Protein AF-A0A817VQ66-F1 (afdb_monomer_lite)

Structure (mmCIF, N/CA/C/O backbone):
data_AF-A0A817VQ66-F1
#
_entry.id   AF-A0A817VQ66-F1
#
loop_
_atom_site.group_PDB
_atom_site.id
_atom_site.type_symbol
_atom_site.label_atom_id
_atom_site.label_alt_id
_atom_site.label_comp_id
_atom_site.label_asym_id
_atom_site.label_entity_id
_atom_site.label_seq_id
_atom_site.pdbx_PDB_ins_code
_atom_site.Cartn_x
_atom_site.Cartn_y
_atom_site.Cartn_z
_atom_site.occupancy
_atom_site.B_iso_or_equiv
_atom_site.auth_seq_id
_atom_site.auth_comp_id
_atom_site.auth_asym_id
_atom_site.auth_atom_id
_atom_site.pdbx_PDB_model_num
ATOM 1 N N . MET A 1 1 ? 56.296 4.851 67.305 1.00 32.41 1 MET A N 1
ATOM 2 C CA . MET A 1 1 ? 56.696 3.558 66.715 1.00 32.41 1 MET A CA 1
ATOM 3 C C . MET A 1 1 ? 55.620 3.179 65.704 1.00 32.41 1 MET A C 1
ATOM 5 O O . MET A 1 1 ? 54.469 3.092 66.094 1.00 32.41 1 MET A O 1
ATOM 9 N N . PHE A 1 2 ? 56.021 3.082 64.432 1.00 31.34 2 PHE A N 1
ATOM 10 C CA . PHE A 1 2 ? 55.260 2.741 63.215 1.00 31.34 2 PHE A CA 1
ATOM 11 C C . PHE A 1 2 ? 54.143 3.684 62.724 1.00 31.34 2 PHE A C 1
ATOM 13 O O . PHE A 1 2 ? 52.960 3.520 62.995 1.00 31.34 2 PHE A O 1
ATOM 20 N N . ILE A 1 3 ? 54.599 4.639 61.907 1.00 29.14 3 ILE A N 1
ATOM 21 C CA . ILE A 1 3 ? 53.873 5.368 60.860 1.00 29.14 3 ILE A CA 1
ATOM 22 C C . ILE A 1 3 ? 53.786 4.433 59.641 1.00 29.14 3 ILE A C 1
ATOM 24 O O . ILE A 1 3 ? 54.819 3.934 59.194 1.00 29.14 3 ILE A O 1
ATOM 28 N N . PHE A 1 4 ? 52.584 4.184 59.116 1.00 30.94 4 PHE A N 1
ATOM 29 C CA . PHE A 1 4 ? 52.389 3.419 57.880 1.00 30.94 4 PHE A CA 1
ATOM 30 C C . PHE A 1 4 ? 52.361 4.350 56.661 1.00 30.94 4 PHE A C 1
ATOM 32 O O . PHE A 1 4 ? 51.586 5.301 56.592 1.00 30.94 4 PHE A O 1
ATOM 39 N N . LEU A 1 5 ? 53.252 4.041 55.720 1.00 31.23 5 LEU A N 1
ATOM 40 C CA . LEU A 1 5 ? 53.455 4.662 54.417 1.00 31.23 5 LEU A CA 1
ATOM 41 C C . LEU A 1 5 ? 52.304 4.324 53.455 1.00 31.23 5 LEU A C 1
ATOM 43 O O . LEU A 1 5 ? 52.125 3.160 53.105 1.00 31.23 5 LEU A O 1
ATOM 47 N N . PHE A 1 6 ? 51.601 5.341 52.955 1.00 30.06 6 PHE A N 1
ATOM 48 C CA . PHE A 1 6 ? 50.916 5.275 51.662 1.00 30.06 6 PHE A CA 1
ATOM 49 C C . PHE A 1 6 ? 51.795 5.983 50.628 1.00 30.06 6 PHE A C 1
ATOM 51 O O . PHE A 1 6 ? 51.989 7.197 50.684 1.00 30.06 6 PHE A O 1
ATOM 58 N N . GLY A 1 7 ? 52.364 5.208 49.704 1.00 27.73 7 GLY A N 1
ATOM 59 C CA . GLY A 1 7 ? 53.035 5.731 48.521 1.00 27.73 7 GLY A CA 1
ATOM 60 C C . GLY A 1 7 ? 51.999 6.202 47.503 1.00 27.73 7 GLY A C 1
ATOM 61 O O . GLY A 1 7 ? 51.226 5.398 46.988 1.00 27.73 7 GLY A O 1
ATOM 62 N N . PHE A 1 8 ? 51.993 7.501 47.216 1.00 28.62 8 PHE A N 1
ATOM 63 C CA . PHE A 1 8 ? 51.348 8.068 46.035 1.00 28.62 8 PHE A CA 1
ATOM 64 C C . PHE A 1 8 ? 52.144 7.666 44.782 1.00 28.62 8 PHE A C 1
ATOM 66 O O . PHE A 1 8 ? 53.359 7.885 44.763 1.00 28.62 8 PHE A O 1
ATOM 73 N N . PRO A 1 9 ? 51.520 7.138 43.713 1.00 30.75 9 PRO A N 1
ATOM 74 C CA . PRO A 1 9 ? 52.154 7.149 42.408 1.00 30.75 9 PRO A CA 1
ATOM 75 C C . PRO A 1 9 ? 52.118 8.584 41.865 1.00 30.75 9 PRO A C 1
ATOM 77 O O . PRO A 1 9 ? 51.084 9.253 41.880 1.00 30.75 9 PRO A O 1
ATOM 80 N N . LEU A 1 10 ? 53.277 9.052 41.407 1.00 27.11 10 LEU A N 1
ATOM 81 C CA . LEU A 1 10 ? 53.456 10.285 40.647 1.00 27.11 10 LEU A CA 1
ATOM 82 C C . LEU A 1 10 ? 52.462 10.330 39.475 1.00 27.11 10 LEU A C 1
ATOM 84 O O . LEU A 1 10 ? 52.566 9.532 38.544 1.00 27.11 10 LEU A O 1
ATOM 88 N N . LEU A 1 11 ? 51.517 11.276 39.507 1.00 28.41 11 LEU A N 1
ATOM 89 C CA . LEU A 1 11 ? 50.762 11.682 38.324 1.00 28.41 11 LEU A CA 1
ATOM 90 C C . LEU A 1 11 ? 51.748 12.258 37.300 1.00 28.41 11 LEU A C 1
ATOM 92 O O . LEU A 1 11 ? 52.225 13.382 37.458 1.00 28.41 11 LEU A O 1
ATOM 96 N N . SER A 1 12 ? 52.028 11.520 36.225 1.00 27.27 12 SER A N 1
ATOM 97 C CA . SER A 1 12 ? 52.521 12.146 35.002 1.00 27.27 12 SER A CA 1
ATOM 98 C C . SER A 1 12 ? 51.349 12.892 34.362 1.00 27.27 12 SER A C 1
ATOM 100 O O . SER A 1 12 ? 50.444 12.274 33.801 1.00 27.27 12 SER A O 1
ATOM 102 N N . LEU A 1 13 ? 51.351 14.220 34.465 1.00 33.44 13 LEU A N 1
ATOM 103 C CA . LEU A 1 13 ? 50.502 15.107 33.672 1.00 33.44 13 LEU A CA 1
ATOM 104 C C . LEU A 1 13 ? 50.874 14.954 32.189 1.00 33.44 13 LEU A C 1
ATOM 106 O O . LEU A 1 13 ? 51.716 15.678 31.667 1.00 33.44 13 LEU A O 1
ATOM 110 N N . THR A 1 14 ? 50.256 13.990 31.512 1.00 37.31 14 THR A N 1
ATOM 111 C CA . THR A 1 14 ? 50.100 14.017 30.057 1.00 37.31 14 THR A CA 1
ATOM 112 C C . THR A 1 14 ? 48.687 14.526 29.798 1.00 37.31 14 THR A C 1
ATOM 114 O O . THR A 1 14 ? 47.702 13.841 30.059 1.00 37.31 14 THR A O 1
ATOM 117 N N . GLY A 1 15 ? 48.576 15.795 29.403 1.00 40.97 15 GLY A N 1
ATOM 118 C CA . GLY A 1 15 ? 47.306 16.387 28.994 1.00 40.97 15 GLY A CA 1
ATOM 119 C C . GLY A 1 15 ? 46.842 15.728 27.700 1.00 40.97 15 GLY A C 1
ATOM 120 O O . GLY A 1 15 ? 47.321 16.087 26.632 1.00 40.97 15 GLY A O 1
ATOM 121 N N . GLY A 1 16 ? 45.969 14.729 27.806 1.00 53.28 16 GLY A N 1
ATOM 122 C CA . GLY A 1 16 ? 45.263 14.140 26.672 1.00 53.28 16 GLY A CA 1
ATOM 123 C C . GLY A 1 16 ? 43.822 14.634 26.663 1.00 53.28 16 GLY A C 1
ATOM 124 O O . GLY A 1 16 ? 43.135 14.541 27.680 1.00 53.28 16 GLY A O 1
ATOM 125 N N . CYS A 1 17 ? 43.357 15.172 25.538 1.00 67.19 17 CYS A N 1
ATOM 126 C CA . CYS A 1 17 ? 41.951 15.540 25.372 1.00 67.19 17 CYS A CA 1
ATOM 127 C C . CYS A 1 17 ? 41.094 14.327 24.980 1.00 67.19 17 CYS A C 1
ATOM 129 O O . CYS A 1 17 ? 41.515 13.482 24.194 1.00 67.19 17 CYS A O 1
ATOM 131 N N . THR A 1 18 ? 39.880 14.245 25.528 1.00 73.38 18 THR A N 1
ATOM 132 C CA . THR A 1 18 ? 38.892 13.198 25.224 1.00 73.38 18 THR A CA 1
ATOM 133 C C . THR A 1 18 ? 37.929 13.669 24.134 1.00 73.38 18 THR A C 1
ATOM 135 O O . THR A 1 18 ? 37.481 14.815 24.167 1.00 73.38 18 THR A O 1
ATOM 138 N N . PHE A 1 19 ? 37.583 12.802 23.179 1.00 70.31 19 PHE A N 1
ATOM 139 C CA . PHE A 1 19 ? 36.616 13.124 22.119 1.00 70.31 19 PHE A CA 1
ATOM 140 C C . PHE A 1 19 ? 35.173 12.835 22.558 1.00 70.31 19 PHE A C 1
ATOM 142 O O . PHE A 1 19 ? 34.881 11.752 23.065 1.00 70.31 19 PHE A O 1
ATOM 149 N N . ASP A 1 20 ? 34.253 13.765 22.289 1.00 64.69 20 ASP A N 1
ATOM 150 C CA . ASP A 1 20 ? 32.820 13.567 22.532 1.00 64.69 20 ASP A CA 1
ATOM 151 C C . ASP A 1 20 ? 32.176 12.594 21.521 1.00 64.69 20 ASP A C 1
ATOM 153 O O . ASP A 1 20 ? 32.616 12.447 20.375 1.00 64.69 20 ASP A O 1
ATOM 157 N N . ARG A 1 21 ? 31.040 11.988 21.910 1.00 56.88 21 ARG A N 1
ATOM 158 C CA . ARG A 1 21 ? 30.257 11.008 21.119 1.00 56.88 21 ARG A CA 1
ATOM 159 C C . ARG A 1 21 ? 30.012 11.319 19.627 1.00 56.88 21 ARG A C 1
ATOM 161 O O . ARG A 1 21 ? 29.980 10.352 18.859 1.00 56.88 21 ARG A O 1
ATOM 168 N N . PRO A 1 22 ? 29.806 12.570 19.163 1.00 59.78 22 PRO A N 1
ATOM 169 C CA . PRO A 1 22 ? 29.649 12.841 17.732 1.00 59.78 22 PRO A CA 1
ATOM 170 C C . PRO A 1 22 ? 30.936 12.650 16.912 1.00 59.78 22 PRO A C 1
ATOM 172 O O . PRO A 1 22 ? 30.834 12.379 15.718 1.00 59.78 22 PRO A O 1
ATOM 175 N N . LEU A 1 23 ? 32.121 12.743 17.528 1.00 60.97 23 LEU A N 1
ATOM 176 C CA . LEU A 1 23 ? 33.419 12.611 16.851 1.00 60.97 23 LEU A CA 1
ATOM 177 C C . LEU A 1 23 ? 34.003 11.193 16.929 1.00 60.97 23 LEU A C 1
ATOM 179 O O . LEU A 1 23 ? 34.885 10.851 16.148 1.00 60.97 23 LEU A O 1
ATOM 183 N N . LEU A 1 24 ? 33.506 10.345 17.833 1.00 73.12 24 LEU A N 1
ATOM 184 C CA . LEU A 1 24 ? 34.003 8.977 17.999 1.00 73.12 24 LEU A CA 1
ATOM 185 C C . LEU A 1 24 ? 33.635 8.077 16.816 1.00 73.12 24 LEU A C 1
ATOM 187 O O . LEU A 1 24 ? 32.460 7.923 16.464 1.00 73.12 24 LEU A O 1
ATOM 191 N N . GLY A 1 25 ? 34.629 7.402 16.244 1.00 74.50 25 GLY A N 1
ATOM 192 C CA . GLY A 1 25 ? 34.401 6.391 15.218 1.00 74.50 25 GLY A CA 1
ATOM 193 C C . GLY A 1 25 ? 35.510 6.272 14.183 1.00 74.50 25 GLY A C 1
ATOM 194 O O . GLY A 1 25 ? 36.564 6.899 14.272 1.00 74.50 25 GLY A O 1
ATOM 195 N N . GLU A 1 26 ? 35.238 5.427 13.192 1.00 75.44 26 GLU A N 1
ATOM 196 C CA . GLU A 1 26 ? 36.089 5.223 12.024 1.00 75.44 26 GLU A CA 1
ATOM 197 C C . GLU A 1 26 ? 35.573 6.031 10.831 1.00 75.44 26 GLU A C 1
ATOM 199 O O . GLU A 1 26 ? 34.387 5.962 10.476 1.00 75.44 26 GLU A O 1
ATOM 204 N N . PHE A 1 27 ? 36.493 6.738 10.186 1.00 73.38 27 PHE A N 1
ATOM 205 C CA . PHE A 1 27 ? 36.248 7.601 9.043 1.00 73.38 27 PHE A CA 1
ATOM 206 C C . PHE A 1 27 ? 37.116 7.183 7.860 1.00 73.38 27 PHE A C 1
ATOM 208 O O . PHE A 1 27 ? 38.249 6.734 8.035 1.00 73.38 27 PHE A O 1
ATOM 215 N N . TYR A 1 28 ? 36.579 7.357 6.655 1.00 70.81 28 TYR A N 1
ATOM 216 C CA . TYR A 1 28 ? 37.298 7.115 5.408 1.00 70.81 28 TYR A CA 1
ATOM 217 C C . TYR A 1 28 ? 37.371 8.408 4.597 1.00 70.81 28 TYR A C 1
ATOM 219 O O . TYR A 1 28 ? 36.372 9.124 4.473 1.00 70.81 28 TYR A O 1
ATOM 227 N N . SER A 1 29 ? 38.546 8.684 4.039 1.00 72.69 29 SER A N 1
ATOM 228 C CA . SER A 1 29 ? 38.783 9.762 3.079 1.00 72.69 29 SER A CA 1
ATOM 229 C C . SER A 1 29 ? 39.672 9.281 1.934 1.00 72.69 29 SER A C 1
ATOM 231 O O . SER A 1 29 ? 40.316 8.234 2.013 1.00 72.69 29 SER A O 1
ATOM 233 N N . TYR A 1 30 ? 39.685 10.046 0.845 1.00 61.53 30 TYR A N 1
ATOM 234 C CA . TYR A 1 30 ? 40.617 9.851 -0.257 1.00 61.53 30 TYR A CA 1
ATOM 235 C C . TYR A 1 30 ? 41.496 11.096 -0.367 1.00 61.53 30 TYR A C 1
ATOM 237 O O . TYR A 1 30 ? 40.993 12.192 -0.608 1.00 61.53 30 TYR A O 1
ATOM 245 N N . GLU A 1 31 ? 42.799 10.946 -0.140 1.00 62.66 31 GLU A N 1
ATOM 246 C CA . GLU A 1 31 ? 43.754 12.056 -0.097 1.00 62.66 31 GLU A CA 1
ATOM 247 C C . GLU A 1 31 ? 44.934 11.772 -1.023 1.00 62.66 31 GLU A C 1
ATOM 249 O O . GLU A 1 31 ? 45.609 10.756 -0.882 1.00 62.66 31 GLU A O 1
ATOM 254 N N . ASN A 1 32 ? 45.205 12.675 -1.972 1.00 63.03 32 ASN A N 1
ATOM 255 C CA . ASN A 1 32 ? 46.356 12.592 -2.884 1.00 63.03 32 ASN A CA 1
ATOM 256 C C . ASN A 1 32 ? 46.508 11.229 -3.599 1.00 63.03 32 ASN A C 1
ATOM 258 O O . ASN A 1 32 ? 47.624 10.757 -3.816 1.00 63.03 32 ASN A O 1
ATOM 262 N N . GLY A 1 33 ? 45.396 10.577 -3.954 1.00 58.69 33 GLY A N 1
ATOM 263 C CA . GLY A 1 33 ? 45.417 9.267 -4.615 1.00 58.69 33 GLY A CA 1
ATOM 264 C C . GLY A 1 33 ? 45.506 8.054 -3.674 1.00 58.69 33 GLY A C 1
ATOM 265 O O . GLY A 1 33 ? 45.661 6.931 -4.156 1.00 58.69 33 GLY A O 1
ATOM 266 N N . LEU A 1 34 ? 45.415 8.252 -2.354 1.00 68.19 34 LEU A N 1
ATOM 267 C CA . LEU A 1 34 ? 45.456 7.200 -1.333 1.00 68.19 34 LEU A CA 1
ATOM 268 C C . LEU A 1 34 ? 44.112 7.089 -0.605 1.00 68.19 34 LEU A C 1
ATOM 270 O O . LEU A 1 34 ? 43.498 8.101 -0.268 1.00 68.19 34 LEU A O 1
ATOM 274 N N . GLU A 1 35 ? 43.672 5.860 -0.324 1.00 72.69 35 GLU A N 1
ATOM 275 C CA . GLU A 1 35 ? 42.550 5.615 0.592 1.00 72.69 35 GLU A CA 1
ATOM 276 C C . GLU A 1 35 ? 43.071 5.736 2.028 1.00 72.69 35 GLU A C 1
ATOM 278 O O . GLU A 1 35 ? 43.935 4.963 2.439 1.00 72.69 35 GLU A O 1
ATOM 283 N N . THR A 1 36 ? 42.568 6.701 2.794 1.00 72.88 36 THR A N 1
ATOM 284 C CA . THR A 1 36 ? 42.958 6.926 4.188 1.00 72.88 36 THR A CA 1
ATOM 285 C C . THR A 1 36 ? 41.831 6.501 5.128 1.00 72.88 36 THR A C 1
ATOM 287 O O . THR A 1 36 ? 40.679 6.909 4.983 1.00 72.88 36 THR A O 1
ATOM 290 N N . HIS A 1 37 ? 42.176 5.691 6.124 1.00 77.06 37 HIS A N 1
ATOM 291 C CA . HIS A 1 37 ? 41.326 5.283 7.236 1.00 77.06 37 HIS A CA 1
ATOM 292 C C . HIS A 1 37 ? 41.784 5.989 8.511 1.00 77.06 37 HIS A C 1
ATOM 294 O O . HIS A 1 37 ? 42.953 5.892 8.870 1.00 77.06 37 HIS A O 1
ATOM 300 N N . THR A 1 38 ? 40.873 6.682 9.189 1.00 77.06 38 THR A N 1
ATOM 301 C CA . THR A 1 38 ? 41.163 7.421 10.425 1.00 77.06 38 THR A CA 1
ATOM 302 C C . THR A 1 38 ? 40.239 6.945 11.539 1.00 77.06 38 THR A C 1
ATOM 304 O O . THR A 1 38 ? 39.017 6.989 11.399 1.00 77.06 38 THR A O 1
ATOM 307 N N . SER A 1 39 ? 40.805 6.517 12.663 1.00 78.94 39 SER A N 1
ATOM 308 C CA . SER A 1 39 ? 40.076 6.110 13.866 1.00 78.94 39 SER A CA 1
ATOM 309 C C . SER A 1 39 ? 40.285 7.131 14.981 1.00 78.94 39 SER A C 1
ATOM 311 O O . SER A 1 39 ? 41.410 7.295 15.449 1.00 78.94 39 SER A O 1
ATOM 313 N N . LEU A 1 40 ? 39.199 7.745 15.461 1.00 79.38 40 LEU A N 1
ATOM 314 C CA . LEU A 1 40 ? 39.192 8.626 16.636 1.00 79.38 40 LEU A CA 1
ATOM 315 C C . LEU A 1 40 ? 38.680 7.850 17.857 1.00 79.38 40 LEU A C 1
ATOM 317 O O . LEU A 1 40 ? 37.529 7.402 17.867 1.00 79.38 40 LEU A O 1
ATOM 321 N N . LYS A 1 41 ? 39.536 7.657 18.867 1.00 80.31 41 LYS A N 1
ATOM 322 C CA . LYS A 1 41 ? 39.242 6.853 20.069 1.00 80.31 41 LYS A CA 1
ATOM 323 C C . LYS A 1 41 ? 38.983 7.735 21.291 1.00 80.31 41 LYS A C 1
ATOM 325 O O . LYS A 1 41 ? 39.555 8.810 21.411 1.00 80.31 41 LYS A O 1
ATOM 330 N N . GLU A 1 42 ? 38.175 7.253 22.236 1.00 77.56 42 GLU A N 1
ATOM 331 C CA . GLU A 1 42 ? 37.782 8.000 23.452 1.00 77.56 42 GLU A CA 1
ATOM 332 C C . GLU A 1 42 ? 38.962 8.535 24.271 1.00 77.56 42 GLU A C 1
ATOM 334 O O . GLU A 1 42 ? 38.873 9.615 24.848 1.00 77.56 42 GLU A O 1
ATOM 339 N N . ASN A 1 43 ? 40.095 7.832 24.259 1.00 77.06 43 ASN A N 1
ATOM 340 C CA . ASN A 1 43 ? 41.320 8.217 24.958 1.00 77.06 43 ASN A CA 1
ATOM 341 C C . ASN A 1 43 ? 42.165 9.284 24.228 1.00 77.06 43 ASN A C 1
ATOM 343 O O . ASN A 1 43 ? 43.341 9.445 24.550 1.00 77.06 43 ASN A O 1
ATOM 347 N N . GLY A 1 44 ? 41.610 9.968 23.223 1.00 70.12 44 GLY A N 1
ATOM 348 C CA . GLY A 1 44 ? 42.306 11.024 22.482 1.00 70.12 44 GLY A CA 1
ATOM 349 C C . GLY A 1 44 ? 43.317 10.518 21.452 1.00 70.12 44 GLY A C 1
ATOM 350 O O . GLY A 1 44 ? 44.032 11.325 20.861 1.00 70.12 44 GLY A O 1
ATOM 351 N N . VAL A 1 45 ? 43.391 9.200 21.230 1.00 78.69 45 VAL A N 1
ATOM 352 C CA . VAL A 1 45 ? 44.266 8.593 20.217 1.00 78.69 45 VAL A CA 1
ATOM 353 C C . VAL A 1 45 ? 43.630 8.712 18.839 1.00 78.69 45 VAL A C 1
ATOM 355 O O . VAL A 1 45 ? 42.462 8.354 18.644 1.00 78.69 45 VAL A O 1
ATOM 358 N N . VAL A 1 46 ? 44.437 9.152 17.878 1.00 75.94 46 VAL A N 1
ATOM 359 C CA . VAL A 1 46 ? 44.103 9.188 16.456 1.00 75.94 46 VAL A CA 1
ATOM 360 C C . VAL A 1 46 ? 45.028 8.209 15.732 1.00 75.94 46 VAL A C 1
ATOM 362 O O . VAL A 1 46 ? 46.242 8.385 15.736 1.00 75.94 46 VAL A O 1
ATOM 365 N N . ASP A 1 47 ? 44.458 7.152 15.146 1.00 78.38 47 ASP A N 1
ATOM 366 C CA . ASP A 1 47 ? 45.191 6.179 14.314 1.00 78.38 47 ASP A CA 1
ATOM 367 C C . ASP A 1 47 ? 44.785 6.395 12.858 1.00 78.38 47 ASP A C 1
ATOM 369 O O . ASP A 1 47 ? 43.607 6.238 12.515 1.00 78.38 47 ASP A O 1
ATOM 373 N N . ARG A 1 48 ? 45.740 6.795 12.017 1.00 76.12 48 ARG A N 1
ATOM 374 C CA . ARG A 1 48 ? 45.512 7.103 10.607 1.00 76.12 48 ARG A CA 1
ATOM 375 C C . ARG A 1 48 ? 46.354 6.185 9.726 1.00 76.12 48 ARG A C 1
ATOM 377 O O . ARG A 1 48 ? 47.571 6.147 9.846 1.00 76.12 48 ARG A O 1
ATOM 384 N N . ARG A 1 49 ? 45.722 5.487 8.782 1.00 77.88 49 ARG A N 1
ATOM 385 C CA . ARG A 1 49 ? 46.375 4.538 7.864 1.00 77.88 49 ARG A CA 1
ATOM 386 C C . ARG A 1 49 ? 46.021 4.851 6.422 1.00 77.88 49 ARG A C 1
ATOM 388 O O . ARG A 1 49 ? 44.842 4.930 6.099 1.00 77.88 49 ARG A O 1
ATOM 395 N N . SER A 1 50 ? 47.018 5.005 5.558 1.00 76.25 50 SER A N 1
ATOM 396 C CA . SER A 1 50 ? 46.816 5.296 4.133 1.00 76.25 50 SER A CA 1
ATOM 397 C C . SER A 1 50 ? 47.284 4.134 3.261 1.00 76.25 50 SER A C 1
ATOM 399 O O . SER A 1 50 ? 48.395 3.634 3.433 1.00 76.25 50 SER A O 1
ATOM 401 N N . TYR A 1 51 ? 46.450 3.726 2.306 1.00 73.56 51 TYR A N 1
ATOM 402 C CA . TYR A 1 51 ? 46.664 2.569 1.437 1.00 73.56 51 TYR A CA 1
ATOM 403 C C . TYR A 1 51 ? 46.748 2.993 -0.037 1.00 73.56 51 TYR A C 1
ATOM 405 O O . TYR A 1 51 ? 45.994 3.862 -0.489 1.00 73.56 51 TYR A O 1
ATOM 413 N N . ARG A 1 52 ? 47.646 2.356 -0.804 1.00 65.81 52 ARG A N 1
ATOM 414 C CA . ARG A 1 52 ? 47.732 2.484 -2.270 1.00 65.81 52 ARG A CA 1
ATOM 415 C C . ARG A 1 52 ? 47.244 1.195 -2.913 1.00 65.81 52 ARG A C 1
ATOM 417 O O . ARG A 1 52 ? 47.653 0.102 -2.532 1.00 65.81 52 ARG A O 1
ATOM 424 N N . ARG A 1 53 ? 46.393 1.341 -3.925 1.00 50.75 53 ARG A N 1
ATOM 425 C CA . ARG A 1 53 ? 45.836 0.223 -4.684 1.00 50.75 53 ARG A CA 1
ATOM 426 C C . ARG A 1 53 ? 46.695 -0.033 -5.919 1.00 50.75 53 ARG A C 1
ATOM 428 O O . ARG A 1 53 ? 46.806 0.849 -6.768 1.00 50.75 53 ARG A O 1
ATOM 435 N N . GLU A 1 54 ? 47.296 -1.212 -6.030 1.00 48.00 54 GLU A N 1
ATOM 436 C CA . GLU A 1 54 ? 47.954 -1.628 -7.271 1.00 48.00 54 GLU A CA 1
ATOM 437 C C . GLU A 1 54 ? 46.904 -2.109 -8.282 1.00 48.00 54 GLU A C 1
ATOM 439 O O . GLU A 1 54 ? 46.105 -3.004 -8.008 1.00 48.00 54 GLU A O 1
ATOM 444 N N . SER A 1 55 ? 46.884 -1.500 -9.467 1.00 42.00 55 SER A N 1
ATOM 445 C CA . SER A 1 55 ? 46.079 -1.941 -10.605 1.00 42.00 55 SER A CA 1
ATOM 446 C C . SER A 1 55 ? 46.955 -2.743 -11.570 1.00 42.00 55 SER A C 1
ATOM 448 O O . SER A 1 55 ? 47.571 -2.174 -12.469 1.00 42.00 55 SER A O 1
ATOM 450 N N . GLY A 1 56 ? 47.023 -4.061 -11.380 1.00 35.28 56 GLY A N 1
ATOM 451 C CA . GLY A 1 56 ? 47.641 -4.977 -12.340 1.00 35.28 56 GLY A CA 1
ATOM 452 C C . GLY A 1 56 ? 46.626 -5.471 -13.372 1.00 35.28 56 GLY A C 1
ATOM 453 O O . GLY A 1 56 ? 45.661 -6.151 -13.024 1.00 35.28 56 GLY A O 1
ATOM 454 N N . ALA A 1 57 ? 46.847 -5.149 -14.647 1.00 37.81 57 ALA A N 1
ATOM 455 C CA . ALA A 1 57 ? 46.181 -5.806 -15.765 1.00 37.81 57 ALA A CA 1
ATOM 456 C C . ALA A 1 57 ? 46.786 -7.209 -15.940 1.00 37.81 57 ALA A C 1
ATOM 458 O O . ALA A 1 57 ? 47.964 -7.340 -16.258 1.00 37.81 57 ALA A O 1
ATOM 459 N N . GLY A 1 58 ? 45.977 -8.249 -15.723 1.00 39.53 58 GLY A N 1
ATOM 460 C CA . GLY A 1 58 ? 46.347 -9.641 -16.001 1.00 39.53 58 GLY A CA 1
ATOM 461 C C . GLY A 1 58 ? 46.852 -10.440 -14.795 1.00 39.53 58 GLY A C 1
ATOM 462 O O . GLY A 1 58 ? 48.000 -10.862 -14.775 1.00 39.53 58 GLY A O 1
ATOM 463 N N . ALA A 1 59 ? 45.983 -10.724 -13.821 1.00 30.53 59 ALA A N 1
ATOM 464 C CA . ALA A 1 59 ? 46.195 -11.824 -12.878 1.00 30.53 59 ALA A CA 1
ATOM 465 C C . ALA A 1 59 ? 44.851 -12.420 -12.432 1.00 30.53 59 ALA A C 1
ATOM 467 O O . ALA A 1 59 ? 43.933 -11.715 -12.010 1.00 30.53 59 ALA A O 1
ATOM 468 N N . THR A 1 60 ? 44.727 -13.739 -12.553 1.00 35.66 60 THR A N 1
ATOM 469 C CA . THR A 1 60 ? 43.594 -14.523 -12.060 1.00 35.66 60 THR A CA 1
ATOM 470 C C . THR A 1 60 ? 43.485 -14.444 -10.539 1.00 35.66 60 THR A C 1
ATOM 472 O O . THR A 1 60 ? 44.457 -14.595 -9.809 1.00 35.66 60 THR A O 1
ATOM 475 N N . ARG A 1 61 ? 42.250 -14.236 -10.091 1.00 43.53 61 ARG A N 1
ATOM 476 C CA . ARG A 1 61 ? 41.755 -14.083 -8.720 1.00 43.53 61 ARG A CA 1
ATOM 477 C C . ARG A 1 61 ? 42.348 -15.093 -7.715 1.00 43.53 61 ARG A C 1
ATOM 479 O O . ARG A 1 61 ? 41.913 -16.242 -7.696 1.00 43.53 61 ARG A O 1
ATOM 486 N N . LYS A 1 62 ? 43.248 -14.625 -6.843 1.00 35.00 62 LYS A N 1
ATOM 487 C CA . LYS A 1 62 ? 43.352 -14.905 -5.391 1.00 35.00 62 LYS A CA 1
ATOM 488 C C . LYS A 1 62 ? 44.525 -14.080 -4.829 1.00 35.00 62 LYS A C 1
ATOM 490 O O . LYS A 1 62 ? 45.611 -14.128 -5.383 1.00 35.00 62 LYS A O 1
ATOM 495 N N . ASP A 1 63 ? 44.248 -13.312 -3.777 1.00 39.47 63 ASP A N 1
ATOM 496 C CA . ASP A 1 63 ? 45.189 -12.508 -2.973 1.00 39.47 63 ASP A CA 1
ATOM 497 C C . ASP A 1 63 ? 45.735 -11.209 -3.603 1.00 39.47 63 ASP A C 1
ATOM 499 O O . ASP A 1 63 ? 46.921 -11.061 -3.874 1.00 39.47 63 ASP A O 1
ATOM 503 N N . GLY A 1 64 ? 44.861 -10.210 -3.774 1.00 36.31 64 GLY A N 1
ATOM 504 C CA . GLY A 1 64 ? 45.282 -8.806 -3.878 1.00 36.31 64 GLY A CA 1
ATOM 505 C C . GLY A 1 64 ? 45.228 -8.146 -2.499 1.00 36.31 64 GLY A C 1
ATOM 506 O O . GLY A 1 64 ? 44.135 -7.841 -2.023 1.00 36.31 64 GLY A O 1
ATOM 507 N N . GLY A 1 65 ? 46.376 -7.975 -1.842 1.00 39.59 65 GLY A N 1
ATOM 508 C CA . GLY A 1 65 ? 46.494 -7.222 -0.589 1.00 39.59 65 GLY A CA 1
ATOM 509 C C . GLY A 1 65 ? 46.689 -5.727 -0.852 1.00 39.59 65 GLY A C 1
ATOM 510 O O . GLY A 1 65 ? 47.490 -5.356 -1.706 1.00 39.59 65 GLY A O 1
ATOM 51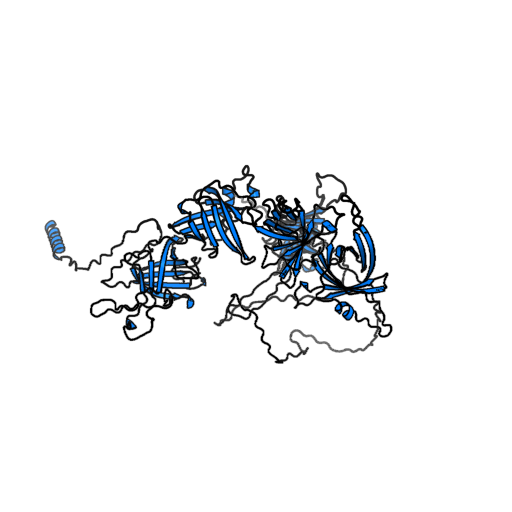1 N N . ASP A 1 66 ? 45.967 -4.871 -0.126 1.00 46.56 66 ASP A N 1
ATOM 512 C CA . ASP A 1 66 ? 46.181 -3.419 -0.142 1.00 46.56 66 ASP A CA 1
ATOM 513 C C . ASP A 1 66 ? 47.551 -3.097 0.499 1.00 46.56 66 ASP A C 1
ATOM 515 O O . ASP A 1 66 ? 47.822 -3.518 1.628 1.00 46.56 66 ASP A O 1
ATOM 519 N N . LEU A 1 67 ? 48.430 -2.360 -0.195 1.00 55.75 67 LEU A N 1
ATOM 520 C CA . LEU A 1 67 ? 49.745 -1.982 0.339 1.00 55.75 67 LEU A CA 1
ATOM 521 C C . LEU A 1 67 ? 49.585 -0.770 1.275 1.00 55.75 67 LEU A C 1
ATOM 523 O O . LEU A 1 67 ? 49.189 0.314 0.833 1.00 55.75 67 LEU A O 1
ATOM 527 N N . LEU A 1 68 ? 49.888 -0.942 2.566 1.00 57.59 68 LEU A N 1
ATOM 528 C CA . LEU A 1 68 ? 49.957 0.158 3.534 1.00 57.59 68 LEU A CA 1
ATOM 529 C C . LEU A 1 68 ? 51.135 1.074 3.166 1.00 57.59 68 LEU A C 1
ATOM 531 O O . LEU A 1 68 ? 52.279 0.627 3.138 1.00 57.59 68 LEU A O 1
ATOM 535 N N . VAL A 1 69 ? 50.855 2.344 2.874 1.00 66.88 69 VAL A N 1
ATOM 536 C CA . VAL A 1 69 ? 51.865 3.327 2.443 1.00 66.88 69 VAL A CA 1
ATOM 537 C C . VAL A 1 69 ? 52.375 4.146 3.618 1.00 66.88 69 VAL A C 1
ATOM 539 O O . VAL A 1 69 ? 53.577 4.355 3.737 1.00 66.88 69 VAL A O 1
ATOM 542 N N . THR A 1 70 ? 51.475 4.600 4.491 1.00 66.75 70 THR A N 1
ATOM 543 C CA . THR A 1 70 ? 51.831 5.311 5.723 1.00 66.75 70 THR A CA 1
ATOM 544 C C . THR A 1 70 ? 50.863 4.953 6.842 1.00 66.75 70 THR A C 1
ATOM 546 O O . THR A 1 70 ? 49.667 4.748 6.610 1.00 66.75 70 THR A O 1
ATOM 549 N N . GLN A 1 71 ? 51.384 4.899 8.062 1.00 73.62 71 GLN A N 1
ATOM 550 C CA . GLN A 1 71 ? 50.603 4.915 9.288 1.00 73.62 71 GLN A CA 1
ATOM 551 C C . GLN A 1 71 ? 51.112 6.098 10.104 1.00 73.62 71 GLN A C 1
ATOM 553 O O . GLN A 1 71 ? 52.308 6.163 10.353 1.00 73.62 71 GLN A O 1
ATOM 558 N N . ASP A 1 72 ? 50.216 7.021 10.440 1.00 71.81 72 ASP A N 1
ATOM 559 C CA . ASP A 1 72 ? 50.505 8.156 11.309 1.00 71.81 72 ASP A CA 1
ATOM 560 C C . ASP A 1 72 ? 49.760 7.908 12.629 1.00 71.81 72 ASP A C 1
ATOM 562 O O . ASP A 1 72 ? 48.525 7.783 12.644 1.00 71.81 72 ASP A O 1
ATOM 566 N N . LEU A 1 73 ? 50.505 7.804 13.726 1.00 74.88 73 LEU A N 1
ATOM 567 C CA . LEU A 1 73 ? 49.958 7.711 15.078 1.00 74.88 73 LEU A CA 1
ATOM 568 C C . LEU A 1 73 ? 50.160 9.031 15.813 1.00 74.88 73 LEU A C 1
ATOM 570 O O . LEU A 1 73 ? 51.209 9.673 15.731 1.00 74.88 73 LEU A O 1
ATOM 574 N N . GLY A 1 74 ? 49.148 9.438 16.570 1.00 77.50 74 GLY A N 1
ATOM 575 C CA . GLY A 1 74 ? 49.325 10.583 17.439 1.00 77.50 74 GLY A CA 1
ATOM 576 C C . GLY A 1 74 ? 48.188 10.832 18.402 1.00 77.50 74 GLY A C 1
ATOM 577 O O . GLY A 1 74 ? 47.177 10.120 18.451 1.00 77.50 74 GLY A O 1
ATOM 578 N N . HIS A 1 75 ? 48.387 11.881 19.187 1.00 80.25 75 HIS A N 1
ATOM 579 C CA . HIS A 1 75 ? 47.555 12.199 20.333 1.00 80.25 75 HIS A CA 1
ATOM 580 C C . HIS A 1 75 ? 46.924 13.582 20.193 1.00 80.25 75 HIS A C 1
ATOM 582 O O . HIS A 1 75 ? 47.540 14.541 19.716 1.00 80.25 75 HIS A O 1
ATOM 588 N N . CYS A 1 76 ? 45.674 13.681 20.644 1.00 79.50 76 CYS A N 1
ATOM 589 C CA . CYS A 1 76 ? 45.007 14.954 20.863 1.00 79.50 76 CYS A CA 1
ATOM 590 C C . CYS A 1 76 ? 45.791 15.770 21.895 1.00 79.50 76 CYS A C 1
ATOM 592 O O . CYS A 1 76 ? 45.946 15.332 23.036 1.00 79.50 76 CYS A O 1
ATOM 594 N N . TYR A 1 77 ? 46.259 16.953 21.494 1.00 79.50 77 TYR A N 1
ATOM 595 C CA . TYR A 1 77 ? 46.933 17.904 22.376 1.00 79.50 77 TYR A CA 1
ATOM 596 C C . TYR A 1 77 ? 45.946 18.923 22.958 1.00 79.50 77 TYR A C 1
ATOM 598 O O . TYR A 1 77 ? 45.953 19.176 24.160 1.00 79.50 77 TYR A O 1
ATOM 606 N N . GLN A 1 78 ? 45.053 19.469 22.124 1.00 79.62 78 GLN A N 1
ATOM 607 C CA . GLN A 1 78 ? 43.981 20.364 22.566 1.00 79.62 78 GLN A CA 1
ATOM 608 C C . GLN A 1 78 ? 42.740 20.218 21.678 1.00 79.62 78 GLN A C 1
ATOM 610 O O . GLN A 1 78 ? 42.862 20.161 20.458 1.00 79.62 78 GLN A O 1
ATOM 615 N N . LEU A 1 79 ? 41.548 20.193 22.281 1.00 80.44 79 LEU A N 1
ATOM 616 C CA . LEU A 1 79 ? 40.265 20.211 21.576 1.00 80.44 79 LEU A CA 1
ATOM 617 C C . LEU A 1 79 ? 39.422 21.378 22.100 1.00 80.44 79 LEU A C 1
ATOM 619 O O . LEU A 1 79 ? 39.066 21.403 23.277 1.00 80.44 79 LEU A O 1
ATOM 623 N N . THR A 1 80 ? 39.087 22.324 21.228 1.00 77.38 80 THR A N 1
ATOM 624 C CA . THR A 1 80 ? 38.228 23.470 21.543 1.00 77.38 80 THR A CA 1
ATOM 625 C C . THR A 1 80 ? 36.908 23.325 20.790 1.00 77.38 80 THR A C 1
ATOM 627 O O . THR A 1 80 ? 36.887 23.182 19.567 1.00 77.38 80 THR A O 1
ATOM 630 N N . VAL A 1 81 ? 35.787 23.360 21.512 1.00 77.12 81 VAL A N 1
ATOM 631 C CA . VAL A 1 81 ? 34.443 23.303 20.919 1.00 77.12 81 VAL A CA 1
ATOM 632 C C . VAL A 1 81 ? 33.957 24.728 20.657 1.00 77.12 81 VAL A C 1
ATOM 634 O O . VAL A 1 81 ? 33.841 25.528 21.585 1.00 77.12 81 VAL A O 1
ATOM 637 N N . ARG A 1 82 ? 33.667 25.058 19.395 1.00 74.94 82 ARG A N 1
ATOM 638 C CA . ARG A 1 82 ? 33.016 26.314 18.991 1.00 74.94 82 ARG A CA 1
ATOM 639 C C . ARG A 1 82 ? 31.568 26.020 18.590 1.00 74.94 82 ARG A C 1
ATOM 641 O O . ARG A 1 82 ? 31.227 24.878 18.301 1.00 74.94 82 ARG A O 1
ATOM 648 N N . GLN A 1 83 ? 30.711 27.045 18.539 1.00 65.25 83 GLN A N 1
ATOM 649 C CA . GLN A 1 83 ? 29.266 26.875 18.293 1.00 65.25 83 GLN A CA 1
ATOM 650 C C . GLN A 1 83 ? 28.936 26.066 17.020 1.00 65.25 83 GLN A C 1
ATOM 652 O O . GLN A 1 83 ? 27.944 25.345 17.017 1.00 65.25 83 GLN A O 1
ATOM 657 N N . ASN A 1 84 ? 29.782 26.123 15.978 1.00 63.81 84 ASN A N 1
ATOM 658 C CA . ASN A 1 84 ? 29.508 25.501 14.673 1.00 63.81 84 ASN A CA 1
ATOM 659 C C . ASN A 1 84 ? 30.585 24.507 14.180 1.00 63.81 84 ASN A C 1
ATOM 661 O O . ASN A 1 84 ? 30.430 23.935 13.099 1.00 63.81 84 ASN A O 1
ATOM 665 N N . TYR A 1 85 ? 31.687 24.311 14.916 1.00 77.06 85 TYR A N 1
ATOM 666 C CA . TYR A 1 85 ? 32.794 23.430 14.516 1.00 77.06 85 TYR A CA 1
ATOM 667 C C . TYR A 1 85 ? 33.722 23.088 15.696 1.00 77.06 85 TYR A C 1
ATOM 669 O O . TYR A 1 85 ? 33.693 23.746 16.735 1.00 77.06 85 TYR A O 1
ATOM 677 N N . TYR A 1 86 ? 34.554 22.061 15.531 1.00 79.19 86 TYR A N 1
ATOM 678 C CA . TYR A 1 86 ? 35.562 21.647 16.512 1.00 79.19 86 TYR A CA 1
ATOM 679 C C . TYR A 1 86 ? 36.962 22.032 16.033 1.00 79.19 86 TYR A C 1
ATOM 681 O O . TYR A 1 86 ? 37.298 21.787 14.876 1.00 79.19 86 TYR A O 1
ATOM 689 N N . GLU A 1 87 ? 37.783 22.597 16.913 1.00 79.94 87 GLU A N 1
ATOM 690 C CA . GLU A 1 87 ? 39.197 22.895 16.665 1.00 79.94 87 GLU A CA 1
ATOM 691 C C . GLU A 1 87 ? 40.052 21.870 17.407 1.00 79.94 87 GLU A C 1
ATOM 693 O O . GLU A 1 87 ? 40.053 21.831 18.634 1.00 79.94 87 GLU A O 1
ATOM 698 N N . LEU A 1 88 ? 40.765 21.026 16.667 1.00 81.31 88 LEU A N 1
ATOM 699 C CA . LEU A 1 88 ? 41.645 19.994 17.204 1.00 81.31 88 LEU A CA 1
ATOM 700 C C . LEU A 1 88 ? 43.098 20.334 16.871 1.00 81.31 88 LEU A C 1
ATOM 702 O O . LEU A 1 88 ? 43.467 20.403 15.701 1.00 81.31 88 LEU A O 1
ATOM 706 N N . ILE A 1 89 ? 43.927 20.478 17.899 1.00 79.38 89 ILE A N 1
ATOM 707 C CA . ILE A 1 89 ? 45.383 20.502 17.790 1.00 79.38 89 ILE A CA 1
ATOM 708 C C . ILE A 1 89 ? 45.878 19.087 18.076 1.00 79.38 89 ILE A C 1
ATOM 710 O O . ILE A 1 89 ? 45.698 18.545 19.169 1.00 79.38 89 ILE A O 1
ATOM 714 N N . TYR A 1 90 ? 46.477 18.482 17.063 1.00 81.06 90 TYR A N 1
ATOM 715 C CA . TYR A 1 90 ? 46.979 17.116 17.061 1.00 81.06 90 TYR A CA 1
ATOM 716 C C . TYR A 1 90 ? 48.505 17.132 17.006 1.00 81.06 90 TYR A C 1
ATOM 718 O O . TYR A 1 90 ? 49.082 17.891 16.224 1.00 81.06 90 TYR A O 1
ATOM 726 N N . ARG A 1 91 ? 49.154 16.285 17.811 1.00 81.12 91 ARG A N 1
ATOM 727 C CA . ARG A 1 91 ? 50.597 16.046 17.725 1.00 81.12 91 ARG A CA 1
ATOM 728 C C . ARG A 1 91 ? 50.847 14.737 16.984 1.00 81.12 91 ARG A C 1
ATOM 730 O O . ARG A 1 91 ? 50.469 13.679 17.481 1.00 81.12 91 ARG A O 1
ATOM 737 N N . ASP A 1 92 ? 51.487 14.836 15.825 1.00 76.56 92 ASP A N 1
ATOM 738 C CA . ASP A 1 92 ? 51.970 13.693 15.046 1.00 76.56 92 ASP A CA 1
ATOM 739 C C . ASP A 1 92 ? 53.249 13.172 15.719 1.00 76.56 92 ASP A C 1
ATOM 741 O O . ASP A 1 92 ? 54.233 13.915 15.816 1.00 76.56 92 ASP A O 1
ATOM 745 N N . GLU A 1 93 ? 53.231 11.946 16.248 1.00 76.31 93 GLU A N 1
ATOM 746 C CA . GLU A 1 93 ? 54.409 11.380 16.920 1.00 76.31 93 GLU A CA 1
ATOM 747 C C . GLU A 1 93 ? 55.519 11.060 15.920 1.00 76.31 93 GLU A C 1
ATOM 749 O O . GLU A 1 93 ? 56.690 11.330 16.194 1.00 76.31 93 GLU A O 1
ATOM 754 N N . ASP A 1 94 ? 55.146 10.590 14.730 1.00 72.06 94 ASP A N 1
ATOM 755 C CA . ASP A 1 94 ? 56.082 10.166 13.692 1.00 72.06 94 ASP A CA 1
ATOM 756 C C . ASP A 1 94 ? 56.797 11.363 13.052 1.00 72.06 94 ASP A C 1
ATOM 758 O O . ASP A 1 94 ? 57.987 11.298 12.738 1.00 72.06 94 ASP A O 1
ATOM 762 N N . LYS A 1 95 ? 56.093 12.493 12.894 1.00 72.06 95 LYS A N 1
ATOM 763 C CA . LYS A 1 95 ? 56.655 13.726 12.303 1.00 72.06 95 LYS A CA 1
ATOM 764 C C . LYS A 1 95 ? 57.105 14.764 13.329 1.00 72.06 95 LYS A C 1
ATOM 766 O O . LYS A 1 95 ? 57.622 15.807 12.938 1.00 72.06 95 LYS A O 1
ATOM 771 N N . SER A 1 96 ? 56.913 14.502 14.626 1.00 75.38 96 SER A N 1
ATOM 772 C CA . SER A 1 96 ? 57.255 15.421 15.723 1.00 75.38 96 SER A CA 1
ATOM 773 C C . SER A 1 96 ? 56.723 16.853 15.528 1.00 75.38 96 SER A C 1
ATOM 775 O O . SER A 1 96 ? 57.361 17.817 15.947 1.00 75.38 96 SER A O 1
ATOM 777 N N . CYS A 1 97 ? 55.550 17.006 14.907 1.00 77.62 97 CYS A N 1
ATOM 778 C CA . CYS A 1 97 ? 54.959 18.306 14.589 1.00 77.62 97 CYS A CA 1
ATOM 779 C C . CYS A 1 97 ? 53.510 18.415 15.061 1.00 77.62 97 CYS A C 1
ATOM 781 O O . CYS A 1 97 ? 52.846 17.412 15.338 1.00 77.62 97 CYS A O 1
ATOM 783 N N . PHE A 1 98 ? 53.011 19.649 15.125 1.00 76.50 98 PHE A N 1
ATOM 784 C CA . PHE A 1 98 ? 51.613 19.928 15.434 1.00 76.50 98 PHE A CA 1
ATOM 785 C C . PHE A 1 98 ? 50.831 20.251 14.160 1.00 76.50 98 PHE A C 1
ATOM 787 O O . PHE A 1 98 ? 51.329 20.922 13.252 1.00 76.50 98 PHE A O 1
ATOM 794 N N . GLN A 1 99 ? 49.594 19.763 14.098 1.00 75.81 99 GLN A N 1
ATOM 795 C CA . GLN A 1 99 ? 48.644 20.042 13.026 1.00 75.81 99 GLN A CA 1
ATOM 796 C C . GLN A 1 99 ? 47.314 20.489 13.624 1.00 75.81 99 GLN A C 1
ATOM 798 O O . GLN A 1 99 ? 46.833 19.907 14.598 1.00 75.81 99 GLN A O 1
ATOM 803 N N . CYS A 1 100 ? 46.710 21.502 13.009 1.00 75.19 100 CYS A N 1
ATOM 804 C CA . CYS A 1 100 ? 45.402 22.012 13.389 1.00 75.19 100 CYS A CA 1
ATOM 805 C C . CYS A 1 100 ? 44.336 21.491 12.429 1.00 75.19 100 CYS A C 1
ATOM 807 O O . CYS A 1 100 ? 44.487 21.559 11.206 1.00 75.19 100 CYS A O 1
ATOM 809 N N . TYR A 1 101 ? 43.232 21.025 12.997 1.00 76.81 101 TYR A N 1
ATOM 810 C CA . TYR A 1 101 ? 42.060 20.545 12.286 1.00 76.81 101 TYR A CA 1
ATOM 811 C C . TYR A 1 101 ? 40.837 21.361 12.706 1.00 76.81 101 TYR A C 1
ATOM 813 O O . TYR A 1 101 ? 40.517 21.426 13.888 1.00 76.81 101 TYR A O 1
ATOM 821 N N . GLN A 1 102 ? 40.121 21.947 11.745 1.00 77.81 102 GLN A N 1
ATOM 822 C CA . GLN A 1 102 ? 38.765 22.462 11.963 1.00 77.81 102 GLN A CA 1
ATOM 823 C C . GLN A 1 102 ? 37.763 21.460 11.401 1.00 77.81 102 GLN A C 1
ATOM 825 O O . GLN A 1 102 ? 37.762 21.204 10.198 1.00 77.81 102 GLN A O 1
ATOM 830 N N . MET A 1 103 ? 36.912 20.899 12.253 1.00 77.44 103 MET A N 1
ATOM 831 C CA . MET A 1 103 ? 35.924 19.884 11.893 1.00 77.44 103 MET A CA 1
ATOM 832 C C . MET A 1 103 ? 34.511 20.472 11.944 1.00 77.44 103 MET A C 1
ATOM 834 O O . MET A 1 103 ? 34.001 20.798 13.013 1.00 77.44 103 MET A O 1
ATOM 838 N N . PHE A 1 104 ? 33.857 20.571 10.791 1.00 74.50 104 PHE A N 1
ATOM 839 C CA . PHE A 1 104 ? 32.481 21.032 10.633 1.00 74.50 104 PHE A CA 1
ATOM 840 C C . PHE A 1 104 ? 31.549 19.828 10.505 1.00 74.50 104 PHE A C 1
ATOM 842 O O . PHE A 1 104 ? 31.700 18.997 9.603 1.00 74.50 104 PHE A O 1
ATOM 849 N N . ASN A 1 105 ? 30.558 19.740 11.386 1.00 70.44 105 ASN A N 1
ATOM 850 C CA . ASN A 1 105 ? 29.547 18.694 11.316 1.00 70.44 105 ASN A CA 1
ATOM 851 C C . ASN A 1 105 ? 28.502 19.073 10.253 1.00 70.44 105 ASN A C 1
ATOM 853 O O . ASN A 1 105 ? 27.756 20.030 10.441 1.00 70.44 105 ASN A O 1
ATOM 857 N N . ARG A 1 106 ? 28.476 18.371 9.111 1.00 67.75 106 ARG A N 1
ATOM 858 C CA . ARG A 1 106 ? 27.527 18.662 8.017 1.00 67.75 106 ARG A CA 1
ATOM 859 C C . ARG A 1 106 ? 26.267 17.810 8.123 1.00 67.75 106 ARG A C 1
ATOM 861 O O . ARG A 1 106 ? 25.172 18.308 7.898 1.00 67.75 106 ARG A O 1
ATOM 868 N N . THR A 1 107 ? 26.418 16.537 8.484 1.00 64.12 107 THR A N 1
ATOM 869 C CA . THR A 1 107 ? 25.317 15.608 8.785 1.00 64.12 107 THR A CA 1
ATOM 870 C C . THR A 1 107 ? 25.780 14.587 9.827 1.00 64.12 107 THR A C 1
ATOM 872 O O . THR A 1 107 ? 26.977 14.430 10.047 1.00 64.12 107 THR A O 1
ATOM 875 N N . LYS A 1 108 ? 24.860 13.790 10.395 1.00 53.06 108 LYS A N 1
ATOM 876 C CA . LYS A 1 108 ? 25.174 12.727 11.378 1.00 53.06 108 LYS A CA 1
ATOM 877 C C . LYS A 1 108 ? 26.290 11.752 10.939 1.00 53.06 108 LYS A C 1
ATOM 879 O O . LYS A 1 108 ? 26.906 11.121 11.797 1.00 53.06 108 LYS A O 1
ATOM 884 N N . ASN A 1 109 ? 26.545 11.632 9.631 1.00 57.03 109 ASN A N 1
ATOM 885 C CA . ASN A 1 109 ? 27.506 10.692 9.047 1.00 57.03 109 ASN A CA 1
ATOM 886 C C . ASN A 1 109 ? 28.618 11.355 8.210 1.00 57.03 109 ASN A C 1
ATOM 888 O O . ASN A 1 109 ? 29.442 10.627 7.656 1.00 57.03 109 ASN A O 1
ATOM 892 N N . VAL A 1 110 ? 28.653 12.690 8.090 1.00 57.62 110 VAL A N 1
ATOM 893 C CA . VAL A 1 110 ? 29.644 13.406 7.265 1.00 57.62 110 VAL A CA 1
ATOM 894 C C . VAL A 1 110 ? 30.253 14.570 8.037 1.00 57.62 110 VAL A C 1
ATOM 896 O O . VAL A 1 110 ? 29.550 15.505 8.429 1.00 57.62 110 VAL A O 1
ATOM 899 N N . ILE A 1 111 ? 31.577 14.536 8.181 1.00 67.75 111 ILE A N 1
ATOM 900 C CA . ILE A 1 111 ? 32.374 15.601 8.794 1.00 67.75 111 ILE A CA 1
ATOM 901 C C . ILE A 1 111 ? 33.242 16.226 7.705 1.00 67.75 111 ILE A C 1
ATOM 903 O O . ILE A 1 111 ? 33.954 15.533 6.980 1.00 67.75 111 ILE A O 1
ATOM 907 N N . GLN A 1 112 ? 33.179 17.546 7.572 1.00 70.88 112 GLN A N 1
ATOM 908 C CA . GLN A 1 112 ? 34.085 18.296 6.711 1.00 70.88 112 GLN A CA 1
ATOM 909 C C . GLN A 1 112 ? 35.254 18.801 7.550 1.00 70.88 112 GLN A C 1
ATOM 911 O O . GLN A 1 112 ? 35.039 19.377 8.609 1.00 70.88 112 GLN A O 1
ATOM 916 N N . ILE A 1 113 ? 36.482 18.605 7.084 1.00 71.50 113 ILE A N 1
ATOM 917 C CA . ILE A 1 113 ? 37.688 18.964 7.823 1.00 71.50 113 ILE A CA 1
ATOM 918 C C . ILE A 1 113 ? 38.530 19.939 7.001 1.00 71.50 113 ILE A C 1
ATOM 920 O O . ILE A 1 113 ? 38.796 19.706 5.822 1.00 71.50 113 ILE A O 1
ATOM 924 N N . ARG A 1 114 ? 38.976 21.025 7.634 1.00 68.56 114 ARG A N 1
ATOM 925 C CA . ARG A 1 114 ? 40.092 21.852 7.160 1.00 68.56 114 ARG A CA 1
ATOM 926 C C . ARG A 1 114 ? 41.326 21.492 7.966 1.00 68.56 114 ARG A C 1
ATOM 928 O O . ARG A 1 114 ? 41.244 21.451 9.190 1.00 68.56 114 ARG A O 1
ATOM 935 N N . LYS A 1 115 ? 42.444 21.235 7.292 1.00 71.94 115 LYS A N 1
ATOM 936 C CA . LYS A 1 115 ? 43.722 20.929 7.950 1.00 71.94 115 LYS A CA 1
ATOM 937 C C . LYS A 1 115 ? 44.790 21.962 7.603 1.00 71.94 115 LYS A C 1
ATOM 939 O O . LYS A 1 115 ? 44.841 22.401 6.450 1.00 71.94 115 LYS A O 1
ATOM 944 N N . SER A 1 116 ? 45.638 22.300 8.573 1.00 71.19 116 SER A N 1
ATOM 945 C CA . SER A 1 116 ? 46.881 23.044 8.340 1.00 71.19 116 SER A CA 1
ATOM 946 C C . SER A 1 116 ? 48.022 22.107 7.924 1.00 71.19 116 SER A C 1
ATOM 948 O O . SER A 1 116 ? 47.969 20.889 8.129 1.00 71.19 116 SER A O 1
ATOM 950 N N . SER A 1 117 ? 49.069 22.660 7.311 1.00 68.38 117 SER A N 1
ATOM 951 C CA . SER A 1 117 ? 50.330 21.940 7.111 1.00 68.38 117 SER A CA 1
ATOM 952 C C . SER A 1 117 ? 51.108 21.802 8.427 1.00 68.38 117 SER A C 1
ATOM 954 O O . SER A 1 117 ? 51.046 22.678 9.283 1.00 68.38 117 SER A O 1
ATOM 956 N N . CYS A 1 118 ? 51.871 20.716 8.549 1.00 61.16 118 CYS A N 1
ATOM 957 C CA . CYS A 1 118 ? 52.783 20.414 9.659 1.00 61.16 118 CYS A CA 1
ATOM 958 C C . CYS A 1 118 ? 53.755 21.589 9.900 1.00 61.16 118 CYS A C 1
ATOM 960 O O . CYS A 1 118 ? 54.521 21.938 9.002 1.00 61.16 118 CYS A O 1
ATOM 962 N N . GLY A 1 119 ? 53.672 22.228 11.072 1.00 56.94 119 GLY A N 1
ATOM 963 C CA . GLY A 1 119 ? 54.556 23.328 11.474 1.00 56.94 119 GLY A CA 1
ATOM 964 C C . GLY A 1 119 ? 55.678 22.835 12.390 1.00 56.94 119 GLY A C 1
ATOM 965 O O . GLY A 1 119 ? 55.404 22.144 13.373 1.00 56.94 119 GLY A O 1
ATOM 966 N N . GLU A 1 120 ? 56.932 23.175 12.079 1.00 45.78 120 GLU A N 1
ATOM 967 C CA . GLU A 1 120 ? 58.086 22.875 12.936 1.00 45.78 120 GLU A CA 1
ATOM 968 C C . GLU A 1 120 ? 58.174 23.879 14.093 1.00 45.78 120 GLU A C 1
ATOM 970 O O . GLU A 1 120 ? 58.213 25.093 13.895 1.00 45.78 120 GLU A O 1
ATOM 975 N N . THR A 1 121 ? 58.229 23.377 15.326 1.00 44.31 121 THR A N 1
ATOM 976 C CA . THR A 1 121 ? 58.440 24.203 16.517 1.00 44.31 121 THR A CA 1
ATOM 977 C C . THR A 1 121 ? 59.927 24.467 16.724 1.00 44.31 121 THR A C 1
ATOM 979 O O . THR A 1 121 ? 60.576 23.795 17.526 1.00 44.31 121 THR A O 1
ATOM 982 N N . THR A 1 122 ? 60.481 25.471 16.052 1.00 39.00 122 THR A N 1
ATOM 983 C CA . THR A 1 122 ? 61.688 26.142 16.552 1.00 39.00 122 THR A CA 1
ATOM 984 C C . THR A 1 122 ? 61.268 27.486 17.132 1.00 39.00 122 THR A C 1
ATOM 986 O O . THR A 1 122 ? 60.873 28.378 16.394 1.00 39.00 122 THR A O 1
ATOM 989 N N . SER A 1 123 ? 61.333 27.580 18.464 1.00 39.78 123 SER A N 1
ATOM 990 C CA . SER A 1 123 ? 61.060 28.740 19.330 1.00 39.78 123 SER A CA 1
ATOM 991 C C . SER A 1 123 ? 59.608 29.220 19.452 1.00 39.78 123 SER A C 1
ATOM 993 O O . SER A 1 123 ? 59.220 30.154 18.769 1.00 39.78 123 SER A O 1
ATOM 995 N N . LEU A 1 124 ? 58.854 28.671 20.412 1.00 33.38 124 LEU A N 1
ATOM 996 C CA . LEU A 1 124 ? 57.833 29.398 21.188 1.00 33.38 124 LEU A CA 1
ATOM 997 C C . LEU A 1 124 ? 57.614 28.668 22.527 1.00 33.38 124 LEU A C 1
ATOM 999 O O . LEU A 1 124 ? 57.600 27.439 22.582 1.00 33.38 124 LEU A O 1
ATOM 1003 N N . SER A 1 125 ? 57.564 29.429 23.622 1.00 34.28 125 SER A N 1
ATOM 1004 C CA . SER A 1 125 ? 57.557 28.933 25.003 1.00 34.28 125 SER A CA 1
ATOM 1005 C C . SER A 1 125 ? 56.303 28.126 25.346 1.00 34.28 125 SER A C 1
ATOM 1007 O O . SER A 1 125 ? 55.217 28.379 24.841 1.00 34.28 125 SER A O 1
ATOM 1009 N N . THR A 1 126 ? 56.461 27.176 26.266 1.00 36.44 126 THR A N 1
ATOM 1010 C CA . THR A 1 126 ? 55.535 26.099 26.659 1.00 36.44 126 THR A CA 1
ATOM 1011 C C . THR A 1 126 ? 54.195 26.509 27.285 1.00 36.44 126 THR A C 1
ATOM 1013 O O . THR A 1 126 ? 53.500 25.648 27.811 1.00 36.44 126 THR A O 1
ATOM 1016 N N . ASN A 1 127 ? 53.779 27.773 27.199 1.00 38.66 127 ASN A N 1
ATOM 1017 C CA . ASN A 1 127 ? 52.486 28.229 27.703 1.00 38.66 127 ASN A CA 1
ATOM 1018 C C . ASN A 1 127 ? 51.779 29.059 26.619 1.00 38.66 127 ASN A C 1
ATOM 1020 O O . ASN A 1 127 ? 52.159 30.200 26.389 1.00 38.66 127 ASN A O 1
ATOM 1024 N N . GLN A 1 128 ? 50.742 28.463 26.011 1.00 43.06 128 GLN A N 1
ATOM 1025 C CA . GLN A 1 128 ? 49.843 28.987 24.964 1.00 43.06 128 GLN A CA 1
ATOM 1026 C C . GLN A 1 128 ? 50.389 28.983 23.521 1.00 43.06 128 GLN A C 1
ATOM 1028 O O . GLN A 1 128 ? 50.876 29.988 23.017 1.00 43.06 128 GLN A O 1
ATOM 1033 N N . MET A 1 129 ? 50.200 27.862 22.810 1.00 47.91 129 MET A N 1
ATOM 1034 C CA . MET A 1 129 ? 50.040 27.904 21.347 1.00 47.91 129 MET A CA 1
ATOM 1035 C C . MET A 1 129 ? 48.663 28.497 21.032 1.00 47.91 129 MET A C 1
ATOM 1037 O O . MET A 1 129 ? 47.656 27.953 21.488 1.00 47.91 129 MET A O 1
ATOM 1041 N N . ASN A 1 130 ? 48.609 29.591 20.269 1.00 49.53 130 ASN A N 1
ATOM 1042 C CA . ASN A 1 130 ? 47.353 30.154 19.782 1.00 49.53 130 ASN A CA 1
ATOM 1043 C C . ASN A 1 130 ? 47.014 29.593 18.388 1.00 49.53 130 ASN A C 1
ATOM 1045 O O . ASN A 1 130 ? 47.895 29.333 17.570 1.00 49.53 130 ASN A O 1
ATOM 1049 N N . PHE A 1 131 ? 45.725 29.380 18.124 1.00 46.56 131 PHE A N 1
ATOM 1050 C CA . PHE A 1 131 ? 45.230 28.730 16.905 1.00 46.56 131 PHE A CA 1
ATOM 1051 C C . PHE A 1 131 ? 45.498 29.567 15.640 1.00 46.56 131 PHE A C 1
ATOM 1053 O O . PHE A 1 131 ? 45.759 29.012 14.570 1.00 46.56 131 PHE A O 1
ATOM 1060 N N . ASP A 1 132 ? 45.509 30.894 15.788 1.00 48.34 132 ASP A N 1
ATOM 1061 C CA . ASP A 1 132 ? 45.735 31.851 14.700 1.00 48.34 132 ASP A CA 1
ATOM 1062 C C . ASP A 1 132 ? 47.167 31.788 14.130 1.00 48.34 132 ASP A C 1
ATOM 1064 O O . ASP A 1 132 ? 47.361 31.998 12.932 1.00 48.34 132 ASP A O 1
ATOM 1068 N N . ASP A 1 133 ? 48.160 31.391 14.936 1.00 45.72 133 ASP A N 1
ATOM 1069 C CA . ASP A 1 133 ? 49.570 31.321 14.514 1.00 45.72 133 ASP A CA 1
ATOM 1070 C C . ASP A 1 133 ? 49.857 30.132 13.569 1.00 45.72 133 ASP A C 1
ATOM 1072 O O . ASP A 1 133 ? 50.808 30.157 12.787 1.00 45.72 133 ASP A O 1
ATOM 1076 N N . LEU A 1 134 ? 49.019 29.087 13.595 1.00 48.69 134 LEU A N 1
ATOM 1077 C CA . LEU A 1 134 ? 49.189 27.856 12.802 1.00 48.69 134 LEU A CA 1
ATOM 1078 C C . LEU A 1 134 ? 48.425 27.867 11.463 1.00 48.69 134 LEU A C 1
ATOM 1080 O O . LEU A 1 134 ? 48.651 26.993 10.621 1.00 48.69 134 LEU A O 1
ATOM 1084 N N . LEU A 1 135 ? 47.531 28.838 11.239 1.00 43.03 135 LEU A N 1
ATOM 1085 C CA . LEU A 1 135 ? 46.617 28.887 10.084 1.00 43.03 135 LEU A CA 1
ATOM 1086 C C . LEU A 1 135 ? 47.160 29.654 8.866 1.00 43.03 135 LEU A C 1
ATOM 1088 O O . LEU A 1 135 ? 46.582 29.567 7.784 1.00 43.03 135 LEU A O 1
ATOM 1092 N N . MET A 1 136 ? 48.301 30.338 9.003 1.00 37.28 136 MET A N 1
ATOM 1093 C CA . MET A 1 136 ? 48.967 31.090 7.924 1.00 37.28 136 MET A CA 1
ATOM 1094 C C . MET A 1 136 ? 49.547 30.212 6.792 1.00 37.28 136 MET A C 1
ATOM 1096 O O . MET A 1 136 ? 50.039 30.745 5.800 1.00 37.28 136 MET A O 1
ATOM 1100 N N . ASN A 1 137 ? 49.473 28.876 6.885 1.00 37.75 137 ASN A N 1
ATOM 1101 C CA . ASN A 1 137 ? 50.008 27.960 5.873 1.00 37.75 137 ASN A CA 1
ATOM 1102 C C . ASN A 1 137 ? 48.922 27.071 5.233 1.00 37.75 137 ASN A C 1
ATOM 1104 O O . ASN A 1 137 ? 48.109 26.466 5.929 1.00 37.75 137 ASN A O 1
ATOM 1108 N N . LYS A 1 138 ? 48.950 27.007 3.886 1.00 35.91 138 LYS A N 1
ATOM 1109 C CA . LYS A 1 138 ? 48.087 26.254 2.940 1.00 35.91 138 LYS A CA 1
ATOM 1110 C C . LYS A 1 138 ? 47.032 25.332 3.576 1.00 35.91 138 LYS A C 1
ATOM 1112 O O . LYS A 1 138 ? 47.348 24.253 4.073 1.00 35.91 138 LYS A O 1
ATOM 1117 N N . VAL A 1 139 ? 45.762 25.711 3.426 1.00 36.06 139 VAL A N 1
ATOM 1118 C CA . VAL A 1 139 ? 44.605 24.946 3.910 1.00 36.06 139 VAL A CA 1
ATOM 1119 C C . VAL A 1 139 ? 44.068 24.027 2.811 1.00 36.06 139 VAL A C 1
ATOM 1121 O O . VAL A 1 139 ? 43.719 24.492 1.729 1.00 36.06 139 VAL A O 1
ATOM 1124 N N . ASN A 1 140 ? 43.941 22.732 3.110 1.00 41.66 140 ASN A N 1
ATOM 1125 C CA . ASN A 1 140 ? 43.260 21.763 2.244 1.00 41.66 140 ASN A CA 1
ATOM 1126 C C . ASN A 1 140 ? 41.884 21.404 2.824 1.00 41.66 140 ASN A C 1
ATOM 1128 O O . ASN A 1 140 ? 41.760 21.136 4.022 1.00 41.66 140 ASN A O 1
ATOM 1132 N N . LEU A 1 141 ? 40.859 21.391 1.967 1.00 32.88 141 LEU A N 1
ATOM 1133 C CA . LEU A 1 141 ? 39.481 21.035 2.311 1.00 32.88 141 LEU A CA 1
ATOM 1134 C C . LEU A 1 141 ? 39.255 19.535 2.080 1.00 32.88 141 LEU A C 1
ATOM 1136 O O . LEU A 1 141 ? 39.557 19.032 1.000 1.00 32.88 141 LEU A O 1
ATOM 1140 N N . LEU A 1 142 ? 38.721 18.821 3.072 1.00 45.97 142 LEU A N 1
ATOM 1141 C CA . LEU A 1 142 ? 38.518 17.372 3.009 1.00 45.97 142 LEU A CA 1
ATOM 1142 C C . LEU A 1 142 ? 37.133 16.975 3.531 1.00 45.97 142 LEU A C 1
ATOM 1144 O O . LEU A 1 142 ? 36.633 17.555 4.494 1.00 45.97 142 LEU A O 1
ATOM 1148 N N . HIS A 1 143 ? 36.520 15.962 2.918 1.00 38.00 143 HIS A N 1
ATOM 1149 C CA . HIS A 1 143 ? 35.235 15.398 3.339 1.00 38.00 143 HIS A CA 1
ATOM 1150 C C . HIS A 1 143 ? 35.420 13.961 3.839 1.00 38.00 143 HIS A C 1
ATOM 1152 O O . HIS A 1 143 ? 35.989 13.129 3.136 1.00 38.00 143 HIS A O 1
ATOM 1158 N N . PHE A 1 144 ? 34.926 13.675 5.045 1.00 41.75 144 PHE A N 1
ATOM 1159 C CA . PHE A 1 144 ? 35.014 12.372 5.704 1.00 41.75 144 PHE A CA 1
ATOM 1160 C C . PHE A 1 144 ? 33.621 11.779 5.894 1.00 41.75 144 PHE A C 1
ATOM 1162 O O . PHE A 1 144 ? 32.708 12.463 6.358 1.00 41.75 144 PHE A O 1
ATOM 1169 N N . SER A 1 145 ? 33.468 10.491 5.583 1.00 37.84 145 SER A N 1
ATOM 1170 C CA . SER A 1 145 ? 32.237 9.735 5.834 1.00 37.84 145 SER A CA 1
ATOM 1171 C C . SER A 1 145 ? 32.463 8.694 6.932 1.00 37.84 145 SER A C 1
ATOM 1173 O O . SER A 1 145 ? 33.485 8.000 6.944 1.00 37.84 145 SER A O 1
ATOM 1175 N N . ARG A 1 146 ? 31.520 8.602 7.877 1.00 42.50 146 ARG A N 1
ATOM 1176 C CA . ARG A 1 146 ? 31.520 7.605 8.958 1.00 42.50 146 ARG A CA 1
ATOM 1177 C C . ARG A 1 146 ? 31.191 6.230 8.382 1.00 42.50 146 ARG A C 1
ATOM 1179 O O . ARG A 1 146 ? 30.352 6.136 7.491 1.00 42.50 146 ARG A O 1
ATOM 1186 N N . LYS A 1 147 ? 31.812 5.168 8.910 1.00 35.16 147 LYS A N 1
ATOM 1187 C CA . LYS A 1 147 ? 31.615 3.765 8.491 1.00 35.16 147 LYS A CA 1
ATOM 1188 C C . LYS A 1 147 ? 30.131 3.350 8.474 1.00 35.16 147 LYS A C 1
ATOM 1190 O O . LYS A 1 147 ? 29.605 2.801 9.436 1.00 35.16 147 LYS A O 1
ATOM 1195 N N . VAL A 1 148 ? 29.480 3.578 7.342 1.00 32.72 148 VAL A N 1
ATOM 1196 C CA . VAL A 1 148 ? 28.329 2.827 6.844 1.00 32.72 148 VAL A CA 1
ATOM 1197 C C . VAL A 1 148 ? 28.910 1.928 5.764 1.00 32.72 148 VAL A C 1
ATOM 1199 O O . VAL A 1 148 ? 29.738 2.376 4.975 1.00 32.72 148 VAL A O 1
ATOM 1202 N N . THR A 1 149 ? 28.575 0.643 5.775 1.00 32.38 149 THR A N 1
ATOM 1203 C CA . THR A 1 149 ? 29.107 -0.388 4.872 1.00 32.38 149 THR A CA 1
ATOM 1204 C C . THR A 1 149 ? 28.807 -0.083 3.397 1.00 32.38 149 THR A C 1
ATOM 1206 O O . THR A 1 149 ? 27.934 -0.695 2.799 1.00 32.38 149 THR A O 1
ATOM 1209 N N . GLN A 1 150 ? 29.532 0.860 2.791 1.00 32.25 150 GLN A N 1
ATOM 1210 C CA . GLN A 1 150 ? 29.504 1.175 1.364 1.00 32.25 150 GLN A CA 1
ATOM 1211 C C . GLN A 1 150 ? 30.879 1.685 0.902 1.00 32.25 150 GLN A C 1
ATOM 1213 O O . GLN A 1 150 ? 31.197 2.867 0.971 1.00 32.25 150 GLN A O 1
ATOM 1218 N N . ARG A 1 151 ? 31.690 0.779 0.341 1.00 29.00 151 ARG A N 1
ATOM 1219 C CA . ARG A 1 151 ? 32.960 1.085 -0.352 1.00 29.00 151 ARG A CA 1
ATOM 1220 C C . ARG A 1 151 ? 32.771 1.789 -1.718 1.00 29.00 151 ARG A C 1
ATOM 1222 O O . ARG A 1 151 ? 33.762 2.118 -2.358 1.00 29.00 151 ARG A O 1
ATOM 1229 N N . LYS A 1 152 ? 31.533 2.016 -2.193 1.00 30.42 152 LYS A N 1
ATOM 1230 C CA . LYS A 1 152 ? 31.242 2.625 -3.515 1.00 30.42 152 LYS A CA 1
ATOM 1231 C C . LYS A 1 152 ? 30.930 4.133 -3.481 1.00 30.42 152 LYS A C 1
ATOM 1233 O O . LYS A 1 152 ? 31.101 4.784 -4.505 1.00 30.42 152 LYS A O 1
ATOM 1238 N N . PHE A 1 153 ? 30.555 4.706 -2.333 1.00 26.16 153 PHE A N 1
ATOM 1239 C CA . PHE A 1 153 ? 30.113 6.112 -2.251 1.00 26.16 153 PHE A CA 1
ATOM 1240 C C . PHE A 1 153 ? 31.247 7.137 -2.450 1.00 26.16 153 PHE A C 1
ATOM 1242 O O . PHE A 1 153 ? 31.011 8.253 -2.895 1.00 26.16 153 PHE A O 1
ATOM 1249 N N . ALA A 1 154 ? 32.501 6.755 -2.185 1.00 28.67 154 ALA A N 1
ATOM 1250 C CA . ALA A 1 154 ? 33.650 7.656 -2.307 1.00 28.67 154 ALA A CA 1
ATOM 1251 C C . ALA A 1 154 ? 34.108 7.904 -3.760 1.00 28.67 154 ALA A C 1
ATOM 1253 O O . ALA A 1 154 ? 34.875 8.831 -4.004 1.00 28.67 154 ALA A O 1
ATOM 1254 N N . LYS A 1 155 ? 33.656 7.101 -4.737 1.00 27.03 155 LYS A N 1
ATOM 1255 C CA . LYS A 1 155 ? 34.135 7.195 -6.128 1.00 27.03 155 LYS A CA 1
ATOM 1256 C C . LYS A 1 155 ? 33.402 8.230 -6.986 1.00 27.03 155 LYS A C 1
ATOM 1258 O O . LYS A 1 155 ? 34.011 8.722 -7.929 1.00 27.03 155 LYS A O 1
ATOM 1263 N N . SER A 1 156 ? 32.141 8.568 -6.693 1.00 27.38 156 SER A N 1
ATOM 1264 C CA . SER A 1 156 ? 31.388 9.534 -7.516 1.00 27.38 156 SER A CA 1
ATOM 1265 C C . SER A 1 156 ? 31.675 10.993 -7.151 1.00 27.38 156 SER A C 1
ATOM 1267 O O . SER A 1 156 ? 31.642 11.841 -8.030 1.00 27.38 156 SER A O 1
ATOM 1269 N N . LEU A 1 157 ? 32.033 11.281 -5.895 1.00 25.73 157 LEU A N 1
ATOM 1270 C CA . LEU A 1 157 ? 32.261 12.650 -5.411 1.00 25.73 157 LEU A CA 1
ATOM 1271 C C . LEU A 1 157 ? 33.649 13.233 -5.741 1.00 25.73 157 LEU A C 1
ATOM 1273 O O . LEU A 1 157 ? 33.831 14.440 -5.654 1.00 25.73 157 LEU A O 1
ATOM 1277 N N . PHE A 1 158 ? 34.636 12.410 -6.117 1.00 28.31 158 PHE A N 1
ATOM 1278 C CA . PHE A 1 158 ? 36.031 12.859 -6.290 1.00 28.31 158 PHE A CA 1
ATOM 1279 C C . PHE A 1 158 ? 36.519 12.934 -7.744 1.00 28.31 158 PHE A C 1
ATOM 1281 O O . PHE A 1 158 ? 37.654 13.343 -7.980 1.00 28.31 158 PHE A O 1
ATOM 1288 N N . ALA A 1 159 ? 35.673 12.608 -8.724 1.00 25.02 159 ALA A N 1
ATOM 1289 C CA . ALA A 1 159 ? 36.002 12.787 -10.141 1.00 25.02 159 ALA A CA 1
ATOM 1290 C C . ALA A 1 159 ? 35.836 14.244 -10.638 1.00 25.02 159 ALA A C 1
ATOM 1292 O O . ALA A 1 159 ? 36.199 14.531 -11.774 1.00 25.02 159 ALA A O 1
ATOM 1293 N N . GLU A 1 160 ? 35.327 15.162 -9.806 1.00 25.83 160 GLU A N 1
ATOM 1294 C CA . GLU A 1 160 ? 35.036 16.560 -10.186 1.00 25.83 160 GLU A CA 1
ATOM 1295 C C . GLU A 1 160 ? 35.994 17.615 -9.598 1.00 25.83 160 GLU A C 1
ATOM 1297 O O . GLU A 1 160 ? 35.818 18.803 -9.842 1.00 25.83 160 GLU A O 1
ATOM 1302 N N . CYS A 1 161 ? 37.061 17.224 -8.890 1.00 22.25 161 CYS A N 1
ATOM 1303 C CA . CYS A 1 161 ? 37.985 18.182 -8.252 1.00 22.25 161 CYS A CA 1
ATOM 1304 C C . CYS A 1 161 ? 39.450 18.062 -8.705 1.00 22.25 161 CYS A C 1
ATOM 1306 O O . CYS A 1 161 ? 40.361 18.401 -7.952 1.00 22.25 161 CYS A O 1
ATOM 1308 N N . SER A 1 162 ? 39.711 17.601 -9.930 1.00 22.12 162 SER A N 1
ATOM 1309 C CA . SER A 1 162 ? 41.071 17.540 -10.487 1.00 22.12 162 SER A CA 1
ATOM 1310 C C . SER A 1 162 ? 41.245 18.411 -11.730 1.00 22.12 162 SER A C 1
ATOM 1312 O O . SER A 1 162 ? 41.744 17.935 -12.742 1.00 22.12 162 SER A O 1
ATOM 1314 N N . SER A 1 163 ? 40.849 19.682 -11.665 1.00 25.17 163 SER A N 1
ATOM 1315 C CA . SER A 1 163 ? 41.362 20.717 -12.574 1.00 25.17 163 SER A CA 1
ATOM 1316 C C . SER A 1 163 ? 40.888 22.104 -12.145 1.00 25.17 163 SER A C 1
ATOM 1318 O O . SER A 1 163 ? 39.912 22.596 -12.692 1.00 25.17 163 SER A O 1
ATOM 1320 N N . LEU A 1 164 ? 41.556 22.760 -11.194 1.00 23.05 164 LEU A N 1
ATOM 1321 C CA . LEU A 1 164 ? 41.533 24.228 -11.138 1.00 23.05 164 LEU A CA 1
ATOM 1322 C C . LEU A 1 164 ? 42.703 24.765 -10.307 1.00 23.05 164 LEU A C 1
ATOM 1324 O O . LEU A 1 164 ? 42.790 24.595 -9.093 1.00 23.05 164 LEU A O 1
ATOM 1328 N N . SER A 1 165 ? 43.630 25.395 -11.023 1.00 23.36 165 SER A N 1
ATOM 1329 C CA . SER A 1 165 ? 44.648 26.310 -10.522 1.00 23.36 165 SER A CA 1
ATOM 1330 C C . SER A 1 165 ? 44.010 27.595 -9.966 1.00 23.36 165 SER A C 1
ATOM 1332 O O . SER A 1 165 ? 42.971 28.038 -10.442 1.00 23.36 165 SER A O 1
ATOM 1334 N N . SER A 1 166 ? 44.665 28.177 -8.962 1.00 23.55 166 SER A N 1
ATOM 1335 C CA . SER A 1 166 ? 44.327 29.367 -8.153 1.00 23.55 166 SER A CA 1
ATOM 1336 C C . SER A 1 166 ? 44.232 30.718 -8.928 1.00 23.55 166 SER A C 1
ATOM 1338 O O . SER A 1 166 ? 44.581 30.734 -10.105 1.00 23.55 166 SER A O 1
ATOM 1340 N N . PRO A 1 167 ? 43.983 31.888 -8.282 1.00 31.27 167 PRO A N 1
ATOM 1341 C CA . PRO A 1 167 ? 42.668 32.422 -7.874 1.00 31.27 167 PRO A CA 1
ATOM 1342 C C . PRO A 1 167 ? 42.443 33.908 -8.291 1.00 31.27 167 PRO A C 1
ATOM 1344 O O . PRO A 1 167 ? 43.404 34.663 -8.358 1.00 31.27 167 PRO A O 1
ATOM 1347 N N . THR A 1 168 ? 41.195 34.377 -8.445 1.00 22.73 168 THR A N 1
ATOM 1348 C CA . THR A 1 168 ? 40.823 35.807 -8.255 1.00 22.73 168 THR A CA 1
ATOM 1349 C C . THR A 1 168 ? 39.321 35.969 -7.954 1.00 22.73 168 THR A C 1
ATOM 1351 O O . THR A 1 168 ? 38.495 35.605 -8.785 1.00 22.73 168 THR A O 1
ATOM 1354 N N . ASP A 1 169 ? 39.034 36.501 -6.761 1.00 25.81 169 ASP A N 1
ATOM 1355 C CA . ASP A 1 169 ? 37.919 37.338 -6.265 1.00 25.81 169 ASP A CA 1
ATOM 1356 C C . ASP A 1 169 ? 36.444 37.176 -6.720 1.00 25.81 169 ASP A C 1
ATOM 1358 O O . ASP A 1 169 ? 36.048 37.612 -7.798 1.00 25.81 169 ASP A O 1
ATOM 1362 N N . GLY A 1 170 ? 35.616 36.739 -5.747 1.00 23.41 170 GLY A N 1
ATOM 1363 C CA . GLY A 1 170 ? 34.259 37.243 -5.421 1.00 23.41 170 GLY A CA 1
ATOM 1364 C C . GLY A 1 170 ? 33.021 36.542 -6.033 1.00 23.41 170 GLY A C 1
ATOM 1365 O O . GLY A 1 170 ? 33.117 36.006 -7.133 1.00 23.41 170 GLY A O 1
ATOM 1366 N N . PRO A 1 171 ? 31.810 36.610 -5.415 1.00 30.39 171 PRO A N 1
ATOM 1367 C CA . PRO A 1 171 ? 31.455 36.833 -4.007 1.00 30.39 171 PRO A CA 1
ATOM 1368 C C . PRO A 1 171 ? 30.621 35.685 -3.374 1.00 30.39 171 PRO A C 1
ATOM 1370 O O . PRO A 1 171 ? 30.151 34.750 -4.023 1.00 30.39 171 PRO A O 1
ATOM 1373 N N . GLU A 1 172 ? 30.462 35.800 -2.057 1.00 24.34 172 GLU A N 1
ATOM 1374 C CA . GLU A 1 172 ? 29.778 34.914 -1.111 1.00 24.34 172 GLU A CA 1
ATOM 1375 C C . GLU A 1 172 ? 28.277 34.703 -1.392 1.00 24.34 172 GLU A C 1
ATOM 1377 O O . GLU A 1 172 ? 27.548 35.628 -1.747 1.00 24.34 172 GLU A O 1
ATOM 1382 N N . LYS A 1 173 ? 27.782 33.481 -1.135 1.00 22.83 173 LYS A N 1
ATOM 1383 C CA . LYS A 1 173 ? 26.345 33.201 -0.993 1.00 22.83 173 LYS A CA 1
ATOM 1384 C C . LYS A 1 173 ? 25.922 33.339 0.470 1.00 22.83 173 LYS A C 1
ATOM 1386 O O . LYS A 1 173 ? 26.369 32.585 1.330 1.00 22.83 173 LYS A O 1
ATOM 1391 N N . VAL A 1 174 ? 25.001 34.272 0.693 1.00 21.19 174 VAL A N 1
ATOM 1392 C CA . VAL A 1 174 ? 24.214 34.481 1.913 1.00 21.19 174 VAL A CA 1
ATOM 1393 C C . VAL A 1 174 ? 23.341 33.250 2.188 1.00 21.19 174 VAL A C 1
ATOM 1395 O O . VAL A 1 174 ? 22.567 32.832 1.327 1.00 21.19 174 VAL A O 1
ATOM 1398 N N . ILE A 1 175 ? 23.437 32.682 3.392 1.00 21.97 175 ILE A N 1
ATOM 1399 C CA . ILE A 1 175 ? 22.473 31.703 3.911 1.00 21.97 175 ILE A CA 1
ATOM 1400 C C . ILE A 1 175 ? 21.532 32.451 4.856 1.00 21.97 175 ILE A C 1
ATOM 1402 O O . ILE A 1 175 ? 21.963 32.980 5.876 1.00 21.97 175 ILE A O 1
ATOM 1406 N N . ILE A 1 176 ? 20.245 32.482 4.511 1.00 20.62 176 ILE A N 1
ATOM 1407 C CA . ILE A 1 176 ? 19.171 32.968 5.380 1.00 20.62 176 ILE A CA 1
ATOM 1408 C C . ILE A 1 176 ? 18.809 31.835 6.349 1.00 20.62 176 ILE A C 1
ATOM 1410 O O . ILE A 1 176 ? 18.265 30.811 5.939 1.00 20.62 176 ILE A O 1
ATOM 1414 N N . THR A 1 177 ? 19.103 32.007 7.635 1.00 20.64 177 THR A N 1
ATOM 1415 C CA . THR A 1 177 ? 18.546 31.186 8.723 1.00 20.64 177 THR A CA 1
ATOM 1416 C C . THR A 1 177 ? 17.225 31.791 9.207 1.00 20.64 177 THR A C 1
ATOM 1418 O O . THR A 1 177 ? 17.224 32.967 9.576 1.00 20.64 177 THR A O 1
ATOM 1421 N N . PRO A 1 178 ? 16.110 31.039 9.273 1.00 20.91 178 PRO A N 1
ATOM 1422 C CA . PRO A 1 178 ? 14.920 31.505 9.970 1.00 20.91 178 PRO A CA 1
ATOM 1423 C C . PRO A 1 178 ? 15.130 31.375 11.486 1.00 20.91 178 PRO A C 1
ATOM 1425 O O . PRO A 1 178 ? 15.325 30.277 12.004 1.00 20.91 178 PRO A O 1
ATOM 1428 N N . ILE A 1 179 ? 15.089 32.504 12.191 1.00 21.81 179 ILE A N 1
ATOM 1429 C CA . ILE A 1 179 ? 14.940 32.570 13.648 1.00 21.81 179 ILE A CA 1
ATOM 1430 C C . ILE A 1 179 ? 13.435 32.641 13.927 1.00 21.81 179 ILE A C 1
ATOM 1432 O O . ILE A 1 179 ? 12.761 33.536 13.421 1.00 21.81 179 ILE A O 1
ATOM 1436 N N . ILE A 1 180 ? 12.904 31.700 14.709 1.00 23.92 180 ILE A N 1
ATOM 1437 C CA . ILE A 1 180 ? 11.562 31.794 15.301 1.00 23.92 180 ILE A CA 1
ATOM 1438 C C . ILE A 1 180 ? 11.740 32.453 16.676 1.00 23.92 180 ILE A C 1
ATOM 1440 O O . ILE A 1 180 ? 12.456 31.878 17.496 1.00 23.92 180 ILE A O 1
ATOM 1444 N N . PRO A 1 181 ? 11.140 33.623 16.962 1.00 23.70 181 PRO A N 1
ATOM 1445 C CA . PRO A 1 181 ? 11.046 34.130 18.324 1.00 23.70 181 PRO A CA 1
ATOM 1446 C C . PRO A 1 181 ? 9.877 33.468 19.067 1.00 23.70 181 PRO A C 1
ATOM 1448 O O . PRO A 1 181 ? 8.797 33.278 18.504 1.00 23.70 181 PRO A O 1
ATOM 1451 N N . GLU A 1 182 ? 10.115 33.138 20.334 1.00 27.14 182 GLU A N 1
ATOM 1452 C CA . GLU A 1 182 ? 9.098 32.791 21.327 1.00 27.14 182 GLU A CA 1
ATOM 1453 C C . GLU A 1 182 ? 8.173 33.987 21.648 1.00 27.14 182 GLU A C 1
ATOM 1455 O O . GLU A 1 182 ? 8.587 35.142 21.585 1.00 27.14 182 GLU A O 1
ATOM 1460 N N . GLU A 1 183 ? 6.937 33.641 22.035 1.00 31.81 183 GLU A N 1
ATOM 1461 C CA . GLU A 1 183 ? 5.891 34.436 22.713 1.00 31.81 183 GLU A CA 1
ATOM 1462 C C . GLU A 1 183 ? 5.182 35.589 21.968 1.00 31.81 183 GLU A C 1
ATOM 1464 O O . GLU A 1 183 ? 5.633 36.727 21.991 1.00 31.81 183 GLU A O 1
ATOM 1469 N N . VAL A 1 184 ? 3.950 35.326 21.486 1.00 25.70 184 VAL A N 1
ATOM 1470 C CA . VAL A 1 184 ? 2.810 36.275 21.536 1.00 25.70 184 VAL A CA 1
ATOM 1471 C C . VAL A 1 184 ? 1.486 35.497 21.689 1.00 25.70 184 VAL A C 1
ATOM 1473 O O . VAL A 1 184 ? 1.171 34.625 20.880 1.00 25.70 184 VAL A O 1
ATOM 1476 N N . ASN A 1 185 ? 0.708 35.831 22.723 1.00 33.28 185 ASN A N 1
ATOM 1477 C CA . ASN A 1 185 ? -0.678 35.398 22.956 1.00 33.28 185 ASN A CA 1
ATOM 1478 C C . ASN A 1 185 ? -1.656 36.108 21.996 1.00 33.28 185 ASN A C 1
ATOM 1480 O O . ASN A 1 185 ? -1.735 37.331 22.061 1.00 33.28 185 ASN A O 1
ATOM 1484 N N . ASP A 1 186 ? -2.446 35.371 21.198 1.00 27.03 186 ASP A N 1
ATOM 1485 C CA . ASP A 1 186 ? -3.802 35.784 20.761 1.00 27.03 186 ASP A CA 1
ATOM 1486 C C . ASP A 1 186 ? -4.609 34.587 20.174 1.00 27.03 186 ASP A C 1
ATOM 1488 O O . ASP A 1 186 ? -4.013 33.715 19.528 1.00 27.03 186 ASP A O 1
ATOM 1492 N N . PRO A 1 187 ? -5.946 34.490 20.364 1.00 32.09 187 PRO A N 1
ATOM 1493 C CA . PRO A 1 187 ? -6.716 33.263 20.196 1.00 32.09 187 PRO A CA 1
ATOM 1494 C C . PRO A 1 187 ? -7.509 33.222 18.880 1.00 32.09 187 PRO A C 1
ATOM 1496 O O . PRO A 1 187 ? -8.717 33.071 18.913 1.00 32.09 187 PRO A O 1
ATOM 1499 N N . TYR A 1 188 ? -6.877 33.324 17.712 1.00 31.95 188 TYR A N 1
ATOM 1500 C CA . TYR A 1 188 ? -7.518 32.960 16.434 1.00 31.95 188 TYR A CA 1
ATOM 1501 C C . TYR A 1 188 ? -6.450 32.574 15.409 1.00 31.95 188 TYR A C 1
ATOM 1503 O O . TYR A 1 188 ? -5.917 33.424 14.700 1.00 31.95 188 TYR A O 1
ATOM 1511 N N . ASN A 1 189 ? -6.129 31.283 15.291 1.00 28.69 189 ASN A N 1
ATOM 1512 C CA . ASN A 1 189 ? -5.358 30.798 14.148 1.00 28.69 189 ASN A CA 1
ATOM 1513 C C . ASN A 1 189 ? -5.894 29.455 13.650 1.00 28.69 189 ASN A C 1
ATOM 1515 O O . ASN A 1 189 ? -5.768 28.419 14.298 1.00 28.69 189 ASN A O 1
ATOM 1519 N N . ASN A 1 190 ? -6.481 29.511 12.456 1.00 28.36 190 ASN A N 1
ATOM 1520 C CA . ASN A 1 190 ? -6.846 28.367 11.637 1.00 28.36 190 ASN A CA 1
ATOM 1521 C C . ASN A 1 190 ? -5.597 27.525 11.325 1.00 28.36 190 ASN A C 1
ATOM 1523 O O . ASN A 1 190 ? -4.568 28.063 10.906 1.00 28.36 190 ASN A O 1
ATOM 1527 N N . PHE A 1 191 ? -5.698 26.205 11.495 1.00 25.19 191 PHE A N 1
ATOM 1528 C CA . PHE A 1 191 ? -4.648 25.255 11.128 1.00 25.19 191 PHE A CA 1
ATOM 1529 C C . PHE A 1 191 ? -4.287 25.388 9.638 1.00 25.19 191 PHE A C 1
ATOM 1531 O O . PHE A 1 191 ? -5.158 25.361 8.769 1.00 25.19 191 PHE A O 1
ATOM 1538 N N . LYS A 1 192 ? -2.990 25.540 9.347 1.00 30.14 192 LYS A N 1
ATOM 1539 C CA . LYS A 1 192 ? -2.430 25.640 7.990 1.00 30.14 192 LYS A CA 1
ATOM 1540 C C . LYS A 1 192 ? -1.745 24.320 7.639 1.00 30.14 192 LYS A C 1
ATOM 1542 O O . LYS A 1 192 ? -0.825 23.909 8.343 1.00 30.14 192 LYS A O 1
ATOM 1547 N N . CYS A 1 193 ? -2.168 23.676 6.556 1.00 25.09 193 CYS A N 1
ATOM 1548 C CA . CYS A 1 193 ? -1.515 22.475 6.039 1.00 25.09 193 CYS A CA 1
ATOM 1549 C C . CYS A 1 193 ? -0.411 22.855 5.046 1.00 25.09 193 CYS A C 1
ATOM 1551 O O . CYS A 1 193 ? -0.616 23.687 4.163 1.00 25.09 193 CYS A O 1
ATOM 1553 N N . TRP A 1 194 ? 0.748 22.219 5.191 1.00 28.97 194 TRP A N 1
ATOM 1554 C CA . TRP A 1 194 ? 1.846 22.266 4.233 1.00 28.97 194 TRP A CA 1
ATOM 1555 C C . TRP A 1 194 ? 1.958 20.889 3.591 1.00 28.97 194 TRP A C 1
ATOM 1557 O O . TRP A 1 194 ? 2.038 19.887 4.303 1.00 28.97 194 TRP A O 1
ATOM 1567 N N . VAL A 1 195 ? 1.967 20.833 2.263 1.00 26.84 195 VAL A N 1
ATOM 1568 C CA . VAL A 1 195 ? 2.284 19.607 1.526 1.00 26.84 195 VAL A CA 1
ATOM 1569 C C . VAL A 1 195 ? 3.731 19.722 1.068 1.00 26.84 195 VAL A C 1
ATOM 1571 O O . VAL A 1 195 ? 4.106 20.714 0.444 1.00 26.84 195 VAL A O 1
ATOM 1574 N N . TYR A 1 196 ? 4.550 18.735 1.425 1.00 28.03 196 TYR A N 1
ATOM 1575 C CA . TYR A 1 196 ? 5.922 18.620 0.948 1.00 28.03 196 TYR A CA 1
ATOM 1576 C C . TYR A 1 196 ? 5.979 17.549 -0.137 1.00 28.03 196 TYR A C 1
ATOM 1578 O O . TYR A 1 196 ? 5.469 16.444 0.044 1.00 28.03 196 TYR A O 1
ATOM 1586 N N . GLU A 1 197 ? 6.642 17.861 -1.243 1.00 25.88 197 GLU A N 1
ATOM 1587 C CA . GLU A 1 197 ? 7.020 16.874 -2.246 1.00 25.88 197 GLU A CA 1
ATOM 1588 C C . GLU A 1 197 ? 8.536 16.943 -2.433 1.00 25.88 197 GLU A C 1
ATOM 1590 O O . GLU A 1 197 ? 9.118 18.016 -2.616 1.00 25.88 197 GLU A O 1
ATOM 1595 N N . ARG A 1 198 ? 9.197 15.792 -2.291 1.00 24.89 198 ARG A N 1
ATOM 1596 C CA . ARG A 1 198 ? 10.651 15.664 -2.394 1.00 24.89 198 ARG A CA 1
ATOM 1597 C C . ARG A 1 198 ? 10.971 15.083 -3.762 1.00 24.89 198 ARG A C 1
ATOM 1599 O O . ARG A 1 198 ? 10.753 13.893 -3.958 1.00 24.89 198 ARG A O 1
ATOM 1606 N N . ILE A 1 199 ? 11.473 15.914 -4.672 1.00 33.97 199 ILE A N 1
ATOM 1607 C CA . ILE A 1 199 ? 11.701 15.497 -6.063 1.00 33.97 199 ILE A CA 1
ATOM 1608 C C . ILE A 1 199 ? 13.202 15.349 -6.386 1.00 33.97 199 ILE A C 1
ATOM 1610 O O . ILE A 1 199 ? 13.528 14.524 -7.227 1.00 33.97 199 ILE A O 1
ATOM 1614 N N . ASP A 1 200 ? 14.131 16.008 -5.663 1.00 27.97 200 ASP A N 1
ATOM 1615 C CA . ASP A 1 200 ? 15.566 15.640 -5.686 1.00 27.97 200 ASP A CA 1
ATOM 1616 C C . ASP A 1 200 ? 16.397 16.230 -4.515 1.00 27.97 200 ASP A C 1
ATOM 1618 O O . ASP A 1 200 ? 15.887 17.032 -3.727 1.00 27.97 200 ASP A O 1
ATOM 1622 N N . TYR A 1 201 ? 17.669 15.822 -4.376 1.00 28.70 201 TYR A N 1
ATOM 1623 C CA . TYR A 1 201 ? 18.508 15.989 -3.167 1.00 28.70 201 TYR A CA 1
ATOM 1624 C C . TYR A 1 201 ? 18.756 17.422 -2.650 1.00 28.70 201 TYR A C 1
ATOM 1626 O O . TYR A 1 201 ? 19.051 17.551 -1.462 1.00 28.70 201 TYR A O 1
ATOM 1634 N N . ASP A 1 202 ? 18.561 18.473 -3.455 1.00 27.53 202 ASP A N 1
ATOM 1635 C CA . ASP A 1 202 ? 18.945 19.849 -3.079 1.00 27.53 202 ASP A CA 1
ATOM 1636 C C . ASP A 1 202 ? 17.830 20.912 -3.176 1.00 27.53 202 ASP A C 1
ATOM 1638 O O . ASP A 1 202 ? 18.102 22.101 -2.987 1.00 27.53 202 ASP A O 1
ATOM 1642 N N . LYS A 1 203 ? 16.562 20.542 -3.429 1.00 27.50 203 LYS A N 1
ATOM 1643 C CA . LYS A 1 203 ? 15.448 21.516 -3.439 1.00 27.50 203 LYS A CA 1
ATOM 1644 C C . LYS A 1 203 ? 14.163 20.959 -2.826 1.00 27.50 203 LYS A C 1
ATOM 1646 O O . LYS A 1 203 ? 13.715 19.868 -3.165 1.00 27.50 203 LYS A O 1
ATOM 1651 N N . ILE A 1 204 ? 13.546 21.753 -1.950 1.00 26.45 204 ILE A N 1
ATOM 1652 C CA . ILE A 1 204 ? 12.204 21.517 -1.404 1.00 26.45 204 ILE A CA 1
ATOM 1653 C C . ILE A 1 204 ? 11.277 22.567 -2.013 1.00 26.45 204 ILE A C 1
ATOM 1655 O O . ILE A 1 204 ? 11.522 23.763 -1.859 1.00 26.45 204 ILE A O 1
ATOM 1659 N N . HIS A 1 205 ? 10.214 22.127 -2.685 1.00 28.61 205 HIS A N 1
ATOM 1660 C CA . HIS A 1 205 ? 9.118 23.008 -3.079 1.00 28.61 205 HIS A CA 1
ATOM 1661 C C . HIS A 1 205 ? 8.062 23.036 -1.971 1.00 28.61 205 HIS A C 1
ATOM 1663 O O . HIS A 1 205 ? 7.615 21.995 -1.495 1.00 28.61 205 HIS A O 1
ATOM 1669 N N . LEU A 1 206 ? 7.668 24.242 -1.561 1.00 24.41 206 LEU A N 1
ATOM 1670 C CA . LEU A 1 206 ? 6.566 24.479 -0.634 1.00 24.41 206 LEU A CA 1
ATOM 1671 C C . LEU A 1 206 ? 5.446 25.164 -1.414 1.00 24.41 206 LEU A C 1
ATOM 1673 O O . LEU A 1 206 ? 5.631 26.283 -1.892 1.00 24.41 206 LEU A O 1
ATOM 1677 N N . SER A 1 207 ? 4.295 24.507 -1.543 1.00 29.50 207 SER A N 1
ATOM 1678 C CA . SER A 1 207 ? 3.090 25.144 -2.076 1.00 29.50 207 SER A CA 1
ATOM 1679 C C . SER A 1 207 ? 2.096 25.428 -0.949 1.00 29.50 207 SER A C 1
ATOM 1681 O O . SER A 1 207 ? 2.001 24.700 0.042 1.00 29.50 207 SER A O 1
ATOM 1683 N N . ARG A 1 208 ? 1.390 26.554 -1.081 1.00 27.77 208 ARG A N 1
ATOM 1684 C CA . ARG A 1 208 ? 0.426 27.075 -0.110 1.00 27.77 208 ARG A CA 1
ATOM 1685 C C . ARG A 1 208 ? -0.973 26.896 -0.685 1.00 27.77 208 ARG A C 1
ATOM 1687 O O . ARG A 1 208 ? -1.316 27.582 -1.641 1.00 27.77 208 ARG A O 1
ATOM 1694 N N . SER A 1 209 ? -1.802 26.041 -0.090 1.00 30.77 209 SER A N 1
ATOM 1695 C CA . SER A 1 209 ? -3.234 26.021 -0.411 1.00 30.77 209 SER A CA 1
ATOM 1696 C C . SER A 1 209 ? -3.982 27.011 0.484 1.00 30.77 209 SER A C 1
ATOM 1698 O O . SER A 1 209 ? -3.912 26.925 1.711 1.00 30.77 209 SER A O 1
ATOM 1700 N N . ALA A 1 210 ? -4.716 27.950 -0.109 1.00 27.28 210 ALA A N 1
ATOM 1701 C CA . ALA A 1 210 ? -5.678 28.780 0.610 1.00 27.28 210 ALA A CA 1
ATOM 1702 C C . ALA A 1 210 ? -7.045 28.076 0.605 1.00 27.28 210 ALA A C 1
ATOM 1704 O O . ALA A 1 210 ? -7.820 28.226 -0.331 1.00 27.28 210 ALA A O 1
ATOM 1705 N N . GLY A 1 211 ? -7.321 27.271 1.632 1.00 28.92 211 GLY A N 1
ATOM 1706 C CA . GLY A 1 211 ? -8.615 26.612 1.803 1.00 28.92 211 GLY A CA 1
ATOM 1707 C C . GLY A 1 211 ? -8.668 25.784 3.083 1.00 28.92 211 GLY A C 1
ATOM 1708 O O . GLY A 1 211 ? -7.784 24.976 3.353 1.00 28.92 211 GLY A O 1
ATOM 1709 N N . SER A 1 212 ? -9.699 26.000 3.893 1.00 30.16 212 SER A N 1
ATOM 1710 C CA . SER A 1 212 ? -9.992 25.233 5.101 1.00 30.16 212 SER A CA 1
ATOM 1711 C C . SER A 1 212 ? -10.777 23.973 4.729 1.00 30.16 212 SER A C 1
ATOM 1713 O O . SER A 1 212 ? -11.988 24.012 4.828 1.00 30.16 212 SER A O 1
ATOM 1715 N N . PHE A 1 213 ? -10.122 22.927 4.213 1.00 28.94 213 PHE A N 1
ATOM 1716 C CA . PHE A 1 213 ? -10.546 21.507 4.188 1.00 28.94 213 PHE A CA 1
ATOM 1717 C C . PHE A 1 213 ? -9.559 20.730 3.291 1.00 28.94 213 PHE A C 1
ATOM 1719 O O . PHE A 1 213 ? -9.448 21.011 2.101 1.00 28.94 213 PHE A O 1
ATOM 1726 N N . CYS A 1 214 ? -8.843 19.742 3.838 1.00 27.66 214 CYS A N 1
ATOM 1727 C CA . CYS A 1 214 ? -8.123 18.745 3.035 1.00 27.66 214 CYS A CA 1
ATOM 1728 C C . CYS A 1 214 ? -9.099 17.606 2.706 1.00 27.66 214 CYS A C 1
ATOM 1730 O O . CYS A 1 214 ? -9.233 16.661 3.478 1.00 27.66 214 CYS A O 1
ATOM 1732 N N . GLY A 1 215 ? -9.827 17.736 1.596 1.00 25.00 215 GLY A N 1
ATOM 1733 C CA . GLY A 1 215 ? -10.810 16.763 1.117 1.00 25.00 215 GLY A CA 1
ATOM 1734 C C . GLY A 1 215 ? -11.033 16.906 -0.392 1.00 25.00 215 GLY A C 1
ATOM 1735 O O . GLY A 1 215 ? -11.001 18.010 -0.924 1.00 25.00 215 GLY A O 1
ATOM 1736 N N . TYR A 1 216 ? -11.186 15.768 -1.068 1.00 26.62 216 TYR A N 1
ATOM 1737 C CA . TYR A 1 216 ? -11.262 15.599 -2.523 1.00 26.62 216 TYR A CA 1
ATOM 1738 C C . TYR A 1 216 ? -12.525 16.203 -3.175 1.00 26.62 216 TYR A C 1
ATOM 1740 O O . TYR A 1 216 ? -13.561 16.333 -2.529 1.00 26.62 216 TYR A O 1
ATOM 1748 N N . ASN A 1 217 ? -12.422 16.412 -4.496 1.00 29.08 217 ASN A N 1
ATOM 1749 C CA . ASN A 1 217 ? -13.410 16.857 -5.497 1.00 29.08 217 ASN A CA 1
ATOM 1750 C C . ASN A 1 217 ? -13.627 18.365 -5.655 1.00 29.08 217 ASN A C 1
ATOM 1752 O O . ASN A 1 217 ? -14.499 18.927 -5.003 1.00 29.08 217 ASN A O 1
ATOM 1756 N N . GLN A 1 218 ? -12.989 18.959 -6.675 1.00 24.36 218 GLN A N 1
ATOM 1757 C CA . GLN A 1 218 ? -13.636 19.980 -7.510 1.00 24.36 218 GLN A CA 1
ATOM 1758 C C . GLN A 1 218 ? -13.255 19.811 -8.990 1.00 24.36 218 GLN A C 1
ATOM 1760 O O . GLN A 1 218 ? -12.094 19.875 -9.382 1.00 24.36 218 GLN A O 1
ATOM 1765 N N . THR A 1 219 ? -14.287 19.562 -9.791 1.00 24.25 219 THR A N 1
ATOM 1766 C CA . THR A 1 219 ? -14.355 19.659 -11.251 1.00 24.25 219 THR A CA 1
ATOM 1767 C C . THR A 1 219 ? -14.058 21.086 -11.712 1.00 24.25 219 THR A C 1
ATOM 1769 O O . THR A 1 219 ? -14.631 22.031 -11.173 1.00 24.25 219 THR A O 1
ATOM 1772 N N . SER A 1 220 ? -13.216 21.254 -12.732 1.00 23.83 220 SER A N 1
ATOM 1773 C CA . SER A 1 220 ? -12.942 22.554 -13.345 1.00 23.83 220 SER A CA 1
ATOM 1774 C C . SER A 1 220 ? -14.147 23.045 -14.161 1.00 23.83 220 SER A C 1
ATOM 1776 O O . SER A 1 220 ? -14.471 22.501 -15.214 1.00 23.83 220 SER A O 1
ATOM 1778 N N . GLN A 1 221 ? -14.804 24.105 -13.688 1.00 21.06 221 GLN A N 1
ATOM 1779 C CA . GLN A 1 221 ? -15.596 25.001 -14.532 1.00 21.06 221 GLN A CA 1
ATOM 1780 C C . GLN A 1 221 ? -14.826 26.312 -14.699 1.00 21.06 221 GLN A C 1
ATOM 1782 O O . GLN A 1 221 ? -14.395 26.928 -13.727 1.00 21.06 221 GLN A O 1
ATOM 1787 N N . SER A 1 222 ? -14.633 26.700 -15.954 1.00 21.58 222 SER A N 1
ATOM 1788 C CA . SER A 1 222 ? -14.029 27.954 -16.389 1.00 21.58 222 SER A CA 1
ATOM 1789 C C . SER A 1 222 ? -14.950 29.140 -16.102 1.00 21.58 222 SER A C 1
ATOM 1791 O O . SER A 1 222 ? -16.097 29.134 -16.547 1.00 21.58 222 SER A O 1
ATOM 1793 N N . TYR A 1 223 ? -14.421 30.181 -15.459 1.00 21.34 223 TYR A N 1
ATOM 1794 C CA . TYR A 1 223 ? -14.983 31.530 -15.514 1.00 21.34 223 TYR A CA 1
ATOM 1795 C C . TYR A 1 223 ? -13.889 32.517 -15.930 1.00 21.34 223 TYR A C 1
ATOM 1797 O O . TYR A 1 223 ? -12.855 32.627 -15.273 1.00 21.34 223 TYR A O 1
ATOM 1805 N N . GLU A 1 224 ? -14.135 33.208 -17.044 1.00 24.52 224 GLU A N 1
ATOM 1806 C CA . GLU A 1 224 ? -13.438 34.430 -17.445 1.00 24.52 224 GLU A CA 1
ATOM 1807 C C . GLU A 1 224 ? -13.754 35.553 -16.448 1.00 24.52 224 GLU A C 1
ATOM 1809 O O . GLU A 1 224 ? -14.916 35.779 -16.107 1.00 24.52 224 GLU A O 1
ATOM 1814 N N . ALA A 1 225 ? -12.730 36.300 -16.036 1.00 22.66 225 ALA A N 1
ATOM 1815 C CA . ALA A 1 225 ? -12.894 37.637 -15.481 1.00 22.66 225 ALA A CA 1
ATOM 1816 C C . ALA A 1 225 ? -11.782 38.546 -16.021 1.00 22.66 225 ALA A C 1
ATOM 1818 O O . ALA A 1 225 ? -10.594 38.248 -15.893 1.00 22.66 225 ALA A O 1
ATOM 1819 N N . GLN A 1 226 ? -12.224 39.620 -16.674 1.00 22.34 226 GLN A N 1
ATOM 1820 C CA . GLN A 1 226 ? -11.442 40.714 -17.241 1.00 22.34 226 GLN A CA 1
ATOM 1821 C C . GLN A 1 226 ? -10.875 41.643 -16.155 1.00 22.34 226 GLN A C 1
ATOM 1823 O O . GLN A 1 226 ? -11.485 41.808 -15.103 1.00 22.34 226 GLN A O 1
ATOM 1828 N N . ASP A 1 227 ? -9.742 42.262 -16.498 1.00 24.75 227 ASP A N 1
ATOM 1829 C CA . ASP A 1 227 ? -9.186 43.555 -16.072 1.00 24.75 227 ASP A CA 1
ATOM 1830 C C . ASP A 1 227 ? -9.275 43.998 -14.599 1.00 24.75 227 ASP A C 1
ATOM 1832 O O . ASP A 1 227 ? -10.329 44.318 -14.056 1.00 24.75 227 ASP A O 1
ATOM 1836 N N . GLY A 1 228 ? -8.094 44.197 -14.005 1.00 22.83 228 GLY A N 1
ATOM 1837 C CA . GLY A 1 228 ? -7.902 44.937 -12.759 1.00 22.83 228 GLY A CA 1
ATOM 1838 C C . GLY A 1 228 ? -6.418 45.155 -12.464 1.00 22.83 228 GLY A C 1
ATOM 1839 O O . GLY A 1 228 ? -5.753 44.282 -11.917 1.00 22.83 228 GLY A O 1
ATOM 1840 N N . VAL A 1 229 ? -5.905 46.313 -12.877 1.00 22.84 229 VAL A N 1
ATOM 1841 C CA . VAL A 1 229 ? -4.558 46.844 -12.605 1.00 22.84 229 VAL A CA 1
ATOM 1842 C C . VAL A 1 229 ? -4.349 47.028 -11.099 1.00 22.84 229 VAL A C 1
ATOM 1844 O O . VAL A 1 229 ? -5.233 47.583 -10.459 1.00 22.84 229 VAL A O 1
ATOM 1847 N N . ASP A 1 230 ? -3.172 46.670 -10.563 1.00 22.25 230 ASP A N 1
ATOM 1848 C CA . ASP A 1 230 ? -2.499 47.545 -9.593 1.00 22.25 230 ASP A CA 1
ATOM 1849 C C . ASP A 1 230 ? -0.984 47.314 -9.420 1.00 22.25 230 ASP A C 1
ATOM 1851 O O . ASP A 1 230 ? -0.445 46.216 -9.552 1.00 22.25 230 ASP A O 1
ATOM 1855 N N . LEU A 1 231 ? -0.339 48.456 -9.169 1.00 22.03 231 LEU A N 1
ATOM 1856 C CA . LEU A 1 231 ? 1.075 48.836 -9.095 1.00 22.03 231 LEU A CA 1
ATOM 1857 C C . LEU A 1 231 ? 1.998 47.993 -8.188 1.00 22.03 231 LEU A C 1
ATOM 1859 O O . LEU A 1 231 ? 1.663 47.705 -7.043 1.00 22.03 231 LEU A O 1
ATOM 1863 N N . ALA A 1 232 ? 3.271 47.872 -8.593 1.00 22.31 232 ALA A N 1
ATOM 1864 C CA . ALA A 1 232 ? 4.399 47.998 -7.662 1.00 22.31 232 ALA A CA 1
ATOM 1865 C C . ALA A 1 232 ? 5.632 48.623 -8.344 1.00 22.31 232 ALA A C 1
ATOM 1867 O O . ALA A 1 232 ? 6.072 48.204 -9.412 1.00 22.31 232 ALA A O 1
ATOM 1868 N N . ILE A 1 233 ? 6.138 49.671 -7.694 1.00 22.25 233 ILE A N 1
ATOM 1869 C CA . ILE A 1 233 ? 7.151 50.641 -8.120 1.00 22.25 233 ILE A CA 1
ATOM 1870 C C . ILE A 1 233 ? 8.561 50.155 -7.742 1.00 22.25 233 ILE A C 1
ATOM 1872 O O . ILE A 1 233 ? 8.785 49.676 -6.634 1.00 22.25 233 ILE A O 1
ATOM 1876 N N . THR A 1 234 ? 9.524 50.351 -8.642 1.00 23.84 234 THR A N 1
ATOM 1877 C CA . THR A 1 234 ? 10.977 50.319 -8.388 1.00 23.84 234 THR A CA 1
ATOM 1878 C C . THR A 1 234 ? 11.487 51.653 -7.842 1.00 23.84 234 THR A C 1
ATOM 1880 O O . THR A 1 234 ? 11.123 52.685 -8.401 1.00 23.84 234 THR A O 1
ATOM 1883 N N . LEU A 1 235 ? 12.410 51.635 -6.869 1.00 22.77 235 LEU A N 1
ATOM 1884 C CA . LEU A 1 235 ? 13.455 52.660 -6.677 1.00 22.77 235 LEU A CA 1
ATOM 1885 C C . LEU A 1 235 ? 14.558 52.170 -5.716 1.00 22.77 235 LEU A C 1
ATOM 1887 O O . LEU A 1 235 ? 14.287 51.441 -4.765 1.00 22.77 235 LEU A O 1
ATOM 1891 N N . ALA A 1 236 ? 15.796 52.572 -6.013 1.00 23.67 236 ALA A N 1
ATOM 1892 C CA . ALA A 1 236 ? 17.038 52.248 -5.314 1.00 23.67 236 ALA A CA 1
ATOM 1893 C C . ALA A 1 236 ? 17.545 53.415 -4.429 1.00 23.67 236 ALA A C 1
ATOM 1895 O O . ALA A 1 236 ? 17.241 54.566 -4.722 1.00 23.67 236 ALA A O 1
ATOM 1896 N N . GLU A 1 237 ? 18.350 53.049 -3.416 1.00 24.81 237 GLU A N 1
ATOM 1897 C CA . GLU A 1 237 ? 19.415 53.777 -2.670 1.00 24.81 237 GLU A CA 1
ATOM 1898 C C . GLU A 1 237 ? 19.153 55.134 -1.966 1.00 24.81 237 GLU A C 1
ATOM 1900 O O . GLU A 1 237 ? 18.881 56.135 -2.619 1.00 24.81 237 GLU A O 1
ATOM 1905 N N . ALA A 1 238 ? 19.401 55.201 -0.635 1.00 21.83 238 ALA A N 1
ATOM 1906 C CA . ALA A 1 238 ? 20.539 55.916 0.011 1.00 21.83 238 ALA A CA 1
ATOM 1907 C C . ALA A 1 238 ? 20.390 56.162 1.553 1.00 21.83 238 ALA A C 1
ATOM 1909 O O . ALA A 1 238 ? 19.283 56.361 2.041 1.00 21.83 238 ALA A O 1
ATOM 1910 N N . GLU A 1 239 ? 21.553 56.244 2.246 1.00 23.28 239 GLU A N 1
ATOM 1911 C CA . GLU A 1 239 ? 21.896 56.868 3.570 1.00 23.28 239 GLU A CA 1
ATOM 1912 C C . GLU A 1 239 ? 21.562 56.158 4.916 1.00 23.28 239 GLU A C 1
ATOM 1914 O O . GLU A 1 239 ? 20.491 55.590 5.056 1.00 23.28 239 GLU A O 1
ATOM 1919 N N . ARG A 1 240 ? 22.337 56.207 6.032 1.00 23.80 240 ARG A N 1
ATOM 1920 C CA . ARG A 1 240 ? 23.760 56.458 6.439 1.00 23.80 240 ARG A CA 1
ATOM 1921 C C . ARG A 1 240 ? 23.864 56.342 8.004 1.00 23.80 240 ARG A C 1
ATOM 1923 O O . ARG A 1 240 ? 22.992 56.864 8.678 1.00 23.80 240 ARG A O 1
ATOM 1930 N N . ILE A 1 241 ? 24.962 55.758 8.529 1.00 23.50 241 ILE A N 1
ATOM 1931 C CA . ILE A 1 241 ? 25.850 56.130 9.693 1.00 23.50 241 ILE A CA 1
ATOM 1932 C C . ILE A 1 241 ? 25.327 56.367 11.152 1.00 23.50 241 ILE A C 1
ATOM 1934 O O . ILE A 1 241 ? 24.578 57.308 11.385 1.00 23.50 241 ILE A O 1
ATOM 1938 N N . HIS A 1 242 ? 25.900 55.619 12.131 1.00 24.30 242 HIS A N 1
ATOM 1939 C CA . HIS A 1 242 ? 26.528 55.980 13.456 1.00 24.30 242 HIS A CA 1
ATOM 1940 C C . HIS A 1 242 ? 26.914 54.645 14.187 1.00 24.30 242 HIS A C 1
ATOM 1942 O O . HIS A 1 242 ? 26.196 53.671 13.988 1.00 24.30 242 HIS A O 1
ATOM 1948 N N . ASP A 1 243 ? 27.991 54.408 14.966 1.00 26.08 243 ASP A N 1
ATOM 1949 C CA . ASP A 1 243 ? 28.921 55.228 15.770 1.00 26.08 243 ASP A CA 1
ATOM 1950 C C . ASP A 1 243 ? 30.268 54.503 16.103 1.00 26.08 243 ASP A C 1
ATOM 1952 O O . ASP A 1 243 ? 30.378 53.288 15.940 1.00 26.08 243 ASP A O 1
ATOM 1956 N N . ASP A 1 244 ? 31.224 55.288 16.640 1.00 24.45 244 ASP A N 1
ATOM 1957 C CA . ASP A 1 244 ? 32.478 54.988 17.389 1.00 24.45 244 ASP A CA 1
ATOM 1958 C C . ASP A 1 244 ? 33.812 54.688 16.655 1.00 24.45 244 ASP A C 1
ATOM 1960 O O . ASP A 1 244 ? 34.194 53.543 16.431 1.00 24.45 244 ASP A O 1
ATOM 1964 N N . CYS A 1 245 ? 34.642 55.715 16.391 1.00 20.09 245 CYS A N 1
ATOM 1965 C CA . CYS A 1 245 ? 35.599 56.334 17.346 1.00 20.09 245 CYS A CA 1
ATOM 1966 C C . CYS A 1 245 ? 36.584 57.294 16.605 1.00 20.09 245 CYS A C 1
ATOM 1968 O O . CYS A 1 245 ? 36.856 57.093 15.421 1.00 20.09 245 CYS A O 1
ATOM 1970 N N . PRO A 1 246 ? 37.122 58.354 17.248 1.00 28.73 246 PRO A N 1
ATOM 1971 C CA . PRO A 1 246 ? 37.735 59.502 16.572 1.00 28.73 246 PRO A CA 1
ATOM 1972 C C . PRO A 1 246 ? 39.264 59.392 16.454 1.00 28.73 246 PRO A C 1
ATOM 1974 O O . PRO A 1 246 ? 39.888 58.712 17.257 1.00 28.73 246 PRO A O 1
ATOM 1977 N N . ILE A 1 247 ? 39.869 60.142 15.522 1.00 23.34 247 ILE A N 1
ATOM 1978 C CA . ILE A 1 247 ? 41.015 61.052 15.751 1.00 23.34 247 ILE A CA 1
ATOM 1979 C C . ILE A 1 247 ? 41.298 61.841 14.455 1.00 23.34 247 ILE A C 1
ATOM 1981 O O . ILE A 1 247 ? 41.424 61.287 13.367 1.00 23.34 247 ILE A O 1
ATOM 1985 N N . ARG A 1 248 ? 41.379 63.168 14.618 1.00 22.48 248 ARG A N 1
ATOM 1986 C CA . ARG A 1 248 ? 41.822 64.189 13.653 1.00 22.48 248 ARG A CA 1
ATOM 1987 C C . ARG A 1 248 ? 43.263 63.960 13.185 1.00 22.48 248 ARG A C 1
ATOM 1989 O O . ARG A 1 248 ? 44.092 63.639 14.025 1.00 22.48 248 ARG A O 1
ATOM 1996 N N . TYR A 1 249 ? 43.575 64.325 11.939 1.00 24.80 249 TYR A N 1
ATOM 1997 C CA . TYR A 1 249 ? 44.566 65.372 11.632 1.00 24.80 249 TYR A CA 1
ATOM 1998 C C . TYR A 1 249 ? 44.419 65.863 10.180 1.00 24.80 249 TYR A C 1
ATOM 2000 O O . TYR A 1 249 ? 44.086 65.091 9.284 1.00 24.80 249 TYR A O 1
ATOM 2008 N N . ASP A 1 250 ? 44.616 67.171 10.024 1.00 25.50 250 ASP A N 1
ATOM 2009 C CA . ASP A 1 250 ? 44.377 68.007 8.848 1.00 25.50 250 ASP A CA 1
ATOM 2010 C C . ASP A 1 250 ? 45.413 67.868 7.712 1.00 25.50 250 ASP A C 1
ATOM 2012 O O . ASP A 1 250 ? 46.571 67.518 7.934 1.00 25.50 250 ASP A O 1
ATOM 2016 N N . ASP A 1 251 ? 44.942 68.296 6.533 1.00 27.45 251 ASP A N 1
ATOM 2017 C CA . ASP A 1 251 ? 45.632 68.941 5.405 1.00 27.45 251 ASP A CA 1
ATOM 2018 C C . ASP A 1 251 ? 46.604 68.168 4.492 1.00 27.45 251 ASP A C 1
ATOM 2020 O O . ASP A 1 251 ? 47.649 67.668 4.898 1.00 27.45 251 ASP A O 1
ATOM 2024 N N . GLY A 1 252 ? 46.335 68.261 3.177 1.00 25.12 252 GLY A N 1
ATOM 2025 C CA . GLY A 1 252 ? 47.396 68.250 2.160 1.00 25.12 252 GLY A CA 1
ATOM 2026 C C . GLY A 1 252 ? 47.072 67.620 0.801 1.00 25.12 252 GLY A C 1
ATOM 2027 O O . GLY A 1 252 ? 47.345 66.452 0.581 1.00 25.12 252 GLY A O 1
ATOM 2028 N N . GLN A 1 253 ? 46.539 68.441 -0.111 1.00 28.52 253 GLN A N 1
ATOM 2029 C CA . GLN A 1 253 ? 46.695 68.457 -1.582 1.00 28.52 253 GLN A CA 1
ATOM 2030 C C . GLN A 1 253 ? 47.468 67.314 -2.291 1.00 28.52 253 GLN A C 1
ATOM 2032 O O . GLN A 1 253 ? 48.630 67.076 -1.984 1.00 28.52 253 GLN A O 1
ATOM 2037 N N . ALA A 1 254 ? 46.918 66.795 -3.402 1.00 24.73 254 ALA A N 1
ATOM 2038 C CA . ALA A 1 254 ? 47.471 66.997 -4.760 1.00 24.73 254 ALA A CA 1
ATOM 2039 C C . ALA A 1 254 ? 46.761 66.139 -5.832 1.00 24.73 254 ALA A C 1
ATOM 2041 O O . ALA A 1 254 ? 46.581 64.934 -5.694 1.00 24.73 254 ALA A O 1
ATOM 2042 N N . PHE A 1 255 ? 46.404 66.801 -6.934 1.00 29.75 255 PHE A N 1
ATOM 2043 C CA . PHE A 1 255 ? 46.051 66.235 -8.242 1.00 29.75 255 PHE A CA 1
ATOM 2044 C C . PHE A 1 255 ? 47.129 65.271 -8.778 1.00 29.75 255 PHE A C 1
ATOM 2046 O O . PHE A 1 255 ? 48.303 65.553 -8.567 1.00 29.75 255 PHE A O 1
ATOM 2053 N N . ILE A 1 256 ? 46.751 64.262 -9.589 1.00 27.33 256 ILE A N 1
ATOM 2054 C CA . ILE A 1 256 ? 47.360 63.961 -10.912 1.00 27.33 256 ILE A CA 1
ATOM 2055 C C . ILE A 1 256 ? 46.564 62.889 -11.704 1.00 27.33 256 ILE A C 1
ATOM 2057 O O . ILE A 1 256 ? 46.300 61.788 -11.239 1.00 27.33 256 ILE A O 1
ATOM 2061 N N . LEU A 1 257 ? 46.213 63.317 -12.923 1.00 26.75 257 LEU A N 1
ATOM 2062 C CA . LEU A 1 257 ? 45.894 62.678 -14.210 1.00 26.75 257 LEU A CA 1
ATOM 2063 C C . LEU A 1 257 ? 45.386 61.226 -14.366 1.00 26.75 257 LEU A C 1
ATOM 2065 O O . LEU A 1 257 ? 46.060 60.236 -14.105 1.00 26.75 257 LEU A O 1
ATOM 2069 N N . PHE A 1 258 ? 44.264 61.194 -15.093 1.00 27.42 258 PHE A N 1
ATOM 2070 C CA . PHE A 1 258 ? 43.761 60.180 -16.021 1.00 27.42 258 PHE A CA 1
ATOM 2071 C C . PHE A 1 258 ? 44.794 59.626 -17.025 1.00 27.42 258 PHE A C 1
ATOM 2073 O O . PHE A 1 258 ? 45.455 60.389 -17.728 1.00 27.42 258 PHE A O 1
ATOM 2080 N N . PHE A 1 259 ? 44.751 58.305 -17.237 1.00 26.31 259 PHE A N 1
ATOM 2081 C CA . PHE A 1 259 ? 44.974 57.668 -18.541 1.00 26.31 259 PHE A CA 1
ATOM 2082 C C . PHE A 1 259 ? 43.957 56.530 -18.732 1.00 26.31 259 PHE A C 1
ATOM 2084 O O . PHE A 1 259 ? 43.950 55.553 -17.988 1.00 26.31 259 PHE A O 1
ATOM 2091 N N . ILE A 1 260 ? 43.087 56.673 -19.736 1.00 28.89 260 ILE A N 1
ATOM 2092 C CA . ILE A 1 260 ? 42.190 55.623 -20.235 1.00 28.89 260 ILE A CA 1
ATOM 2093 C C . ILE A 1 260 ? 42.969 54.807 -21.271 1.00 28.89 260 ILE A C 1
ATOM 2095 O O . ILE A 1 260 ? 43.387 55.351 -22.292 1.00 28.89 260 ILE A O 1
ATOM 2099 N N . ILE A 1 261 ? 43.118 53.502 -21.038 1.00 28.31 261 ILE A N 1
ATOM 2100 C CA . ILE A 1 261 ? 43.455 52.528 -22.082 1.00 28.31 261 ILE A CA 1
ATOM 2101 C C . ILE A 1 261 ? 42.179 51.747 -22.408 1.00 28.31 261 ILE A C 1
ATOM 2103 O O . ILE A 1 261 ? 41.704 50.928 -21.626 1.00 28.31 261 ILE A O 1
ATOM 2107 N N . LEU A 1 262 ? 41.636 52.027 -23.593 1.00 31.33 262 LEU A N 1
ATOM 2108 C CA . LEU A 1 262 ? 40.655 51.207 -24.296 1.00 31.33 262 LEU A CA 1
ATOM 2109 C C . LEU A 1 262 ? 41.304 49.870 -24.680 1.00 31.33 262 LEU A C 1
ATOM 2111 O O . LEU A 1 262 ? 42.133 49.820 -25.587 1.00 31.33 262 LEU A O 1
ATOM 2115 N N . ILE A 1 263 ? 40.900 48.778 -24.028 1.00 31.89 263 ILE A N 1
ATOM 2116 C CA . ILE A 1 263 ? 41.138 47.426 -24.544 1.00 31.89 263 ILE A CA 1
ATOM 2117 C C . ILE A 1 263 ? 39.928 47.032 -25.392 1.00 31.89 263 ILE A C 1
ATOM 2119 O O . ILE A 1 263 ? 38.887 46.616 -24.889 1.00 31.89 263 ILE A O 1
ATOM 2123 N N . ASN A 1 264 ? 40.109 47.144 -26.707 1.00 29.39 264 ASN A N 1
ATOM 2124 C CA . ASN A 1 264 ? 39.339 46.424 -27.713 1.00 29.39 264 ASN A CA 1
ATOM 2125 C C . ASN A 1 264 ? 39.538 44.913 -27.486 1.00 29.39 264 ASN A C 1
ATOM 2127 O O . ASN A 1 264 ? 40.512 44.331 -27.965 1.00 29.39 264 ASN A O 1
ATOM 2131 N N . LYS A 1 265 ? 38.629 44.254 -26.758 1.00 27.56 265 LYS A N 1
ATOM 2132 C CA . LYS A 1 265 ? 38.476 42.797 -26.855 1.00 27.56 265 LYS A CA 1
ATOM 2133 C C . LYS A 1 265 ? 37.635 42.501 -28.092 1.00 27.56 265 LYS A C 1
ATOM 2135 O O . LYS A 1 265 ? 36.410 42.488 -28.051 1.00 27.56 265 LYS A O 1
ATOM 2140 N N . THR A 1 266 ? 38.320 42.251 -29.199 1.00 27.34 266 THR A N 1
ATOM 2141 C CA . THR A 1 266 ? 37.782 41.483 -30.318 1.00 27.34 266 THR A CA 1
ATOM 2142 C C . THR A 1 266 ? 37.384 40.101 -29.801 1.00 27.34 266 THR A C 1
ATOM 2144 O O . THR A 1 266 ? 38.214 39.212 -29.618 1.00 27.34 266 THR A O 1
ATOM 2147 N N . VAL A 1 267 ? 36.092 39.917 -29.534 1.00 28.75 267 VAL A N 1
ATOM 2148 C CA . VAL A 1 267 ? 35.494 38.591 -29.384 1.00 28.75 267 VAL A CA 1
ATOM 2149 C C . VAL A 1 267 ? 35.599 37.922 -30.753 1.00 28.75 267 VAL A C 1
ATOM 2151 O O . VAL A 1 267 ? 34.799 38.178 -31.648 1.00 28.75 267 VAL A O 1
ATOM 2154 N N . LYS A 1 268 ? 36.625 37.089 -30.950 1.00 26.25 268 LYS A N 1
ATOM 2155 C CA . LYS A 1 268 ? 36.555 36.040 -31.967 1.00 26.25 268 LYS A CA 1
ATOM 2156 C C . LYS A 1 268 ? 35.378 35.152 -31.571 1.00 26.25 268 LYS A C 1
ATOM 2158 O O . LYS A 1 268 ? 35.433 34.517 -30.521 1.00 26.25 268 LYS A O 1
ATOM 2163 N N . SER A 1 269 ? 34.323 35.125 -32.382 1.00 32.09 269 SER A N 1
ATOM 2164 C CA . SER A 1 269 ? 33.284 34.105 -32.275 1.00 32.09 269 SER A CA 1
ATOM 2165 C C . SER A 1 269 ? 33.958 32.735 -32.363 1.00 32.09 269 SER A C 1
ATOM 2167 O O . SER A 1 269 ? 34.545 32.406 -33.398 1.00 32.09 269 SER A O 1
ATOM 2169 N N . GLN A 1 270 ? 33.916 31.943 -31.292 1.00 35.44 270 GLN A N 1
ATOM 2170 C CA . GLN A 1 270 ? 34.127 30.507 -31.427 1.00 35.44 270 GLN A CA 1
ATOM 2171 C C . GLN A 1 270 ? 32.958 29.974 -32.259 1.00 35.44 270 GLN A C 1
ATOM 2173 O O . GLN A 1 270 ? 31.816 29.957 -31.813 1.00 35.44 270 GLN A O 1
ATOM 2178 N N . ILE A 1 271 ? 33.246 29.643 -33.514 1.00 46.47 271 ILE A N 1
ATOM 2179 C CA . ILE A 1 271 ? 32.342 28.926 -34.408 1.00 46.47 271 ILE A CA 1
ATOM 2180 C C . ILE A 1 271 ? 32.543 27.447 -34.067 1.00 46.47 271 ILE A C 1
ATOM 2182 O O . ILE A 1 271 ? 33.551 26.865 -34.458 1.00 46.47 271 ILE A O 1
ATOM 2186 N N . GLY A 1 272 ? 31.644 26.889 -33.259 1.00 55.50 272 GLY A N 1
ATOM 2187 C CA . GLY A 1 272 ? 31.618 25.471 -32.890 1.00 55.50 272 GLY A CA 1
ATOM 2188 C C . GLY A 1 272 ? 30.970 25.267 -31.522 1.00 55.50 272 GLY A C 1
ATOM 2189 O O . GLY A 1 272 ? 31.458 25.806 -30.530 1.00 55.50 272 GLY A O 1
ATOM 2190 N N . CYS A 1 273 ? 29.862 24.523 -31.458 1.00 73.69 273 CYS A N 1
ATOM 2191 C CA . CYS A 1 273 ? 29.306 24.099 -30.172 1.00 73.69 273 CYS A CA 1
ATOM 2192 C C . CYS A 1 273 ? 30.098 22.915 -29.624 1.00 73.69 273 CYS A C 1
ATOM 2194 O O . CYS A 1 273 ? 30.463 22.015 -30.376 1.00 73.69 273 CYS A O 1
ATOM 2196 N N . THR A 1 274 ? 30.248 22.851 -28.309 1.00 79.25 274 THR A N 1
ATOM 2197 C CA . THR A 1 274 ? 30.684 21.642 -27.609 1.00 79.25 274 THR A CA 1
ATOM 2198 C C . THR A 1 274 ? 29.469 20.943 -27.012 1.00 79.25 274 THR A C 1
ATOM 2200 O O . THR A 1 274 ? 28.610 21.600 -26.420 1.00 79.25 274 THR A O 1
ATOM 2203 N N . PHE A 1 275 ? 29.371 19.622 -27.175 1.00 79.81 275 PHE A N 1
ATOM 2204 C CA . PHE A 1 275 ? 28.337 18.836 -26.500 1.00 79.81 275 PHE A CA 1
ATOM 2205 C C . PHE A 1 275 ? 28.798 18.450 -25.101 1.00 79.81 275 PHE A C 1
ATOM 2207 O O . PHE A 1 275 ? 29.871 17.875 -24.936 1.00 79.81 275 PHE A O 1
ATOM 2214 N N . ASP A 1 276 ? 27.950 18.696 -24.107 1.00 72.94 276 ASP A N 1
ATOM 2215 C CA . ASP A 1 276 ? 28.170 18.195 -22.757 1.00 72.94 276 ASP A CA 1
ATOM 2216 C C . ASP A 1 276 ? 27.734 16.722 -22.632 1.00 72.94 276 ASP A C 1
ATOM 2218 O O . ASP A 1 276 ? 26.988 16.174 -23.454 1.00 72.94 276 ASP A O 1
ATOM 2222 N N . ARG A 1 277 ? 28.156 16.083 -21.532 1.00 68.81 277 ARG A N 1
ATOM 2223 C CA . ARG A 1 277 ? 27.856 14.677 -21.200 1.00 68.81 277 ARG A CA 1
ATOM 2224 C C . ARG A 1 277 ? 26.394 14.212 -21.366 1.00 68.81 277 ARG A C 1
ATOM 2226 O O . ARG A 1 277 ? 26.247 13.041 -21.697 1.00 68.81 277 ARG A O 1
ATOM 2233 N N . PRO A 1 278 ? 25.325 15.009 -21.142 1.00 73.50 278 PRO A N 1
ATOM 2234 C CA . PRO A 1 278 ? 23.956 14.510 -21.316 1.00 73.50 278 PRO A CA 1
ATOM 2235 C C . PRO A 1 278 ? 23.562 14.188 -22.765 1.00 73.50 278 PRO A C 1
ATOM 2237 O O . PRO A 1 278 ? 22.603 13.453 -22.957 1.00 73.50 278 PRO A O 1
ATOM 2240 N N . ILE A 1 279 ? 24.256 14.730 -23.774 1.00 80.69 279 ILE A N 1
ATOM 2241 C CA . ILE A 1 279 ? 23.931 14.507 -25.198 1.00 80.69 279 ILE A CA 1
ATOM 2242 C C . ILE A 1 279 ? 25.031 13.696 -25.892 1.00 80.69 279 ILE A C 1
ATOM 2244 O O . ILE A 1 279 ? 24.754 12.916 -26.800 1.00 80.69 279 ILE A O 1
ATOM 2248 N N . MET A 1 280 ? 26.282 13.847 -25.452 1.00 86.75 280 MET A N 1
ATOM 2249 C CA . MET A 1 280 ? 27.438 13.155 -26.020 1.00 86.75 280 MET A CA 1
ATOM 2250 C C . MET A 1 280 ? 27.289 11.626 -25.954 1.00 86.75 280 MET A C 1
ATOM 2252 O O . MET A 1 280 ? 26.920 11.073 -24.920 1.00 86.75 280 MET A O 1
ATOM 2256 N N . GLY A 1 281 ? 27.620 10.932 -27.046 1.00 88.62 281 GLY A N 1
ATOM 2257 C CA . GLY A 1 281 ? 27.589 9.469 -27.098 1.00 88.62 281 GLY A CA 1
ATOM 2258 C C . GLY A 1 281 ? 27.195 8.905 -28.460 1.00 88.62 281 GLY A C 1
ATOM 2259 O O . GLY A 1 281 ? 26.973 9.638 -29.425 1.00 88.62 281 GLY A O 1
ATOM 2260 N N . GLU A 1 282 ? 27.111 7.577 -28.530 1.00 91.69 282 GLU A N 1
ATOM 2261 C CA . GLU A 1 282 ? 26.569 6.863 -29.685 1.00 91.69 282 GLU A CA 1
ATOM 2262 C C . GLU A 1 282 ? 25.166 6.345 -29.397 1.00 91.69 282 GLU A C 1
ATOM 2264 O O . GLU A 1 282 ? 24.934 5.663 -28.397 1.00 91.69 282 GLU A O 1
ATOM 2269 N N . TYR A 1 283 ? 24.258 6.596 -30.331 1.00 92.56 283 TYR A N 1
ATOM 2270 C CA . TYR A 1 283 ? 22.851 6.262 -30.226 1.00 92.56 283 TYR A CA 1
ATOM 2271 C C . TYR A 1 283 ? 22.377 5.441 -31.423 1.00 92.56 283 TYR A C 1
ATOM 2273 O O . TYR A 1 283 ? 22.945 5.495 -32.519 1.00 92.56 283 TYR A O 1
ATOM 2281 N N . TYR A 1 284 ? 21.323 4.674 -31.190 1.00 92.88 284 TYR A N 1
ATOM 2282 C CA . TYR A 1 284 ? 20.586 3.898 -32.174 1.00 92.88 284 TYR A CA 1
ATOM 2283 C C . TYR A 1 284 ? 19.119 4.323 -32.175 1.00 92.88 284 TYR A C 1
ATOM 2285 O O . TYR A 1 284 ? 18.544 4.517 -31.105 1.00 92.88 284 TYR A O 1
ATOM 2293 N N . SER A 1 285 ? 18.504 4.425 -33.346 1.00 91.38 285 SER A N 1
ATOM 2294 C CA . SER A 1 285 ? 17.063 4.638 -33.492 1.00 91.38 285 SER A CA 1
ATOM 2295 C C . SER A 1 285 ? 16.539 3.896 -34.721 1.00 91.38 285 SER A C 1
ATOM 2297 O O . SER A 1 285 ? 17.303 3.472 -35.593 1.00 91.38 285 SER A O 1
ATOM 2299 N N . TYR A 1 286 ? 15.224 3.703 -34.770 1.00 89.44 286 TYR A N 1
ATOM 2300 C CA . TYR A 1 286 ? 14.525 3.209 -35.946 1.00 89.44 286 TYR A CA 1
ATOM 2301 C C . TYR A 1 286 ? 13.565 4.288 -36.445 1.00 89.44 286 TYR A C 1
ATOM 2303 O O . TYR A 1 286 ? 12.528 4.530 -35.835 1.00 89.44 286 TYR A O 1
ATOM 2311 N N . GLU A 1 287 ? 13.932 4.938 -37.550 1.00 84.81 287 GLU A N 1
ATOM 2312 C CA . GLU A 1 287 ? 13.279 6.147 -38.064 1.00 84.81 287 GLU A CA 1
ATOM 2313 C C . GLU A 1 287 ? 12.747 5.866 -39.468 1.00 84.81 287 GLU A C 1
ATOM 2315 O O . GLU A 1 287 ? 13.500 5.452 -40.350 1.00 84.81 287 GLU A O 1
ATOM 2320 N N . ASN A 1 288 ? 11.450 6.083 -39.707 1.00 80.31 288 ASN A N 1
ATOM 2321 C CA . ASN A 1 288 ? 10.835 5.979 -41.042 1.00 80.31 288 ASN A CA 1
ATOM 2322 C C . ASN A 1 288 ? 11.134 4.670 -41.806 1.00 80.31 288 ASN A C 1
ATOM 2324 O O . ASN A 1 288 ? 11.179 4.644 -43.035 1.00 80.31 288 ASN A O 1
ATOM 2328 N N . GLY A 1 289 ? 11.331 3.563 -41.087 1.00 78.94 289 GLY A N 1
ATOM 2329 C CA . GLY A 1 289 ? 11.640 2.265 -41.688 1.00 78.94 289 GLY A CA 1
ATOM 2330 C C . GLY A 1 289 ? 13.136 1.963 -41.866 1.00 78.94 289 GLY A C 1
ATOM 2331 O O . GLY A 1 289 ? 13.471 0.859 -42.304 1.00 78.94 289 GLY A O 1
ATOM 2332 N N . LEU A 1 290 ? 14.021 2.896 -41.508 1.00 84.81 290 LEU A N 1
ATOM 2333 C CA . LEU A 1 290 ? 15.477 2.789 -41.608 1.00 84.81 290 LEU A CA 1
ATOM 2334 C C . LEU A 1 290 ? 16.121 2.683 -40.221 1.00 84.81 290 LEU A C 1
ATOM 2336 O O . LEU A 1 290 ? 15.653 3.265 -39.245 1.00 84.81 290 LEU A O 1
ATOM 2340 N N . GLU A 1 291 ? 17.223 1.944 -40.135 1.00 87.44 291 GLU A N 1
ATOM 2341 C CA . GLU A 1 291 ? 18.041 1.884 -38.923 1.00 87.44 291 GLU A CA 1
ATOM 2342 C C . GLU A 1 291 ? 19.010 3.072 -38.920 1.00 87.44 291 GLU A C 1
ATOM 2344 O O . GLU A 1 291 ? 19.794 3.222 -39.858 1.00 87.44 291 GLU A O 1
ATOM 2349 N N . SER A 1 292 ? 18.966 3.920 -37.890 1.00 89.19 292 SER A N 1
ATOM 2350 C CA . SER A 1 292 ? 19.843 5.086 -37.771 1.00 89.19 292 SER A CA 1
ATOM 2351 C C . SER A 1 292 ? 20.862 4.892 -36.643 1.00 89.19 292 SER A C 1
ATOM 2353 O O . SER A 1 292 ? 20.543 4.478 -35.526 1.00 89.19 292 SER A O 1
ATOM 2355 N N . HIS A 1 293 ? 22.124 5.198 -36.932 1.00 90.94 293 HIS A N 1
ATOM 2356 C CA . HIS A 1 293 ? 23.200 5.263 -35.950 1.00 90.94 293 HIS A CA 1
ATOM 2357 C C . HIS A 1 293 ? 23.712 6.694 -35.886 1.00 90.94 293 HIS A C 1
ATOM 2359 O O . HIS A 1 293 ? 24.260 7.193 -36.864 1.00 90.94 293 HIS A O 1
ATOM 2365 N N . THR A 1 294 ? 23.536 7.342 -34.738 1.00 90.62 294 THR A N 1
ATOM 2366 C CA . THR A 1 294 ? 23.898 8.750 -34.543 1.00 90.62 294 THR A CA 1
ATOM 2367 C C . THR A 1 294 ? 25.012 8.861 -33.506 1.00 90.62 294 THR A C 1
ATOM 2369 O O . THR A 1 294 ? 24.887 8.316 -32.413 1.00 90.62 294 THR A O 1
ATOM 2372 N N . SER A 1 295 ? 26.100 9.559 -33.823 1.00 90.94 295 SER A N 1
ATOM 2373 C CA . SER A 1 295 ? 27.203 9.843 -32.899 1.00 90.94 295 SER A CA 1
ATOM 2374 C C . SER A 1 295 ? 27.328 11.348 -32.679 1.00 90.94 295 SER A C 1
ATOM 2376 O O . SER A 1 295 ? 27.544 12.094 -33.634 1.00 90.94 295 SER A O 1
ATOM 2378 N N . PHE A 1 296 ? 27.205 11.780 -31.422 1.00 89.62 296 PHE A N 1
ATOM 2379 C CA . PHE A 1 296 ? 27.456 13.155 -30.988 1.00 89.62 296 PHE A CA 1
ATOM 2380 C C . PHE A 1 296 ? 28.850 13.233 -30.363 1.00 89.62 296 PHE A C 1
ATOM 2382 O O . PHE A 1 296 ? 29.090 12.646 -29.301 1.00 89.62 296 PHE A O 1
ATOM 2389 N N . LYS A 1 297 ? 29.772 13.942 -31.019 1.00 89.00 297 LYS A N 1
ATOM 2390 C CA . LYS A 1 297 ? 31.176 14.060 -30.597 1.00 89.00 297 LYS A CA 1
ATOM 2391 C C . LYS A 1 297 ? 31.415 15.366 -29.841 1.00 89.00 297 LYS A C 1
ATOM 2393 O O . LYS A 1 297 ? 30.795 16.381 -30.130 1.00 89.00 297 LYS A O 1
ATOM 2398 N N . GLU A 1 298 ? 32.349 15.366 -28.894 1.00 84.88 298 GLU A N 1
ATOM 2399 C CA . GLU A 1 298 ? 32.650 16.529 -28.036 1.00 84.88 298 GLU A CA 1
ATOM 2400 C C . GLU A 1 298 ? 32.996 17.804 -28.826 1.00 84.88 298 GLU A C 1
ATOM 2402 O O . GLU A 1 298 ? 32.622 18.905 -28.431 1.00 84.88 298 GLU A O 1
ATOM 2407 N N . ASN A 1 299 ? 33.640 17.650 -29.985 1.00 83.56 299 ASN A N 1
ATOM 2408 C CA . ASN A 1 299 ? 34.012 18.742 -30.885 1.00 83.56 299 ASN A CA 1
ATOM 2409 C C . ASN A 1 299 ? 32.833 19.343 -31.682 1.00 83.56 299 ASN A C 1
ATOM 2411 O O . ASN A 1 299 ? 33.067 20.187 -32.545 1.00 83.56 299 ASN A O 1
ATOM 2415 N N . GLY A 1 300 ? 31.598 18.897 -31.433 1.00 81.88 300 GLY A N 1
ATOM 2416 C CA . GLY A 1 300 ? 30.395 19.375 -32.112 1.00 81.88 300 GLY A CA 1
ATOM 2417 C C . GLY A 1 300 ? 30.086 18.668 -33.431 1.00 81.88 300 GLY A C 1
ATOM 2418 O O . GLY A 1 300 ? 29.072 18.987 -34.051 1.00 81.88 300 GLY A O 1
ATOM 2419 N N . ASP A 1 301 ? 30.908 17.708 -33.866 1.00 87.62 301 ASP A N 1
ATOM 2420 C CA . ASP A 1 301 ? 30.605 16.898 -35.046 1.00 87.62 301 ASP A CA 1
ATOM 2421 C C . ASP A 1 301 ? 29.478 15.902 -34.746 1.00 87.62 301 ASP A C 1
ATOM 2423 O O . ASP A 1 301 ? 29.451 15.243 -33.700 1.00 87.62 301 ASP A O 1
ATOM 2427 N N . ILE A 1 302 ? 28.563 15.771 -35.704 1.00 88.94 302 ILE A N 1
ATOM 2428 C CA . ILE A 1 302 ? 27.434 14.849 -35.652 1.00 88.94 302 ILE A CA 1
ATOM 2429 C C . ILE A 1 302 ? 27.506 13.943 -36.871 1.00 88.94 302 ILE A C 1
ATOM 2431 O O . ILE A 1 302 ? 27.489 14.402 -38.013 1.00 88.94 302 ILE A O 1
ATOM 2435 N N . ASP A 1 303 ? 27.569 12.646 -36.609 1.00 89.25 303 ASP A N 1
ATOM 2436 C CA . ASP A 1 303 ? 27.688 11.615 -37.630 1.00 89.25 303 ASP A CA 1
ATOM 2437 C C . ASP A 1 303 ? 26.432 10.739 -37.606 1.00 89.25 303 ASP A C 1
ATOM 2439 O O . ASP A 1 303 ? 26.159 10.100 -36.586 1.00 89.25 303 ASP A O 1
ATOM 2443 N N . ARG A 1 304 ? 25.634 10.753 -38.682 1.00 88.31 304 ARG A N 1
ATOM 2444 C CA . ARG A 1 304 ? 24.405 9.951 -38.800 1.00 88.31 304 ARG A CA 1
ATOM 2445 C C . ARG A 1 304 ? 24.512 8.988 -39.976 1.00 88.31 304 ARG A C 1
ATOM 2447 O O . ARG A 1 304 ? 24.584 9.405 -41.129 1.00 88.31 304 ARG A O 1
ATOM 2454 N N . LEU A 1 305 ? 24.479 7.693 -39.686 1.00 88.25 305 LEU A N 1
ATOM 2455 C CA . LEU A 1 305 ? 24.496 6.615 -40.673 1.00 88.25 305 LEU A CA 1
ATOM 2456 C C . LEU A 1 305 ? 23.117 5.962 -40.735 1.00 88.25 305 LEU A C 1
ATOM 2458 O O . LEU A 1 305 ? 22.597 5.537 -39.703 1.00 88.25 305 LEU A O 1
ATOM 2462 N N . PHE A 1 306 ? 22.546 5.858 -41.932 1.00 86.31 306 PHE A N 1
ATOM 2463 C CA . PHE A 1 306 ? 21.246 5.234 -42.166 1.00 86.31 306 PHE A CA 1
ATOM 2464 C C . PHE A 1 306 ? 21.420 3.935 -42.937 1.00 86.31 306 PHE A C 1
ATOM 2466 O O . PHE A 1 306 ? 22.056 3.910 -43.990 1.00 86.31 306 PHE A O 1
ATOM 2473 N N . TYR A 1 307 ? 20.815 2.863 -42.440 1.00 84.50 307 TYR A N 1
ATOM 2474 C CA . TYR A 1 307 ? 20.860 1.548 -43.060 1.00 84.50 307 TYR A CA 1
ATOM 2475 C C . TYR A 1 307 ? 19.460 1.086 -43.442 1.00 84.50 307 TYR A C 1
ATOM 2477 O O . TYR A 1 307 ? 18.508 1.179 -42.661 1.00 84.50 307 TYR A O 1
ATOM 2485 N N . ARG A 1 308 ? 19.353 0.525 -44.645 1.00 82.00 308 ARG A N 1
ATOM 2486 C CA . ARG A 1 308 ? 18.153 -0.149 -45.131 1.00 82.00 308 ARG A CA 1
ATOM 2487 C C . ARG A 1 308 ? 18.317 -1.655 -44.984 1.00 82.00 308 ARG A C 1
ATOM 2489 O O . ARG A 1 308 ? 19.374 -2.214 -45.281 1.00 82.00 308 ARG A O 1
ATOM 2496 N N . ARG A 1 309 ? 17.251 -2.324 -44.547 1.00 69.50 309 ARG A N 1
ATOM 2497 C CA . ARG A 1 309 ? 17.178 -3.787 -44.534 1.00 69.50 309 ARG A CA 1
ATOM 2498 C C . ARG A 1 309 ? 16.677 -4.299 -45.876 1.00 69.50 309 ARG A C 1
ATOM 2500 O O . ARG A 1 309 ? 15.549 -4.001 -46.262 1.00 69.50 309 ARG A O 1
ATOM 2507 N N . GLU A 1 310 ? 17.469 -5.134 -46.536 1.00 63.97 310 GLU A N 1
ATOM 2508 C CA . GLU A 1 310 ? 16.997 -5.933 -47.666 1.00 63.97 310 GLU A CA 1
ATOM 2509 C C . GLU A 1 310 ? 16.747 -7.373 -47.209 1.00 63.97 310 GLU A C 1
ATOM 2511 O O . GLU A 1 310 ? 17.629 -8.056 -46.683 1.00 63.97 310 GLU A O 1
ATOM 2516 N N . SER A 1 311 ? 15.513 -7.852 -47.379 1.00 52.19 311 SER A N 1
ATOM 2517 C CA . SER A 1 311 ? 15.182 -9.254 -47.130 1.00 52.19 311 SER A CA 1
ATOM 2518 C C . SER A 1 311 ? 15.731 -10.100 -48.279 1.00 52.19 311 SER A C 1
ATOM 2520 O O . SER A 1 311 ? 15.221 -10.040 -49.399 1.00 52.19 311 SER A O 1
ATOM 2522 N N . GLY A 1 312 ? 16.761 -10.909 -48.021 1.00 44.31 312 GLY A N 1
ATOM 2523 C CA . GLY A 1 312 ? 17.193 -11.916 -48.988 1.00 44.31 312 GLY A CA 1
ATOM 2524 C C . GLY A 1 312 ? 16.035 -12.867 -49.319 1.00 44.31 312 GLY A C 1
ATOM 2525 O O . GLY A 1 312 ? 15.273 -13.265 -48.438 1.00 44.31 312 GLY A O 1
ATOM 2526 N N . ARG A 1 313 ? 15.873 -13.231 -50.597 1.00 35.31 313 ARG A N 1
ATOM 2527 C CA . ARG A 1 313 ? 14.869 -14.210 -51.050 1.00 35.31 313 ARG A CA 1
ATOM 2528 C C . ARG A 1 313 ? 15.178 -15.601 -50.468 1.00 35.31 313 ARG A C 1
ATOM 2530 O O . ARG A 1 313 ? 15.847 -16.400 -51.111 1.00 35.31 313 ARG A O 1
ATOM 2537 N N . GLY A 1 314 ? 14.700 -15.895 -49.260 1.00 36.84 314 GLY A N 1
ATOM 2538 C CA . GLY A 1 314 ? 14.757 -17.230 -48.657 1.00 36.84 314 GLY A CA 1
ATOM 2539 C C . GLY A 1 314 ? 14.570 -17.214 -47.139 1.00 36.84 314 GLY A C 1
ATOM 2540 O O . GLY A 1 314 ? 15.107 -16.350 -46.456 1.00 36.84 314 GLY A O 1
ATOM 2541 N N . ALA A 1 315 ? 13.844 -18.198 -46.599 1.00 37.38 315 ALA A N 1
ATOM 2542 C CA . ALA A 1 315 ? 13.468 -18.312 -45.179 1.00 37.38 315 ALA A CA 1
ATOM 2543 C C . ALA A 1 315 ? 14.640 -18.560 -44.193 1.00 37.38 315 ALA A C 1
ATOM 2545 O O . ALA A 1 315 ? 14.416 -18.814 -43.013 1.00 37.38 315 ALA A O 1
ATOM 2546 N N . THR A 1 316 ? 15.888 -18.471 -44.656 1.00 41.62 316 THR A N 1
ATOM 2547 C CA . THR A 1 316 ? 17.118 -18.554 -43.847 1.00 41.62 316 THR A CA 1
ATOM 2548 C C . THR A 1 316 ? 18.125 -17.456 -44.213 1.00 41.62 316 THR A C 1
ATOM 2550 O O . THR A 1 316 ? 19.327 -17.621 -44.010 1.00 41.62 316 THR A O 1
ATOM 2553 N N . ALA A 1 317 ? 17.674 -16.355 -44.822 1.00 40.38 317 ALA A N 1
ATOM 2554 C CA . ALA A 1 317 ? 18.565 -15.313 -45.317 1.00 40.38 317 ALA A CA 1
ATOM 2555 C C . ALA A 1 317 ? 19.131 -14.452 -44.176 1.00 40.38 317 ALA A C 1
ATOM 2557 O O . ALA A 1 317 ? 18.387 -13.840 -43.409 1.00 40.38 317 ALA A O 1
ATOM 2558 N N . ASN A 1 318 ? 20.463 -14.370 -44.107 1.00 42.47 318 ASN A N 1
ATOM 2559 C CA . ASN A 1 318 ? 21.165 -13.316 -43.383 1.00 42.47 318 ASN A CA 1
ATOM 2560 C C . ASN A 1 318 ? 20.595 -11.962 -43.826 1.00 42.47 318 ASN A C 1
ATOM 2562 O O . ASN A 1 318 ? 20.591 -11.655 -45.018 1.00 42.47 318 ASN A O 1
ATOM 2566 N N . ILE A 1 319 ? 20.089 -11.177 -42.877 1.00 52.88 319 ILE A N 1
ATOM 2567 C CA . ILE A 1 319 ? 19.637 -9.810 -43.139 1.00 52.88 319 ILE A CA 1
ATOM 2568 C C . ILE A 1 319 ? 20.891 -8.997 -43.458 1.00 52.88 319 ILE A C 1
ATOM 2570 O O . ILE A 1 319 ? 21.762 -8.855 -42.602 1.00 52.88 319 ILE A O 1
ATOM 2574 N N . ILE A 1 320 ? 21.001 -8.513 -44.694 1.00 53.47 320 ILE A N 1
ATOM 2575 C CA . ILE A 1 320 ? 22.082 -7.621 -45.107 1.00 53.47 320 ILE A CA 1
ATOM 2576 C C . ILE A 1 320 ? 21.580 -6.197 -44.860 1.00 53.47 320 ILE A C 1
ATOM 2578 O O . ILE A 1 320 ? 20.559 -5.787 -45.416 1.00 53.47 320 ILE A O 1
ATOM 2582 N N . THR A 1 321 ? 22.263 -5.461 -43.987 1.00 59.62 321 THR A N 1
ATOM 2583 C CA . THR A 1 321 ? 22.060 -4.023 -43.813 1.00 59.62 321 THR A CA 1
ATOM 2584 C C . THR A 1 321 ? 22.933 -3.295 -44.829 1.00 59.62 321 THR A C 1
ATOM 2586 O O . THR A 1 321 ? 24.158 -3.409 -44.812 1.00 59.62 321 THR A O 1
ATOM 2589 N N . VAL A 1 322 ? 22.305 -2.576 -45.756 1.00 65.69 322 VAL A N 1
ATOM 2590 C CA . VAL A 1 322 ? 23.009 -1.764 -46.756 1.00 65.69 322 VAL A CA 1
ATOM 2591 C C . VAL A 1 322 ? 22.982 -0.320 -46.279 1.00 65.69 322 VAL A C 1
ATOM 2593 O O . VAL A 1 322 ? 21.925 0.174 -45.886 1.00 65.69 322 VAL A O 1
ATOM 2596 N N . LEU A 1 323 ? 24.140 0.343 -46.274 1.00 73.25 323 LEU A N 1
ATOM 2597 C CA . LEU A 1 323 ? 24.214 1.774 -45.989 1.00 73.25 323 LEU A CA 1
ATOM 2598 C C . LEU A 1 323 ? 23.425 2.518 -47.075 1.00 73.25 323 LEU A C 1
ATOM 2600 O O . LEU A 1 323 ? 23.781 2.452 -48.249 1.00 73.25 323 LEU A O 1
ATOM 2604 N N . ASP A 1 324 ? 22.342 3.174 -46.674 1.00 74.00 324 ASP A N 1
ATOM 2605 C CA . ASP A 1 324 ? 21.433 3.904 -47.563 1.00 74.00 324 ASP A CA 1
ATOM 2606 C C . ASP A 1 324 ? 21.884 5.360 -47.699 1.00 74.00 324 ASP A C 1
ATOM 2608 O O . ASP A 1 324 ? 21.906 5.920 -48.791 1.00 74.00 324 ASP A O 1
ATOM 2612 N N . ASN A 1 325 ? 22.283 5.973 -46.580 1.00 77.25 325 ASN A N 1
ATOM 2613 C CA . ASN A 1 325 ? 22.701 7.367 -46.550 1.00 77.25 325 ASN A CA 1
ATOM 2614 C C . ASN A 1 325 ? 23.687 7.638 -45.404 1.00 77.25 325 ASN A C 1
ATOM 2616 O O . ASN A 1 325 ? 23.593 7.035 -44.332 1.00 77.25 325 ASN A O 1
ATOM 2620 N N . HIS A 1 326 ? 24.605 8.579 -45.615 1.00 81.62 326 HIS A N 1
ATOM 2621 C CA . HIS A 1 326 ? 25.544 9.068 -44.609 1.00 81.62 326 HIS A CA 1
ATOM 2622 C C . HIS A 1 326 ? 25.402 10.584 -44.521 1.00 81.62 326 HIS A C 1
ATOM 2624 O O . HIS A 1 326 ? 25.618 11.276 -45.503 1.00 81.62 326 HIS A O 1
ATOM 2630 N N . ALA A 1 327 ? 24.990 11.095 -43.364 1.00 80.44 327 ALA A N 1
ATOM 2631 C CA . ALA A 1 327 ? 24.848 12.524 -43.132 1.00 80.44 327 ALA A CA 1
ATOM 2632 C C . ALA A 1 327 ? 25.903 12.984 -42.122 1.00 80.44 327 ALA A C 1
ATOM 2634 O O . ALA A 1 327 ? 25.813 12.713 -40.920 1.00 80.44 327 ALA A O 1
ATOM 2635 N N . LEU A 1 328 ? 26.908 13.696 -42.630 1.00 83.94 328 LEU A N 1
ATOM 2636 C CA . LEU A 1 328 ? 27.934 14.354 -41.831 1.00 83.94 328 LEU A CA 1
ATOM 2637 C C . LEU A 1 328 ? 27.526 15.802 -41.583 1.00 83.94 328 LEU A C 1
ATOM 2639 O O . LEU A 1 328 ? 27.404 16.591 -42.518 1.00 83.94 328 LEU A O 1
ATOM 2643 N N . GLY A 1 329 ? 27.375 16.180 -40.318 1.00 85.31 329 GLY A N 1
ATOM 2644 C CA . GLY A 1 329 ? 27.098 17.567 -39.970 1.00 85.31 329 GLY A CA 1
ATOM 2645 C C . GLY A 1 329 ? 27.868 18.068 -38.766 1.00 85.31 329 GLY A C 1
ATOM 2646 O O . GLY A 1 329 ? 28.613 17.340 -38.113 1.00 85.31 329 GLY A O 1
ATOM 2647 N N . GLU A 1 330 ? 27.708 19.356 -38.508 1.00 88.00 330 GLU A N 1
ATOM 2648 C CA . GLU A 1 330 ? 28.302 20.057 -37.374 1.00 88.00 330 GLU A CA 1
ATOM 2649 C C . GLU A 1 330 ? 27.229 20.807 -36.586 1.00 88.00 330 GLU A C 1
ATOM 2651 O O . GLU A 1 330 ? 26.251 21.313 -37.148 1.00 88.00 330 GLU A O 1
ATOM 2656 N N . CYS A 1 331 ? 27.417 20.895 -35.271 1.00 87.69 331 CYS A N 1
ATOM 2657 C CA . CYS A 1 331 ? 26.639 21.795 -34.441 1.00 87.69 331 CYS A CA 1
ATOM 2658 C C . CYS A 1 331 ? 27.040 23.237 -34.732 1.00 87.69 331 CYS A C 1
ATOM 2660 O O . CYS A 1 331 ? 28.173 23.653 -34.478 1.00 87.69 331 CYS A O 1
ATOM 2662 N N . PHE A 1 332 ? 26.075 24.014 -35.212 1.00 84.75 332 PHE A N 1
ATOM 2663 C CA . PHE A 1 332 ? 26.240 25.443 -35.421 1.00 84.75 332 PHE A CA 1
ATOM 2664 C C . PHE A 1 332 ? 25.870 26.251 -34.171 1.00 84.75 332 PHE A C 1
ATOM 2666 O O . PHE A 1 332 ? 26.564 27.202 -33.812 1.00 84.75 332 PHE A O 1
ATOM 2673 N N . ARG A 1 333 ? 24.774 25.876 -33.497 1.00 85.50 333 ARG A N 1
ATOM 2674 C CA . ARG A 1 333 ? 24.320 26.507 -32.250 1.00 85.50 333 ARG A CA 1
ATOM 2675 C C . ARG A 1 333 ? 23.554 25.511 -31.383 1.00 85.50 333 ARG A C 1
ATOM 2677 O O . ARG A 1 333 ? 22.731 24.772 -31.908 1.00 85.50 333 ARG A O 1
ATOM 2684 N N . LEU A 1 334 ? 23.779 25.547 -30.072 1.00 86.69 334 LEU A N 1
ATOM 2685 C CA . LEU A 1 334 ? 23.041 24.764 -29.079 1.00 86.69 334 LEU A CA 1
ATOM 2686 C C . LEU A 1 334 ? 22.494 25.706 -28.000 1.00 86.69 334 LEU A C 1
ATOM 2688 O O . LEU A 1 334 ? 23.241 26.528 -27.470 1.00 86.69 334 LEU A O 1
ATOM 2692 N N . ILE A 1 335 ? 21.199 25.620 -27.697 1.00 87.06 335 ILE A N 1
ATOM 2693 C CA . ILE A 1 335 ? 20.527 26.452 -26.690 1.00 87.06 335 ILE A CA 1
ATOM 2694 C C . ILE A 1 335 ? 19.686 25.551 -25.790 1.00 87.06 335 ILE A C 1
ATOM 2696 O O . ILE A 1 335 ? 18.920 24.733 -26.285 1.00 87.06 335 ILE A O 1
ATOM 2700 N N . TRP A 1 336 ? 19.786 25.719 -24.475 1.00 86.56 336 TRP A N 1
ATOM 2701 C CA . TRP A 1 336 ? 18.865 25.090 -23.529 1.00 86.56 336 TRP A CA 1
ATOM 2702 C C . TRP A 1 336 ? 17.604 25.946 -23.363 1.00 86.56 336 TRP A C 1
ATOM 2704 O O . TRP A 1 336 ? 17.701 27.148 -23.104 1.00 86.56 336 TRP A O 1
ATOM 2714 N N . ARG A 1 337 ? 16.427 25.336 -23.519 1.00 86.00 337 ARG A N 1
ATOM 2715 C CA . ARG A 1 337 ? 15.123 25.959 -23.277 1.00 86.00 337 ARG A CA 1
ATOM 2716 C C . ARG A 1 337 ? 14.477 25.316 -22.062 1.00 86.00 337 ARG A C 1
ATOM 2718 O O . ARG A 1 337 ? 14.100 24.146 -22.091 1.00 86.00 337 ARG A O 1
ATOM 2725 N N . GLU A 1 338 ? 14.309 26.121 -21.023 1.00 85.38 338 GLU A N 1
ATOM 2726 C CA . GLU A 1 338 ? 13.525 25.780 -19.843 1.00 85.38 338 GLU A CA 1
ATOM 2727 C C . GLU A 1 338 ? 12.486 26.863 -19.579 1.00 85.38 338 GLU A C 1
ATOM 2729 O O . GLU A 1 338 ? 12.756 28.056 -19.729 1.00 85.38 338 GLU A O 1
ATOM 2734 N N . ASN A 1 339 ? 11.291 26.436 -19.184 1.00 79.25 339 ASN A N 1
ATOM 2735 C CA . ASN A 1 339 ? 10.267 27.329 -18.673 1.00 79.25 339 ASN A CA 1
ATOM 2736 C C . ASN A 1 339 ? 9.816 26.795 -17.305 1.00 79.25 339 ASN A C 1
ATOM 2738 O O . ASN A 1 339 ? 9.278 25.691 -17.241 1.00 79.25 339 ASN A O 1
ATOM 2742 N N . PRO A 1 340 ? 10.027 27.540 -16.205 1.00 75.50 340 PRO A N 1
ATOM 2743 C CA . PRO A 1 340 ? 9.726 27.060 -14.855 1.00 75.50 340 PRO A CA 1
ATOM 2744 C C . PRO A 1 340 ? 8.229 26.837 -14.593 1.00 75.50 340 PRO A C 1
ATOM 2746 O O . PRO A 1 340 ? 7.884 26.191 -13.607 1.00 75.50 340 PRO A O 1
ATOM 2749 N N . PHE A 1 341 ? 7.348 27.369 -15.445 1.00 77.06 341 PHE A N 1
ATOM 2750 C CA . PHE A 1 341 ? 5.897 27.177 -15.346 1.00 77.06 341 PHE A CA 1
ATOM 2751 C C . PHE A 1 341 ? 5.384 25.978 -16.153 1.00 77.06 341 PHE A C 1
ATOM 2753 O O . PHE A 1 341 ? 4.226 25.592 -16.006 1.00 77.06 341 PHE A O 1
ATOM 2760 N N . ASP A 1 342 ? 6.225 25.399 -17.008 1.00 77.12 342 ASP A N 1
ATOM 2761 C CA . ASP A 1 342 ? 5.880 24.264 -17.854 1.00 77.12 342 ASP A CA 1
ATOM 2762 C C . ASP A 1 342 ? 6.269 22.933 -17.195 1.00 77.12 342 ASP A C 1
ATOM 2764 O O . ASP A 1 342 ? 7.178 22.850 -16.369 1.00 77.12 342 ASP A O 1
ATOM 2768 N N . HIS A 1 343 ? 5.583 21.854 -17.586 1.00 73.88 343 HIS A N 1
ATOM 2769 C CA . HIS A 1 343 ? 5.944 20.506 -17.152 1.00 73.88 343 HIS A CA 1
ATOM 2770 C C . HIS A 1 343 ? 7.382 20.176 -17.587 1.00 73.88 343 HIS A C 1
ATOM 2772 O O . HIS A 1 343 ? 7.775 20.470 -18.717 1.00 73.88 343 HIS A O 1
ATOM 2778 N N . ILE A 1 344 ? 8.157 19.507 -16.725 1.00 77.31 344 ILE A N 1
ATOM 2779 C CA . ILE A 1 344 ? 9.591 19.243 -16.949 1.00 77.31 344 ILE A CA 1
ATOM 2780 C C . ILE A 1 344 ? 9.875 18.492 -18.262 1.00 77.31 344 ILE A C 1
ATOM 2782 O O . ILE A 1 344 ? 10.950 18.625 -18.842 1.00 77.31 344 ILE A O 1
ATOM 2786 N N . SER A 1 345 ? 8.886 17.752 -18.781 1.00 77.31 345 SER A N 1
ATOM 2787 C CA . SER A 1 345 ? 8.959 17.073 -20.081 1.00 77.31 345 SER A CA 1
ATOM 2788 C C . SER A 1 345 ? 9.117 18.021 -21.276 1.00 77.31 345 SER A C 1
ATOM 2790 O O . SER A 1 345 ? 9.522 17.556 -22.344 1.00 77.31 345 SER A O 1
ATOM 2792 N N . LYS A 1 346 ? 8.793 19.312 -21.131 1.00 80.69 346 LYS A N 1
ATOM 2793 C CA . LYS A 1 346 ? 8.919 20.325 -22.190 1.00 80.69 346 LYS A CA 1
ATOM 2794 C C . LYS A 1 346 ? 10.315 20.931 -22.285 1.00 80.69 346 LYS A C 1
ATOM 2796 O O . LYS A 1 346 ? 10.640 21.521 -23.315 1.00 80.69 346 LYS A O 1
ATOM 2801 N N . ASN A 1 347 ? 11.146 20.758 -21.259 1.00 87.00 347 ASN A N 1
ATOM 2802 C CA . ASN A 1 347 ? 12.523 21.231 -21.289 1.00 87.00 347 ASN A CA 1
ATOM 2803 C C . ASN A 1 347 ? 13.308 20.478 -22.371 1.00 87.00 347 ASN A C 1
ATOM 2805 O O . ASN A 1 347 ? 13.221 19.249 -22.475 1.00 87.00 347 ASN A O 1
ATOM 2809 N N . HIS A 1 348 ? 14.040 21.216 -23.203 1.00 89.12 348 HIS A N 1
ATOM 2810 C CA . HIS A 1 348 ? 14.748 20.650 -24.348 1.00 89.12 348 HIS A CA 1
ATOM 2811 C C . HIS A 1 348 ? 15.934 21.504 -24.790 1.00 89.12 348 HIS A C 1
ATOM 2813 O O . HIS A 1 348 ? 16.035 22.693 -24.491 1.00 89.12 348 HIS A O 1
ATOM 2819 N N . PHE A 1 349 ? 16.825 20.881 -25.551 1.00 89.38 349 PHE A N 1
ATOM 2820 C CA . PHE A 1 349 ? 17.891 21.553 -26.272 1.00 89.38 349 PHE A CA 1
ATOM 2821 C C . PHE A 1 349 ? 17.441 21.872 -27.698 1.00 89.38 349 PHE A C 1
ATOM 2823 O O . PHE A 1 349 ? 17.023 20.980 -28.430 1.00 89.38 349 PHE A O 1
ATOM 2830 N N . GLU A 1 350 ? 17.563 23.128 -28.111 1.00 89.81 350 GLU A N 1
ATOM 2831 C CA . GLU A 1 350 ? 17.469 23.546 -29.509 1.00 89.81 350 GLU A CA 1
ATOM 2832 C C . GLU A 1 350 ? 18.865 23.476 -30.136 1.00 89.81 350 GLU A C 1
ATOM 2834 O O . GLU A 1 350 ? 19.760 24.255 -29.796 1.00 89.81 350 GLU A O 1
ATOM 2839 N N . LEU A 1 351 ? 19.053 22.524 -31.044 1.00 89.00 351 LEU A N 1
ATOM 2840 C CA . LEU A 1 351 ? 20.280 22.295 -31.794 1.00 89.00 351 LEU A CA 1
ATOM 2841 C C . LEU A 1 351 ? 20.083 22.729 -33.249 1.00 89.00 351 LEU A C 1
ATOM 2843 O O . LEU A 1 351 ? 19.272 22.158 -33.970 1.00 89.00 351 LEU A O 1
ATOM 2847 N N . ILE A 1 352 ? 20.878 23.690 -33.708 1.00 88.06 352 ILE A N 1
ATOM 2848 C CA . ILE A 1 352 ? 20.997 24.027 -35.126 1.00 88.06 352 ILE A CA 1
ATOM 2849 C C . ILE A 1 352 ? 22.089 23.147 -35.734 1.00 88.06 352 ILE A C 1
ATOM 2851 O O . ILE A 1 352 ? 23.283 23.364 -35.510 1.00 88.06 352 ILE A O 1
ATOM 2855 N N . TYR A 1 353 ? 21.657 22.150 -36.493 1.00 87.38 353 TYR A N 1
ATOM 2856 C CA . TYR A 1 353 ? 22.485 21.235 -37.263 1.00 87.38 353 TYR A CA 1
ATOM 2857 C C . TYR A 1 353 ? 22.769 21.823 -38.642 1.00 87.38 353 TYR A C 1
ATOM 2859 O O . TYR A 1 353 ? 21.852 22.268 -39.335 1.00 87.38 353 TYR A O 1
ATOM 2867 N N . ARG A 1 354 ? 24.037 21.801 -39.050 1.00 86.44 354 ARG A N 1
ATOM 2868 C CA . ARG A 1 354 ? 24.457 22.140 -40.407 1.00 86.44 354 ARG A CA 1
ATOM 2869 C C . ARG A 1 354 ? 24.952 20.884 -41.110 1.00 86.44 354 ARG A C 1
ATOM 2871 O O . ARG A 1 354 ? 25.933 20.286 -40.673 1.00 86.44 354 ARG A O 1
ATOM 2878 N N . ASP A 1 355 ? 24.297 20.524 -42.206 1.00 83.81 355 ASP A N 1
ATOM 2879 C CA . ASP A 1 355 ? 24.718 19.424 -43.073 1.00 83.81 355 ASP A CA 1
ATOM 2880 C C . ASP A 1 355 ? 25.925 19.876 -43.918 1.00 83.81 355 ASP A C 1
ATOM 2882 O O . ASP A 1 355 ? 25.850 20.888 -44.624 1.00 83.81 355 ASP A O 1
ATOM 2886 N N . LYS A 1 356 ? 27.055 19.161 -43.830 1.00 81.56 356 LYS A N 1
ATOM 2887 C CA . LYS A 1 356 ? 28.287 19.511 -44.559 1.00 81.56 356 LYS A CA 1
ATOM 2888 C C . LYS A 1 356 ? 28.191 19.176 -46.048 1.00 81.56 356 LYS A C 1
ATOM 2890 O O . LYS A 1 356 ? 28.856 19.832 -46.846 1.00 81.56 356 LYS A O 1
ATOM 2895 N N . GLU A 1 357 ? 27.377 18.195 -46.426 1.00 79.19 357 GLU A N 1
ATOM 2896 C CA . GLU A 1 357 ? 27.237 17.758 -47.816 1.00 79.19 357 GLU A CA 1
ATOM 2897 C C . GLU A 1 357 ? 26.214 18.607 -48.565 1.00 79.19 357 GLU A C 1
ATOM 2899 O O . GLU A 1 357 ? 26.478 19.069 -49.675 1.00 79.19 357 GLU A O 1
ATOM 2904 N N . LYS A 1 358 ? 25.062 18.866 -47.938 1.00 74.25 358 LYS A N 1
ATOM 2905 C CA . LYS A 1 358 ? 23.960 19.624 -48.554 1.00 74.25 358 LYS A CA 1
ATOM 2906 C C . LYS A 1 358 ? 24.024 21.127 -48.294 1.00 74.25 358 LYS A C 1
ATOM 2908 O O . LYS A 1 358 ? 23.271 21.880 -48.898 1.00 74.25 358 LYS A O 1
ATOM 2913 N N . SER A 1 359 ? 24.915 21.583 -47.407 1.00 76.19 359 SER A N 1
ATOM 2914 C CA . SER A 1 359 ? 25.030 22.994 -47.001 1.00 76.19 359 SER A CA 1
ATOM 2915 C C . SER A 1 359 ? 23.707 23.620 -46.523 1.00 76.19 359 SER A C 1
ATOM 2917 O O . SER A 1 359 ? 23.511 24.829 -46.651 1.00 76.19 359 SER A O 1
ATOM 2919 N N . CYS A 1 360 ? 22.807 22.816 -45.949 1.00 84.75 360 CYS A N 1
ATOM 2920 C CA . CYS A 1 360 ? 21.538 23.275 -45.389 1.00 84.75 360 CYS A CA 1
ATOM 2921 C C . CYS A 1 360 ? 21.548 23.258 -43.858 1.00 84.75 360 CYS A C 1
ATOM 2923 O O . CYS A 1 360 ? 22.389 22.607 -43.227 1.00 84.75 360 CYS A O 1
ATOM 2925 N N . TYR A 1 361 ? 20.594 23.977 -43.268 1.00 85.69 361 TYR A N 1
ATOM 2926 C CA . TYR A 1 361 ? 20.413 24.044 -41.822 1.00 85.69 361 TYR A CA 1
ATOM 2927 C C . TYR A 1 361 ? 19.109 23.359 -41.414 1.00 85.69 361 TYR A C 1
ATOM 2929 O O . TYR A 1 361 ? 18.076 23.530 -42.062 1.00 85.69 361 TYR A O 1
ATOM 2937 N N . GLN A 1 362 ? 19.166 22.609 -40.317 1.00 88.19 362 GLN A N 1
ATOM 2938 C CA . GLN A 1 362 ? 18.020 21.979 -39.667 1.00 88.19 362 GLN A CA 1
ATOM 2939 C C . GLN A 1 362 ? 18.036 22.316 -38.180 1.00 88.19 362 GLN A C 1
ATOM 2941 O O . GLN A 1 362 ? 19.083 22.274 -37.536 1.00 88.19 362 GLN A O 1
ATOM 2946 N N . CYS A 1 363 ? 16.876 22.618 -37.612 1.00 89.19 363 CYS A N 1
ATOM 2947 C CA . CYS A 1 363 ? 16.706 22.665 -36.166 1.00 89.19 363 CYS A CA 1
ATOM 2948 C C . CYS A 1 363 ? 16.259 21.297 -35.638 1.00 89.19 363 CYS A C 1
ATOM 2950 O O . CYS A 1 363 ? 15.324 20.705 -36.180 1.00 89.19 363 CYS A O 1
ATOM 2952 N N . TYR A 1 364 ? 16.914 20.836 -34.576 1.00 90.19 364 TYR A N 1
ATOM 2953 C CA . TYR A 1 364 ? 16.580 19.668 -33.772 1.00 90.19 364 TYR A CA 1
ATOM 2954 C C . TYR A 1 364 ? 16.160 20.137 -32.380 1.00 90.19 364 TYR A C 1
ATOM 2956 O O . TYR A 1 364 ? 16.882 20.895 -31.736 1.00 90.19 364 TYR A O 1
ATOM 2964 N N . GLN A 1 365 ? 15.024 19.658 -31.890 1.00 91.62 365 GLN A N 1
ATOM 2965 C CA . GLN A 1 365 ? 14.617 19.825 -30.497 1.00 91.62 365 GLN A CA 1
ATOM 2966 C C . GLN A 1 365 ? 14.848 18.507 -29.768 1.00 91.62 365 GLN A C 1
ATOM 2968 O O . GLN A 1 365 ? 14.124 17.543 -29.999 1.00 91.62 365 GLN A O 1
ATOM 2973 N N . ILE A 1 366 ? 15.888 18.459 -28.935 1.00 91.19 366 ILE A N 1
ATOM 2974 C CA . ILE A 1 366 ? 16.341 17.260 -28.225 1.00 91.19 366 ILE A CA 1
ATOM 2975 C C . ILE A 1 366 ? 15.871 17.325 -26.773 1.00 91.19 366 ILE A C 1
ATOM 2977 O O . ILE A 1 366 ? 16.327 18.151 -25.983 1.00 91.19 366 ILE A O 1
ATOM 2981 N N . HIS A 1 367 ? 14.993 16.409 -26.401 1.00 90.81 367 HIS A N 1
ATOM 2982 C CA . HIS A 1 367 ? 14.533 16.191 -25.041 1.00 90.81 367 HIS A CA 1
ATOM 2983 C C . HIS A 1 367 ? 15.403 15.126 -24.377 1.00 90.81 367 HIS A C 1
ATOM 2985 O O . HIS A 1 367 ? 15.390 13.954 -24.764 1.00 90.81 367 HIS A O 1
ATOM 2991 N N . ASN A 1 368 ? 16.136 15.529 -23.344 1.00 90.44 368 ASN A N 1
ATOM 2992 C CA . ASN A 1 368 ? 16.865 14.595 -22.499 1.00 90.44 368 ASN A CA 1
ATOM 2993 C C . ASN A 1 368 ? 15.883 13.923 -21.528 1.00 90.44 368 ASN A C 1
ATOM 2995 O O . ASN A 1 368 ? 15.428 14.563 -20.580 1.00 90.44 368 ASN A O 1
ATOM 2999 N N . ARG A 1 369 ? 15.503 12.666 -21.799 1.00 89.50 369 ARG A N 1
ATOM 3000 C CA . ARG A 1 369 ? 14.533 11.928 -20.972 1.00 89.50 369 ARG A CA 1
ATOM 3001 C C . ARG A 1 369 ? 15.224 11.232 -19.816 1.00 89.50 369 ARG A C 1
ATOM 3003 O O . ARG A 1 369 ? 14.831 11.407 -18.668 1.00 89.50 369 ARG A O 1
ATOM 3010 N N . THR A 1 370 ? 16.247 10.446 -20.126 1.00 89.19 370 THR A N 1
ATOM 3011 C CA . THR A 1 370 ? 17.065 9.733 -19.144 1.00 89.19 370 THR A CA 1
ATOM 3012 C C . THR A 1 370 ? 18.505 9.697 -19.628 1.00 89.19 370 THR A C 1
ATOM 3014 O O . THR A 1 370 ? 18.794 9.999 -20.783 1.00 89.19 370 THR A O 1
ATOM 3017 N N . ARG A 1 371 ? 19.424 9.234 -18.777 1.00 88.06 371 ARG A N 1
ATOM 3018 C CA . ARG A 1 371 ? 20.834 9.054 -19.148 1.00 88.06 371 ARG A CA 1
ATOM 3019 C C . ARG A 1 371 ? 21.043 8.210 -20.416 1.00 88.06 371 ARG A C 1
ATOM 3021 O O . ARG A 1 371 ? 22.041 8.387 -21.105 1.00 88.06 371 ARG A O 1
ATOM 3028 N N . ASN A 1 372 ? 20.129 7.284 -20.703 1.00 91.94 372 ASN A N 1
ATOM 3029 C CA . ASN A 1 372 ? 20.240 6.366 -21.834 1.00 91.94 372 ASN A CA 1
ATOM 3030 C C . ASN A 1 372 ? 19.345 6.741 -23.018 1.00 91.94 372 ASN A C 1
ATOM 3032 O O . ASN A 1 372 ? 19.505 6.143 -24.082 1.00 91.94 372 ASN A O 1
ATOM 3036 N N . ILE A 1 373 ? 18.386 7.654 -22.832 1.00 93.06 373 ILE A N 1
ATOM 3037 C CA . ILE A 1 373 ? 17.309 7.906 -23.791 1.00 93.06 373 ILE A CA 1
ATOM 3038 C C . ILE A 1 373 ? 17.189 9.396 -24.083 1.00 93.06 373 ILE A C 1
ATOM 3040 O O . ILE A 1 373 ? 16.871 10.202 -23.203 1.00 93.06 373 ILE A O 1
ATOM 3044 N N . LEU A 1 374 ? 17.343 9.728 -25.360 1.00 92.50 374 LEU A N 1
ATOM 3045 C CA . LEU A 1 374 ? 17.021 11.041 -25.901 1.00 92.50 374 LEU A CA 1
ATOM 3046 C C . LEU A 1 374 ? 15.812 10.911 -26.823 1.00 92.50 374 LEU A C 1
ATOM 3048 O O . LEU A 1 374 ? 15.679 9.933 -27.555 1.00 92.50 374 LEU A O 1
ATOM 3052 N N . GLN A 1 375 ? 14.934 11.903 -26.808 1.00 92.00 375 GLN A N 1
ATOM 3053 C CA . GLN A 1 375 ? 13.896 12.046 -27.824 1.00 92.00 375 GLN A CA 1
ATOM 3054 C C . GLN A 1 375 ? 14.176 13.290 -28.641 1.00 92.00 375 GLN A C 1
ATOM 3056 O O . GLN A 1 375 ? 14.595 14.299 -28.079 1.00 92.00 375 GLN A O 1
ATOM 3061 N N . PHE A 1 376 ? 13.949 13.247 -29.947 1.00 90.88 376 PHE A N 1
ATOM 3062 C CA . PHE A 1 376 ? 14.100 14.435 -30.768 1.00 90.88 376 PHE A CA 1
ATOM 3063 C C . PHE A 1 376 ? 13.002 14.562 -31.811 1.00 90.88 376 PHE A C 1
ATOM 3065 O O . PHE A 1 376 ? 12.334 13.599 -32.173 1.00 90.88 376 PHE A O 1
ATOM 3072 N N . ARG A 1 377 ? 12.842 15.791 -32.282 1.00 89.81 377 ARG A N 1
ATOM 3073 C CA . ARG A 1 377 ? 12.087 16.132 -33.484 1.00 89.81 377 ARG A CA 1
ATOM 3074 C C . ARG A 1 377 ? 12.885 17.151 -34.277 1.00 89.81 377 ARG A C 1
ATOM 3076 O O . ARG A 1 377 ? 13.627 17.947 -33.693 1.00 89.81 377 ARG A O 1
ATOM 3083 N N . ASN A 1 378 ? 12.771 17.105 -35.591 1.00 88.88 378 ASN A N 1
ATOM 3084 C CA . ASN A 1 378 ? 13.546 17.938 -36.495 1.00 88.88 378 ASN A CA 1
ATOM 3085 C C . ASN A 1 378 ? 12.648 18.713 -37.463 1.00 88.88 378 ASN A C 1
ATOM 3087 O O . ASN A 1 378 ? 11.497 18.365 -37.707 1.00 88.88 378 ASN A O 1
ATOM 3091 N N . SER A 1 379 ? 13.203 19.797 -37.991 1.00 87.88 379 SER A N 1
ATOM 3092 C CA . SER A 1 379 ? 12.617 20.582 -39.083 1.00 87.88 379 SER A CA 1
ATOM 3093 C C . SER A 1 379 ? 13.145 20.108 -40.437 1.00 87.88 379 SER A C 1
ATOM 3095 O O . SER A 1 379 ? 14.148 19.391 -40.529 1.00 87.88 379 SER A O 1
ATOM 3097 N N . GLU A 1 380 ? 12.472 20.533 -41.502 1.00 83.88 380 GLU A N 1
ATOM 3098 C CA . GLU A 1 380 ? 12.933 20.308 -42.868 1.00 83.88 380 GLU A CA 1
ATOM 3099 C C . GLU A 1 380 ? 14.279 21.012 -43.135 1.00 83.88 380 GLU A C 1
ATOM 3101 O O . GLU A 1 380 ? 14.631 22.014 -42.512 1.00 83.88 380 GLU A O 1
ATOM 3106 N N . CYS A 1 381 ? 15.063 20.454 -44.060 1.00 82.31 381 CYS A N 1
ATOM 3107 C CA . CYS A 1 381 ? 16.344 21.020 -44.496 1.00 82.31 381 CYS A CA 1
ATOM 3108 C C . CYS A 1 381 ? 16.075 22.277 -45.329 1.00 82.31 381 CYS A C 1
ATOM 3110 O O . CYS A 1 381 ? 15.540 22.178 -46.430 1.00 82.31 381 CYS A O 1
ATOM 3112 N N . ASN A 1 382 ? 16.432 23.450 -44.796 1.00 80.81 382 ASN A N 1
ATOM 3113 C CA . ASN A 1 382 ? 16.259 24.720 -45.495 1.00 80.81 382 ASN A CA 1
ATOM 3114 C C . ASN A 1 382 ? 17.607 25.211 -46.042 1.00 80.81 382 ASN A C 1
ATOM 3116 O O . ASN A 1 382 ? 18.569 25.419 -45.291 1.00 80.81 382 ASN A O 1
ATOM 3120 N N . GLU A 1 383 ? 17.681 25.354 -47.364 1.00 71.38 383 GLU A N 1
ATOM 3121 C CA . GLU A 1 383 ? 18.828 25.929 -48.059 1.00 71.38 383 GLU A CA 1
ATOM 3122 C C . GLU A 1 383 ? 18.750 27.456 -47.967 1.00 71.38 383 GLU A C 1
ATOM 3124 O O . GLU A 1 383 ? 17.709 28.069 -48.196 1.00 71.38 383 GLU A O 1
ATOM 3129 N N . ILE A 1 384 ? 19.855 28.109 -47.610 1.00 60.44 384 ILE A N 1
ATOM 3130 C CA . ILE A 1 384 ? 19.875 29.567 -47.477 1.00 60.44 384 ILE A CA 1
ATOM 3131 C C . ILE A 1 384 ? 19.711 30.204 -48.866 1.00 60.44 384 ILE A C 1
ATOM 3133 O O . ILE A 1 384 ? 20.683 30.341 -49.605 1.00 60.44 384 ILE A O 1
ATOM 3137 N N . THR A 1 385 ? 18.507 30.673 -49.202 1.00 50.31 385 THR A N 1
ATOM 3138 C CA . THR A 1 385 ? 18.252 31.463 -50.423 1.00 50.31 385 THR A CA 1
ATOM 3139 C C . THR A 1 385 ? 17.722 32.870 -50.137 1.00 50.31 385 THR A C 1
ATOM 3141 O O . THR A 1 385 ? 16.810 33.343 -50.812 1.00 50.31 385 THR A O 1
ATOM 3144 N N . SER A 1 386 ? 18.297 33.600 -49.176 1.00 43.12 386 SER A N 1
ATOM 3145 C CA . SER A 1 386 ? 18.043 35.046 -49.055 1.00 43.12 386 SER A CA 1
ATOM 3146 C C . SER A 1 386 ? 19.330 35.841 -48.827 1.00 43.12 386 SER A C 1
ATOM 3148 O O . SER A 1 386 ? 19.729 36.139 -47.705 1.00 43.12 386 SER A O 1
ATOM 3150 N N . ILE A 1 387 ? 19.955 36.220 -49.942 1.00 44.00 387 ILE A N 1
ATOM 3151 C CA . ILE A 1 387 ? 21.150 37.074 -50.047 1.00 44.00 387 ILE A CA 1
ATOM 3152 C C . ILE A 1 387 ? 20.866 38.558 -49.696 1.00 44.00 387 ILE A C 1
ATOM 3154 O O . ILE A 1 387 ? 21.773 39.382 -49.742 1.00 44.00 387 ILE A O 1
ATOM 3158 N N . SER A 1 388 ? 19.648 38.948 -49.295 1.00 43.78 388 SER A N 1
ATOM 3159 C CA . SER A 1 388 ? 19.299 40.373 -49.121 1.00 43.78 388 SER A CA 1
ATOM 3160 C C . SER A 1 388 ? 19.129 40.886 -47.687 1.00 43.78 388 SER A C 1
ATOM 3162 O O . SER A 1 388 ? 19.060 42.099 -47.509 1.00 43.78 388 SER A O 1
ATOM 3164 N N . THR A 1 389 ? 19.120 40.043 -46.652 1.00 42.38 389 THR A N 1
ATOM 3165 C CA . THR A 1 389 ? 19.102 40.510 -45.251 1.00 42.38 389 THR A CA 1
ATOM 3166 C C . THR A 1 389 ? 19.895 39.554 -44.374 1.00 42.38 389 THR A C 1
ATOM 3168 O O . THR A 1 389 ? 19.495 38.419 -44.143 1.00 42.38 389 THR A O 1
ATOM 3171 N N . ASN A 1 390 ? 21.045 40.019 -43.894 1.00 45.78 390 ASN A N 1
ATOM 3172 C CA . ASN A 1 390 ? 22.068 39.253 -43.180 1.00 45.78 390 ASN A CA 1
ATOM 3173 C C . ASN A 1 390 ? 21.675 38.897 -41.724 1.00 45.78 390 ASN A C 1
ATOM 3175 O O . ASN A 1 390 ? 22.469 39.062 -40.801 1.00 45.78 390 ASN A O 1
ATOM 3179 N N . GLN A 1 391 ? 20.443 38.440 -41.495 1.00 47.59 391 GLN A N 1
ATOM 3180 C CA . GLN A 1 391 ? 19.974 37.919 -40.211 1.00 47.59 391 GLN A CA 1
ATOM 3181 C C . GLN A 1 391 ? 19.110 36.681 -40.467 1.00 47.59 391 GLN A C 1
ATOM 3183 O O . GLN A 1 391 ? 17.916 36.784 -40.728 1.00 47.59 391 GLN A O 1
ATOM 3188 N N . MET A 1 392 ? 19.726 35.496 -40.399 1.00 55.94 392 MET A N 1
ATOM 3189 C CA . MET A 1 392 ? 18.976 34.255 -40.206 1.00 55.94 392 MET A CA 1
ATOM 3190 C C . MET A 1 392 ? 18.208 34.384 -38.895 1.00 55.94 392 MET A C 1
ATOM 3192 O O . MET A 1 392 ? 18.818 34.453 -37.824 1.00 55.94 392 MET A O 1
ATOM 3196 N N . ASN A 1 393 ? 16.882 34.388 -38.961 1.00 63.84 393 ASN A N 1
ATOM 3197 C CA . ASN A 1 393 ? 16.088 34.227 -37.760 1.00 63.84 393 ASN A CA 1
ATOM 3198 C C . ASN A 1 393 ? 16.036 32.726 -37.443 1.00 63.84 393 ASN A C 1
ATOM 3200 O O . ASN A 1 393 ? 15.098 32.025 -37.800 1.00 63.84 393 ASN A O 1
ATOM 3204 N N . PHE A 1 394 ? 17.094 32.201 -36.812 1.00 71.38 394 PHE A N 1
ATOM 3205 C CA . PHE A 1 394 ? 17.160 30.796 -36.371 1.00 71.38 394 PHE A CA 1
ATOM 3206 C C . PHE A 1 394 ? 15.967 30.400 -35.487 1.00 71.38 394 PHE A C 1
ATOM 3208 O O . PHE A 1 394 ? 15.620 29.224 -35.404 1.00 71.38 394 PHE A O 1
ATOM 3215 N N . GLN A 1 395 ? 15.324 31.392 -34.867 1.00 70.31 395 GLN A N 1
ATOM 3216 C CA . GLN A 1 395 ? 14.080 31.219 -34.136 1.00 70.31 395 GLN A CA 1
ATOM 3217 C C . GLN A 1 395 ? 12.940 30.741 -35.046 1.00 70.31 395 GLN A C 1
ATOM 3219 O O . GLN A 1 395 ? 12.186 29.859 -34.643 1.00 70.31 395 GLN A O 1
ATOM 3224 N N . ASP A 1 396 ? 12.859 31.243 -36.281 1.00 74.19 396 ASP A N 1
ATOM 3225 C CA . ASP A 1 396 ? 11.821 30.859 -37.240 1.00 74.19 396 ASP A CA 1
ATOM 3226 C C . ASP A 1 396 ? 12.029 29.414 -37.720 1.00 74.19 396 ASP A C 1
ATOM 3228 O O . ASP A 1 396 ? 11.070 28.648 -37.812 1.00 74.19 396 ASP A O 1
ATOM 3232 N N . LEU A 1 397 ? 13.287 28.990 -37.910 1.00 81.38 397 LEU A N 1
ATOM 3233 C CA . LEU A 1 397 ? 13.623 27.603 -38.260 1.00 81.38 397 LEU A CA 1
ATOM 3234 C C . LEU A 1 397 ? 13.178 26.621 -37.167 1.00 81.38 397 LEU A C 1
ATOM 3236 O O . LEU A 1 397 ? 12.531 25.623 -37.468 1.00 81.38 397 LEU A O 1
ATOM 3240 N N . CYS A 1 398 ? 13.466 26.905 -35.897 1.00 81.88 398 CYS A N 1
ATOM 3241 C CA . CYS A 1 398 ? 13.007 26.049 -34.799 1.00 81.88 398 CYS A CA 1
ATOM 3242 C C . CYS A 1 398 ? 11.494 26.145 -34.557 1.00 81.88 398 CYS A C 1
ATOM 3244 O O . CYS A 1 398 ? 10.890 25.170 -34.117 1.00 81.88 398 CYS A O 1
ATOM 3246 N N . SER A 1 399 ? 10.865 27.279 -34.887 1.00 80.75 399 SER A N 1
ATOM 3247 C CA . SER A 1 399 ? 9.406 27.430 -34.822 1.00 80.75 399 SER A CA 1
ATOM 3248 C C . SER A 1 399 ? 8.661 26.659 -35.916 1.00 80.75 399 SER A C 1
ATOM 3250 O O . SER A 1 399 ? 7.484 26.360 -35.746 1.00 80.75 399 SER A O 1
ATOM 3252 N N . SER A 1 400 ? 9.341 26.296 -37.014 1.00 81.94 400 SER A N 1
ATOM 3253 C CA . SER A 1 400 ? 8.756 25.486 -38.093 1.00 81.94 400 SER A CA 1
ATOM 3254 C C . SER A 1 400 ? 8.478 24.036 -37.685 1.00 81.94 400 SER A C 1
ATOM 3256 O O . SER A 1 400 ? 7.737 23.328 -38.365 1.00 81.94 400 SER A O 1
ATOM 3258 N N . ILE A 1 401 ? 9.059 23.587 -36.569 1.00 83.81 401 ILE A N 1
ATOM 3259 C CA . ILE A 1 401 ? 8.813 22.259 -36.020 1.00 83.81 401 ILE A CA 1
ATOM 3260 C C . ILE A 1 401 ? 7.372 22.206 -35.518 1.00 83.81 401 ILE A C 1
ATOM 3262 O O . ILE A 1 401 ? 6.999 22.919 -34.583 1.00 83.81 401 ILE A O 1
ATOM 3266 N N . ASN A 1 402 ? 6.570 21.321 -36.111 1.00 80.44 402 ASN A N 1
ATOM 3267 C CA . ASN A 1 402 ? 5.219 21.075 -35.631 1.00 80.44 402 ASN A CA 1
ATOM 3268 C C . ASN A 1 402 ? 5.276 20.550 -34.187 1.00 80.44 402 ASN A C 1
ATOM 3270 O O . ASN A 1 402 ? 5.922 19.540 -33.901 1.00 80.44 402 ASN A O 1
ATOM 3274 N N . GLN A 1 403 ? 4.585 21.233 -33.272 1.00 78.00 403 GLN A N 1
ATOM 3275 C CA . GLN A 1 403 ? 4.543 20.834 -31.868 1.00 78.00 403 GLN A CA 1
ATOM 3276 C C . GLN A 1 403 ? 3.843 19.484 -31.658 1.00 78.00 403 GLN A C 1
ATOM 3278 O O . GLN A 1 403 ? 4.136 18.813 -30.670 1.00 78.00 403 GLN A O 1
ATOM 3283 N N . GLU A 1 404 ? 2.980 19.084 -32.594 1.00 75.75 404 GLU A N 1
ATOM 3284 C CA . GLU A 1 404 ? 2.254 17.810 -32.596 1.00 75.75 404 GLU A CA 1
ATOM 3285 C C . GLU A 1 404 ? 2.985 16.687 -33.347 1.00 75.75 404 GLU A C 1
ATOM 3287 O O . GLU A 1 404 ? 2.466 15.577 -33.424 1.00 75.75 404 GLU A O 1
ATOM 3292 N N . ALA A 1 405 ? 4.167 16.950 -33.922 1.00 80.38 405 ALA A N 1
ATOM 3293 C CA . ALA A 1 405 ? 4.944 15.903 -34.577 1.00 80.38 405 ALA A CA 1
ATOM 3294 C C . ALA A 1 405 ? 5.386 14.826 -33.573 1.00 80.38 405 ALA A C 1
ATOM 3296 O O . ALA A 1 405 ? 5.776 15.134 -32.442 1.00 80.38 405 ALA A O 1
ATOM 3297 N N . ASP A 1 406 ? 5.360 13.571 -34.024 1.00 83.12 406 ASP A N 1
ATOM 3298 C CA . ASP A 1 406 ? 5.840 12.427 -33.255 1.00 83.12 406 ASP A CA 1
ATOM 3299 C C . ASP A 1 406 ? 7.350 12.552 -32.962 1.00 83.12 406 ASP A C 1
ATOM 3301 O O . ASP A 1 406 ? 8.119 13.117 -33.741 1.00 83.12 406 ASP A O 1
ATOM 3305 N N . PHE A 1 407 ? 7.778 12.026 -31.811 1.00 87.94 407 PHE A N 1
ATOM 3306 C CA . PHE A 1 407 ? 9.181 12.045 -31.390 1.00 87.94 407 PHE A CA 1
ATOM 3307 C C . PHE A 1 407 ? 9.927 10.789 -31.832 1.00 87.94 407 PHE A C 1
ATOM 3309 O O . PHE A 1 407 ? 9.569 9.677 -31.433 1.00 87.94 407 PHE A O 1
ATOM 3316 N N . ASP A 1 408 ? 11.063 10.971 -32.493 1.00 90.00 408 ASP A N 1
ATOM 3317 C CA . ASP A 1 408 ? 12.025 9.896 -32.704 1.00 90.00 408 ASP A CA 1
ATOM 3318 C C . ASP A 1 408 ? 12.814 9.636 -31.414 1.00 90.00 408 ASP A C 1
ATOM 3320 O O . ASP A 1 408 ? 13.159 10.557 -30.668 1.00 90.00 408 ASP A O 1
ATOM 3324 N N . THR A 1 409 ? 13.076 8.362 -31.105 1.00 92.62 409 THR A N 1
ATOM 3325 C CA . THR A 1 409 ? 13.712 7.955 -29.840 1.00 92.62 409 THR A CA 1
ATOM 3326 C C . THR A 1 409 ? 15.094 7.362 -30.081 1.00 92.62 409 THR A C 1
ATOM 3328 O O . THR A 1 409 ? 15.235 6.328 -30.723 1.00 92.62 409 THR A O 1
ATOM 3331 N N . LEU A 1 410 ? 16.112 7.991 -29.502 1.00 92.75 410 LEU A N 1
ATOM 3332 C CA . LEU A 1 410 ? 17.511 7.589 -29.564 1.00 92.75 410 LEU A CA 1
ATOM 3333 C C . LEU A 1 410 ? 17.894 6.796 -28.309 1.00 92.75 410 LEU A C 1
ATOM 3335 O O . LEU A 1 410 ? 17.870 7.319 -27.193 1.00 92.75 410 LEU A O 1
ATOM 3339 N N . PHE A 1 411 ? 18.304 5.547 -28.508 1.00 93.69 411 PHE A N 1
ATOM 3340 C CA . PHE A 1 411 ? 18.795 4.641 -27.472 1.00 93.69 411 PHE A CA 1
ATOM 3341 C C . PHE A 1 411 ? 20.316 4.657 -27.428 1.00 93.69 411 PHE A C 1
ATOM 3343 O O . PHE A 1 411 ? 20.966 4.372 -28.433 1.00 93.69 411 PHE A O 1
ATOM 3350 N N . SER A 1 412 ? 20.900 4.943 -26.268 1.00 92.50 412 SER A N 1
ATOM 3351 C CA . SER A 1 412 ? 22.349 4.871 -26.081 1.00 92.50 412 SER A CA 1
ATOM 3352 C C . SER A 1 412 ? 22.861 3.449 -26.329 1.00 92.50 412 SER A C 1
ATOM 3354 O O . SER A 1 412 ? 22.340 2.478 -25.777 1.00 92.50 412 SER A O 1
ATOM 3356 N N . LYS A 1 413 ? 23.913 3.307 -27.141 1.00 89.19 413 LYS A N 1
ATOM 3357 C CA . LYS A 1 413 ? 24.581 2.014 -27.362 1.00 89.19 413 LYS A CA 1
ATOM 3358 C C . LYS A 1 413 ? 25.367 1.558 -26.136 1.00 89.19 413 LYS A C 1
ATOM 3360 O O . LYS A 1 413 ? 25.489 0.359 -25.893 1.00 89.19 413 LYS A O 1
ATOM 3365 N N . THR A 1 414 ? 25.897 2.507 -25.367 1.00 88.00 414 THR A N 1
ATOM 3366 C CA . THR A 1 414 ? 26.629 2.279 -24.115 1.00 88.00 414 THR A CA 1
ATOM 3367 C C . THR A 1 414 ? 25.726 2.600 -22.930 1.00 88.00 414 THR A C 1
ATOM 3369 O O . THR A 1 414 ? 25.983 3.539 -22.174 1.00 88.00 414 THR A O 1
ATOM 3372 N N . TYR A 1 415 ? 24.625 1.862 -22.811 1.00 89.00 415 TYR A N 1
ATOM 3373 C CA . TYR A 1 415 ? 23.623 2.114 -21.783 1.00 89.00 415 TYR A CA 1
ATOM 3374 C C . TYR A 1 415 ? 24.049 1.601 -20.399 1.00 89.00 415 TYR A C 1
ATOM 3376 O O . TYR A 1 415 ? 24.710 0.567 -20.278 1.00 89.00 415 TYR A O 1
ATOM 3384 N N . SER A 1 416 ? 23.641 2.311 -19.344 1.00 87.56 416 SER A N 1
ATOM 3385 C CA . SER A 1 416 ? 23.686 1.822 -17.960 1.00 87.56 416 SER A CA 1
ATOM 3386 C C . SER A 1 416 ? 22.365 1.172 -17.566 1.00 87.56 416 SER A C 1
ATOM 3388 O O . SER A 1 416 ? 21.304 1.570 -18.038 1.00 87.56 416 SER A O 1
ATOM 3390 N N . ALA A 1 417 ? 22.423 0.169 -16.692 1.00 85.94 417 ALA A N 1
ATOM 3391 C CA . ALA A 1 417 ? 21.228 -0.365 -16.058 1.00 85.94 417 ALA A CA 1
ATOM 3392 C C . ALA A 1 417 ? 20.571 0.699 -15.166 1.00 85.94 417 ALA A C 1
ATOM 3394 O O . ALA A 1 417 ? 21.266 1.374 -14.408 1.00 85.94 417 ALA A O 1
ATOM 3395 N N . GLU A 1 418 ? 19.251 0.829 -15.266 1.00 88.44 418 GLU A N 1
ATOM 3396 C CA . GLU A 1 418 ? 18.433 1.704 -14.423 1.00 88.44 418 GLU A CA 1
ATOM 3397 C C . GLU A 1 418 ? 17.387 0.878 -13.660 1.00 88.44 418 GLU A C 1
ATOM 3399 O O . GLU A 1 418 ? 17.047 -0.242 -14.046 1.00 88.44 418 GLU A O 1
ATOM 3404 N N . GLU A 1 419 ? 16.845 1.426 -12.573 1.00 86.50 419 GLU A N 1
ATOM 3405 C CA . GLU A 1 419 ? 15.876 0.712 -11.739 1.00 86.50 419 GLU A CA 1
ATOM 3406 C C . GLU A 1 419 ? 14.487 0.621 -12.411 1.00 86.50 419 GLU A C 1
ATOM 3408 O O . GLU A 1 419 ? 13.818 1.621 -12.669 1.00 86.50 419 GLU A O 1
ATOM 3413 N N . CYS A 1 420 ? 13.997 -0.602 -12.622 1.00 86.69 420 CYS A N 1
ATOM 3414 C CA . CYS A 1 420 ? 12.667 -0.910 -13.154 1.00 86.69 420 CYS A CA 1
ATOM 3415 C C . CYS A 1 420 ? 11.526 -0.608 -12.172 1.00 86.69 420 CYS A C 1
ATOM 3417 O O . CYS A 1 420 ? 10.367 -0.545 -12.568 1.00 86.69 420 CYS A O 1
ATOM 3419 N N . ARG A 1 421 ? 11.814 -0.442 -10.875 1.00 82.69 421 ARG A N 1
ATOM 3420 C CA . ARG A 1 421 ? 10.801 -0.427 -9.804 1.00 82.69 421 ARG A CA 1
ATOM 3421 C C . ARG A 1 421 ? 9.728 0.649 -9.965 1.00 82.69 421 ARG A C 1
ATOM 3423 O O . ARG A 1 421 ? 8.596 0.450 -9.524 1.00 82.69 421 ARG A O 1
ATOM 3430 N N . ALA A 1 422 ? 10.091 1.772 -10.577 1.00 77.75 422 ALA A N 1
ATOM 3431 C CA . ALA A 1 422 ? 9.175 2.872 -10.836 1.00 77.75 422 ALA A CA 1
ATOM 3432 C C . ALA A 1 422 ? 8.093 2.528 -11.875 1.00 77.75 422 ALA A C 1
ATOM 3434 O O . ALA A 1 422 ? 7.028 3.137 -11.858 1.00 77.75 422 ALA A O 1
ATOM 3435 N N . THR A 1 423 ? 8.338 1.543 -12.742 1.00 82.31 423 THR A N 1
ATOM 3436 C CA . THR A 1 423 ? 7.436 1.167 -13.839 1.00 82.31 423 THR A CA 1
ATOM 3437 C C . THR A 1 423 ? 6.819 -0.202 -13.599 1.00 82.31 423 THR A C 1
ATOM 3439 O O . THR A 1 423 ? 5.598 -0.333 -13.547 1.00 82.31 423 THR A O 1
ATOM 3442 N N . ILE A 1 424 ? 7.653 -1.221 -13.394 1.00 85.38 424 ILE A N 1
ATOM 3443 C CA . ILE A 1 424 ? 7.237 -2.608 -13.217 1.00 85.38 424 ILE A CA 1
ATOM 3444 C C . ILE A 1 424 ? 8.034 -3.206 -12.053 1.00 85.38 424 ILE A C 1
ATOM 3446 O O . ILE A 1 424 ? 9.262 -3.226 -12.052 1.00 85.38 424 ILE A O 1
ATOM 3450 N N . TYR A 1 425 ? 7.330 -3.693 -11.032 1.00 87.12 425 TYR A N 1
ATOM 3451 C CA . TYR A 1 425 ? 7.927 -4.377 -9.886 1.00 87.12 425 TYR A CA 1
ATOM 3452 C C . TYR A 1 425 ? 6.975 -5.445 -9.394 1.00 87.12 425 TYR A C 1
ATOM 3454 O O . TYR A 1 425 ? 5.859 -5.109 -9.002 1.00 87.12 425 TYR A O 1
ATOM 3462 N N . GLY A 1 426 ? 7.421 -6.698 -9.373 1.00 88.94 426 GLY A N 1
ATOM 3463 C CA . GLY A 1 426 ? 6.584 -7.787 -8.905 1.00 88.94 426 GLY A CA 1
ATOM 3464 C C . GLY A 1 426 ? 6.554 -9.016 -9.792 1.00 88.94 426 GLY A C 1
ATOM 3465 O O . GLY A 1 426 ? 7.300 -9.140 -10.767 1.00 88.94 426 GLY A O 1
ATOM 3466 N N . THR A 1 427 ? 5.646 -9.922 -9.440 1.00 90.94 427 THR A N 1
ATOM 3467 C CA . THR A 1 427 ? 5.352 -11.131 -10.210 1.00 90.94 427 THR A CA 1
ATOM 3468 C C . THR A 1 427 ? 3.927 -11.104 -10.745 1.00 90.94 427 THR A C 1
ATOM 3470 O O . THR A 1 427 ? 2.955 -10.930 -10.009 1.00 90.94 427 THR A O 1
ATOM 3473 N N . TYR A 1 428 ? 3.801 -11.270 -12.057 1.00 92.75 428 TYR A N 1
ATOM 3474 C CA . TYR A 1 428 ? 2.537 -11.127 -12.761 1.00 92.75 428 TYR A CA 1
ATOM 3475 C C . TYR A 1 428 ? 2.332 -12.269 -13.747 1.00 92.75 428 TYR A C 1
ATOM 3477 O O . TYR A 1 428 ? 3.264 -12.704 -14.422 1.00 92.75 428 TYR A O 1
ATOM 3485 N N . HIS A 1 429 ? 1.091 -12.721 -13.859 1.00 94.12 429 HIS A N 1
ATOM 3486 C CA . HIS A 1 429 ? 0.613 -13.433 -15.036 1.00 94.12 429 HIS A CA 1
ATOM 3487 C C . HIS A 1 429 ? 0.234 -12.399 -16.088 1.00 94.12 429 HIS A C 1
ATOM 3489 O O . HIS A 1 429 ? -0.347 -11.368 -15.739 1.00 94.12 429 HIS A O 1
ATOM 3495 N N . PHE A 1 430 ? 0.562 -12.641 -17.353 1.00 94.69 430 PHE A N 1
ATOM 3496 C CA . PHE A 1 430 ? 0.182 -11.714 -18.411 1.00 94.69 430 PHE A CA 1
ATOM 3497 C C . PHE A 1 430 ? -0.484 -12.409 -19.588 1.00 94.69 430 PHE A C 1
ATOM 3499 O O . PHE A 1 430 ? -0.084 -13.491 -20.014 1.00 94.69 430 PHE A O 1
ATOM 3506 N N . THR A 1 431 ? -1.481 -11.725 -20.137 1.00 93.50 431 THR A N 1
ATOM 3507 C CA . THR A 1 431 ? -2.077 -12.059 -21.429 1.00 93.50 431 THR A CA 1
ATOM 3508 C C . THR A 1 431 ? -1.518 -11.117 -22.477 1.00 93.50 431 THR A C 1
ATOM 3510 O O . THR A 1 431 ? -1.193 -9.966 -22.165 1.00 93.50 431 THR A O 1
ATOM 3513 N N . TYR A 1 432 ? -1.359 -11.601 -23.705 1.00 92.25 432 TYR A N 1
ATOM 3514 C CA . TYR A 1 432 ? -0.810 -10.786 -24.780 1.00 92.25 432 TYR A CA 1
ATOM 3515 C C . TYR A 1 432 ? -1.563 -10.963 -26.096 1.00 92.25 432 TYR A C 1
ATOM 3517 O O . TYR A 1 432 ? -2.141 -12.013 -26.378 1.00 92.25 432 TYR A O 1
ATOM 3525 N N . GLU A 1 433 ? -1.548 -9.913 -26.908 1.00 90.44 433 GLU A N 1
ATOM 3526 C CA . GLU A 1 433 ? -2.175 -9.857 -28.225 1.00 90.44 433 GLU A CA 1
ATOM 3527 C C . GLU A 1 433 ? -1.238 -9.134 -29.201 1.00 90.44 433 GLU A C 1
ATOM 3529 O O . GLU A 1 433 ? -0.761 -8.031 -28.922 1.00 90.44 433 GLU A O 1
ATOM 3534 N N . PHE A 1 434 ? -0.991 -9.749 -30.361 1.00 88.19 434 PHE A N 1
ATOM 3535 C CA . PHE A 1 434 ? -0.217 -9.148 -31.446 1.00 88.19 434 PHE A CA 1
ATOM 3536 C C . PHE A 1 434 ? -1.147 -8.654 -32.546 1.00 88.19 434 PHE A C 1
ATOM 3538 O O . PHE A 1 434 ? -1.749 -9.456 -33.257 1.00 88.19 434 PHE A O 1
ATOM 3545 N N . ARG A 1 435 ? -1.187 -7.341 -32.781 1.00 80.94 435 ARG A N 1
ATOM 3546 C CA . ARG A 1 435 ? -2.071 -6.770 -33.809 1.00 80.94 435 ARG A CA 1
ATOM 3547 C C . ARG A 1 435 ? -1.747 -7.208 -35.233 1.00 80.94 435 ARG A C 1
ATOM 3549 O O . ARG A 1 435 ? -2.644 -7.324 -36.058 1.00 80.94 435 ARG A O 1
ATOM 3556 N N . GLN A 1 436 ? -0.471 -7.434 -35.533 1.00 69.94 436 GLN A N 1
ATOM 3557 C CA . GLN A 1 436 ? -0.020 -7.790 -36.884 1.00 69.94 436 GLN A CA 1
ATOM 3558 C C . GLN A 1 436 ? -0.139 -9.294 -37.189 1.00 69.94 436 GLN A C 1
ATOM 3560 O O . GLN A 1 436 ? -0.026 -9.682 -38.347 1.00 69.94 436 GLN A O 1
ATOM 3565 N N . GLY A 1 437 ? -0.355 -10.142 -36.173 1.00 60.91 437 GLY A N 1
ATOM 3566 C CA . GLY A 1 437 ? -0.266 -11.604 -36.294 1.00 60.91 437 GLY A CA 1
ATOM 3567 C C . GLY A 1 437 ? -1.600 -12.356 -36.373 1.00 60.91 437 GLY A C 1
ATOM 3568 O O . GLY A 1 437 ? -1.589 -13.560 -36.618 1.00 60.91 437 GLY A O 1
ATOM 3569 N N . GLY A 1 438 ? -2.737 -11.687 -36.160 1.00 59.00 438 GLY A N 1
ATOM 3570 C CA . GLY A 1 438 ? -4.071 -12.300 -36.157 1.00 59.00 438 GLY A CA 1
ATOM 3571 C C . GLY A 1 438 ? -4.940 -11.820 -34.991 1.00 59.00 438 GLY A C 1
ATOM 3572 O O . GLY A 1 438 ? -4.435 -11.264 -34.023 1.00 59.00 438 GLY A O 1
ATOM 3573 N N . ILE A 1 439 ? -6.257 -12.023 -35.096 1.00 68.50 439 ILE A N 1
ATOM 3574 C CA . ILE A 1 439 ? -7.235 -11.613 -34.078 1.00 68.50 439 ILE A CA 1
ATOM 3575 C C . ILE A 1 439 ? -7.247 -12.655 -32.954 1.00 68.50 439 ILE A C 1
ATOM 3577 O O . ILE A 1 439 ? -7.620 -13.804 -33.190 1.00 68.50 439 ILE A O 1
ATOM 3581 N N . GLY A 1 440 ? -6.886 -12.251 -31.736 1.00 79.88 440 GLY A N 1
ATOM 3582 C CA . GLY A 1 440 ? -7.154 -13.023 -30.524 1.00 79.88 440 GLY A CA 1
ATOM 3583 C C . GLY A 1 440 ? -6.118 -12.837 -29.417 1.00 79.88 440 GLY A C 1
ATOM 3584 O O . GLY A 1 440 ? -4.960 -12.497 -29.652 1.00 79.88 440 GLY A O 1
ATOM 3585 N N . ILE A 1 441 ? -6.575 -13.053 -28.185 1.00 88.81 441 ILE A N 1
ATOM 3586 C CA . ILE A 1 441 ? -5.807 -12.849 -26.955 1.00 88.81 441 ILE A CA 1
ATOM 3587 C C . ILE A 1 441 ? -5.226 -14.197 -26.527 1.00 88.81 441 ILE A C 1
ATOM 3589 O O . ILE A 1 441 ? -5.977 -15.153 -26.331 1.00 88.81 441 ILE A O 1
ATOM 3593 N N . CYS A 1 442 ? -3.903 -14.284 -26.371 1.00 90.75 442 CYS A N 1
ATOM 3594 C CA . CYS A 1 442 ? -3.258 -15.467 -25.810 1.00 90.75 442 CYS A CA 1
ATOM 3595 C C . CYS A 1 442 ? -3.191 -15.347 -24.285 1.00 90.75 442 CYS A C 1
ATOM 3597 O O . CYS A 1 442 ? -2.495 -14.488 -23.738 1.00 90.75 442 CYS A O 1
ATOM 3599 N N . ASP A 1 443 ? -3.914 -16.240 -23.612 1.00 92.50 443 ASP A N 1
ATOM 3600 C CA . ASP A 1 443 ? -3.902 -16.417 -22.164 1.00 92.50 443 ASP A CA 1
ATOM 3601 C C . ASP A 1 443 ? -3.379 -17.821 -21.833 1.00 92.50 443 ASP A C 1
ATOM 3603 O O . ASP A 1 443 ? -4.121 -18.803 -21.814 1.00 92.50 443 ASP A O 1
ATOM 3607 N N . ASN A 1 444 ? -2.061 -17.932 -21.656 1.00 92.69 444 ASN A N 1
ATOM 3608 C CA . ASN A 1 444 ? -1.401 -19.184 -21.293 1.00 92.69 444 ASN A CA 1
ATOM 3609 C C . ASN A 1 444 ? -0.849 -19.069 -19.863 1.00 92.69 444 ASN A C 1
ATOM 3611 O O . ASN A 1 444 ? -0.080 -18.147 -19.614 1.00 92.69 444 ASN A O 1
ATOM 3615 N N . PRO A 1 445 ? -1.131 -20.008 -18.939 1.00 90.38 445 PRO A N 1
ATOM 3616 C CA . PRO A 1 445 ? -0.687 -19.936 -17.536 1.00 90.38 445 PRO A CA 1
ATOM 3617 C C . PRO A 1 445 ? 0.842 -19.942 -17.324 1.00 90.38 445 PRO A C 1
ATOM 3619 O O . PRO A 1 445 ? 1.326 -19.658 -16.222 1.00 90.38 445 PRO A O 1
ATOM 3622 N N . ILE A 1 446 ? 1.617 -20.303 -18.352 1.00 91.38 446 ILE A N 1
ATOM 3623 C CA . ILE A 1 446 ? 3.085 -20.219 -18.353 1.00 91.38 446 ILE A CA 1
ATOM 3624 C C . ILE A 1 446 ? 3.551 -18.771 -18.586 1.00 91.38 446 ILE A C 1
ATOM 3626 O O . ILE A 1 446 ? 4.665 -18.422 -18.187 1.00 91.38 446 ILE A O 1
ATOM 3630 N N . SER A 1 447 ? 2.708 -17.921 -19.183 1.00 94.19 447 SER A N 1
ATOM 3631 C CA . SER A 1 447 ? 3.032 -16.530 -19.488 1.00 94.19 447 SER A CA 1
ATOM 3632 C C . SER A 1 447 ? 3.203 -15.707 -18.213 1.00 94.19 447 SER A C 1
ATOM 3634 O O . SER A 1 447 ? 2.241 -15.368 -17.527 1.00 94.19 447 SER A O 1
ATOM 3636 N N . ARG A 1 448 ? 4.450 -15.392 -17.860 1.00 93.69 448 ARG A N 1
ATOM 3637 C CA . ARG A 1 448 ? 4.792 -14.757 -16.580 1.00 93.69 448 ARG A CA 1
ATOM 3638 C C . ARG A 1 448 ? 5.788 -13.629 -16.755 1.00 93.69 448 ARG A C 1
ATOM 3640 O O . ARG A 1 448 ? 6.806 -13.790 -17.428 1.00 93.69 448 ARG A O 1
ATOM 3647 N N . LEU A 1 449 ? 5.515 -12.513 -16.094 1.00 93.12 449 LEU A N 1
ATOM 3648 C CA . LEU A 1 449 ? 6.424 -11.388 -15.947 1.00 93.12 449 LEU A CA 1
ATOM 3649 C C . LEU A 1 449 ? 6.979 -11.407 -14.522 1.00 93.12 449 LEU A C 1
ATOM 3651 O O . LEU A 1 449 ? 6.223 -11.348 -13.554 1.00 93.12 449 LEU A O 1
ATOM 3655 N N . VAL A 1 450 ? 8.301 -11.486 -14.393 1.00 91.75 450 VAL A N 1
ATOM 3656 C CA . VAL A 1 450 ? 9.002 -11.514 -13.102 1.00 91.75 450 VAL A CA 1
ATOM 3657 C C . VAL A 1 450 ? 10.012 -10.376 -13.077 1.00 91.75 450 VAL A C 1
ATOM 3659 O O . VAL A 1 450 ? 11.070 -10.464 -13.697 1.00 91.75 450 VAL A O 1
ATOM 3662 N N . SER A 1 451 ? 9.673 -9.306 -12.362 1.00 90.25 451 SER A N 1
ATOM 3663 C CA . SER A 1 451 ? 10.512 -8.124 -12.156 1.00 90.25 451 SER A CA 1
ATOM 3664 C C . SER A 1 451 ? 10.885 -8.022 -10.683 1.00 90.25 451 SER A C 1
ATOM 3666 O O . SER A 1 451 ? 10.270 -7.288 -9.905 1.00 90.25 451 SER A O 1
ATOM 3668 N N . CYS A 1 452 ? 11.850 -8.850 -10.296 1.00 85.88 452 CYS A N 1
ATOM 3669 C CA . CYS A 1 452 ? 12.282 -9.031 -8.920 1.00 85.88 452 CYS A CA 1
ATOM 3670 C C . CYS A 1 452 ? 13.799 -8.896 -8.827 1.00 85.88 452 CYS A C 1
ATOM 3672 O O . CYS A 1 452 ? 14.490 -9.397 -9.714 1.00 85.88 452 CYS A O 1
ATOM 3674 N N . PRO A 1 453 ? 14.331 -8.263 -7.766 1.00 80.56 453 PRO A N 1
ATOM 3675 C CA . PRO A 1 453 ? 15.770 -8.158 -7.609 1.00 80.56 453 PRO A CA 1
ATOM 3676 C C . PRO A 1 453 ? 16.372 -9.539 -7.347 1.00 80.56 453 PRO A C 1
ATOM 3678 O O . PRO A 1 453 ? 15.758 -10.392 -6.698 1.00 80.56 453 PRO A O 1
ATOM 3681 N N . ASP A 1 454 ? 17.576 -9.759 -7.866 1.00 69.19 454 ASP A N 1
ATOM 3682 C CA . ASP A 1 454 ? 18.214 -11.067 -7.810 1.00 69.19 454 ASP A CA 1
ATOM 3683 C C . ASP A 1 454 ? 18.619 -11.456 -6.377 1.00 69.19 454 ASP A C 1
ATOM 3685 O O . ASP A 1 454 ? 19.197 -10.650 -5.640 1.00 69.19 454 ASP A O 1
ATOM 3689 N N . PRO A 1 455 ? 18.373 -12.710 -5.960 1.00 57.16 455 PRO A N 1
ATOM 3690 C CA . PRO A 1 455 ? 18.807 -13.193 -4.658 1.00 57.16 455 PRO A CA 1
ATOM 3691 C C . PRO A 1 455 ? 20.333 -13.391 -4.645 1.00 57.16 455 PRO A C 1
ATOM 3693 O O . PRO A 1 455 ? 20.859 -14.222 -5.381 1.00 57.16 455 PRO A O 1
ATOM 3696 N N . GLY A 1 456 ? 21.063 -12.665 -3.788 1.00 52.88 456 GLY A N 1
ATOM 3697 C CA . GLY A 1 456 ? 22.493 -12.940 -3.557 1.00 52.88 456 GLY A CA 1
ATOM 3698 C C . GLY A 1 456 ? 23.372 -11.761 -3.141 1.00 52.88 456 GLY A C 1
ATOM 3699 O O . GLY A 1 456 ? 24.470 -11.984 -2.631 1.00 52.88 456 GLY A O 1
ATOM 3700 N N . THR A 1 457 ? 22.917 -10.516 -3.291 1.00 49.91 457 THR A N 1
ATOM 3701 C CA . THR A 1 457 ? 23.661 -9.328 -2.847 1.00 49.91 457 THR A CA 1
ATOM 3702 C C . THR A 1 457 ? 22.906 -8.633 -1.706 1.00 49.91 457 THR A C 1
ATOM 3704 O O . THR A 1 457 ? 21.900 -7.969 -1.933 1.00 49.91 457 THR A O 1
ATOM 3707 N N . PRO A 1 458 ? 23.372 -8.722 -0.445 1.00 45.03 458 PRO A N 1
ATOM 3708 C CA . PRO A 1 458 ? 22.696 -8.085 0.693 1.00 45.03 458 PRO A CA 1
ATOM 3709 C C . PRO A 1 458 ? 22.664 -6.542 0.634 1.00 45.03 458 PRO A C 1
ATOM 3711 O O . PRO A 1 458 ? 22.089 -5.912 1.518 1.00 45.03 458 PRO A O 1
ATOM 3714 N N . PHE A 1 459 ? 23.271 -5.927 -0.390 1.00 44.44 459 PHE A N 1
ATOM 3715 C CA . PHE A 1 459 ? 23.440 -4.477 -0.522 1.00 44.44 459 PHE A CA 1
ATOM 3716 C C . PHE A 1 459 ? 23.029 -3.900 -1.889 1.00 44.44 459 PHE A C 1
ATOM 3718 O O . PHE A 1 459 ? 23.079 -2.685 -2.051 1.00 44.44 459 PHE A O 1
ATOM 3725 N N . GLU A 1 460 ? 22.608 -4.726 -2.855 1.00 48.62 460 GLU A N 1
ATOM 3726 C CA . GLU A 1 460 ? 22.171 -4.280 -4.190 1.00 48.62 460 GLU A CA 1
ATOM 3727 C C . GLU A 1 460 ? 20.787 -4.873 -4.489 1.00 48.62 460 GLU A C 1
ATOM 3729 O O . GLU A 1 460 ? 20.615 -5.704 -5.371 1.00 48.62 460 GLU A O 1
ATOM 3734 N N . ALA A 1 461 ? 19.776 -4.438 -3.730 1.00 55.34 461 ALA A N 1
ATOM 3735 C CA . ALA A 1 461 ? 18.363 -4.733 -3.990 1.00 55.34 461 ALA A CA 1
ATOM 3736 C C . ALA A 1 461 ? 17.814 -3.948 -5.204 1.00 55.34 461 ALA A C 1
ATOM 3738 O O . ALA A 1 461 ? 16.657 -3.524 -5.195 1.00 55.34 461 ALA A O 1
ATOM 3739 N N . VAL A 1 462 ? 18.653 -3.687 -6.210 1.00 66.25 462 VAL A N 1
ATOM 3740 C CA . VAL A 1 462 ? 18.293 -2.878 -7.376 1.00 66.25 462 VAL A CA 1
ATOM 3741 C C . VAL A 1 462 ? 17.628 -3.794 -8.395 1.00 66.25 462 VAL A C 1
ATOM 3743 O O . VAL A 1 462 ? 18.207 -4.777 -8.854 1.00 66.25 462 VAL A O 1
ATOM 3746 N N . ASN A 1 463 ? 16.369 -3.505 -8.710 1.00 77.62 463 ASN A N 1
ATOM 3747 C CA . ASN A 1 463 ? 15.621 -4.222 -9.734 1.00 77.62 463 ASN A CA 1
ATOM 3748 C C . ASN A 1 463 ? 15.983 -3.643 -11.106 1.00 77.62 463 ASN A C 1
ATOM 3750 O O . ASN A 1 463 ? 15.295 -2.753 -11.584 1.00 77.62 463 ASN A O 1
ATOM 3754 N N . GLU A 1 464 ? 17.084 -4.090 -11.701 1.00 86.75 464 GLU A N 1
ATOM 3755 C CA . GLU A 1 464 ? 17.585 -3.563 -12.985 1.00 86.75 464 GLU A CA 1
ATOM 3756 C C . GLU A 1 464 ? 17.054 -4.324 -14.209 1.00 86.75 464 GLU A C 1
ATOM 3758 O O . GLU A 1 464 ? 17.096 -3.835 -15.342 1.00 86.75 464 GLU A O 1
ATOM 3763 N N . ARG A 1 465 ? 16.570 -5.550 -13.991 1.00 89.06 465 ARG A N 1
ATOM 3764 C CA . ARG A 1 465 ? 16.196 -6.490 -15.046 1.00 89.06 465 ARG A CA 1
ATOM 3765 C C . ARG A 1 465 ? 14.953 -7.283 -14.688 1.00 89.06 465 ARG A C 1
ATOM 3767 O O . ARG A 1 465 ? 14.685 -7.550 -13.521 1.00 89.06 465 ARG A O 1
ATOM 3774 N N . PHE A 1 466 ? 14.218 -7.709 -15.704 1.00 91.50 466 PHE A N 1
ATOM 3775 C CA . PHE A 1 466 ? 13.033 -8.532 -15.537 1.00 91.50 466 PHE A CA 1
ATOM 3776 C C . PHE A 1 466 ? 12.875 -9.554 -16.658 1.00 91.50 466 PHE A C 1
ATOM 3778 O O . PHE A 1 466 ? 13.279 -9.350 -17.805 1.00 91.50 466 PHE A O 1
ATOM 3785 N N . TRP A 1 467 ? 12.259 -10.674 -16.307 1.00 91.81 467 TRP A N 1
ATOM 3786 C CA . TRP A 1 467 ? 11.944 -11.755 -17.225 1.00 91.81 467 TRP A CA 1
ATOM 3787 C C . TRP A 1 467 ? 10.522 -11.597 -17.739 1.00 91.81 467 TRP A C 1
ATOM 3789 O O . TRP A 1 467 ? 9.605 -11.341 -16.958 1.00 91.81 467 TRP A O 1
ATOM 3799 N N . MET A 1 468 ? 10.323 -11.826 -19.032 1.00 93.75 468 MET A N 1
ATOM 3800 C CA . MET A 1 468 ? 9.000 -12.093 -19.592 1.00 93.75 468 MET A CA 1
ATOM 3801 C C . MET A 1 468 ? 9.041 -13.454 -20.267 1.00 93.75 468 MET A C 1
ATOM 3803 O O . MET A 1 468 ? 9.792 -13.655 -21.213 1.00 93.75 468 MET A O 1
ATOM 3807 N N . THR A 1 469 ? 8.251 -14.395 -19.770 1.00 94.88 469 THR A N 1
ATOM 3808 C CA . THR A 1 469 ? 8.065 -15.715 -20.376 1.00 94.88 469 THR A CA 1
ATOM 3809 C C . THR A 1 469 ? 6.776 -15.686 -21.176 1.00 94.88 469 THR A C 1
ATOM 3811 O O . THR A 1 469 ? 5.744 -15.388 -20.597 1.00 94.88 469 THR A O 1
ATOM 3814 N N . TYR A 1 470 ? 6.825 -15.974 -22.472 1.00 93.88 470 TYR A N 1
ATOM 3815 C CA . TYR A 1 470 ? 5.670 -16.082 -23.361 1.00 93.88 470 TYR A CA 1
ATOM 3816 C C . TYR A 1 470 ? 5.336 -17.559 -23.532 1.00 93.88 470 TYR A C 1
ATOM 3818 O O . TYR A 1 470 ? 6.213 -18.337 -23.893 1.00 93.88 470 TYR A O 1
ATOM 3826 N N . GLY A 1 471 ? 4.087 -17.941 -23.268 1.00 92.50 471 GLY A N 1
ATOM 3827 C CA . GLY A 1 471 ? 3.582 -19.275 -23.578 1.00 92.50 471 GLY A CA 1
ATOM 3828 C C . GLY A 1 471 ? 2.901 -19.326 -24.946 1.00 92.50 471 GLY A C 1
ATOM 3829 O O . GLY A 1 471 ? 2.146 -18.419 -25.304 1.00 92.50 471 GLY A O 1
ATOM 3830 N N . TYR A 1 472 ? 3.113 -20.418 -25.682 1.00 91.31 472 TYR A N 1
ATOM 3831 C CA . TYR A 1 472 ? 2.419 -20.705 -26.942 1.00 91.31 472 TYR A CA 1
ATOM 3832 C C . TYR A 1 472 ? 0.953 -21.116 -26.705 1.00 91.31 472 TYR A C 1
ATOM 3834 O O . TYR A 1 472 ? 0.665 -21.987 -25.879 1.00 91.31 472 TYR A O 1
ATOM 3842 N N . CYS A 1 473 ? 0.019 -20.523 -27.446 1.00 89.94 473 CYS A N 1
ATOM 3843 C CA . CYS A 1 473 ? -1.409 -20.838 -27.436 1.00 89.94 473 CYS A CA 1
ATOM 3844 C C . CYS A 1 473 ? -1.774 -21.629 -28.703 1.00 89.94 473 CYS A C 1
ATOM 3846 O O . CYS A 1 473 ? -1.627 -21.131 -29.814 1.00 89.94 473 CYS A O 1
ATOM 3848 N N . ARG A 1 474 ? -2.301 -22.854 -28.552 1.00 85.44 474 ARG A N 1
ATOM 3849 C CA . ARG A 1 474 ? -2.577 -23.760 -29.690 1.00 85.44 474 ARG A CA 1
ATOM 3850 C C . ARG A 1 474 ? -3.535 -23.176 -30.731 1.00 85.44 474 ARG A C 1
ATOM 3852 O O . ARG A 1 474 ? -3.369 -23.461 -31.912 1.00 85.44 474 ARG A O 1
ATOM 3859 N N . ASP A 1 475 ? -4.484 -22.358 -30.288 1.00 83.12 475 ASP A N 1
ATOM 3860 C CA . ASP A 1 475 ? -5.530 -21.779 -31.136 1.00 83.12 475 ASP A CA 1
ATOM 3861 C C . ASP A 1 475 ? -5.101 -20.458 -31.808 1.00 83.12 475 ASP A C 1
ATOM 3863 O O . ASP A 1 475 ? -5.871 -19.865 -32.561 1.00 83.12 475 ASP A O 1
ATOM 3867 N N . LEU A 1 476 ? -3.869 -19.989 -31.558 1.00 84.00 476 LEU A N 1
ATOM 3868 C CA . LEU A 1 476 ? -3.353 -18.697 -32.015 1.00 84.00 476 LEU A CA 1
ATOM 3869 C C . LEU A 1 476 ? -2.007 -18.855 -32.722 1.00 84.00 476 LEU A C 1
ATOM 3871 O O . LEU A 1 476 ? -0.967 -19.037 -32.091 1.00 84.00 476 LEU A O 1
ATOM 3875 N N . VAL A 1 477 ? -2.020 -18.693 -34.046 1.00 81.44 477 VAL A N 1
ATOM 3876 C CA . VAL A 1 477 ? -0.814 -18.763 -34.896 1.00 81.44 477 VAL A CA 1
ATOM 3877 C C . VAL A 1 477 ? 0.188 -17.646 -34.570 1.00 81.44 477 VAL A C 1
ATOM 3879 O O . VAL A 1 477 ? 1.386 -17.820 -34.764 1.00 81.44 477 VAL A O 1
ATOM 3882 N N . SER A 1 478 ? -0.289 -16.513 -34.046 1.00 79.81 478 SER A N 1
ATOM 3883 C CA . SER A 1 478 ? 0.544 -15.385 -33.610 1.00 79.81 478 SER A CA 1
ATOM 3884 C C . SER A 1 478 ? 1.261 -15.611 -32.281 1.00 79.81 478 SER A C 1
ATOM 3886 O O . SER A 1 478 ? 2.132 -14.820 -31.924 1.00 79.81 478 SER A O 1
ATOM 3888 N N . SER A 1 479 ? 0.886 -16.643 -31.523 1.00 85.31 479 SER A N 1
ATOM 3889 C CA . SER A 1 479 ? 1.491 -16.912 -30.223 1.00 85.31 479 SER A CA 1
ATOM 3890 C C . SER A 1 479 ? 2.901 -17.483 -30.375 1.00 85.31 479 SER A C 1
ATOM 3892 O O . SER A 1 479 ? 3.204 -18.209 -31.323 1.00 85.31 479 SER A O 1
ATOM 3894 N N . ILE A 1 480 ? 3.781 -17.146 -29.434 1.00 86.88 480 ILE A N 1
ATOM 3895 C CA . ILE A 1 480 ? 5.195 -17.530 -29.474 1.00 86.88 480 ILE A CA 1
ATOM 3896 C C . ILE A 1 480 ? 5.622 -18.130 -28.140 1.00 86.88 480 ILE A C 1
ATOM 3898 O O . ILE A 1 480 ? 5.102 -17.759 -27.088 1.00 86.88 480 ILE A O 1
ATOM 3902 N N . ASP A 1 481 ? 6.594 -19.038 -28.193 1.00 89.81 481 ASP A N 1
ATOM 3903 C CA . ASP A 1 481 ? 7.289 -19.542 -27.010 1.00 89.81 481 ASP A CA 1
ATOM 3904 C C . ASP A 1 481 ? 8.658 -18.858 -26.926 1.00 89.81 481 ASP A C 1
ATOM 3906 O O . ASP A 1 481 ? 9.539 -19.077 -27.764 1.00 89.81 481 ASP A O 1
ATOM 3910 N N . ALA A 1 482 ? 8.804 -17.933 -25.980 1.00 89.75 482 ALA A N 1
ATOM 3911 C CA . ALA A 1 482 ? 9.991 -17.093 -25.864 1.00 89.75 482 ALA A CA 1
ATOM 3912 C C . ALA A 1 482 ? 10.214 -16.642 -24.419 1.00 89.75 482 ALA A C 1
ATOM 3914 O O . ALA A 1 482 ? 9.275 -16.399 -23.672 1.00 89.75 482 ALA A O 1
ATOM 3915 N N . GLN A 1 483 ? 11.475 -16.470 -24.026 1.00 92.31 483 GLN A N 1
ATOM 3916 C CA . GLN A 1 483 ? 11.842 -15.995 -22.687 1.00 92.31 483 GLN A CA 1
ATOM 3917 C C . GLN A 1 483 ? 12.862 -14.849 -22.759 1.00 92.31 483 GLN A C 1
ATOM 3919 O O . GLN A 1 483 ? 14.022 -15.042 -22.393 1.00 92.31 483 GLN A O 1
ATOM 3924 N N . PRO A 1 484 ? 12.510 -13.672 -23.300 1.00 91.62 484 PRO A N 1
ATOM 3925 C CA . PRO A 1 484 ? 13.398 -12.515 -23.264 1.00 91.62 484 PRO A CA 1
ATOM 3926 C C . PRO A 1 484 ? 13.745 -12.085 -21.827 1.00 91.62 484 PRO A C 1
ATOM 3928 O O . PRO A 1 484 ? 12.920 -12.150 -20.911 1.00 91.62 484 PRO A O 1
ATOM 3931 N N . LEU A 1 485 ? 14.985 -11.620 -21.660 1.00 92.38 485 LEU A N 1
ATOM 3932 C CA . LEU A 1 485 ? 15.461 -10.935 -20.459 1.00 92.38 485 LEU A CA 1
ATOM 3933 C C . LEU A 1 485 ? 15.586 -9.457 -20.798 1.00 92.38 485 LEU A C 1
ATOM 3935 O O . LEU A 1 485 ? 16.416 -9.101 -21.633 1.00 92.38 485 LEU A O 1
ATOM 3939 N N . TYR A 1 486 ? 14.777 -8.619 -20.166 1.00 92.94 486 TYR A N 1
ATOM 3940 C CA . TYR A 1 486 ? 14.797 -7.184 -20.395 1.00 92.94 486 TYR A CA 1
ATOM 3941 C C . TYR A 1 486 ? 15.559 -6.469 -19.285 1.00 92.94 486 TYR A C 1
ATOM 3943 O O . TYR A 1 486 ? 15.316 -6.708 -18.106 1.00 92.94 486 TYR A O 1
ATOM 3951 N N . GLN A 1 487 ? 16.459 -5.574 -19.670 1.00 91.75 487 GLN A N 1
ATOM 3952 C CA . GLN A 1 487 ? 17.117 -4.611 -18.798 1.00 91.75 487 GLN A CA 1
ATOM 3953 C C . GLN A 1 487 ? 16.449 -3.246 -18.965 1.00 91.75 487 GLN A C 1
ATOM 3955 O O . GLN A 1 487 ? 16.191 -2.814 -20.092 1.00 91.75 487 GLN A O 1
ATOM 3960 N N . CYS A 1 488 ? 16.163 -2.567 -17.857 1.00 92.88 488 CYS A N 1
ATOM 3961 C CA . CYS A 1 488 ? 15.565 -1.237 -17.889 1.00 92.88 488 CYS A CA 1
ATOM 3962 C C . CYS A 1 488 ? 16.621 -0.173 -18.201 1.00 92.88 488 CYS A C 1
ATOM 3964 O O . CYS A 1 488 ? 17.696 -0.145 -17.604 1.00 92.88 488 CYS A O 1
ATOM 3966 N N . LEU A 1 489 ? 16.294 0.708 -19.147 1.00 92.94 489 LEU A N 1
ATOM 3967 C CA . LEU A 1 489 ? 17.135 1.837 -19.562 1.00 92.94 489 LEU A CA 1
ATOM 3968 C C . LEU A 1 489 ? 16.671 3.164 -18.950 1.00 92.94 489 LEU A C 1
ATOM 3970 O O . LEU A 1 489 ? 17.372 4.172 -19.045 1.00 92.94 489 LEU A O 1
ATOM 3974 N N . GLY A 1 490 ? 15.477 3.169 -18.360 1.00 91.62 490 GLY A N 1
ATOM 3975 C CA . GLY A 1 490 ? 14.862 4.313 -17.705 1.00 91.62 490 GLY A CA 1
ATOM 3976 C C . GLY A 1 490 ? 13.404 4.504 -18.115 1.00 91.62 490 GLY A C 1
ATOM 3977 O O . GLY A 1 490 ? 12.869 3.777 -18.959 1.00 91.62 490 GLY A O 1
ATOM 3978 N N . TYR A 1 491 ? 12.759 5.485 -17.492 1.00 91.88 491 TYR A N 1
ATOM 3979 C CA . TYR A 1 491 ? 11.364 5.826 -17.735 1.00 91.88 491 TYR A CA 1
ATOM 3980 C C . TYR A 1 491 ? 11.156 7.338 -17.699 1.00 91.88 491 TYR A C 1
ATOM 3982 O O . TYR A 1 491 ? 11.951 8.062 -17.101 1.00 91.88 491 TYR A O 1
ATOM 3990 N N . TRP A 1 492 ? 10.095 7.812 -18.342 1.00 91.38 492 TRP A N 1
ATOM 3991 C CA . TRP A 1 492 ? 9.681 9.213 -18.296 1.00 91.38 492 TRP A CA 1
ATOM 3992 C C . TRP A 1 492 ? 8.166 9.330 -18.449 1.00 91.38 492 TRP A C 1
ATOM 3994 O O . TRP A 1 492 ? 7.499 8.404 -18.915 1.00 91.38 492 TRP A O 1
ATOM 4004 N N . ILE A 1 493 ? 7.628 10.475 -18.033 1.00 88.94 493 ILE A N 1
ATOM 4005 C CA . ILE A 1 493 ? 6.193 10.758 -18.040 1.00 88.94 493 ILE A CA 1
ATOM 4006 C C . ILE A 1 493 ? 5.922 11.890 -19.030 1.00 88.94 493 ILE A C 1
ATOM 4008 O O . ILE A 1 493 ? 6.594 12.926 -19.005 1.00 88.94 493 ILE A O 1
ATOM 4012 N N . ASN A 1 494 ? 4.945 11.682 -19.907 1.00 85.31 494 ASN A N 1
ATOM 4013 C CA . ASN A 1 494 ? 4.475 12.704 -20.837 1.00 85.31 494 ASN A CA 1
ATOM 4014 C C . ASN A 1 494 ? 3.414 13.607 -20.188 1.00 85.31 494 ASN A C 1
ATOM 4016 O O . ASN A 1 494 ? 2.821 13.263 -19.172 1.00 85.31 494 ASN A O 1
ATOM 4020 N N . GLU A 1 495 ? 3.100 14.736 -20.825 1.00 80.19 495 GLU A N 1
ATOM 4021 C CA . GLU A 1 495 ? 2.103 15.712 -20.339 1.00 80.19 495 GLU A CA 1
ATOM 4022 C C . GLU A 1 495 ? 0.710 15.110 -20.093 1.00 80.19 495 GLU A C 1
ATOM 4024 O O . GLU A 1 495 ? -0.033 15.583 -19.240 1.00 80.19 495 GLU A O 1
ATOM 4029 N N . LYS A 1 496 ? 0.367 14.035 -20.813 1.00 81.50 496 LYS A N 1
ATOM 4030 C CA . LYS A 1 496 ? -0.899 13.299 -20.669 1.00 81.50 496 LYS A CA 1
ATOM 4031 C C . LYS A 1 496 ? -0.935 12.360 -19.450 1.00 81.50 496 LYS A C 1
ATOM 4033 O O . LYS A 1 496 ? -1.959 11.731 -19.207 1.00 81.50 496 LYS A O 1
ATOM 4038 N N . GLY A 1 497 ? 0.171 12.228 -18.713 1.00 83.81 497 GLY A N 1
ATOM 4039 C CA . GLY A 1 497 ? 0.320 11.266 -17.614 1.00 83.81 497 GLY A CA 1
ATOM 4040 C C . GLY A 1 497 ? 0.655 9.838 -18.065 1.00 83.81 497 GLY A C 1
ATOM 4041 O O . GLY A 1 497 ? 0.624 8.914 -17.253 1.00 83.81 497 GLY A O 1
ATOM 4042 N N . ASP A 1 498 ? 0.973 9.642 -19.348 1.00 88.69 498 ASP A N 1
ATOM 4043 C CA . ASP A 1 498 ? 1.441 8.358 -19.868 1.00 88.69 498 ASP A CA 1
ATOM 4044 C C . ASP A 1 498 ? 2.909 8.120 -19.481 1.00 88.69 498 ASP A C 1
ATOM 4046 O O . ASP A 1 498 ? 3.755 9.009 -19.613 1.00 88.69 498 ASP A O 1
ATOM 4050 N N . ILE A 1 499 ? 3.210 6.905 -19.028 1.00 90.75 499 ILE A N 1
ATOM 4051 C CA . ILE A 1 499 ? 4.523 6.474 -18.550 1.00 90.75 499 ILE A CA 1
ATOM 4052 C C . ILE A 1 499 ? 5.179 5.619 -19.633 1.00 90.75 499 ILE A C 1
ATOM 4054 O O . ILE A 1 499 ? 4.734 4.504 -19.919 1.00 90.75 499 ILE A O 1
ATOM 4058 N N . PHE A 1 500 ? 6.267 6.125 -20.207 1.00 92.38 500 PHE A N 1
ATOM 4059 C CA . PHE A 1 500 ? 7.098 5.400 -21.160 1.00 92.38 500 PHE A CA 1
ATOM 4060 C C . PHE A 1 500 ? 8.268 4.741 -20.439 1.00 92.38 500 PHE A C 1
ATOM 4062 O O . PHE A 1 500 ? 8.924 5.359 -19.605 1.00 92.38 500 PHE A O 1
ATOM 4069 N N . THR A 1 501 ? 8.547 3.489 -20.782 1.00 93.44 501 THR A N 1
ATOM 4070 C CA . THR A 1 501 ? 9.659 2.701 -20.242 1.00 93.44 501 THR A CA 1
ATOM 4071 C C . THR A 1 501 ? 10.496 2.175 -21.393 1.00 93.44 501 THR A C 1
ATOM 4073 O O . THR A 1 501 ? 9.988 1.445 -22.243 1.00 93.44 501 THR A O 1
ATOM 4076 N N . ALA A 1 502 ? 11.778 2.517 -21.422 1.00 94.00 502 ALA A N 1
ATOM 4077 C CA . ALA A 1 502 ? 12.710 1.986 -22.407 1.00 94.00 502 ALA A CA 1
ATOM 4078 C C . ALA A 1 502 ? 13.393 0.727 -21.865 1.00 94.00 502 ALA A C 1
ATOM 4080 O O . ALA A 1 502 ? 13.882 0.709 -20.732 1.00 94.00 502 ALA A O 1
ATOM 4081 N N . ILE A 1 503 ? 13.440 -0.322 -22.684 1.00 94.56 503 ILE A N 1
ATOM 4082 C CA . ILE A 1 503 ? 13.981 -1.629 -22.302 1.00 94.56 503 ILE A CA 1
ATOM 4083 C C . ILE A 1 503 ? 14.918 -2.181 -23.381 1.00 94.56 503 ILE A C 1
ATOM 4085 O O . ILE A 1 503 ? 14.716 -1.958 -24.577 1.00 94.56 503 ILE A O 1
ATOM 4089 N N . ALA A 1 504 ? 15.928 -2.938 -22.957 1.00 93.38 504 ALA A N 1
ATOM 4090 C CA . ALA A 1 504 ? 16.863 -3.647 -23.827 1.00 93.38 504 ALA A CA 1
ATOM 4091 C C . ALA A 1 504 ? 16.808 -5.156 -23.571 1.00 93.38 504 ALA A C 1
ATOM 4093 O O . ALA A 1 504 ? 16.874 -5.596 -22.430 1.00 93.38 504 ALA A O 1
ATOM 4094 N N . ASN A 1 505 ? 16.703 -5.965 -24.623 1.00 92.50 505 ASN A N 1
ATOM 4095 C CA . ASN A 1 505 ? 16.754 -7.418 -24.527 1.00 92.50 505 ASN A CA 1
ATOM 4096 C C . ASN A 1 505 ? 18.209 -7.903 -24.459 1.00 92.50 505 ASN A C 1
ATOM 4098 O O . ASN A 1 505 ? 18.920 -7.904 -25.462 1.00 92.50 505 ASN A O 1
ATOM 4102 N N . GLU A 1 506 ? 18.635 -8.365 -23.288 1.00 88.56 506 GLU A N 1
ATOM 4103 C CA . GLU A 1 506 ? 20.000 -8.842 -23.030 1.00 88.56 506 GLU A CA 1
ATOM 4104 C C . GLU A 1 506 ? 20.321 -10.169 -23.736 1.00 88.56 506 GLU A C 1
ATOM 4106 O O . GLU A 1 506 ? 21.483 -10.485 -23.978 1.00 88.56 506 GLU A O 1
ATOM 4111 N N . ARG A 1 507 ? 19.305 -10.961 -24.114 1.00 86.25 507 ARG A N 1
ATOM 4112 C CA . ARG A 1 507 ? 19.533 -12.213 -24.862 1.00 86.25 507 ARG A CA 1
ATOM 4113 C C . ARG A 1 507 ? 19.874 -11.974 -26.336 1.00 86.25 507 ARG A C 1
ATOM 4115 O O . ARG A 1 507 ? 20.325 -12.898 -27.010 1.00 86.25 507 ARG A O 1
ATOM 4122 N N . VAL A 1 508 ? 19.647 -10.765 -26.849 1.00 83.50 508 VAL A N 1
ATOM 4123 C CA . VAL A 1 508 ? 19.984 -10.390 -28.225 1.00 83.50 508 VAL A CA 1
ATOM 4124 C C . VAL A 1 508 ? 21.426 -9.884 -28.259 1.00 83.50 508 VAL A C 1
ATOM 4126 O O . VAL A 1 508 ? 21.797 -8.978 -27.515 1.00 83.50 508 VAL A O 1
ATOM 4129 N N . GLY A 1 509 ? 22.250 -10.476 -29.131 1.00 74.31 509 GLY A N 1
ATOM 4130 C CA . GLY A 1 509 ? 23.661 -10.107 -29.276 1.00 74.31 509 GLY A CA 1
ATOM 4131 C C . GLY A 1 509 ? 23.869 -8.628 -29.629 1.00 74.31 509 GLY A C 1
ATOM 4132 O O . GLY A 1 509 ? 22.997 -7.983 -30.213 1.00 74.31 509 GLY A O 1
ATOM 4133 N N . SER A 1 510 ? 25.054 -8.099 -29.312 1.00 69.81 510 SER A N 1
ATOM 4134 C CA . SER A 1 510 ? 25.430 -6.681 -29.472 1.00 69.81 510 SER A CA 1
ATOM 4135 C C . SER A 1 510 ? 25.361 -6.140 -30.904 1.00 69.81 510 SER A C 1
ATOM 4137 O O . SER A 1 510 ? 25.422 -4.934 -31.097 1.00 69.81 510 SER A O 1
ATOM 4139 N N . GLU A 1 511 ? 25.235 -7.007 -31.906 1.00 70.56 511 GLU A N 1
ATOM 4140 C CA . GLU A 1 511 ? 25.189 -6.628 -33.322 1.00 70.56 511 GLU A CA 1
ATOM 4141 C C . GLU A 1 511 ? 23.758 -6.427 -33.851 1.00 70.56 511 GLU A C 1
ATOM 4143 O O . GLU A 1 511 ? 23.572 -5.831 -34.907 1.00 70.56 511 GLU A O 1
ATOM 4148 N N . ARG A 1 512 ? 22.724 -6.886 -33.125 1.00 80.62 512 ARG A N 1
ATOM 4149 C CA . ARG A 1 512 ? 21.313 -6.817 -33.559 1.00 80.62 512 ARG A CA 1
ATOM 4150 C C . ARG A 1 512 ? 20.521 -5.771 -32.772 1.00 80.62 512 ARG A C 1
ATOM 4152 O O . ARG A 1 512 ? 19.567 -6.098 -32.068 1.00 80.62 512 ARG A O 1
ATOM 4159 N N . TRP A 1 513 ? 20.901 -4.503 -32.914 1.00 83.25 513 TRP A N 1
ATOM 4160 C CA . TRP A 1 513 ? 20.268 -3.368 -32.223 1.00 83.25 513 TRP A CA 1
ATOM 4161 C C . TRP A 1 513 ? 18.757 -3.269 -32.468 1.00 83.25 513 TRP A C 1
ATOM 4163 O O . TRP A 1 513 ? 17.993 -3.016 -31.535 1.00 83.25 513 TRP A O 1
ATOM 4173 N N . TYR A 1 514 ? 18.330 -3.591 -33.689 1.00 82.81 514 TYR A N 1
ATOM 4174 C CA . TYR A 1 514 ? 16.928 -3.618 -34.098 1.00 82.81 514 TYR A CA 1
ATOM 4175 C C . TYR A 1 514 ? 16.041 -4.510 -33.228 1.00 82.81 514 TYR A C 1
ATOM 4177 O O . TYR A 1 514 ? 14.917 -4.132 -32.916 1.00 82.81 514 TYR A O 1
ATOM 4185 N N . ASP A 1 515 ? 16.532 -5.680 -32.807 1.00 82.94 515 ASP A N 1
ATOM 4186 C CA . ASP A 1 515 ? 15.783 -6.633 -31.974 1.00 82.94 515 ASP A CA 1
ATOM 4187 C C . ASP A 1 515 ? 16.007 -6.418 -30.473 1.00 82.94 515 ASP A C 1
ATOM 4189 O O . ASP A 1 515 ? 15.319 -7.005 -29.634 1.00 82.94 515 ASP A O 1
ATOM 4193 N N . LYS A 1 516 ? 16.972 -5.562 -30.138 1.00 89.56 516 LYS A N 1
ATOM 4194 C CA . LYS A 1 516 ? 17.421 -5.334 -28.775 1.00 89.56 516 LYS A CA 1
ATOM 4195 C C . LYS A 1 516 ? 16.546 -4.321 -28.049 1.00 89.56 516 LYS A C 1
ATOM 4197 O O . LYS A 1 516 ? 16.068 -4.622 -26.960 1.00 89.56 516 LYS A O 1
ATOM 4202 N N . PHE A 1 517 ? 16.318 -3.146 -28.627 1.00 92.81 517 PHE A N 1
ATOM 4203 C CA . PHE A 1 517 ? 15.628 -2.053 -27.934 1.00 92.81 517 PHE A CA 1
ATOM 4204 C C . PHE A 1 517 ? 14.124 -2.046 -28.183 1.00 92.81 517 PHE A C 1
ATOM 4206 O O . PHE A 1 517 ? 13.677 -2.254 -29.310 1.00 92.81 517 PHE A O 1
ATOM 4213 N N . ARG A 1 518 ? 13.336 -1.797 -27.135 1.00 93.06 518 ARG A N 1
ATOM 4214 C CA . ARG A 1 518 ? 11.873 -1.664 -27.189 1.00 93.06 518 ARG A CA 1
ATOM 4215 C C . ARG A 1 518 ? 11.404 -0.581 -26.220 1.00 93.06 518 ARG A C 1
ATOM 4217 O O . ARG A 1 518 ? 12.117 -0.224 -25.283 1.00 93.06 518 ARG A O 1
ATOM 4224 N N . CYS A 1 519 ? 10.178 -0.117 -26.419 1.00 93.62 519 CYS A N 1
ATOM 4225 C CA . CYS A 1 519 ? 9.474 0.764 -25.498 1.00 93.62 519 CYS A CA 1
ATOM 4226 C C . CYS A 1 519 ? 8.224 0.069 -24.966 1.00 93.62 519 CYS A C 1
ATOM 4228 O O . CYS A 1 519 ? 7.573 -0.688 -25.688 1.00 93.62 519 CYS A O 1
ATOM 4230 N N . MET A 1 520 ? 7.875 0.361 -23.719 1.00 94.19 520 MET A N 1
ATOM 4231 C CA . MET A 1 520 ? 6.589 0.029 -23.123 1.00 94.19 520 MET A CA 1
ATOM 4232 C C . MET A 1 520 ? 5.881 1.310 -22.697 1.00 94.19 520 MET A C 1
ATOM 4234 O O . MET A 1 520 ? 6.522 2.241 -22.218 1.00 94.19 520 MET A O 1
ATOM 4238 N N . LEU A 1 521 ? 4.566 1.338 -22.853 1.00 93.31 521 LEU A N 1
ATOM 4239 C CA . LEU A 1 521 ? 3.695 2.437 -22.474 1.00 93.31 521 LEU A CA 1
ATOM 4240 C C . LEU A 1 521 ? 2.650 1.928 -21.487 1.00 93.31 521 LEU A C 1
ATOM 4242 O O . LEU A 1 521 ? 1.961 0.949 -21.773 1.00 93.31 521 LEU A O 1
ATOM 4246 N N . THR A 1 522 ? 2.501 2.617 -20.364 1.00 91.69 522 THR A N 1
ATOM 4247 C CA . THR A 1 522 ? 1.429 2.384 -19.391 1.00 91.69 522 THR A CA 1
ATOM 4248 C C . THR A 1 522 ? 0.898 3.712 -18.862 1.00 91.69 522 THR A C 1
ATOM 4250 O O . THR A 1 522 ? 1.434 4.770 -19.189 1.00 91.69 522 THR A O 1
ATOM 4253 N N . ARG A 1 523 ? -0.159 3.681 -18.051 1.00 86.81 523 ARG A N 1
ATOM 4254 C CA . ARG A 1 523 ? -0.727 4.877 -17.424 1.00 86.81 523 ARG A CA 1
ATOM 4255 C C . ARG A 1 523 ? -1.025 4.618 -15.952 1.00 86.81 523 ARG A C 1
ATOM 4257 O O . ARG A 1 523 ? -1.307 3.491 -15.551 1.00 86.81 523 ARG A O 1
ATOM 4264 N N . GLN A 1 524 ? -0.931 5.667 -15.139 1.00 79.75 524 GLN A N 1
ATOM 4265 C CA . GLN A 1 524 ? -1.096 5.575 -13.687 1.00 79.75 524 GLN A CA 1
ATOM 4266 C C . GLN A 1 524 ? -2.520 5.172 -13.256 1.00 79.75 524 GLN A C 1
ATOM 4268 O O . GLN A 1 524 ? -2.684 4.517 -12.229 1.00 79.75 524 GLN A O 1
ATOM 4273 N N . ASP A 1 525 ? -3.538 5.532 -14.040 1.00 78.88 525 ASP A N 1
ATOM 4274 C CA . ASP A 1 525 ? -4.947 5.152 -13.853 1.00 78.88 525 ASP A CA 1
ATOM 4275 C C . ASP A 1 525 ? -5.232 3.689 -14.252 1.00 78.88 525 ASP A C 1
ATOM 4277 O O . ASP A 1 525 ? -6.096 3.039 -13.666 1.00 78.88 525 ASP A O 1
ATOM 4281 N N . GLN A 1 526 ? -4.496 3.159 -15.234 1.00 79.69 526 GLN A N 1
ATOM 4282 C CA . GLN A 1 526 ? -4.655 1.822 -15.805 1.00 79.69 526 GLN A CA 1
ATOM 4283 C C . GLN A 1 526 ? -3.343 1.018 -15.750 1.00 79.69 526 GLN A C 1
ATOM 4285 O O . GLN A 1 526 ? -2.855 0.554 -16.784 1.00 79.69 526 GLN A O 1
ATOM 4290 N N . PRO A 1 527 ? -2.792 0.746 -14.551 1.00 78.12 527 PRO A N 1
ATOM 4291 C CA . PRO A 1 527 ? -1.483 0.102 -14.400 1.00 78.12 527 PRO A CA 1
ATOM 4292 C C . PRO A 1 527 ? -1.460 -1.383 -14.806 1.00 78.12 527 PRO A C 1
ATOM 4294 O O . PRO A 1 527 ? -0.443 -2.048 -14.650 1.00 78.12 527 PRO A O 1
ATOM 4297 N N . GLN A 1 528 ? -2.582 -1.942 -15.273 1.00 86.38 528 GLN A N 1
ATOM 4298 C CA . GLN A 1 528 ? -2.664 -3.314 -15.788 1.00 86.38 528 GLN A CA 1
ATOM 4299 C C . GLN A 1 528 ? -2.372 -3.397 -17.286 1.00 86.38 528 GLN A C 1
ATOM 4301 O O . GLN A 1 528 ? -2.013 -4.466 -17.774 1.00 86.38 528 GLN A O 1
ATOM 4306 N N . TRP A 1 529 ? -2.547 -2.294 -18.013 1.00 89.88 529 TRP A N 1
ATOM 4307 C CA . TRP A 1 529 ? -2.469 -2.271 -19.466 1.00 89.88 529 TRP A CA 1
ATOM 4308 C C . TRP A 1 529 ? -1.111 -1.735 -19.883 1.00 89.88 529 TRP A C 1
ATOM 4310 O O . TRP A 1 529 ? -0.671 -0.673 -19.433 1.00 89.88 529 TRP A O 1
ATOM 4320 N N . PHE A 1 530 ? -0.453 -2.492 -20.748 1.00 92.69 530 PHE A N 1
ATOM 4321 C CA . PHE A 1 530 ? 0.822 -2.139 -21.334 1.00 92.69 530 PHE A CA 1
ATOM 4322 C C . PHE A 1 530 ? 0.732 -2.287 -22.844 1.00 92.69 530 PHE A C 1
ATOM 4324 O O . PHE A 1 530 ? 0.275 -3.305 -23.362 1.00 92.69 530 PHE A O 1
ATOM 4331 N N . ALA A 1 531 ? 1.237 -1.287 -23.550 1.00 93.62 531 ALA A N 1
ATOM 4332 C CA . ALA A 1 531 ? 1.520 -1.390 -24.968 1.00 93.62 531 ALA A CA 1
ATOM 4333 C C . ALA A 1 531 ? 3.032 -1.485 -25.152 1.00 93.62 531 ALA A C 1
ATOM 4335 O O . ALA A 1 531 ? 3.775 -0.667 -24.615 1.00 93.62 531 ALA A O 1
ATOM 4336 N N . LYS A 1 532 ? 3.497 -2.484 -25.894 1.00 92.88 532 LYS A N 1
ATOM 4337 C CA . LYS A 1 532 ? 4.908 -2.721 -26.187 1.00 92.88 532 LYS A CA 1
ATOM 4338 C C . LYS A 1 532 ? 5.162 -2.534 -27.678 1.00 92.88 532 LYS A C 1
ATOM 4340 O O . LYS A 1 532 ? 4.381 -2.970 -28.527 1.00 92.88 532 LYS A O 1
ATOM 4345 N N . SER A 1 533 ? 6.241 -1.828 -28.003 1.00 92.12 533 SER A N 1
ATOM 4346 C CA . SER A 1 533 ? 6.639 -1.603 -29.390 1.00 92.12 533 SER A CA 1
ATOM 4347 C C . SER A 1 533 ? 7.190 -2.893 -30.005 1.00 92.12 533 SER A C 1
ATOM 4349 O O . SER A 1 533 ? 7.714 -3.761 -29.308 1.00 92.12 533 SER A O 1
ATOM 4351 N N . LEU A 1 534 ? 7.102 -3.020 -31.331 1.00 85.38 534 LEU A N 1
ATOM 4352 C CA . LEU A 1 534 ? 7.749 -4.121 -32.055 1.00 85.38 534 LEU A CA 1
ATOM 4353 C C . LEU A 1 534 ? 9.228 -3.864 -32.321 1.00 85.38 534 LEU A C 1
ATOM 4355 O O . LEU A 1 534 ? 9.964 -4.828 -32.495 1.00 85.38 534 LEU A O 1
ATOM 4359 N N . PHE A 1 535 ? 9.645 -2.596 -32.349 1.00 87.06 535 PHE A N 1
ATOM 4360 C CA . PHE A 1 535 ? 10.987 -2.139 -32.720 1.00 87.06 535 PHE A CA 1
ATOM 4361 C C . PHE A 1 535 ? 11.475 -1.052 -31.753 1.00 87.06 535 PHE A C 1
ATOM 4363 O O . PHE A 1 535 ? 10.769 -0.694 -30.804 1.00 87.06 535 PHE A O 1
ATOM 4370 N N . ALA A 1 536 ? 12.672 -0.524 -31.999 1.00 88.19 536 ALA A N 1
ATOM 4371 C CA . ALA A 1 536 ? 13.287 0.566 -31.243 1.00 88.19 536 ALA A CA 1
ATOM 4372 C C . ALA A 1 536 ? 12.633 1.935 -31.541 1.00 88.19 536 ALA A C 1
ATOM 4374 O O . ALA A 1 536 ? 13.307 2.886 -31.916 1.00 88.19 536 ALA A O 1
ATOM 4375 N N . GLU A 1 537 ? 11.309 2.023 -31.411 1.00 86.06 537 GLU A N 1
ATOM 4376 C CA . GLU A 1 537 ? 10.508 3.207 -31.729 1.00 86.06 537 GLU A CA 1
ATOM 4377 C C . GLU A 1 537 ? 9.398 3.357 -30.680 1.00 86.06 537 GLU A C 1
ATOM 4379 O O . GLU A 1 537 ? 8.543 2.475 -30.542 1.00 86.06 537 GLU A O 1
ATOM 4384 N N . CYS A 1 538 ? 9.412 4.462 -29.927 1.00 89.25 538 CYS A N 1
ATOM 4385 C CA . CYS A 1 538 ? 8.363 4.762 -28.948 1.00 89.25 538 CYS A CA 1
ATOM 4386 C C . CYS A 1 538 ? 7.201 5.572 -29.549 1.00 89.25 538 CYS A C 1
ATOM 4388 O O . CYS A 1 538 ? 6.113 5.552 -28.980 1.00 89.25 538 CYS A O 1
ATOM 4390 N N . ALA A 1 539 ? 7.415 6.261 -30.679 1.00 83.31 539 ALA A N 1
ATOM 4391 C CA . ALA A 1 539 ? 6.441 7.152 -31.322 1.00 83.31 539 ALA A CA 1
ATOM 4392 C C . ALA A 1 539 ? 5.091 6.479 -31.611 1.00 83.31 539 ALA A C 1
ATOM 4394 O O . ALA A 1 539 ? 4.036 7.065 -31.407 1.00 83.31 539 ALA A O 1
ATOM 4395 N N . ARG A 1 540 ? 5.120 5.207 -32.024 1.00 82.19 540 ARG A N 1
ATOM 4396 C CA . ARG A 1 540 ? 3.920 4.442 -32.412 1.00 82.19 540 ARG A CA 1
ATOM 4397 C C . ARG A 1 540 ? 3.088 3.925 -31.239 1.00 82.19 540 ARG A C 1
ATOM 4399 O O . ARG A 1 540 ? 2.151 3.155 -31.453 1.00 82.19 540 ARG A O 1
ATOM 4406 N N . LEU A 1 541 ? 3.450 4.267 -30.004 1.00 88.31 541 LEU A N 1
ATOM 4407 C CA . LEU A 1 541 ? 2.687 3.913 -28.812 1.00 88.31 541 LEU A CA 1
ATOM 4408 C C . LEU A 1 541 ? 1.801 5.100 -28.424 1.00 88.31 541 LEU A C 1
ATOM 4410 O O . LEU A 1 541 ? 2.221 5.978 -27.675 1.00 88.31 541 LEU A O 1
ATOM 4414 N N . TYR A 1 542 ? 0.569 5.116 -28.936 1.00 85.69 542 TYR A N 1
ATOM 4415 C CA . TYR A 1 542 ? -0.388 6.195 -28.665 1.00 85.69 542 TYR A CA 1
ATOM 4416 C C . TYR A 1 542 ? -1.181 5.982 -27.373 1.00 85.69 542 TYR A C 1
ATOM 4418 O O . TYR A 1 542 ? -1.529 6.946 -26.694 1.00 85.69 542 TYR A O 1
ATOM 4426 N N . SER A 1 543 ? -1.495 4.729 -27.018 1.00 88.06 543 SER A N 1
ATOM 4427 C CA . SER A 1 543 ? -2.148 4.412 -25.745 1.00 88.06 543 SER A CA 1
ATOM 4428 C C . SER A 1 543 ? -1.781 3.014 -25.235 1.00 88.06 543 SER A C 1
ATOM 4430 O O . SER A 1 543 ? -1.437 2.147 -26.040 1.00 88.06 543 SER A O 1
ATOM 4432 N N . PRO A 1 544 ? -1.923 2.735 -23.923 1.00 87.75 544 PRO A N 1
ATOM 4433 C CA . PRO A 1 544 ? -1.680 1.399 -23.366 1.00 87.75 544 PRO A CA 1
ATOM 4434 C C . PRO A 1 544 ? -2.581 0.298 -23.956 1.00 87.75 544 PRO A C 1
ATOM 4436 O O . PRO A 1 544 ? -2.273 -0.887 -23.858 1.00 87.75 544 PRO A O 1
ATOM 4439 N N . THR A 1 545 ? -3.707 0.682 -24.567 1.00 87.31 545 THR A N 1
ATOM 4440 C CA . THR A 1 545 ? -4.664 -0.234 -25.214 1.00 87.31 545 THR A CA 1
ATOM 4441 C C . THR A 1 545 ? -4.449 -0.375 -26.722 1.00 87.31 545 THR A C 1
ATOM 4443 O O . THR A 1 545 ? -4.911 -1.342 -27.333 1.00 87.31 545 THR A O 1
ATOM 4446 N N . ASP A 1 546 ? -3.754 0.593 -27.317 1.00 84.50 546 ASP A N 1
ATOM 4447 C CA . ASP A 1 546 ? -3.598 0.789 -28.754 1.00 84.50 546 ASP A CA 1
ATOM 4448 C C . ASP A 1 546 ? -2.110 0.702 -29.099 1.00 84.50 546 ASP A C 1
ATOM 4450 O O . ASP A 1 546 ? -1.424 1.707 -29.273 1.00 84.50 546 ASP A O 1
ATOM 4454 N N . GLY A 1 547 ? -1.599 -0.532 -29.112 1.00 85.56 547 GLY A N 1
ATOM 4455 C CA . GLY A 1 547 ? -0.191 -0.832 -29.345 1.00 85.56 547 GLY A CA 1
ATOM 4456 C C . GLY A 1 547 ? 0.014 -2.041 -30.258 1.00 85.56 547 GLY A C 1
ATOM 4457 O O . GLY A 1 547 ? -0.890 -2.871 -30.384 1.00 85.56 547 GLY A O 1
ATOM 4458 N N . PRO A 1 548 ? 1.192 -2.168 -30.899 1.00 89.25 548 PRO A N 1
ATOM 4459 C CA . PRO A 1 548 ? 1.525 -3.324 -31.733 1.00 89.25 548 PRO A CA 1
ATOM 4460 C C . PRO A 1 548 ? 1.449 -4.660 -30.983 1.00 89.25 548 PRO A C 1
ATOM 4462 O O . PRO A 1 548 ? 0.895 -5.635 -31.498 1.00 89.25 548 PRO A O 1
ATOM 4465 N N . GLU A 1 549 ? 1.985 -4.677 -29.766 1.00 90.69 549 GLU A N 1
ATOM 4466 C CA . GLU A 1 549 ? 1.843 -5.751 -28.796 1.00 90.69 549 GLU A CA 1
ATOM 4467 C C . GLU A 1 549 ? 1.137 -5.181 -27.573 1.00 90.69 549 GLU A C 1
ATOM 4469 O O . GLU A 1 549 ? 1.590 -4.212 -26.962 1.00 90.69 549 GLU A O 1
ATOM 4474 N N . LYS A 1 550 ? 0.010 -5.779 -27.224 1.00 91.81 550 LYS A N 1
ATOM 4475 C CA . LYS A 1 550 ? -0.770 -5.398 -26.058 1.00 91.81 550 LYS A CA 1
ATOM 4476 C C . LYS A 1 550 ? -0.572 -6.453 -24.989 1.00 91.81 550 LYS A C 1
ATOM 4478 O O . LYS A 1 550 ? -0.740 -7.635 -25.267 1.00 91.81 550 LYS A O 1
ATOM 4483 N N . VAL A 1 551 ? -0.231 -6.022 -23.783 1.00 92.81 551 VAL A N 1
ATOM 4484 C CA . VAL A 1 551 ? 0.058 -6.878 -22.634 1.00 92.81 551 VAL A CA 1
ATOM 4485 C C . VAL A 1 551 ? -0.833 -6.444 -21.477 1.00 92.81 551 VAL A C 1
ATOM 4487 O O . VAL A 1 551 ? -0.827 -5.278 -21.088 1.00 92.81 551 VAL A O 1
ATOM 4490 N N . ILE A 1 552 ? -1.604 -7.376 -20.923 1.00 92.81 552 ILE A N 1
ATOM 4491 C CA . ILE A 1 552 ? -2.429 -7.132 -19.736 1.00 92.81 552 ILE A CA 1
ATOM 4492 C C . ILE A 1 552 ? -1.867 -7.970 -18.598 1.00 92.81 552 ILE A C 1
ATOM 4494 O O . ILE A 1 552 ? -1.841 -9.198 -18.697 1.00 92.81 552 ILE A O 1
ATOM 4498 N N . ILE A 1 553 ? -1.420 -7.314 -17.528 1.00 91.75 553 ILE A N 1
ATOM 4499 C CA . ILE A 1 553 ? -0.820 -7.974 -16.367 1.00 91.75 553 ILE A CA 1
ATOM 4500 C C . ILE A 1 553 ? -1.834 -8.163 -15.235 1.00 91.75 553 ILE A C 1
ATOM 4502 O O . ILE A 1 553 ? -2.664 -7.300 -14.953 1.00 91.75 553 ILE A O 1
ATOM 4506 N N . THR A 1 554 ? -1.722 -9.289 -14.539 1.00 90.94 554 THR A N 1
ATOM 4507 C CA . THR A 1 554 ? -2.507 -9.633 -13.351 1.00 90.94 554 THR A CA 1
ATOM 4508 C C . THR A 1 554 ? -1.563 -10.109 -12.245 1.00 90.94 554 THR A C 1
ATOM 4510 O O . THR A 1 554 ? -0.699 -10.952 -12.500 1.00 90.94 554 THR A O 1
ATOM 4513 N N . PRO A 1 555 ? -1.639 -9.548 -11.026 1.00 89.81 555 PRO A N 1
ATOM 4514 C CA . PRO A 1 555 ? -0.724 -9.911 -9.949 1.00 89.81 555 PRO A CA 1
ATOM 4515 C C . PRO A 1 555 ? -0.984 -11.347 -9.492 1.00 89.81 555 PRO A C 1
ATOM 4517 O O . PRO A 1 555 ? -2.127 -11.730 -9.240 1.00 89.81 555 PRO A O 1
ATOM 4520 N N . ILE A 1 556 ? 0.084 -12.130 -9.351 1.00 89.88 556 ILE A N 1
ATOM 4521 C CA . ILE A 1 556 ? 0.004 -13.524 -8.902 1.00 89.88 556 ILE A CA 1
ATOM 4522 C C . ILE A 1 556 ? 0.791 -13.740 -7.617 1.00 89.88 556 ILE A C 1
ATOM 4524 O O . ILE A 1 556 ? 1.583 -12.903 -7.190 1.00 89.88 556 ILE A O 1
ATOM 4528 N N . ILE A 1 557 ? 0.543 -14.881 -6.985 1.00 86.25 557 ILE A N 1
ATOM 4529 C CA . ILE A 1 557 ? 1.353 -15.371 -5.876 1.00 86.25 557 ILE A CA 1
ATOM 4530 C C . ILE A 1 557 ? 2.461 -16.234 -6.493 1.00 86.25 557 ILE A C 1
ATOM 4532 O O . ILE A 1 557 ? 2.128 -17.233 -7.135 1.00 86.25 557 ILE A O 1
ATOM 4536 N N . PRO A 1 558 ? 3.750 -15.874 -6.348 1.00 76.62 558 PRO A N 1
ATOM 4537 C CA . PRO A 1 558 ? 4.834 -16.596 -7.014 1.00 76.62 558 PRO A CA 1
ATOM 4538 C C . PRO A 1 558 ? 4.983 -18.024 -6.483 1.00 76.62 558 PRO A C 1
ATOM 4540 O O . PRO A 1 558 ? 5.162 -18.963 -7.258 1.00 76.62 558 PRO A O 1
ATOM 4543 N N . GLU A 1 559 ? 4.855 -18.186 -5.169 1.00 82.06 559 GLU A N 1
ATOM 4544 C CA . GLU A 1 559 ? 4.894 -19.466 -4.477 1.00 82.06 559 GLU A CA 1
ATOM 4545 C C . GLU A 1 559 ? 3.826 -19.458 -3.385 1.00 82.06 559 GLU A C 1
ATOM 4547 O O . GLU A 1 559 ? 3.819 -18.577 -2.522 1.00 82.06 559 GLU A O 1
ATOM 4552 N N . VAL A 1 560 ? 2.899 -20.416 -3.440 1.00 83.50 560 VAL A N 1
ATOM 4553 C CA . VAL A 1 560 ? 1.874 -20.572 -2.404 1.00 83.50 560 VAL A CA 1
ATOM 4554 C C . VAL A 1 560 ? 2.509 -21.325 -1.235 1.00 83.50 560 VAL A C 1
ATOM 4556 O O . VAL A 1 560 ? 2.840 -22.501 -1.392 1.00 83.50 560 VAL A O 1
ATOM 4559 N N . PRO A 1 561 ? 2.701 -20.686 -0.070 1.00 85.81 561 PRO A N 1
ATOM 4560 C CA . PRO A 1 561 ? 3.342 -21.343 1.055 1.00 85.81 561 PRO A CA 1
ATOM 4561 C C . PRO A 1 561 ? 2.402 -22.396 1.645 1.00 85.81 561 PRO A C 1
ATOM 4563 O O . PRO A 1 561 ? 1.208 -22.155 1.837 1.00 85.81 561 PRO A O 1
ATOM 4566 N N . THR A 1 562 ? 2.943 -23.568 1.963 1.00 89.56 562 THR A N 1
ATOM 4567 C CA . THR A 1 562 ? 2.188 -24.625 2.640 1.00 89.56 562 THR A CA 1
ATOM 4568 C C . THR A 1 562 ? 2.075 -24.317 4.135 1.00 89.56 562 THR A C 1
ATOM 4570 O O . THR A 1 562 ? 3.096 -24.012 4.760 1.00 89.56 562 THR A O 1
ATOM 4573 N N . PRO A 1 563 ? 0.876 -24.395 4.736 1.00 93.00 563 PRO A N 1
ATOM 4574 C CA . PRO A 1 563 ? 0.717 -24.223 6.174 1.00 93.00 563 PRO A CA 1
ATOM 4575 C C . PRO A 1 563 ? 1.269 -25.433 6.931 1.00 93.00 563 PRO A C 1
ATOM 4577 O O . PRO A 1 563 ? 1.031 -26.576 6.544 1.00 93.00 563 PRO A O 1
ATOM 4580 N N . THR A 1 564 ? 1.964 -25.182 8.036 1.00 91.88 564 THR A N 1
ATOM 4581 C CA . THR A 1 564 ? 2.485 -26.227 8.941 1.00 91.88 564 THR A CA 1
ATOM 4582 C C . THR A 1 564 ? 1.855 -26.166 10.333 1.00 91.88 564 THR A C 1
ATOM 4584 O O . THR A 1 564 ? 2.110 -27.032 11.167 1.00 91.88 564 THR A O 1
ATOM 4587 N N . CYS A 1 565 ? 0.992 -25.179 10.581 1.00 93.19 565 CYS A N 1
ATOM 4588 C CA . CYS A 1 565 ? 0.199 -25.058 11.799 1.00 93.19 565 CYS A CA 1
ATOM 4589 C C . CYS A 1 565 ? -1.202 -24.500 11.530 1.00 93.19 565 CYS A C 1
ATOM 4591 O O . CYS A 1 565 ? -1.508 -24.075 10.413 1.00 93.19 565 CYS A O 1
ATOM 4593 N N . PHE A 1 566 ? -2.043 -24.511 12.567 1.00 93.50 566 PHE A N 1
ATOM 4594 C CA . PHE A 1 566 ? -3.424 -24.043 12.510 1.00 93.50 566 PHE A CA 1
ATOM 4595 C C . PHE A 1 566 ? -3.682 -22.952 13.551 1.00 93.50 566 PHE A C 1
ATOM 4597 O O . PHE A 1 566 ? -3.233 -23.053 14.693 1.00 93.50 566 PHE A O 1
ATOM 4604 N N . PHE A 1 567 ? -4.422 -21.920 13.161 1.00 92.69 567 PHE A N 1
ATOM 4605 C CA . PHE A 1 567 ? -4.985 -20.949 14.088 1.00 92.69 567 PHE A CA 1
ATOM 4606 C C . PHE A 1 567 ? -6.121 -21.588 14.905 1.00 92.69 567 PHE A C 1
ATOM 4608 O O . PHE A 1 567 ? -6.788 -22.493 14.401 1.00 92.69 567 PHE A O 1
ATOM 4615 N N . PRO A 1 568 ? -6.355 -21.136 16.151 1.00 91.38 568 PRO A N 1
ATOM 4616 C CA . PRO A 1 568 ? -7.488 -21.591 16.952 1.00 91.38 568 PRO A CA 1
ATOM 4617 C C . PRO A 1 568 ? -8.832 -21.377 16.243 1.00 91.38 568 PRO A C 1
ATOM 4619 O O . PRO A 1 568 ? -9.039 -20.334 15.621 1.00 91.38 568 PRO A O 1
ATOM 4622 N N . ASP A 1 569 ? -9.771 -22.312 16.413 1.00 87.69 569 ASP A N 1
ATOM 4623 C CA . ASP A 1 569 ? -11.098 -22.249 15.779 1.00 87.69 569 ASP A CA 1
ATOM 4624 C C . ASP A 1 569 ? -11.874 -20.977 16.160 1.00 87.69 569 ASP A C 1
ATOM 4626 O O . ASP A 1 569 ? -12.565 -20.397 15.323 1.00 87.69 569 ASP A O 1
ATOM 4630 N N . ASN A 1 570 ? -11.677 -20.472 17.384 1.00 87.06 570 ASN A N 1
ATOM 4631 C CA . ASN A 1 570 ? -12.284 -19.226 17.869 1.00 87.06 570 ASN A CA 1
ATOM 4632 C C . ASN A 1 570 ? -11.876 -17.985 17.061 1.00 87.06 570 ASN A C 1
ATOM 4634 O O . ASN A 1 570 ? -12.518 -16.947 17.176 1.00 87.06 570 ASN A O 1
ATOM 4638 N N . PHE A 1 571 ? -10.794 -18.052 16.280 1.00 89.88 571 PHE A N 1
ATOM 4639 C CA . PHE A 1 571 ? -10.352 -16.920 15.465 1.00 89.88 571 PHE A CA 1
ATOM 4640 C C . PHE A 1 571 ? -10.991 -16.933 14.080 1.00 89.88 571 PHE A C 1
ATOM 4642 O O . PHE A 1 571 ? -10.859 -15.960 13.344 1.00 89.88 571 PHE A O 1
ATOM 4649 N N . THR A 1 572 ? -11.654 -18.023 13.695 1.00 92.19 572 THR A N 1
ATOM 4650 C CA . THR A 1 572 ? -12.215 -18.149 12.352 1.00 92.19 572 THR A CA 1
ATOM 4651 C C . THR A 1 572 ? -13.385 -17.188 12.150 1.00 92.19 572 THR A C 1
ATOM 4653 O O . THR A 1 572 ? -14.244 -17.043 13.015 1.00 92.19 572 THR A O 1
ATOM 4656 N N . GLY A 1 573 ? -13.404 -16.494 11.011 1.00 92.38 573 GLY A N 1
ATOM 4657 C CA . GLY A 1 573 ? -14.443 -15.514 10.697 1.00 92.38 573 GLY A CA 1
ATOM 4658 C C . GLY A 1 573 ? -13.940 -14.325 9.887 1.00 92.38 573 GLY A C 1
ATOM 4659 O O . GLY A 1 573 ? -12.774 -14.260 9.482 1.00 92.38 573 GLY A O 1
ATOM 4660 N N . GLU A 1 574 ? -14.841 -13.377 9.650 1.00 93.06 574 GLU A N 1
ATOM 4661 C CA . GLU A 1 574 ? -14.514 -12.087 9.050 1.00 93.06 574 GLU A CA 1
ATOM 4662 C C . GLU A 1 574 ? -14.325 -11.038 10.144 1.00 93.06 574 GLU A C 1
ATOM 4664 O O . GLU A 1 574 ? -15.123 -10.928 11.072 1.00 93.06 574 GLU A O 1
ATOM 4669 N N . TRP A 1 575 ? -13.241 -10.280 10.038 1.00 91.56 575 TRP A N 1
ATOM 4670 C CA . TRP A 1 575 ? -12.783 -9.338 11.043 1.00 91.56 575 TRP A CA 1
ATOM 4671 C C . TRP A 1 575 ? -12.485 -7.984 10.405 1.00 91.56 575 TRP A C 1
ATOM 4673 O O . TRP A 1 575 ? -11.836 -7.884 9.356 1.00 91.56 575 TRP A O 1
ATOM 4683 N N . VAL A 1 576 ? -12.896 -6.925 11.090 1.00 88.69 576 VAL A N 1
ATOM 4684 C CA . VAL A 1 576 ? -12.522 -5.549 10.774 1.00 88.69 576 VAL A CA 1
ATOM 4685 C C . VAL A 1 576 ? -11.279 -5.181 11.565 1.00 88.69 576 VAL A C 1
ATOM 4687 O O . VAL A 1 576 ? -11.209 -5.351 12.786 1.00 88.69 576 VAL A O 1
ATOM 4690 N N . ASN A 1 577 ? -10.277 -4.668 10.855 1.00 87.12 577 ASN A N 1
ATOM 4691 C CA . ASN A 1 577 ? -9.049 -4.187 11.459 1.00 87.12 577 ASN A CA 1
ATOM 4692 C C . ASN A 1 577 ? -9.223 -2.736 11.917 1.00 87.12 577 ASN A C 1
ATOM 4694 O O . ASN A 1 577 ? -9.302 -1.823 11.103 1.00 87.12 577 ASN A O 1
ATOM 4698 N N . THR A 1 578 ? -9.213 -2.491 13.223 1.00 78.56 578 THR A N 1
ATOM 4699 C CA . THR A 1 578 ? -9.332 -1.119 13.751 1.00 78.56 578 THR A CA 1
ATOM 4700 C C . THR A 1 578 ? -8.135 -0.222 13.402 1.00 78.56 578 THR A C 1
ATOM 4702 O O . THR A 1 578 ? -8.279 0.997 13.372 1.00 78.56 578 THR A O 1
ATOM 4705 N N . ALA A 1 579 ? -6.963 -0.795 13.096 1.00 76.38 579 ALA A N 1
ATOM 4706 C CA . ALA A 1 579 ? -5.790 -0.036 12.653 1.00 76.38 579 ALA A CA 1
ATOM 4707 C C . ALA A 1 579 ? -5.838 0.343 11.165 1.00 76.38 579 ALA A C 1
ATOM 4709 O O . ALA A 1 579 ? -5.195 1.306 10.752 1.00 76.38 579 ALA A O 1
ATOM 4710 N N . ASN A 1 580 ? -6.587 -0.411 10.361 1.00 77.56 580 ASN A N 1
ATOM 4711 C CA . ASN A 1 580 ? -6.841 -0.111 8.960 1.00 77.56 580 ASN A CA 1
ATOM 4712 C C . ASN A 1 580 ? -8.311 -0.408 8.666 1.00 77.56 580 ASN A C 1
ATOM 4714 O O . ASN A 1 580 ? -8.650 -1.493 8.205 1.00 77.56 580 ASN A O 1
ATOM 4718 N N . VAL A 1 581 ? -9.177 0.560 8.969 1.00 70.06 581 VAL A N 1
ATOM 4719 C CA . VAL A 1 581 ? -10.642 0.389 8.929 1.00 70.06 581 VAL A CA 1
ATOM 4720 C C . VAL A 1 581 ? -11.145 0.040 7.523 1.00 70.06 581 VAL A C 1
ATOM 4722 O O . VAL A 1 581 ? -12.164 -0.624 7.377 1.00 70.06 581 VAL A O 1
ATOM 4725 N N . ASN A 1 582 ? -10.390 0.418 6.488 1.00 73.50 582 ASN A N 1
ATOM 4726 C CA . ASN A 1 582 ? -10.695 0.108 5.091 1.00 73.50 582 ASN A CA 1
ATOM 4727 C C . ASN A 1 582 ? -10.200 -1.283 4.657 1.00 73.50 582 ASN A C 1
ATOM 4729 O O . ASN A 1 582 ? -10.346 -1.644 3.487 1.00 73.50 582 ASN A O 1
ATOM 4733 N N . ALA A 1 583 ? -9.569 -2.048 5.554 1.00 82.44 583 ALA A N 1
ATOM 4734 C CA . ALA A 1 583 ? -9.107 -3.397 5.277 1.00 82.44 583 ALA A CA 1
ATOM 4735 C C . ALA A 1 583 ? -10.078 -4.447 5.818 1.00 82.44 583 ALA A C 1
ATOM 4737 O O . ALA A 1 583 ? -10.417 -4.469 7.003 1.00 82.44 583 ALA A O 1
ATOM 4738 N N . ARG A 1 584 ? -10.458 -5.380 4.944 1.00 87.12 584 ARG A N 1
ATOM 4739 C CA . ARG A 1 584 ? -11.206 -6.581 5.315 1.00 87.12 584 ARG A CA 1
ATOM 4740 C C . ARG A 1 584 ? -10.218 -7.692 5.639 1.00 87.12 584 ARG A C 1
ATOM 4742 O O . ARG A 1 584 ? -9.351 -7.992 4.819 1.00 87.12 584 ARG A O 1
ATOM 4749 N N . THR A 1 585 ? -10.351 -8.309 6.809 1.00 92.12 585 THR A N 1
ATOM 4750 C CA . THR A 1 585 ? -9.486 -9.413 7.241 1.00 92.12 585 THR A CA 1
ATOM 4751 C C . THR A 1 585 ? -10.315 -10.679 7.404 1.00 92.12 585 THR A C 1
ATOM 4753 O O . THR A 1 585 ? -11.274 -10.699 8.158 1.00 92.12 585 THR A O 1
ATOM 4756 N N . ILE A 1 586 ? -9.962 -11.750 6.705 1.00 94.75 586 ILE A N 1
ATOM 4757 C CA . ILE A 1 586 ? -10.640 -13.045 6.795 1.00 94.75 586 ILE A CA 1
ATOM 4758 C C . ILE A 1 586 ? -9.663 -14.023 7.429 1.00 94.75 586 ILE A C 1
ATOM 4760 O O . ILE A 1 586 ? -8.576 -14.247 6.896 1.00 94.75 586 ILE A O 1
ATOM 4764 N N . ILE A 1 587 ? -10.029 -14.594 8.570 1.00 94.19 587 ILE A N 1
ATOM 4765 C CA . ILE A 1 587 ? -9.194 -15.562 9.275 1.00 94.19 587 ILE A CA 1
ATOM 4766 C C . ILE A 1 587 ? -9.785 -16.950 9.051 1.00 94.19 587 ILE A C 1
ATOM 4768 O O . ILE A 1 587 ? -10.911 -17.237 9.450 1.00 94.19 587 ILE A O 1
ATOM 4772 N N . ASN A 1 588 ? -8.999 -17.813 8.416 1.00 93.25 588 ASN A N 1
ATOM 4773 C CA . ASN A 1 588 ? -9.276 -19.236 8.266 1.00 93.25 588 ASN A CA 1
ATOM 4774 C C . ASN A 1 588 ? -8.384 -20.041 9.221 1.00 93.25 588 ASN A C 1
ATOM 4776 O O . ASN A 1 588 ? -7.423 -19.521 9.785 1.00 93.25 588 ASN A O 1
ATOM 4780 N N . ALA A 1 589 ? -8.633 -21.348 9.334 1.00 92.50 589 ALA A N 1
ATOM 4781 C CA . ALA A 1 589 ? -7.831 -22.230 10.186 1.00 92.50 589 ALA A CA 1
ATOM 4782 C C . ALA A 1 589 ? -6.333 -22.250 9.819 1.00 92.50 589 ALA A C 1
ATOM 4784 O O . ALA A 1 589 ? -5.501 -22.508 10.675 1.00 92.50 589 ALA A O 1
ATOM 4785 N N . THR A 1 590 ? -5.952 -21.982 8.564 1.00 92.94 590 THR A N 1
ATOM 4786 C CA . THR A 1 590 ? -4.547 -22.071 8.105 1.00 92.94 590 THR A CA 1
ATOM 4787 C C . THR A 1 590 ? -3.903 -20.732 7.762 1.00 92.94 590 THR A C 1
ATOM 4789 O O . THR A 1 590 ? -2.674 -20.611 7.792 1.00 92.94 590 THR A O 1
ATOM 4792 N N . HIS A 1 591 ? -4.703 -19.729 7.399 1.00 93.38 591 HIS A N 1
ATOM 4793 C CA . HIS A 1 591 ? -4.203 -18.458 6.893 1.00 93.38 591 HIS A CA 1
ATOM 4794 C C . HIS A 1 591 ? -5.118 -17.291 7.254 1.00 93.38 591 HIS A C 1
ATOM 4796 O O . HIS A 1 591 ? -6.332 -17.444 7.363 1.00 93.38 591 HIS A O 1
ATOM 4802 N N . ILE A 1 592 ? -4.515 -16.112 7.373 1.00 94.38 592 ILE A N 1
ATOM 4803 C CA . ILE A 1 592 ? -5.210 -14.831 7.486 1.00 94.38 592 ILE A CA 1
ATOM 4804 C C . ILE A 1 592 ? -5.084 -14.124 6.138 1.00 94.38 592 ILE A C 1
ATOM 4806 O O . ILE A 1 592 ? -3.980 -13.974 5.619 1.00 94.38 592 ILE A O 1
ATOM 4810 N N . HIS A 1 593 ? -6.203 -13.706 5.565 1.00 94.38 593 HIS A N 1
ATOM 4811 C CA . HIS A 1 593 ? -6.284 -13.007 4.291 1.00 94.38 593 HIS A CA 1
ATOM 4812 C C . HIS A 1 593 ? -6.720 -11.559 4.530 1.00 94.38 593 HIS A C 1
ATOM 4814 O O . HIS A 1 593 ? -7.850 -11.308 4.934 1.00 94.38 593 HIS A O 1
ATOM 4820 N N . GLU A 1 594 ? -5.819 -10.610 4.298 1.00 92.12 594 GLU A N 1
ATOM 4821 C CA . GLU A 1 594 ? -6.065 -9.177 4.473 1.00 92.12 594 GLU A CA 1
ATOM 4822 C C . GLU A 1 594 ? -6.165 -8.499 3.102 1.00 92.12 594 GLU A C 1
ATOM 4824 O O . GLU A 1 594 ? -5.223 -8.536 2.307 1.00 92.12 594 GLU A O 1
ATOM 4829 N N . ILE A 1 595 ? -7.313 -7.878 2.831 1.00 90.38 595 ILE A N 1
ATOM 4830 C CA . ILE A 1 595 ? -7.606 -7.136 1.603 1.00 90.38 595 ILE A CA 1
ATOM 4831 C C . ILE A 1 595 ? -7.666 -5.658 1.969 1.00 90.38 595 ILE A C 1
ATOM 4833 O O . ILE A 1 595 ? -8.537 -5.249 2.733 1.00 90.38 595 ILE A O 1
ATOM 4837 N N . SER A 1 596 ? -6.758 -4.853 1.423 1.00 86.25 596 SER A N 1
ATOM 4838 C CA . SER A 1 596 ? -6.650 -3.422 1.737 1.00 86.25 596 SER A CA 1
ATOM 4839 C C . SER A 1 596 ? -6.626 -2.564 0.474 1.00 86.25 596 SER A C 1
ATOM 4841 O O . SER A 1 596 ? -6.051 -2.954 -0.541 1.00 86.25 596 SER A O 1
ATOM 4843 N N . GLN A 1 597 ? -7.240 -1.382 0.519 1.00 74.56 597 GLN A N 1
ATOM 4844 C CA . GLN A 1 597 ? -7.145 -0.408 -0.571 1.00 74.56 597 GLN A CA 1
ATOM 4845 C C . GLN A 1 597 ? -5.790 0.312 -0.524 1.00 74.56 597 GLN A C 1
ATOM 4847 O O . GLN A 1 597 ? -5.381 0.801 0.529 1.00 74.56 597 GLN A O 1
ATOM 4852 N N . VAL A 1 598 ? -5.087 0.384 -1.660 1.00 67.06 598 VAL A N 1
ATOM 4853 C CA . VAL A 1 598 ? -3.831 1.141 -1.781 1.00 67.06 598 VAL A CA 1
ATOM 4854 C C . VAL A 1 598 ? -4.087 2.428 -2.556 1.00 67.06 598 VAL A C 1
ATOM 4856 O O . VAL A 1 598 ? -4.384 2.393 -3.749 1.00 67.06 598 VAL A O 1
ATOM 4859 N N . ASN A 1 599 ? -3.895 3.564 -1.883 1.00 53.22 599 ASN A N 1
ATOM 4860 C CA . ASN A 1 599 ? -4.268 4.903 -2.358 1.00 53.22 599 ASN A CA 1
ATOM 4861 C C . ASN A 1 599 ? -3.613 5.351 -3.683 1.00 53.22 599 ASN A C 1
ATOM 4863 O O . ASN A 1 599 ? -4.051 6.339 -4.258 1.00 53.22 599 ASN A O 1
ATOM 4867 N N . ASN A 1 600 ? -2.603 4.639 -4.199 1.00 52.81 600 ASN A N 1
ATOM 4868 C CA . ASN A 1 600 ? -1.773 5.131 -5.307 1.00 52.81 600 ASN A CA 1
ATOM 4869 C C . ASN A 1 600 ? -1.909 4.355 -6.630 1.00 52.81 600 ASN A C 1
ATOM 4871 O O . ASN A 1 600 ? -1.311 4.773 -7.617 1.00 52.81 600 ASN A O 1
ATOM 4875 N N . ARG A 1 601 ? -2.616 3.213 -6.672 1.00 53.78 601 ARG A N 1
ATOM 4876 C CA . ARG A 1 601 ? -2.649 2.338 -7.873 1.00 53.78 601 ARG A CA 1
ATOM 4877 C C . ARG A 1 601 ? -4.030 1.787 -8.244 1.00 53.78 601 ARG A C 1
ATOM 4879 O O . ARG A 1 601 ? -4.131 1.001 -9.178 1.00 53.78 601 ARG A O 1
ATOM 4886 N N . GLY A 1 602 ? -5.077 2.119 -7.485 1.00 57.91 602 GLY A N 1
ATOM 4887 C CA . GLY A 1 602 ? -6.433 1.593 -7.708 1.00 57.91 602 GLY A CA 1
ATOM 4888 C C . GLY A 1 602 ? -6.596 0.080 -7.479 1.00 57.91 602 GLY A C 1
ATOM 4889 O O . GLY A 1 602 ? -7.685 -0.449 -7.674 1.00 57.91 602 GLY A O 1
ATOM 4890 N N . TRP A 1 603 ? -5.542 -0.637 -7.066 1.00 66.75 603 TRP A N 1
ATOM 4891 C CA . TRP A 1 603 ? -5.593 -2.070 -6.763 1.00 66.75 603 TRP A CA 1
ATOM 4892 C C . TRP A 1 603 ? -5.938 -2.322 -5.298 1.00 66.75 603 TRP A C 1
ATOM 4894 O O . TRP A 1 603 ? -5.456 -1.632 -4.394 1.00 66.75 603 TRP A O 1
ATOM 4904 N N . LEU A 1 604 ? -6.711 -3.384 -5.069 1.00 78.38 604 LEU A N 1
ATOM 4905 C CA . LEU A 1 604 ? -6.793 -4.020 -3.762 1.00 78.38 604 LEU A CA 1
ATOM 4906 C C . LEU A 1 604 ? -5.501 -4.811 -3.540 1.00 78.38 604 LEU A C 1
ATOM 4908 O O . LEU A 1 604 ? -5.141 -5.679 -4.335 1.00 78.38 604 LEU A O 1
ATOM 4912 N N . ARG A 1 605 ? -4.777 -4.490 -2.470 1.00 84.44 605 ARG A N 1
ATOM 4913 C CA . ARG A 1 605 ? -3.623 -5.264 -2.023 1.00 84.44 605 ARG A CA 1
ATOM 4914 C C . ARG A 1 605 ? -4.119 -6.411 -1.168 1.00 84.44 605 ARG A C 1
ATOM 4916 O O . ARG A 1 605 ? -4.600 -6.201 -0.054 1.00 84.44 605 ARG A O 1
ATOM 4923 N N . GLU A 1 606 ? -3.955 -7.609 -1.704 1.00 90.31 606 GLU A N 1
ATOM 4924 C CA . GLU A 1 606 ? -4.285 -8.861 -1.039 1.00 90.31 606 GLU A CA 1
ATOM 4925 C C . GLU A 1 606 ? -3.019 -9.476 -0.445 1.00 90.31 606 GLU A C 1
ATOM 4927 O O . GLU A 1 606 ? -2.047 -9.758 -1.155 1.00 90.31 606 GLU A O 1
ATOM 4932 N N . THR A 1 607 ? -3.034 -9.661 0.870 1.00 91.62 607 THR A N 1
ATOM 4933 C CA . THR A 1 607 ? -1.918 -10.206 1.643 1.00 91.62 607 THR A CA 1
ATOM 4934 C C . THR A 1 607 ? -2.372 -11.462 2.368 1.00 91.62 607 THR A C 1
ATOM 4936 O O . THR A 1 607 ? -3.373 -11.447 3.082 1.00 91.62 607 THR A O 1
ATOM 4939 N N . TYR A 1 608 ? -1.624 -12.548 2.205 1.00 93.50 608 TYR A N 1
ATOM 4940 C CA . TYR A 1 608 ? -1.862 -13.817 2.880 1.00 93.50 608 TYR A CA 1
ATOM 4941 C C . TYR A 1 608 ? -0.804 -14.034 3.950 1.00 93.50 608 TYR A C 1
ATOM 4943 O O . TYR A 1 608 ? 0.393 -13.992 3.672 1.00 93.50 608 TYR A O 1
ATOM 4951 N N . TYR A 1 609 ? -1.243 -14.317 5.166 1.00 94.06 609 TYR A N 1
ATOM 4952 C CA . TYR A 1 609 ? -0.396 -14.716 6.279 1.00 94.06 609 TYR A CA 1
ATOM 4953 C C . TYR A 1 609 ? -0.644 -16.190 6.566 1.00 94.06 609 TYR A C 1
ATOM 4955 O O . TYR A 1 609 ? -1.691 -16.551 7.097 1.00 94.06 609 TYR A O 1
ATOM 4963 N N . VAL A 1 610 ? 0.298 -17.051 6.200 1.00 94.69 610 VAL A N 1
ATOM 4964 C CA . VAL A 1 610 ? 0.146 -18.504 6.326 1.00 94.69 610 VAL A CA 1
ATOM 4965 C C . VAL A 1 610 ? 0.897 -19.007 7.551 1.00 94.69 610 VAL A C 1
ATOM 4967 O O . VAL A 1 610 ? 2.085 -18.721 7.705 1.00 94.69 610 VAL A O 1
ATOM 4970 N N . CYS A 1 611 ? 0.214 -19.753 8.421 1.00 94.56 611 CYS A N 1
ATOM 4971 C CA . CYS A 1 611 ? 0.770 -20.255 9.679 1.00 94.56 611 CYS A CA 1
ATOM 4972 C C . CYS A 1 611 ? 1.941 -21.216 9.425 1.00 94.56 611 CYS A C 1
ATOM 4974 O O . CYS A 1 611 ? 1.795 -22.191 8.683 1.00 94.56 611 CYS A O 1
ATOM 4976 N N . GLN A 1 612 ? 3.090 -20.948 10.053 1.00 92.94 612 GLN A N 1
ATOM 4977 C CA . GLN A 1 612 ? 4.277 -21.807 9.986 1.00 92.94 612 GLN A CA 1
ATOM 4978 C C . GLN A 1 612 ? 4.593 -22.473 11.331 1.00 92.94 612 GLN A C 1
ATOM 4980 O O . GLN A 1 612 ? 4.724 -23.691 11.434 1.00 92.94 612 GLN A O 1
ATOM 4985 N N . GLN A 1 613 ? 4.662 -21.694 12.406 1.00 91.31 613 GLN A N 1
ATOM 4986 C CA . GLN A 1 613 ? 4.946 -22.239 13.731 1.00 91.31 613 GLN A CA 1
ATOM 4987 C C . GLN A 1 613 ? 4.183 -21.479 14.807 1.00 91.31 613 GLN A C 1
ATOM 4989 O O . GLN A 1 613 ? 3.862 -20.303 14.644 1.00 91.31 613 GLN A O 1
ATOM 4994 N N . ILE A 1 614 ? 3.902 -22.155 15.919 1.00 91.00 614 ILE A N 1
ATOM 4995 C CA . ILE A 1 614 ? 3.168 -21.593 17.053 1.00 91.00 614 ILE A CA 1
ATOM 4996 C C . ILE A 1 614 ? 4.001 -21.772 18.314 1.00 91.00 614 ILE A C 1
ATOM 4998 O O . ILE A 1 614 ? 4.594 -22.827 18.540 1.00 91.00 614 ILE A O 1
ATOM 5002 N N . SER A 1 615 ? 4.011 -20.746 19.156 1.00 88.56 615 SER A N 1
ATOM 5003 C CA . SER A 1 615 ? 4.566 -20.791 20.501 1.00 88.56 615 SER A CA 1
ATOM 5004 C C . SER A 1 615 ? 3.695 -19.979 21.449 1.00 88.56 615 SER A C 1
ATOM 5006 O O . SER A 1 615 ? 3.701 -18.750 21.436 1.00 88.56 615 SER A O 1
ATOM 5008 N N . ARG A 1 616 ? 2.944 -20.673 22.312 1.00 85.50 616 ARG A N 1
ATOM 5009 C CA . ARG A 1 616 ? 1.992 -20.066 23.259 1.00 85.50 616 ARG A CA 1
ATOM 5010 C C . ARG A 1 616 ? 0.950 -19.185 22.546 1.00 85.50 616 ARG A C 1
ATOM 5012 O O . ARG A 1 616 ? -0.002 -19.718 21.998 1.00 85.50 616 ARG A O 1
ATOM 5019 N N . GLN A 1 617 ? 1.129 -17.864 22.586 1.00 86.38 617 GLN A N 1
ATOM 5020 C CA . GLN A 1 617 ? 0.259 -16.837 21.988 1.00 86.38 617 GLN A CA 1
ATOM 5021 C C . GLN A 1 617 ? 0.872 -16.208 20.723 1.00 86.38 617 GLN A C 1
ATOM 5023 O O . GLN A 1 617 ? 0.236 -15.393 20.056 1.00 86.38 617 GLN A O 1
ATOM 5028 N N . GLN A 1 618 ? 2.098 -16.611 20.380 1.00 91.44 618 GLN A N 1
ATOM 5029 C CA . GLN A 1 618 ? 2.853 -16.120 19.239 1.00 91.44 618 GLN A CA 1
ATOM 5030 C C . GLN A 1 618 ? 2.766 -17.098 18.067 1.00 91.44 618 GLN A C 1
ATOM 5032 O O . GLN A 1 618 ? 2.925 -18.308 18.229 1.00 91.44 618 GLN A O 1
ATOM 5037 N N . PHE A 1 619 ? 2.552 -16.555 16.879 1.00 93.44 619 PHE A N 1
ATOM 5038 C CA . PHE A 1 619 ? 2.357 -17.273 15.633 1.00 93.44 619 PHE A CA 1
ATOM 5039 C C . PHE A 1 619 ? 3.347 -16.725 14.618 1.00 93.44 619 PHE A C 1
ATOM 5041 O O . PHE A 1 619 ? 3.250 -15.575 14.186 1.00 93.44 619 PHE A O 1
ATOM 5048 N N . LEU A 1 620 ? 4.306 -17.555 14.231 1.00 93.81 620 LEU A N 1
ATOM 5049 C CA . LEU A 1 620 ? 5.163 -17.274 13.097 1.00 93.81 620 LEU A CA 1
ATOM 5050 C C . LEU A 1 620 ? 4.369 -17.543 11.824 1.00 93.81 620 LEU A C 1
ATOM 5052 O O . LEU A 1 620 ? 3.911 -18.665 11.590 1.00 93.81 620 LEU A O 1
ATOM 5056 N N . VAL A 1 621 ? 4.236 -16.522 10.989 1.00 94.31 621 VAL A N 1
ATOM 5057 C CA . VAL A 1 621 ? 3.526 -16.613 9.717 1.00 94.31 621 VAL A CA 1
ATOM 5058 C C . VAL A 1 621 ? 4.442 -16.233 8.564 1.00 94.31 621 VAL A C 1
ATOM 5060 O O . VAL A 1 621 ? 5.249 -15.304 8.662 1.00 94.31 621 VAL A O 1
ATOM 5063 N N . LYS A 1 622 ? 4.289 -16.935 7.442 1.00 93.44 622 LYS A N 1
ATOM 5064 C CA . LYS A 1 622 ? 4.876 -16.547 6.160 1.00 93.44 622 LYS A CA 1
ATOM 5065 C C . LYS A 1 622 ? 3.876 -15.650 5.438 1.00 93.44 622 LYS A C 1
ATOM 5067 O O . LYS A 1 622 ? 2.768 -16.064 5.113 1.00 93.44 622 LYS A O 1
ATOM 5072 N N . THR A 1 623 ? 4.268 -14.401 5.252 1.00 92.38 623 THR A N 1
ATOM 5073 C CA . THR A 1 623 ? 3.504 -13.343 4.598 1.00 92.38 623 THR A CA 1
ATOM 5074 C C . THR A 1 623 ? 3.816 -13.343 3.116 1.00 92.38 623 THR A C 1
ATOM 5076 O O . THR A 1 623 ? 4.988 -13.270 2.734 1.00 92.38 623 THR A O 1
ATOM 5079 N N . VAL A 1 624 ? 2.774 -13.400 2.295 1.00 92.00 624 VAL A N 1
ATOM 5080 C CA . VAL A 1 624 ? 2.868 -13.363 0.839 1.00 92.00 624 VAL A CA 1
ATOM 5081 C C . VAL A 1 624 ? 1.811 -12.415 0.297 1.00 92.00 624 VAL A C 1
ATOM 5083 O O . VAL A 1 624 ? 0.615 -12.624 0.484 1.00 92.00 624 VAL A O 1
ATOM 5086 N N . THR A 1 625 ? 2.257 -11.362 -0.374 1.00 90.06 625 THR A N 1
ATOM 5087 C CA . THR A 1 625 ? 1.378 -10.379 -1.013 1.00 90.06 625 THR A CA 1
ATOM 5088 C C . THR A 1 625 ? 1.231 -10.722 -2.491 1.00 90.06 625 THR A C 1
ATOM 5090 O O . THR A 1 625 ? 2.232 -11.009 -3.155 1.00 90.06 625 THR A O 1
ATOM 5093 N N . LYS A 1 626 ? 0.012 -10.656 -3.041 1.00 89.50 626 LYS A N 1
ATOM 5094 C CA . LYS A 1 626 ? -0.183 -10.802 -4.493 1.00 89.50 626 LYS A CA 1
ATOM 5095 C C . LYS A 1 626 ? 0.627 -9.749 -5.245 1.00 89.50 626 LYS A C 1
ATOM 5097 O O . LYS A 1 626 ? 0.526 -8.558 -4.957 1.00 89.50 626 LYS A O 1
ATOM 5102 N N . GLY A 1 627 ? 1.408 -10.193 -6.223 1.00 86.19 627 GLY A N 1
ATOM 5103 C CA . GLY A 1 627 ? 2.245 -9.328 -7.040 1.00 86.19 627 GLY A CA 1
ATOM 5104 C C . GLY A 1 627 ? 3.588 -8.961 -6.418 1.00 86.19 627 GLY A C 1
ATOM 5105 O O . GLY A 1 627 ? 4.410 -8.398 -7.126 1.00 86.19 627 GLY A O 1
ATOM 5106 N N . GLU A 1 628 ? 3.879 -9.279 -5.154 1.00 86.00 628 GLU A N 1
ATOM 5107 C CA . GLU A 1 628 ? 5.213 -9.020 -4.597 1.00 86.00 628 GLU A CA 1
ATOM 5108 C C . GLU A 1 628 ? 6.217 -10.123 -4.955 1.00 86.00 628 GLU A C 1
ATOM 5110 O O . GLU A 1 628 ? 5.869 -11.249 -5.309 1.00 86.00 628 GLU A O 1
ATOM 5115 N N . CYS A 1 629 ? 7.497 -9.763 -4.891 1.00 83.50 629 CYS A N 1
ATOM 5116 C CA . CYS A 1 629 ? 8.609 -10.641 -5.245 1.00 83.50 629 CYS A CA 1
ATOM 5117 C C . CYS A 1 629 ? 9.057 -11.558 -4.115 1.00 83.50 629 CYS A C 1
ATOM 5119 O O . CYS A 1 629 ? 9.538 -12.661 -4.363 1.00 83.50 629 CYS A O 1
ATOM 5121 N N . PHE A 1 630 ? 8.954 -11.078 -2.879 1.00 83.31 630 PHE A N 1
ATOM 5122 C CA . PHE A 1 630 ? 9.501 -11.759 -1.720 1.00 83.31 630 PHE A CA 1
ATOM 5123 C C . PHE A 1 630 ? 8.398 -12.085 -0.737 1.00 83.31 630 PHE A C 1
ATOM 5125 O O . PHE A 1 630 ? 7.493 -11.287 -0.501 1.00 83.31 630 PHE A O 1
ATOM 5132 N N . SER A 1 631 ? 8.530 -13.249 -0.118 1.00 88.56 631 SER A N 1
ATOM 5133 C CA . SER A 1 631 ? 7.802 -13.582 1.091 1.00 88.56 631 SER A CA 1
ATOM 5134 C C . SER A 1 631 ? 8.591 -13.163 2.327 1.00 88.56 631 SER A C 1
ATOM 5136 O O . SER A 1 631 ? 9.830 -13.151 2.336 1.00 88.56 631 SER A O 1
ATOM 5138 N N . TYR A 1 632 ? 7.874 -12.870 3.403 1.00 89.44 632 TYR A N 1
ATOM 5139 C CA . TYR A 1 632 ? 8.460 -12.428 4.664 1.00 89.44 632 TYR A CA 1
ATOM 5140 C C . TYR A 1 632 ? 7.967 -13.285 5.822 1.00 89.44 632 TYR A C 1
ATOM 5142 O O . TYR A 1 632 ? 6.801 -13.659 5.851 1.00 89.4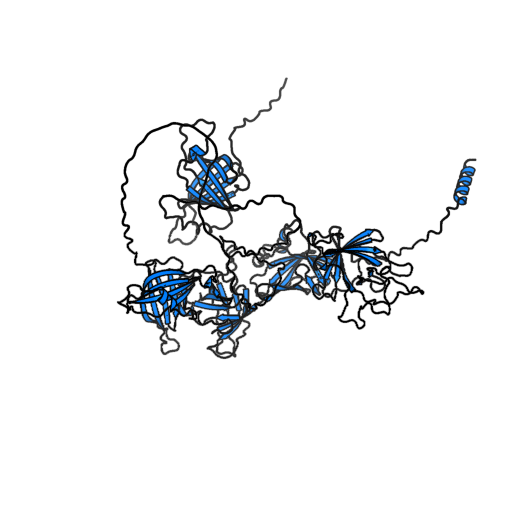4 632 TYR A O 1
ATOM 5150 N N . TYR A 1 633 ? 8.812 -13.557 6.807 1.00 91.75 633 TYR A N 1
ATOM 5151 C CA . TYR A 1 633 ? 8.361 -14.027 8.108 1.00 91.75 633 TYR A CA 1
ATOM 5152 C C . TYR A 1 633 ? 7.953 -12.835 8.973 1.00 91.75 633 TYR A C 1
ATOM 5154 O O . TYR A 1 633 ? 8.681 -11.844 9.085 1.00 91.75 633 TYR A O 1
ATOM 5162 N N . ILE A 1 634 ? 6.770 -12.940 9.567 1.00 93.50 634 ILE A N 1
ATOM 5163 C CA . ILE A 1 634 ? 6.228 -11.994 10.541 1.00 93.50 634 ILE A CA 1
ATOM 5164 C C . ILE A 1 634 ? 5.745 -12.808 11.736 1.00 93.50 634 ILE A C 1
ATOM 5166 O O . ILE A 1 634 ? 5.238 -13.916 11.577 1.00 93.50 634 ILE A O 1
ATOM 5170 N N . CYS A 1 635 ? 5.904 -12.269 12.935 1.00 93.38 635 CYS A N 1
ATOM 5171 C CA . CYS A 1 635 ? 5.296 -12.820 14.127 1.00 93.38 635 CYS A CA 1
ATOM 5172 C C . CYS A 1 635 ? 4.009 -12.067 14.447 1.00 93.38 635 CYS A C 1
ATOM 5174 O O . CYS A 1 635 ? 4.019 -10.841 14.586 1.00 93.38 635 CYS A O 1
ATOM 5176 N N . PHE A 1 636 ? 2.918 -12.805 14.596 1.00 93.38 636 PHE A N 1
ATOM 5177 C CA . PHE A 1 636 ? 1.705 -12.327 15.238 1.00 93.38 636 PHE A CA 1
ATOM 5178 C C . PHE A 1 636 ? 1.720 -12.736 16.699 1.00 93.38 636 PHE A C 1
ATOM 5180 O O . PHE A 1 636 ? 2.043 -13.871 17.015 1.00 93.38 636 PHE A O 1
ATOM 5187 N N . ASP A 1 637 ? 1.335 -11.837 17.589 1.00 91.88 637 ASP A N 1
ATOM 5188 C CA . ASP A 1 637 ? 1.067 -12.187 18.982 1.00 91.88 637 ASP A CA 1
ATOM 5189 C C . ASP A 1 637 ? -0.374 -11.819 19.306 1.00 91.88 637 ASP A C 1
ATOM 5191 O O . ASP A 1 637 ? -0.733 -10.637 19.260 1.00 91.88 637 ASP A O 1
ATOM 5195 N N . PHE A 1 638 ? -1.193 -12.841 19.554 1.00 91.75 638 PHE A N 1
ATOM 5196 C CA . PHE A 1 638 ? -2.632 -12.721 19.753 1.00 91.75 638 PHE A CA 1
ATOM 5197 C C . PHE A 1 638 ? -3.002 -12.826 21.229 1.00 91.75 638 PHE A C 1
ATOM 5199 O O . PHE A 1 638 ? -2.563 -13.716 21.952 1.00 91.75 638 PHE A O 1
ATOM 5206 N N . LYS A 1 639 ? -3.905 -11.949 21.652 1.00 89.00 639 LYS A N 1
ATOM 5207 C CA . LYS A 1 639 ? -4.587 -11.996 22.938 1.00 89.00 639 LYS A CA 1
ATOM 5208 C C . LYS A 1 639 ? -6.080 -12.051 22.687 1.00 89.00 639 LYS A C 1
ATOM 5210 O O . LYS A 1 639 ? -6.681 -11.055 22.279 1.00 89.00 639 LYS A O 1
ATOM 5215 N N . ASP A 1 640 ? -6.655 -13.211 22.961 1.00 85.88 640 ASP A N 1
ATOM 5216 C CA . ASP A 1 640 ? -8.099 -13.361 23.038 1.00 85.88 640 ASP A CA 1
ATOM 5217 C C . ASP A 1 640 ? -8.608 -12.567 24.249 1.00 85.88 640 ASP A C 1
ATOM 5219 O O . ASP A 1 640 ? -8.147 -12.770 25.379 1.00 85.88 640 ASP A O 1
ATOM 5223 N N . ARG A 1 641 ? -9.462 -11.573 23.997 1.00 85.12 641 ARG A N 1
ATOM 5224 C CA . ARG A 1 641 ? -10.026 -10.718 25.047 1.00 85.12 641 ARG A CA 1
ATOM 5225 C C . ARG A 1 641 ? -11.483 -11.060 25.287 1.00 85.12 641 ARG A C 1
ATOM 5227 O O . ARG A 1 641 ? -11.865 -11.182 26.441 1.00 85.12 641 ARG A O 1
ATOM 5234 N N . HIS A 1 642 ? -12.260 -11.213 24.223 1.00 86.88 642 HIS A N 1
ATOM 5235 C CA . HIS A 1 642 ? -13.686 -11.504 24.269 1.00 86.88 642 HIS A CA 1
ATOM 5236 C C . HIS A 1 642 ? -14.076 -12.266 22.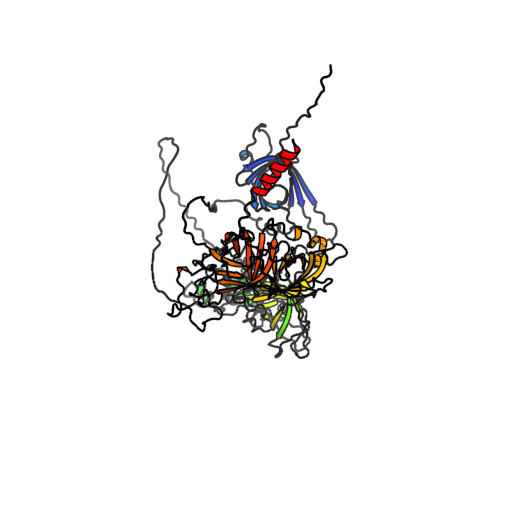996 1.00 86.88 642 HIS A C 1
ATOM 5238 O O . HIS A 1 642 ? -13.435 -12.088 21.967 1.00 86.88 642 HIS A O 1
ATOM 5244 N N . HIS A 1 643 ? -15.189 -13.001 23.020 1.00 84.94 643 HIS A N 1
ATOM 5245 C CA . HIS A 1 643 ? -15.770 -13.732 21.882 1.00 84.94 643 HIS A CA 1
ATOM 5246 C C . HIS A 1 643 ? -15.694 -13.031 20.503 1.00 84.94 643 HIS A C 1
ATOM 5248 O O . HIS A 1 643 ? -15.428 -13.694 19.510 1.00 84.94 643 HIS A O 1
ATOM 5254 N N . ASN A 1 644 ? -15.903 -11.707 20.427 1.00 90.56 644 ASN A N 1
ATOM 5255 C CA . ASN A 1 644 ? -15.854 -10.937 19.170 1.00 90.56 644 ASN A CA 1
ATOM 5256 C C . ASN A 1 644 ? -14.646 -9.988 19.074 1.00 90.56 644 ASN A C 1
ATOM 5258 O O . ASN A 1 644 ? -14.616 -9.128 18.193 1.00 90.56 644 ASN A O 1
ATOM 5262 N N . ILE A 1 645 ? -13.697 -10.061 20.014 1.00 91.00 645 ILE A N 1
ATOM 5263 C CA . ILE A 1 645 ? -12.575 -9.124 20.129 1.00 91.00 645 ILE A CA 1
ATOM 5264 C C . ILE A 1 645 ? -11.264 -9.883 20.271 1.00 91.00 645 ILE A C 1
ATOM 5266 O O . ILE A 1 645 ? -10.940 -10.444 21.322 1.00 91.00 645 ILE A O 1
ATOM 5270 N N . LEU A 1 646 ? -10.446 -9.757 19.233 1.00 91.00 646 LEU A N 1
ATOM 5271 C CA . LEU A 1 646 ? -9.084 -10.258 19.202 1.00 91.00 646 LEU A CA 1
ATOM 5272 C C . LEU A 1 646 ? -8.117 -9.089 19.226 1.00 91.00 646 LEU A C 1
ATOM 5274 O O . LEU A 1 646 ? -8.180 -8.185 18.394 1.00 91.00 646 LEU A O 1
ATOM 5278 N N . ARG A 1 647 ? -7.169 -9.101 20.158 1.00 89.69 647 ARG A N 1
ATOM 5279 C CA . ARG A 1 647 ? -6.061 -8.146 20.134 1.00 89.69 647 ARG A CA 1
ATOM 5280 C C . ARG A 1 647 ? -4.841 -8.806 19.542 1.00 89.69 647 ARG A C 1
ATOM 5282 O O . ARG A 1 647 ? -4.525 -9.940 19.873 1.00 89.69 647 ARG A O 1
ATOM 5289 N N . TYR A 1 648 ? -4.144 -8.090 18.677 1.00 90.50 648 TYR A N 1
ATOM 5290 C CA . TYR A 1 648 ? -2.963 -8.606 18.010 1.00 90.50 648 TYR A CA 1
ATOM 5291 C C . TYR A 1 648 ? -1.863 -7.552 17.932 1.00 90.50 648 TYR A C 1
ATOM 5293 O O . TYR A 1 648 ? -2.107 -6.349 18.016 1.00 90.50 648 TYR A O 1
ATOM 5301 N N . ARG A 1 649 ? -0.630 -8.006 17.746 1.00 88.88 649 ARG A N 1
ATOM 5302 C CA . ARG A 1 649 ? 0.488 -7.166 17.306 1.00 88.88 649 ARG A CA 1
ATOM 5303 C C . ARG A 1 649 ? 1.288 -7.906 16.244 1.00 88.88 649 ARG A C 1
ATOM 5305 O O . ARG A 1 649 ? 1.354 -9.132 16.278 1.00 88.88 649 ARG A O 1
ATOM 5312 N N . LYS A 1 650 ? 1.876 -7.155 15.313 1.00 90.31 650 LYS A N 1
ATOM 5313 C CA . LYS A 1 650 ? 2.710 -7.675 14.221 1.00 90.31 650 LYS A CA 1
ATOM 5314 C C . LYS A 1 650 ? 4.164 -7.263 14.467 1.00 90.31 650 LYS A C 1
ATOM 5316 O O . LYS A 1 650 ? 4.417 -6.118 14.838 1.00 90.31 650 LYS A O 1
ATOM 5321 N N . SER A 1 651 ? 5.111 -8.178 14.282 1.00 90.81 651 SER A N 1
ATOM 5322 C CA . SER A 1 651 ? 6.539 -7.843 14.281 1.00 90.81 651 SER A CA 1
ATOM 5323 C C . SER A 1 651 ? 6.942 -7.126 12.989 1.00 90.81 651 SER A C 1
ATOM 5325 O O . SER A 1 651 ? 6.191 -7.082 12.012 1.00 90.81 651 SER A O 1
ATOM 5327 N N . LYS A 1 652 ? 8.183 -6.637 12.938 1.00 88.88 652 LYS A N 1
ATOM 5328 C CA . LYS A 1 652 ? 8.855 -6.290 11.681 1.00 88.88 652 LYS A CA 1
ATOM 5329 C C . LYS A 1 652 ? 8.888 -7.496 10.737 1.00 88.88 652 LYS A C 1
ATOM 5331 O O . LYS A 1 652 ? 8.910 -8.644 11.184 1.00 88.88 652 LYS A O 1
ATOM 5336 N N . SER A 1 653 ? 8.909 -7.214 9.438 1.00 88.06 653 SER A N 1
ATOM 5337 C CA . SER A 1 653 ? 9.012 -8.208 8.371 1.00 88.06 653 SER A CA 1
ATOM 5338 C C . SER A 1 653 ? 10.462 -8.620 8.133 1.00 88.06 653 SER A C 1
ATOM 5340 O O . SER A 1 653 ? 11.307 -7.772 7.840 1.00 88.06 653 SER A O 1
ATOM 5342 N N . PHE A 1 654 ? 10.732 -9.920 8.193 1.00 87.38 654 PHE A N 1
ATOM 5343 C CA . PHE A 1 654 ? 12.042 -10.505 7.915 1.00 87.38 654 PHE A CA 1
ATOM 5344 C C . PHE A 1 654 ? 11.987 -11.287 6.607 1.00 87.38 654 PHE A C 1
ATOM 5346 O O . PHE A 1 654 ? 11.049 -12.040 6.383 1.00 87.38 654 PHE A O 1
ATOM 5353 N N . MET A 1 655 ? 12.953 -11.104 5.709 1.00 84.25 655 MET A N 1
ATOM 5354 C CA . MET A 1 655 ? 12.899 -11.733 4.385 1.00 84.25 655 MET A CA 1
ATOM 5355 C C . MET A 1 655 ? 13.060 -13.253 4.506 1.00 84.25 655 MET A C 1
ATOM 5357 O O . MET A 1 655 ? 14.039 -13.726 5.076 1.00 84.25 655 MET A O 1
ATOM 5361 N N . SER A 1 656 ? 12.083 -14.015 4.007 1.00 81.94 656 SER A N 1
ATOM 5362 C CA . SER A 1 656 ? 12.007 -15.468 4.254 1.00 81.94 656 SER A CA 1
ATOM 5363 C C . SER A 1 656 ? 13.190 -16.254 3.688 1.00 81.94 656 SER A C 1
ATOM 5365 O O . SER A 1 656 ? 13.718 -17.121 4.375 1.00 81.94 656 SER A O 1
ATOM 5367 N N . ASN A 1 657 ? 13.694 -15.865 2.516 1.00 77.25 657 ASN A N 1
ATOM 5368 C CA . ASN A 1 657 ? 14.851 -16.487 1.866 1.00 77.25 657 ASN A CA 1
ATOM 5369 C C . ASN A 1 657 ? 16.141 -16.484 2.712 1.00 77.25 657 ASN A C 1
ATOM 5371 O O . ASN A 1 657 ? 17.011 -17.323 2.500 1.00 77.25 657 ASN A O 1
ATOM 5375 N N . VAL A 1 658 ? 16.278 -15.569 3.678 1.00 75.25 658 VAL A N 1
ATOM 5376 C CA . VAL A 1 658 ? 17.413 -15.538 4.619 1.00 75.25 658 VAL A CA 1
ATOM 5377 C C . VAL A 1 658 ? 17.328 -16.683 5.639 1.00 75.25 658 VAL A C 1
ATOM 5379 O O . VAL A 1 658 ? 18.353 -17.117 6.167 1.00 75.25 658 VAL A O 1
ATOM 5382 N N . TYR A 1 659 ? 16.116 -17.175 5.900 1.00 74.75 659 TYR A N 1
ATOM 5383 C CA . TYR A 1 659 ? 15.785 -18.155 6.935 1.00 74.75 659 TYR A CA 1
ATOM 5384 C C . TYR A 1 659 ? 15.404 -19.536 6.385 1.00 74.75 659 TYR A C 1
ATOM 5386 O O . TYR A 1 659 ? 15.293 -20.475 7.166 1.00 74.75 659 TYR A O 1
ATOM 5394 N N . ASP A 1 660 ? 15.236 -19.687 5.068 1.00 67.62 660 ASP A N 1
ATOM 5395 C CA . ASP A 1 660 ? 14.846 -20.965 4.455 1.00 67.62 660 ASP A CA 1
ATOM 5396 C C . ASP A 1 660 ? 15.931 -22.063 4.601 1.00 67.62 660 ASP A C 1
ATOM 5398 O O . ASP A 1 660 ? 15.619 -23.251 4.521 1.00 67.62 660 ASP A O 1
ATOM 5402 N N . ASP A 1 661 ? 17.189 -21.713 4.926 1.00 67.81 661 ASP A N 1
ATOM 5403 C CA . ASP A 1 661 ? 18.183 -22.669 5.457 1.00 67.81 661 ASP A CA 1
ATOM 5404 C C . ASP A 1 661 ? 17.929 -22.931 6.956 1.00 67.81 661 ASP A C 1
ATOM 5406 O O . ASP A 1 661 ? 18.703 -22.554 7.845 1.00 67.81 661 ASP A O 1
ATOM 5410 N N . LEU A 1 662 ? 16.800 -23.598 7.217 1.00 57.31 662 LEU A N 1
ATOM 5411 C CA . LEU A 1 662 ? 16.278 -23.958 8.543 1.00 57.31 662 LEU A CA 1
ATOM 5412 C C . LEU A 1 662 ? 17.245 -24.831 9.362 1.00 57.31 662 LEU A C 1
ATOM 5414 O O . LEU A 1 662 ? 17.069 -24.994 10.566 1.00 57.31 662 LEU A O 1
ATOM 5418 N N . SER A 1 663 ? 18.287 -25.385 8.732 1.00 60.25 663 SER A N 1
ATOM 5419 C CA . SER A 1 663 ? 19.302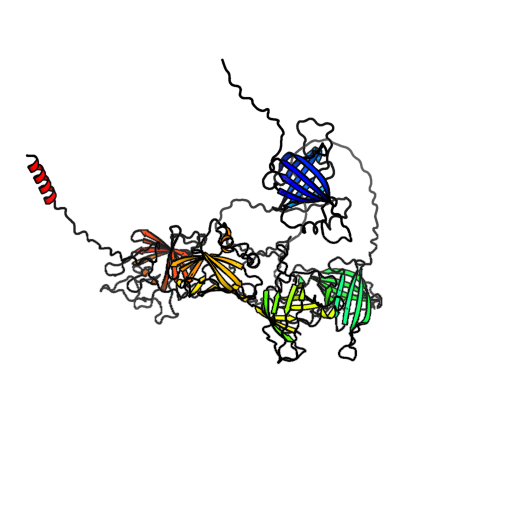 -26.190 9.416 1.00 60.25 663 SER A CA 1
ATOM 5420 C C . SER A 1 663 ? 20.200 -25.366 10.348 1.00 60.25 663 SER A C 1
ATOM 5422 O O . SER A 1 663 ? 20.850 -25.932 11.228 1.00 60.25 663 SER A O 1
ATOM 5424 N N . LYS A 1 664 ? 20.245 -24.035 10.178 1.00 61.28 664 LYS A N 1
ATOM 5425 C CA . LYS A 1 664 ? 21.180 -23.156 10.902 1.00 61.28 664 LYS A CA 1
ATOM 5426 C C . LYS A 1 664 ? 20.517 -22.166 11.856 1.00 61.28 664 LYS A C 1
ATOM 5428 O O . LYS A 1 664 ? 21.197 -21.706 12.771 1.00 61.28 664 LYS A O 1
ATOM 5433 N N . ARG A 1 665 ? 19.242 -21.812 11.655 1.00 71.44 665 ARG A N 1
ATOM 5434 C CA . ARG A 1 665 ? 18.516 -20.827 12.477 1.00 71.44 665 ARG A CA 1
ATOM 5435 C C . ARG A 1 665 ? 17.027 -21.140 12.550 1.00 71.44 665 ARG A C 1
ATOM 5437 O O . ARG A 1 665 ? 16.400 -21.367 11.523 1.00 71.44 665 ARG A O 1
ATOM 5444 N N . ASP A 1 666 ? 16.472 -21.075 13.757 1.00 80.38 666 ASP A N 1
ATOM 5445 C CA . ASP A 1 666 ? 15.027 -21.135 13.976 1.00 80.38 666 ASP A CA 1
ATOM 5446 C C . ASP A 1 666 ? 14.433 -19.713 13.849 1.00 80.38 666 ASP A C 1
ATOM 5448 O O . ASP A 1 666 ? 14.730 -18.848 14.686 1.00 80.38 666 ASP A O 1
ATOM 5452 N N . PRO A 1 667 ? 13.617 -19.438 12.810 1.00 84.06 667 PRO A N 1
ATOM 5453 C CA . PRO A 1 667 ? 13.034 -18.119 12.577 1.00 84.06 667 PRO A CA 1
ATOM 5454 C C . PRO A 1 667 ? 12.091 -17.680 13.700 1.00 84.06 667 PRO A C 1
ATOM 5456 O O . PRO A 1 667 ? 11.934 -16.477 13.914 1.00 84.06 667 PRO A O 1
ATOM 5459 N N . LEU A 1 668 ? 11.489 -18.611 14.450 1.00 87.00 668 LEU A N 1
ATOM 5460 C CA . LEU A 1 668 ? 10.558 -18.276 15.522 1.00 87.00 668 LEU A CA 1
ATOM 5461 C C . LEU A 1 668 ? 11.239 -17.408 16.589 1.00 87.00 668 LEU A C 1
ATOM 5463 O O . LEU A 1 668 ? 10.697 -16.375 16.973 1.00 87.00 668 LEU A O 1
ATOM 5467 N N . TYR A 1 669 ? 12.439 -17.779 17.042 1.00 86.12 669 TYR A N 1
ATOM 5468 C CA . TYR A 1 669 ? 13.116 -17.073 18.135 1.00 86.12 669 TYR A CA 1
ATOM 5469 C C . TYR A 1 669 ? 13.553 -15.653 17.761 1.00 86.12 669 TYR A C 1
ATOM 5471 O O . TYR A 1 669 ? 13.476 -14.755 18.599 1.00 86.12 669 TYR A O 1
ATOM 5479 N N . GLU A 1 670 ? 14.001 -15.429 16.524 1.00 86.88 670 GLU A N 1
ATOM 5480 C CA . GLU A 1 670 ? 14.445 -14.105 16.070 1.00 86.88 670 GLU A CA 1
ATOM 5481 C C . GLU A 1 670 ? 13.253 -13.204 15.713 1.00 86.88 670 GLU A C 1
ATOM 5483 O O . GLU A 1 670 ? 13.145 -12.067 16.194 1.00 86.88 670 GLU A O 1
ATOM 5488 N N . VAL A 1 671 ? 12.316 -13.721 14.911 1.00 89.88 671 VAL A N 1
ATOM 5489 C CA . VAL A 1 671 ? 11.178 -12.949 14.391 1.00 89.88 671 VAL A CA 1
ATOM 5490 C C . VAL A 1 671 ? 10.168 -12.640 15.498 1.00 89.88 671 VAL A C 1
ATOM 5492 O O . VAL A 1 671 ? 9.672 -11.516 15.562 1.00 89.88 671 VAL A O 1
ATOM 5495 N N . CYS A 1 672 ? 9.912 -13.583 16.412 1.00 90.31 672 CYS A N 1
ATOM 5496 C CA . CYS A 1 672 ? 9.029 -13.379 17.568 1.00 90.31 672 CYS A CA 1
ATOM 5497 C C . CYS A 1 672 ? 9.741 -12.824 18.812 1.00 90.31 672 CYS A C 1
ATOM 5499 O O . CYS A 1 672 ? 9.136 -12.748 19.888 1.00 90.31 672 CYS A O 1
ATOM 5501 N N . SER A 1 673 ? 11.007 -12.409 18.697 1.00 88.62 673 SER A N 1
ATOM 5502 C CA . SER A 1 673 ? 11.683 -11.725 19.798 1.00 88.62 673 SER A CA 1
ATOM 5503 C C . SER A 1 673 ? 10.973 -10.408 20.135 1.00 88.62 673 SER A C 1
ATOM 5505 O O . SER A 1 673 ? 10.400 -9.739 19.274 1.00 88.62 673 SER A O 1
ATOM 5507 N N . TRP A 1 674 ? 11.019 -9.999 21.403 1.00 82.62 674 TRP A N 1
ATOM 5508 C CA . TRP A 1 674 ? 10.341 -8.779 21.855 1.00 82.62 674 TRP A CA 1
ATOM 5509 C C . TRP A 1 674 ? 10.834 -7.516 21.121 1.00 82.62 674 TRP A C 1
ATOM 5511 O O . TRP A 1 674 ? 10.042 -6.616 20.861 1.00 82.62 674 TRP A O 1
ATOM 5521 N N . ILE A 1 675 ? 12.108 -7.490 20.714 1.00 85.44 675 ILE A N 1
ATOM 5522 C CA . ILE A 1 675 ? 12.757 -6.380 19.991 1.00 85.44 675 ILE A CA 1
ATOM 5523 C C . ILE A 1 675 ? 12.178 -6.227 18.572 1.00 85.44 675 ILE A C 1
ATOM 5525 O O . ILE A 1 675 ? 12.139 -5.130 18.003 1.00 85.44 675 ILE A O 1
ATOM 5529 N N . SER A 1 676 ? 11.696 -7.325 17.987 1.00 87.69 676 SER A N 1
ATOM 5530 C CA . SER A 1 676 ? 11.131 -7.350 16.638 1.00 87.69 676 SER A CA 1
ATOM 5531 C C . SER A 1 676 ? 9.775 -6.649 16.544 1.00 87.69 676 SER A C 1
ATOM 5533 O O . SER A 1 676 ? 9.403 -6.226 15.452 1.00 87.69 676 SER A O 1
ATOM 5535 N N . PHE A 1 677 ? 9.058 -6.458 17.656 1.00 84.62 677 PHE A N 1
ATOM 5536 C CA . PHE A 1 677 ? 7.777 -5.735 17.700 1.00 84.62 677 PHE A CA 1
ATOM 5537 C C . PHE A 1 677 ? 7.923 -4.203 17.765 1.00 84.62 677 PHE A C 1
ATOM 5539 O O . PHE A 1 677 ? 6.919 -3.502 17.842 1.00 84.62 677 PHE A O 1
ATOM 5546 N N . GLY A 1 678 ? 9.154 -3.682 17.677 1.00 74.00 678 GLY A N 1
ATOM 5547 C CA . GLY A 1 678 ? 9.448 -2.253 17.803 1.00 74.00 678 GLY A CA 1
ATOM 5548 C C . GLY A 1 678 ? 9.738 -1.861 19.253 1.00 74.00 678 GLY A C 1
ATOM 5549 O O . GLY A 1 678 ? 9.122 -2.372 20.181 1.00 74.00 678 GLY A O 1
ATOM 5550 N N . ASN A 1 679 ? 10.702 -0.958 19.447 1.00 63.31 679 ASN A N 1
ATOM 5551 C CA . ASN A 1 679 ? 11.129 -0.482 20.770 1.00 63.31 679 ASN A CA 1
ATOM 5552 C C . ASN A 1 679 ? 10.415 0.820 21.166 1.00 63.31 679 ASN A C 1
ATOM 5554 O O . ASN A 1 679 ? 10.998 1.667 21.843 1.00 63.31 679 ASN A O 1
ATOM 5558 N N . ASP A 1 680 ? 9.179 1.013 20.713 1.00 64.06 680 ASP A N 1
ATOM 5559 C CA . ASP A 1 680 ? 8.428 2.210 21.063 1.00 64.06 680 ASP A CA 1
ATOM 5560 C C . ASP A 1 680 ? 7.913 2.074 22.498 1.00 64.06 680 ASP A C 1
ATOM 5562 O O . ASP A 1 680 ? 7.301 1.070 22.868 1.00 64.06 680 ASP A O 1
ATOM 5566 N N . ALA A 1 681 ? 8.145 3.100 23.323 1.00 55.91 681 ALA A N 1
ATOM 5567 C CA . ALA A 1 681 ? 7.667 3.135 24.708 1.00 55.91 681 ALA A CA 1
ATOM 5568 C C . ALA A 1 681 ? 6.130 3.000 24.806 1.00 55.91 681 ALA A C 1
ATOM 5570 O O . ALA A 1 681 ? 5.614 2.546 25.823 1.00 55.91 681 ALA A O 1
ATOM 5571 N N . ASN A 1 682 ? 5.419 3.316 23.717 1.00 59.94 682 ASN A N 1
ATOM 5572 C CA . ASN A 1 682 ? 3.963 3.275 23.578 1.00 59.94 682 ASN A CA 1
ATOM 5573 C C . ASN A 1 682 ? 3.479 2.012 22.834 1.00 59.94 682 ASN A C 1
ATOM 5575 O O . ASN A 1 682 ? 2.656 2.087 21.920 1.00 59.94 682 ASN A O 1
ATOM 5579 N N . TRP A 1 683 ? 4.002 0.841 23.190 1.00 62.38 683 TRP A N 1
ATOM 5580 C CA . TRP A 1 683 ? 3.657 -0.437 22.564 1.00 62.38 683 TRP A CA 1
ATOM 5581 C C . TRP A 1 683 ? 2.209 -0.856 22.902 1.00 62.38 683 TRP A C 1
ATOM 5583 O O . TRP A 1 683 ? 1.937 -1.394 23.971 1.00 62.38 683 TRP A O 1
ATOM 5593 N N . LYS A 1 684 ? 1.246 -0.634 21.995 1.00 67.50 684 LYS A N 1
ATOM 5594 C CA . LYS A 1 684 ? -0.136 -1.141 22.137 1.00 67.50 684 LYS A CA 1
ATOM 5595 C C . LYS A 1 684 ? -0.487 -2.159 21.060 1.00 67.50 684 LYS A C 1
ATOM 5597 O O . LYS A 1 684 ? -0.004 -2.110 19.932 1.00 67.50 684 LYS A O 1
ATOM 5602 N N . TYR A 1 685 ? -1.363 -3.087 21.429 1.00 82.19 685 TYR A N 1
ATOM 5603 C CA . TYR A 1 685 ? -1.963 -4.030 20.494 1.00 82.19 685 TYR A CA 1
ATOM 5604 C C . TYR A 1 685 ? -2.951 -3.287 19.570 1.00 82.19 685 TYR A C 1
ATOM 5606 O O . TYR A 1 685 ? -3.546 -2.270 19.941 1.00 82.19 685 TYR A O 1
ATOM 5614 N N . GLN A 1 686 ? -3.219 -3.850 18.399 1.00 87.31 686 GLN A N 1
ATOM 5615 C CA . GLN A 1 686 ? -4.305 -3.488 17.478 1.00 87.31 686 GLN A CA 1
ATOM 5616 C C . GLN A 1 686 ? -5.495 -4.449 17.635 1.00 87.31 686 GLN A C 1
ATOM 5618 O O . GLN A 1 686 ? -5.316 -5.569 18.121 1.00 87.31 686 GLN A O 1
ATOM 5623 N N . VAL A 1 687 ? -6.720 -3.983 17.373 1.00 88.75 687 VAL A N 1
ATOM 5624 C CA . VAL A 1 687 ? -7.948 -4.754 17.641 1.00 88.75 687 VAL A CA 1
ATOM 5625 C C . VAL A 1 687 ? -8.534 -5.250 16.323 1.00 88.75 687 VAL A C 1
ATOM 5627 O O . VAL A 1 687 ? -8.732 -4.458 15.402 1.00 88.75 687 VAL A O 1
ATOM 5630 N N . PHE A 1 688 ? -8.834 -6.539 16.262 1.00 91.44 688 PHE A N 1
ATOM 5631 C CA . PHE A 1 688 ? -9.764 -7.129 15.314 1.00 91.44 688 PHE A CA 1
ATOM 5632 C C . PHE A 1 688 ? -11.131 -7.270 15.984 1.00 91.44 688 PHE A C 1
ATOM 5634 O O . PHE A 1 688 ? -11.226 -7.790 17.100 1.00 91.44 688 PHE A O 1
ATOM 5641 N N . VAL A 1 689 ? -12.173 -6.812 15.295 1.00 91.25 689 VAL A N 1
ATOM 5642 C CA . VAL A 1 689 ? -13.569 -6.950 15.728 1.00 91.25 689 VAL A CA 1
ATOM 5643 C C . VAL A 1 689 ? -14.306 -7.814 14.716 1.00 91.25 689 VAL A C 1
ATOM 5645 O O . VAL A 1 689 ? -14.168 -7.580 13.517 1.00 91.25 689 VAL A O 1
ATOM 5648 N N . LEU A 1 690 ? -15.040 -8.821 15.186 1.00 91.50 690 LEU A N 1
ATOM 5649 C CA . LEU A 1 690 ? -15.802 -9.724 14.321 1.00 91.50 690 LEU A CA 1
ATOM 5650 C C . LEU A 1 690 ? -16.895 -8.944 13.568 1.00 91.50 690 LEU A C 1
ATOM 5652 O O . LEU A 1 690 ? -17.573 -8.111 14.173 1.00 91.50 690 LEU A O 1
ATOM 5656 N N . ASP A 1 691 ? -17.075 -9.217 12.275 1.00 88.56 691 ASP A N 1
ATOM 5657 C CA . ASP A 1 691 ? -18.066 -8.556 11.419 1.00 88.56 691 ASP A CA 1
ATOM 5658 C C . ASP A 1 691 ? -18.961 -9.574 10.680 1.00 88.56 691 ASP A C 1
ATOM 5660 O O . ASP A 1 691 ? -18.457 -10.355 9.869 1.00 88.56 691 ASP A O 1
ATOM 5664 N N . PRO A 1 692 ? -20.286 -9.587 10.931 1.00 88.88 692 PRO A N 1
ATOM 5665 C CA . PRO A 1 692 ? -20.983 -8.844 11.983 1.00 88.88 692 PRO A CA 1
ATOM 5666 C C . PRO A 1 692 ? -20.670 -9.414 13.382 1.00 88.88 692 PRO A C 1
ATOM 5668 O O . PRO A 1 692 ? -20.502 -10.628 13.529 1.00 88.88 692 PRO A O 1
ATOM 5671 N N . PRO A 1 693 ? -20.638 -8.583 14.440 1.00 90.50 693 PRO A N 1
ATOM 5672 C CA . PRO A 1 693 ? -20.373 -9.071 15.789 1.00 90.50 693 PRO A CA 1
ATOM 5673 C C . PRO A 1 693 ? -21.581 -9.834 16.344 1.00 90.50 693 PRO A C 1
ATOM 5675 O O . PRO A 1 693 ? -22.732 -9.411 16.181 1.00 90.50 693 PRO A O 1
ATOM 5678 N N . ALA A 1 694 ? -21.335 -10.924 17.075 1.00 90.50 694 ALA A N 1
ATOM 5679 C CA . ALA A 1 694 ? -22.395 -11.586 17.830 1.00 90.50 694 ALA A CA 1
ATOM 5680 C C . ALA A 1 694 ? -22.862 -10.670 18.982 1.00 90.50 694 ALA A C 1
ATOM 5682 O O . ALA A 1 694 ? -22.017 -10.109 19.680 1.00 90.50 694 ALA A O 1
ATOM 5683 N N . PRO A 1 695 ? -24.174 -10.489 19.218 1.00 89.50 695 PRO A N 1
ATOM 5684 C CA . PRO A 1 695 ? -24.658 -9.629 20.294 1.00 89.50 695 PRO A CA 1
ATOM 5685 C C . PRO A 1 695 ? -24.290 -10.218 21.657 1.00 89.50 695 PRO A C 1
ATOM 5687 O O . PRO A 1 695 ? -24.651 -11.359 21.968 1.00 89.50 695 PRO A O 1
ATOM 5690 N N . ILE A 1 696 ? -23.602 -9.423 22.472 1.00 90.50 696 ILE A N 1
ATOM 5691 C CA . ILE A 1 696 ? -23.196 -9.788 23.831 1.00 90.50 696 ILE A CA 1
ATOM 5692 C C . ILE A 1 696 ? -23.864 -8.879 24.856 1.00 90.50 696 ILE A C 1
ATOM 5694 O O . ILE A 1 696 ? -24.299 -7.780 24.535 1.00 90.50 696 ILE A O 1
ATOM 5698 N N . GLU A 1 697 ? -23.904 -9.344 26.095 1.00 89.62 697 GLU A N 1
ATOM 5699 C CA . GLU A 1 697 ? -24.310 -8.562 27.258 1.00 89.62 697 GLU A CA 1
ATOM 5700 C C . GLU A 1 697 ? -23.473 -7.277 27.389 1.00 89.62 697 GLU A C 1
ATOM 5702 O O . GLU A 1 697 ? -22.244 -7.320 27.332 1.00 89.62 697 GLU A O 1
ATOM 5707 N N . CYS A 1 698 ? -24.121 -6.127 27.568 1.00 91.62 698 CYS A N 1
ATOM 5708 C CA . CYS A 1 698 ? -23.418 -4.872 27.806 1.00 91.62 698 CYS A CA 1
ATOM 5709 C C . CYS A 1 698 ? -22.779 -4.856 29.210 1.00 91.62 698 CYS A C 1
ATOM 5711 O O . CYS A 1 698 ? -23.347 -5.421 30.156 1.00 91.62 698 CYS A O 1
ATOM 5713 N N . PRO A 1 699 ? -21.620 -4.186 29.380 1.00 91.81 699 PRO A N 1
ATOM 5714 C CA . PRO A 1 699 ? -20.887 -4.185 30.647 1.00 91.81 699 PRO A CA 1
ATOM 5715 C C . PRO A 1 699 ? -21.642 -3.480 31.771 1.00 91.81 699 PRO A C 1
ATOM 5717 O O . PRO A 1 699 ? -21.359 -3.717 32.937 1.00 91.81 699 PRO A O 1
ATOM 5720 N N . PHE A 1 700 ? -22.608 -2.623 31.454 1.00 91.56 700 PHE A N 1
ATOM 5721 C CA . PHE A 1 700 ? -23.497 -2.035 32.442 1.00 91.56 700 PHE A CA 1
ATOM 5722 C C . PHE A 1 700 ? -24.941 -2.054 31.952 1.00 91.56 700 PHE A C 1
ATOM 5724 O O . PHE A 1 700 ? -25.187 -2.035 30.747 1.00 91.56 700 PHE A O 1
ATOM 5731 N N . THR A 1 701 ? -25.880 -2.117 32.892 1.00 90.88 701 THR A N 1
ATOM 5732 C CA . THR A 1 701 ? -27.330 -2.067 32.647 1.00 90.88 701 THR A CA 1
ATOM 5733 C C . THR A 1 701 ? -27.959 -0.975 33.505 1.00 90.88 701 THR A C 1
ATOM 5735 O O . THR A 1 701 ? -27.309 -0.465 34.417 1.00 90.88 701 THR A O 1
ATOM 5738 N N . GLY A 1 702 ? -29.190 -0.575 33.197 1.00 90.19 702 GLY A N 1
ATOM 5739 C CA . GLY A 1 702 ? -29.907 0.473 33.923 1.00 90.19 702 GLY A CA 1
ATOM 5740 C C . GLY A 1 702 ? -30.523 1.519 32.997 1.00 90.19 702 GLY A C 1
ATOM 5741 O O . GLY A 1 702 ? -30.283 1.535 31.783 1.00 90.19 702 GLY A O 1
ATOM 5742 N N . MET A 1 703 ? -31.295 2.428 33.590 1.00 90.81 703 MET A N 1
ATOM 5743 C CA . MET A 1 703 ? -31.759 3.642 32.922 1.00 90.81 703 MET A CA 1
ATOM 5744 C C . MET A 1 703 ? -31.035 4.858 33.464 1.00 90.81 703 MET A C 1
ATOM 5746 O O . MET A 1 703 ? -31.014 5.114 34.668 1.00 90.81 703 MET A O 1
ATOM 5750 N N . TRP A 1 704 ? -30.510 5.651 32.544 1.00 93.31 704 TRP A N 1
ATOM 5751 C CA . TRP A 1 704 ? -29.645 6.768 32.856 1.00 93.31 704 TRP A CA 1
ATOM 5752 C C . TRP A 1 704 ? -30.136 8.023 32.146 1.00 93.31 704 TRP A C 1
ATOM 5754 O O . TRP A 1 704 ? -30.560 7.985 30.991 1.00 93.31 704 TRP A O 1
ATOM 5764 N N . MET A 1 705 ? -30.043 9.157 32.824 1.00 93.75 705 MET A N 1
ATOM 5765 C CA . MET A 1 705 ? -30.036 10.461 32.182 1.00 93.75 705 MET A CA 1
ATOM 5766 C C . MET A 1 705 ? -28.606 10.806 31.800 1.00 93.75 705 MET A C 1
ATOM 5768 O O . MET A 1 705 ? -27.690 10.594 32.593 1.00 93.75 705 MET A O 1
ATOM 5772 N N . PHE A 1 706 ? -28.406 11.345 30.596 1.00 94.94 706 PHE A N 1
ATOM 5773 C CA . PHE A 1 706 ? -27.053 11.611 30.117 1.00 94.94 706 PHE A CA 1
ATOM 5774 C C . PHE A 1 706 ? -26.769 13.079 29.822 1.00 94.94 706 PHE A C 1
ATOM 5776 O O . PHE A 1 706 ? -27.538 13.765 29.148 1.00 94.94 706 PHE A O 1
ATOM 5783 N N . LYS A 1 707 ? -25.617 13.562 30.279 1.00 94.81 707 LYS A N 1
ATOM 5784 C CA . LYS A 1 707 ? -25.038 14.850 29.878 1.00 94.81 707 LYS A CA 1
ATOM 5785 C C . LYS A 1 707 ? -23.894 14.574 28.917 1.00 94.81 707 LYS A C 1
ATOM 5787 O O . LYS A 1 707 ? -23.146 13.624 29.111 1.00 94.81 707 LYS A O 1
ATOM 5792 N N . GLN A 1 708 ? -23.757 15.391 27.880 1.00 94.69 708 GLN A N 1
ATOM 5793 C CA . GLN A 1 708 ? -22.725 15.203 26.863 1.00 94.69 708 GLN A CA 1
ATOM 5794 C C . GLN A 1 708 ? -21.869 16.453 26.685 1.00 94.69 708 GLN A C 1
ATOM 5796 O O . GLN A 1 708 ? -22.383 17.571 26.712 1.00 94.69 708 GLN A O 1
ATOM 5801 N N . VAL A 1 709 ? -20.570 16.243 26.489 1.00 94.69 709 VAL A N 1
ATOM 5802 C CA . VAL A 1 709 ? -19.563 17.275 26.216 1.00 94.69 709 VAL A CA 1
ATOM 5803 C C . VAL A 1 709 ? -18.635 16.735 25.134 1.00 94.69 709 VAL A C 1
ATOM 5805 O O . VAL A 1 709 ? -18.215 15.586 25.210 1.00 94.69 709 VAL A O 1
ATOM 5808 N N . GLY A 1 710 ? -18.307 17.525 24.118 1.00 93.19 710 GLY A N 1
ATOM 5809 C CA . GLY A 1 710 ? -17.457 17.059 23.026 1.00 93.19 710 GLY A CA 1
ATOM 5810 C C . GLY A 1 710 ? -17.492 17.987 21.827 1.00 93.19 710 GLY A C 1
ATOM 5811 O O . GLY A 1 710 ? -17.958 19.126 21.915 1.00 93.19 710 GLY A O 1
ATOM 5812 N N . GLN A 1 711 ? -17.005 17.491 20.694 1.00 90.06 711 GLN A N 1
ATOM 5813 C CA . GLN A 1 711 ? -17.031 18.246 19.447 1.00 90.06 711 GLN A CA 1
ATOM 5814 C C . GLN A 1 711 ? -18.473 18.430 18.946 1.00 90.06 711 GLN A C 1
ATOM 5816 O O . GLN A 1 711 ? -19.244 17.471 18.995 1.00 90.06 711 GLN A O 1
ATOM 5821 N N . PRO A 1 712 ? -18.846 19.601 18.391 1.00 86.94 712 PRO A N 1
ATOM 5822 C CA . PRO A 1 712 ? -20.226 19.880 17.976 1.00 86.94 712 PRO A CA 1
ATOM 5823 C C . PRO A 1 712 ? -20.835 18.840 17.022 1.00 86.94 712 PRO A C 1
ATOM 5825 O O . PRO A 1 712 ? -22.008 18.497 17.154 1.00 86.94 712 PRO A O 1
ATOM 5828 N N . ASN A 1 713 ? -20.028 18.299 16.103 1.00 86.12 713 ASN A N 1
ATOM 5829 C CA . ASN A 1 713 ? -20.462 17.304 15.113 1.00 86.12 713 ASN A CA 1
ATOM 5830 C C . ASN A 1 713 ? -20.521 15.871 15.667 1.00 86.12 713 ASN A C 1
ATOM 5832 O O . ASN A 1 713 ? -21.091 14.993 15.027 1.00 86.12 713 ASN A O 1
ATOM 5836 N N . SER A 1 714 ? -19.924 15.634 16.834 1.00 87.19 714 SER A N 1
ATOM 5837 C CA . SER A 1 714 ? -19.858 14.324 17.482 1.00 87.19 714 SER A CA 1
ATOM 5838 C C . SER A 1 714 ? -20.930 14.142 18.555 1.00 87.19 714 SER A C 1
ATOM 5840 O O . SER A 1 714 ? -21.159 13.014 18.994 1.00 87.19 714 SER A O 1
ATOM 5842 N N . LEU A 1 715 ? -21.597 15.216 18.981 1.00 91.19 715 LEU A N 1
ATOM 5843 C CA . LEU A 1 715 ? -22.693 15.136 19.942 1.00 91.19 715 LEU A CA 1
ATOM 5844 C C . LEU A 1 715 ? -23.826 14.250 19.405 1.00 91.19 715 LEU A C 1
ATOM 5846 O O . LEU A 1 715 ? -24.152 14.274 18.221 1.00 91.19 715 LEU A O 1
ATOM 5850 N N . ILE A 1 716 ? -24.448 13.488 20.301 1.00 89.69 716 ILE A N 1
ATOM 5851 C CA . ILE A 1 716 ? -25.665 12.727 20.023 1.00 89.69 716 ILE A CA 1
ATOM 5852 C C . ILE A 1 716 ? -26.784 13.731 19.750 1.00 89.69 716 ILE A C 1
ATOM 5854 O O . ILE A 1 716 ? -27.124 14.553 20.611 1.00 89.69 716 ILE A O 1
ATOM 5858 N N . GLN A 1 717 ? -27.328 13.667 18.540 1.00 88.06 717 GLN A N 1
ATOM 5859 C CA . GLN A 1 717 ? -28.415 14.512 18.059 1.00 88.06 717 GLN A CA 1
ATOM 5860 C C . GLN A 1 717 ? -29.657 13.665 17.807 1.00 88.06 717 GLN A C 1
ATOM 5862 O O . GLN A 1 717 ? -29.579 12.450 17.664 1.00 88.06 717 GLN A O 1
ATOM 5867 N N . THR A 1 718 ? -30.813 14.305 17.732 1.00 83.81 718 THR A N 1
ATOM 5868 C CA . THR A 1 718 ? -32.046 13.619 17.364 1.00 83.81 718 THR A CA 1
ATOM 5869 C C . THR A 1 718 ? -31.953 13.092 15.931 1.00 83.81 718 THR A C 1
ATOM 5871 O O . THR A 1 718 ? -31.667 13.842 14.995 1.00 83.81 718 THR A O 1
ATOM 5874 N N . ARG A 1 719 ? -32.184 11.789 15.739 1.00 78.94 719 ARG A N 1
ATOM 5875 C CA . ARG A 1 719 ? -32.039 11.110 14.443 1.00 78.94 719 ARG A CA 1
ATOM 5876 C C . ARG A 1 719 ? -33.288 10.297 14.141 1.00 78.94 719 ARG A C 1
ATOM 5878 O O . ARG A 1 719 ? -33.741 9.504 14.953 1.00 78.94 719 ARG A O 1
ATOM 5885 N N . ILE A 1 720 ? -33.809 10.439 12.924 1.00 74.38 720 ILE A N 1
ATOM 5886 C CA . ILE A 1 720 ? -34.889 9.583 12.430 1.00 74.38 720 ILE A CA 1
ATOM 5887 C C . ILE A 1 720 ? -34.284 8.388 11.686 1.00 74.38 720 ILE A C 1
ATOM 5889 O O . ILE A 1 720 ? -33.602 8.545 10.669 1.00 74.38 720 ILE A O 1
ATOM 5893 N N . ARG A 1 721 ? -34.530 7.180 12.194 1.00 70.19 721 ARG A N 1
ATOM 5894 C CA . ARG A 1 721 ? -34.070 5.928 11.579 1.00 70.19 721 ARG A CA 1
ATOM 5895 C C . ARG A 1 721 ? -34.973 5.556 10.396 1.00 70.19 721 ARG A C 1
ATOM 5897 O O . ARG A 1 721 ? -36.192 5.641 10.489 1.00 70.19 721 ARG A O 1
ATOM 5904 N N . GLY A 1 722 ? -34.385 5.133 9.273 1.00 64.75 722 GLY A N 1
ATOM 5905 C CA . GLY A 1 722 ? -35.136 4.624 8.112 1.00 64.75 722 GLY A CA 1
ATOM 5906 C C . GLY A 1 722 ? -35.731 5.669 7.152 1.00 64.75 722 GLY A C 1
ATOM 5907 O O . GLY A 1 722 ? -36.460 5.287 6.239 1.00 64.75 722 GLY A O 1
ATOM 5908 N N . GLY A 1 723 ? -35.405 6.959 7.298 1.00 65.88 723 GLY A N 1
ATOM 5909 C CA . GLY A 1 723 ? -35.850 8.019 6.381 1.00 65.88 723 GLY A CA 1
ATOM 5910 C C . GLY A 1 723 ? -37.116 8.741 6.853 1.00 65.88 723 GLY A C 1
ATOM 5911 O O . GLY A 1 723 ? -37.227 9.082 8.025 1.00 65.88 723 GLY A O 1
ATOM 5912 N N . ILE A 1 724 ? -38.053 9.035 5.945 1.00 58.19 724 ILE A N 1
ATOM 5913 C CA . ILE A 1 724 ? -39.286 9.772 6.273 1.00 58.19 724 ILE A CA 1
ATOM 5914 C C . ILE A 1 724 ? -40.173 8.881 7.153 1.00 58.19 724 ILE A C 1
ATOM 5916 O O . ILE A 1 724 ? -40.722 7.884 6.682 1.00 58.19 724 ILE A O 1
ATOM 5920 N N . THR A 1 725 ? -40.325 9.231 8.431 1.00 54.34 725 THR A N 1
ATOM 5921 C CA . THR A 1 725 ? -41.247 8.534 9.330 1.00 54.34 725 THR A CA 1
ATOM 5922 C C . THR A 1 725 ? -42.699 8.713 8.880 1.00 54.34 725 THR A C 1
ATOM 5924 O O . THR A 1 725 ? -43.088 9.807 8.469 1.00 54.34 725 THR A O 1
ATOM 5927 N N . PRO A 1 726 ? -43.559 7.686 9.031 1.00 51.12 726 PRO A N 1
ATOM 5928 C CA . PRO A 1 726 ? -44.982 7.776 8.693 1.00 51.12 726 PRO A CA 1
ATOM 5929 C C . PRO A 1 726 ? -45.770 8.784 9.548 1.00 51.12 726 PRO A C 1
ATOM 5931 O O . PRO A 1 726 ? -46.913 9.098 9.227 1.00 51.12 726 PRO A O 1
ATOM 5934 N N . ARG A 1 727 ? -45.181 9.319 10.623 1.00 56.59 727 ARG A N 1
ATOM 5935 C CA . ARG A 1 727 ? -45.668 10.533 11.294 1.00 56.59 727 ARG A CA 1
ATOM 5936 C C . ARG A 1 727 ? -44.488 11.519 11.436 1.00 56.59 727 ARG A C 1
ATOM 5938 O O . ARG A 1 727 ? -43.455 11.132 11.980 1.00 56.59 727 ARG A O 1
ATOM 5945 N N . PRO A 1 728 ? -44.559 12.750 10.931 1.00 54.66 728 PRO A N 1
ATOM 5946 C CA . PRO A 1 728 ? -43.460 13.700 11.081 1.00 54.66 728 PRO A CA 1
ATOM 5947 C C . PRO A 1 728 ? -43.238 14.035 12.565 1.00 54.66 728 PRO A C 1
ATOM 5949 O O . PRO A 1 728 ? -44.202 14.109 13.330 1.00 54.66 728 PRO A O 1
ATOM 5952 N N . ARG A 1 729 ? -41.978 14.257 12.972 1.00 57.34 729 ARG A N 1
ATOM 5953 C CA . ARG A 1 729 ? -41.596 14.837 14.281 1.00 57.34 729 ARG A CA 1
ATOM 5954 C C . ARG A 1 729 ? -41.909 16.346 14.272 1.00 57.34 729 ARG A C 1
ATOM 5956 O O . ARG A 1 729 ? -41.106 17.160 14.700 1.00 57.34 729 ARG A O 1
ATOM 5963 N N . ASP A 1 730 ? -43.052 16.723 13.706 1.00 47.12 730 ASP A N 1
ATOM 5964 C CA . ASP A 1 730 ? -43.541 18.090 13.756 1.00 47.12 730 ASP A CA 1
ATOM 5965 C C . ASP A 1 730 ? -44.192 18.288 15.119 1.00 47.12 730 ASP A C 1
ATOM 5967 O O . ASP A 1 730 ? -44.883 17.402 15.626 1.00 47.12 730 ASP A O 1
ATOM 5971 N N . HIS A 1 731 ? -44.019 19.477 15.690 1.00 49.34 731 HIS A N 1
ATOM 5972 C CA . HIS A 1 731 ? -44.713 19.984 16.878 1.00 49.34 731 HIS A CA 1
ATOM 5973 C C . HIS A 1 731 ? -46.247 20.112 16.675 1.00 49.34 731 HIS A C 1
ATOM 5975 O O . HIS A 1 731 ? -46.886 21.055 17.141 1.00 49.34 731 HIS A O 1
ATOM 5981 N N . GLY A 1 732 ? -46.858 19.198 15.919 1.00 43.59 732 GLY A N 1
ATOM 5982 C CA . GLY A 1 732 ? -48.253 19.181 15.528 1.00 43.59 732 GLY A CA 1
ATOM 5983 C C . GLY A 1 732 ? -49.150 18.704 16.663 1.00 43.59 732 GLY A C 1
ATOM 5984 O O . GLY A 1 732 ? -49.281 17.505 16.875 1.00 43.59 732 GLY A O 1
ATOM 5985 N N . TRP A 1 733 ? -49.764 19.679 17.339 1.00 44.66 733 TRP A N 1
ATOM 5986 C CA . TRP A 1 733 ? -51.058 19.752 18.052 1.00 44.66 733 TRP A CA 1
ATOM 5987 C C . TRP A 1 733 ? -51.594 18.590 18.921 1.00 44.66 733 TRP A C 1
ATOM 5989 O O . TRP A 1 733 ? -52.414 18.856 19.793 1.00 44.66 733 TRP A O 1
ATOM 5999 N N . TYR A 1 734 ? -51.198 17.329 18.752 1.00 51.06 734 TYR A N 1
ATOM 6000 C CA . TYR A 1 734 ? -51.922 16.213 19.370 1.00 51.06 734 TYR A CA 1
ATOM 6001 C C . TYR A 1 734 ? -51.265 15.659 20.632 1.00 51.06 734 TYR A C 1
ATOM 6003 O O . TYR A 1 734 ? -52.005 15.214 21.500 1.00 51.06 734 TYR A O 1
ATOM 6011 N N . ILE A 1 735 ? -49.937 15.739 20.797 1.00 55.28 735 ILE A N 1
ATOM 6012 C CA . ILE A 1 735 ? -49.244 15.435 22.062 1.00 55.28 735 ILE A CA 1
ATOM 6013 C C . ILE A 1 735 ? -47.891 16.170 22.085 1.00 55.28 735 ILE A C 1
ATOM 6015 O O . ILE A 1 735 ? -46.923 15.719 21.479 1.00 55.28 735 ILE A O 1
ATOM 6019 N N . THR A 1 736 ? -47.804 17.308 22.774 1.00 62.78 736 THR A N 1
ATOM 6020 C CA . THR A 1 736 ? -46.530 18.000 23.027 1.00 62.78 736 THR A CA 1
ATOM 6021 C C . THR A 1 736 ? -46.050 17.666 24.431 1.00 62.78 736 THR A C 1
ATOM 6023 O O . THR A 1 736 ? -46.747 17.985 25.395 1.00 62.78 736 THR A O 1
ATOM 6026 N N . CYS A 1 737 ? -44.873 17.049 24.549 1.00 73.94 737 CYS A N 1
ATOM 6027 C CA . CYS A 1 737 ? -44.199 16.933 25.837 1.00 73.94 737 CYS A CA 1
ATOM 6028 C C . CYS A 1 737 ? -43.934 18.337 26.384 1.00 73.94 737 CYS A C 1
ATOM 6030 O O . CYS A 1 737 ? -43.415 19.186 25.655 1.00 73.94 737 CYS A O 1
ATOM 6032 N N . ASP A 1 738 ? -44.279 18.595 27.643 1.00 77.56 738 ASP A N 1
ATOM 6033 C CA . ASP A 1 738 ? -43.854 19.831 28.294 1.00 77.56 738 ASP A CA 1
ATOM 6034 C C . ASP A 1 738 ? -42.308 19.840 28.346 1.00 77.56 738 ASP A C 1
ATOM 6036 O O . ASP A 1 738 ? -41.717 18.872 28.840 1.00 77.56 738 ASP A O 1
ATOM 6040 N N . PRO A 1 739 ? -41.635 20.902 27.846 1.00 78.81 739 PRO A N 1
ATOM 6041 C CA . PRO A 1 739 ? -40.175 21.010 27.829 1.00 78.81 739 PRO A CA 1
ATOM 6042 C C . PRO A 1 739 ? -39.507 20.728 29.178 1.00 78.81 739 PRO A C 1
ATOM 6044 O O . PRO A 1 739 ? -38.362 20.287 29.220 1.00 78.81 739 PRO A O 1
ATOM 6047 N N . LYS A 1 740 ? -40.216 20.935 30.295 1.00 82.25 740 LYS A N 1
ATOM 6048 C CA . LYS A 1 740 ? -39.734 20.610 31.642 1.00 82.25 740 LYS A CA 1
ATOM 6049 C C . LYS A 1 740 ? -39.479 19.111 31.859 1.00 82.25 740 LYS A C 1
ATOM 6051 O O . LYS A 1 740 ? -38.663 18.749 32.703 1.00 82.25 740 LYS A O 1
ATOM 6056 N N . TYR A 1 741 ? -40.183 18.248 31.131 1.00 82.06 741 TYR A N 1
ATOM 6057 C CA . TYR A 1 741 ? -40.083 16.787 31.221 1.00 82.06 741 TYR A CA 1
ATOM 6058 C C . TYR A 1 741 ? -39.275 16.174 30.074 1.00 82.06 741 TYR A C 1
ATOM 6060 O O . TYR A 1 741 ? -39.205 14.950 29.957 1.00 82.06 741 TYR A O 1
ATOM 6068 N N . MET A 1 742 ? -38.668 17.013 29.238 1.00 84.94 742 MET A N 1
ATOM 6069 C CA . MET A 1 742 ? -37.831 16.597 28.128 1.00 84.94 742 MET A CA 1
ATOM 6070 C C . MET A 1 742 ? -36.414 16.334 28.638 1.00 84.94 742 MET A C 1
ATOM 6072 O O . MET A 1 742 ? -35.731 17.240 29.118 1.00 84.94 742 MET A O 1
ATOM 6076 N N . VAL A 1 743 ? -35.988 15.075 28.585 1.00 87.81 743 VAL A N 1
ATOM 6077 C CA . VAL A 1 743 ? -34.711 14.614 29.140 1.00 87.81 743 VAL A CA 1
ATOM 6078 C C . VAL A 1 743 ? -33.953 13.786 28.114 1.00 87.81 743 VAL A C 1
ATOM 6080 O O . VAL A 1 743 ? -34.553 13.121 27.281 1.00 87.81 743 VAL A O 1
ATOM 6083 N N . SER A 1 744 ? -32.629 13.798 28.177 1.00 91.75 744 SER A N 1
ATOM 6084 C CA . SER A 1 744 ? -31.799 12.835 27.457 1.00 91.75 744 SER A CA 1
ATOM 6085 C C . SER A 1 744 ? -31.791 11.512 28.213 1.00 91.75 744 SER A C 1
ATOM 6087 O O . SER A 1 744 ? -31.558 11.504 29.423 1.00 91.75 744 SER A O 1
ATOM 6089 N N . GLN A 1 745 ? -32.032 10.407 27.515 1.00 90.62 745 GLN A N 1
ATOM 6090 C CA . GLN A 1 745 ? -32.175 9.087 28.122 1.00 90.62 745 GLN A CA 1
ATOM 6091 C C . GLN A 1 745 ? -31.228 8.078 27.470 1.00 90.62 745 GLN A C 1
ATOM 6093 O O . GLN A 1 745 ? -31.067 8.041 26.254 1.00 90.62 745 GLN A O 1
ATOM 6098 N N . TRP A 1 746 ? -30.597 7.253 28.296 1.00 93.25 746 TRP A N 1
ATOM 6099 C CA . TRP A 1 746 ? -29.783 6.117 27.890 1.00 93.25 746 TRP A CA 1
ATOM 6100 C C . TRP A 1 746 ? -30.311 4.877 28.606 1.00 93.25 746 TRP A C 1
ATOM 6102 O O . TRP A 1 746 ? -30.356 4.860 29.837 1.00 93.25 746 TRP A O 1
ATOM 6112 N N . THR A 1 747 ? -30.749 3.855 27.873 1.00 90.81 747 THR A N 1
ATOM 6113 C CA . THR A 1 747 ? -31.437 2.695 28.465 1.00 90.81 747 THR A CA 1
ATOM 6114 C C . THR A 1 747 ? -30.836 1.368 28.028 1.00 90.81 747 THR A C 1
ATOM 6116 O O . THR A 1 747 ? -30.447 1.180 26.873 1.00 90.81 747 THR A O 1
ATOM 6119 N N . ILE A 1 748 ? -30.724 0.457 28.998 1.00 92.62 748 ILE A N 1
ATOM 6120 C CA . ILE A 1 748 ? -30.204 -0.904 28.840 1.00 92.62 748 ILE A CA 1
ATOM 6121 C C . ILE A 1 748 ? -30.973 -1.798 29.826 1.00 92.62 748 ILE A C 1
ATOM 6123 O O . ILE A 1 748 ? -30.565 -1.934 30.980 1.00 92.62 748 ILE A O 1
ATOM 6127 N N . CYS A 1 749 ? -32.113 -2.352 29.406 1.00 85.81 749 CYS A N 1
ATOM 6128 C CA . CYS A 1 749 ? -33.088 -2.978 30.311 1.00 85.81 749 CYS A CA 1
ATOM 6129 C C . CYS A 1 749 ? -33.700 -4.274 29.750 1.00 85.81 749 CYS A C 1
ATOM 6131 O O . CYS A 1 749 ? -33.746 -4.469 28.532 1.00 85.81 749 CYS A O 1
ATOM 6133 N N . GLY A 1 750 ? -34.238 -5.115 30.645 1.00 77.56 750 GLY A N 1
ATOM 6134 C CA . GLY A 1 750 ? -35.082 -6.274 30.319 1.00 77.56 750 GLY A CA 1
ATOM 6135 C C . GLY A 1 750 ? -34.414 -7.305 29.402 1.00 77.56 750 GLY A C 1
ATOM 6136 O O . GLY A 1 750 ? -33.247 -7.633 29.570 1.00 77.56 750 GLY A O 1
ATOM 6137 N N . ASP A 1 751 ? -35.134 -7.781 28.384 1.00 70.12 751 ASP A N 1
ATOM 6138 C CA . ASP A 1 751 ? -34.631 -8.761 27.401 1.00 70.12 751 ASP A CA 1
ATOM 6139 C C . ASP A 1 751 ? -33.579 -8.183 26.422 1.00 70.12 751 ASP A C 1
ATOM 6141 O O . ASP A 1 751 ? -33.055 -8.892 25.558 1.00 70.12 751 ASP A O 1
ATOM 6145 N N . GLN A 1 752 ? -33.285 -6.880 26.521 1.00 77.56 752 GLN A N 1
ATOM 6146 C CA . GLN A 1 752 ? -32.421 -6.123 25.609 1.00 77.56 752 GLN A CA 1
ATOM 6147 C C . GLN A 1 752 ? -31.099 -5.676 26.253 1.00 77.56 752 GLN A C 1
ATOM 6149 O O . GLN A 1 752 ? -30.488 -4.708 25.808 1.00 77.56 752 GLN A O 1
ATOM 6154 N N . THR A 1 753 ? -30.580 -6.408 27.242 1.00 84.75 753 THR A N 1
ATOM 6155 C CA . THR A 1 753 ? -29.265 -6.149 27.878 1.00 84.75 753 THR A CA 1
ATOM 6156 C C . THR A 1 753 ? -28.068 -6.166 26.919 1.00 84.75 753 THR A C 1
ATOM 6158 O O . THR A 1 753 ? -26.958 -5.795 27.302 1.00 84.75 753 THR A O 1
ATOM 6161 N N . LYS A 1 754 ? -28.267 -6.591 25.667 1.00 90.44 754 LYS A N 1
ATOM 6162 C CA . LYS A 1 754 ? -27.242 -6.661 24.613 1.00 90.44 754 LYS A CA 1
ATOM 6163 C C . LYS A 1 754 ? -27.159 -5.414 23.733 1.00 90.44 754 LYS A C 1
ATOM 6165 O O . LYS A 1 754 ? -26.282 -5.307 22.871 1.00 90.44 754 LYS A O 1
ATOM 6170 N N . THR A 1 755 ? -28.092 -4.488 23.912 1.00 92.38 755 THR A N 1
ATOM 6171 C CA . THR A 1 755 ? -28.203 -3.260 23.129 1.00 92.38 755 THR A CA 1
ATOM 6172 C C . THR A 1 755 ? -28.378 -2.073 24.055 1.00 92.38 755 THR A C 1
ATOM 6174 O O . THR A 1 755 ? -29.151 -2.129 25.003 1.00 92.38 755 THR A O 1
ATOM 6177 N N . MET A 1 756 ? -27.687 -0.983 23.750 1.00 93.25 756 MET A N 1
ATOM 6178 C CA . MET A 1 756 ? -27.850 0.292 24.426 1.00 93.25 756 MET A CA 1
ATOM 6179 C C . MET A 1 756 ? -28.631 1.233 23.527 1.00 93.25 756 MET A C 1
ATOM 6181 O O . MET A 1 756 ? -28.266 1.439 22.366 1.00 93.25 756 MET A O 1
ATOM 6185 N N . LEU A 1 757 ? -29.699 1.797 24.071 1.00 91.88 757 LEU A N 1
ATOM 6186 C CA . LEU A 1 757 ? -30.549 2.745 23.372 1.00 91.88 757 LEU A CA 1
ATOM 6187 C C . LEU A 1 757 ? -30.215 4.145 23.873 1.00 91.88 757 LEU A C 1
ATOM 6189 O O . LEU A 1 757 ? -30.142 4.366 25.084 1.00 91.88 757 LEU A O 1
ATOM 6193 N N . ALA A 1 758 ? -29.989 5.075 22.951 1.00 92.00 758 ALA A N 1
ATOM 6194 C CA . ALA A 1 758 ? -29.671 6.455 23.286 1.00 92.00 758 ALA A CA 1
ATOM 6195 C C . ALA A 1 758 ? -30.645 7.410 22.601 1.00 92.00 758 ALA A C 1
ATOM 6197 O O . ALA A 1 758 ? -30.754 7.408 21.374 1.00 92.00 758 ALA A O 1
ATOM 6198 N N . ASP A 1 759 ? -31.274 8.255 23.413 1.00 88.94 759 ASP A N 1
ATOM 6199 C CA . ASP A 1 759 ? -32.244 9.260 22.999 1.00 88.94 759 ASP A CA 1
ATOM 6200 C C . ASP A 1 759 ? -31.827 10.640 23.469 1.00 88.94 759 ASP A C 1
ATOM 6202 O O . ASP A 1 759 ? -31.700 10.908 24.669 1.00 88.94 759 ASP A O 1
ATOM 6206 N N . ARG A 1 760 ? -31.636 11.559 22.519 1.00 88.81 760 ARG A N 1
ATOM 6207 C CA . ARG A 1 760 ? -31.297 12.938 22.874 1.00 88.81 760 ARG A CA 1
ATOM 6208 C C . ARG A 1 760 ? -32.476 13.634 23.547 1.00 88.81 760 ARG A C 1
ATOM 6210 O O . ARG A 1 760 ? -32.265 14.442 24.452 1.00 88.81 760 ARG A O 1
ATOM 6217 N N . GLU A 1 761 ? -33.682 13.315 23.094 1.00 83.75 761 GLU A N 1
ATOM 6218 C CA . GLU A 1 761 ? -34.926 13.959 23.493 1.00 83.75 761 GLU A CA 1
ATOM 6219 C C . GLU A 1 761 ? -36.002 12.910 23.788 1.00 83.75 761 GLU A C 1
ATOM 6221 O O . GLU A 1 761 ? -36.747 12.492 22.902 1.00 83.75 761 GLU A O 1
ATOM 6226 N N . TYR A 1 762 ? -36.093 12.510 25.053 1.00 83.12 762 TYR A N 1
ATOM 6227 C CA . TYR A 1 762 ? -37.107 11.603 25.572 1.00 83.12 762 TYR A CA 1
ATOM 6228 C C . TYR A 1 762 ? -38.127 12.353 26.434 1.00 83.12 762 TYR A C 1
ATOM 6230 O O . TYR A 1 762 ? -37.775 13.192 27.271 1.00 83.12 762 TYR A O 1
ATOM 6238 N N . CYS A 1 763 ? -39.409 12.039 26.251 1.00 81.75 763 CYS A N 1
ATOM 6239 C CA . CYS A 1 763 ? -40.476 12.626 27.048 1.00 81.75 763 CYS A CA 1
ATOM 6240 C C . CYS A 1 763 ? -40.728 11.806 28.314 1.00 81.75 763 CYS A C 1
ATOM 6242 O O . CYS A 1 763 ? -41.339 10.743 28.269 1.00 81.75 763 CYS A O 1
ATOM 6244 N N . ARG A 1 764 ? -40.334 12.333 29.477 1.00 80.69 764 ARG A N 1
ATOM 6245 C CA . ARG A 1 764 ? -40.592 11.685 30.777 1.00 80.69 764 ARG A CA 1
ATOM 6246 C C . ARG A 1 764 ? -41.985 11.992 31.341 1.00 80.69 764 ARG A C 1
ATOM 6248 O O . ARG A 1 764 ? -42.285 11.626 32.478 1.00 80.69 764 ARG A O 1
ATOM 6255 N N . GLN A 1 765 ? -42.828 12.702 30.594 1.00 80.44 765 GLN A N 1
ATOM 6256 C CA . GLN A 1 765 ? -44.152 13.091 31.059 1.00 80.44 765 GLN A CA 1
ATOM 6257 C C . GLN A 1 765 ? -45.071 11.867 31.161 1.00 80.44 765 GLN A C 1
ATOM 6259 O O . GLN A 1 765 ? -45.139 11.034 30.258 1.00 80.44 765 GLN A O 1
ATOM 6264 N N . LEU A 1 766 ? -45.782 11.780 32.282 1.00 80.00 766 LEU A N 1
ATOM 6265 C CA . LEU A 1 766 ? -46.774 10.747 32.553 1.00 80.00 766 LEU A CA 1
ATOM 6266 C C . LEU A 1 766 ? -48.183 11.319 32.385 1.00 80.00 766 LEU A C 1
ATOM 6268 O O . LEU A 1 766 ? -48.419 12.501 32.657 1.00 80.00 766 LEU A O 1
ATOM 6272 N N . ASP A 1 767 ? -49.115 10.480 31.952 1.00 74.31 767 ASP A N 1
ATOM 6273 C CA . ASP A 1 767 ? -50.539 10.773 31.993 1.00 74.31 767 ASP A CA 1
ATOM 6274 C C . ASP A 1 767 ? -51.059 10.750 33.454 1.00 74.31 767 ASP A C 1
ATOM 6276 O O . ASP A 1 767 ? -50.353 10.317 34.374 1.00 74.31 767 ASP A O 1
ATOM 6280 N N . PRO A 1 768 ? -52.297 11.208 33.719 1.00 79.31 768 PRO A N 1
ATOM 6281 C CA . PRO A 1 768 ? -52.886 11.153 35.060 1.00 79.31 768 PRO A CA 1
ATOM 6282 C C . PRO A 1 768 ? -53.027 9.737 35.645 1.00 79.31 768 PRO A C 1
ATOM 6284 O O . PRO A 1 768 ? -53.269 9.602 36.843 1.00 79.31 768 PRO A O 1
ATOM 6287 N N . TYR A 1 769 ? -52.904 8.697 34.816 1.00 78.19 769 TYR A N 1
ATOM 6288 C CA . TYR A 1 769 ? -52.966 7.289 35.200 1.00 78.19 769 TYR A CA 1
ATOM 6289 C C . TYR A 1 769 ? -51.575 6.684 35.471 1.00 78.19 769 TYR A C 1
ATOM 6291 O O . TYR A 1 769 ? -51.492 5.527 35.878 1.00 78.19 769 TYR A O 1
ATOM 6299 N N . GLY A 1 770 ? -50.494 7.457 35.308 1.00 71.56 770 GLY A N 1
ATOM 6300 C CA . GLY A 1 770 ? -49.113 7.010 35.502 1.00 71.56 770 GLY A CA 1
ATOM 6301 C C . GLY A 1 770 ? -48.491 6.310 34.288 1.00 71.56 770 GLY A C 1
ATOM 6302 O O . GLY A 1 770 ? -47.385 5.785 34.400 1.00 71.56 770 GLY A O 1
ATOM 6303 N N . THR A 1 771 ? -49.158 6.315 33.135 1.00 71.25 771 THR A N 1
ATOM 6304 C CA . THR A 1 771 ? -48.661 5.765 31.866 1.00 71.25 771 THR A CA 1
ATOM 6305 C C . THR A 1 771 ? -47.796 6.804 31.150 1.00 71.25 771 THR A C 1
ATOM 6307 O O . THR A 1 771 ? -48.159 7.984 31.139 1.00 71.25 771 THR A O 1
ATOM 6310 N N . PRO A 1 772 ? -46.659 6.433 30.536 1.00 70.50 772 PRO A N 1
ATOM 6311 C CA . PRO A 1 772 ? -45.929 7.347 29.662 1.00 70.50 772 PRO A CA 1
ATOM 6312 C C . PRO A 1 772 ? -46.832 7.855 28.534 1.00 70.50 772 PRO A C 1
ATOM 6314 O O . PRO A 1 772 ? -47.592 7.100 27.924 1.00 70.50 772 PRO A O 1
ATOM 6317 N N . ILE A 1 773 ? -46.780 9.163 28.280 1.00 67.50 773 ILE A N 1
ATOM 6318 C CA . ILE A 1 773 ? -47.526 9.764 27.180 1.00 67.50 773 ILE A CA 1
ATOM 6319 C C . ILE A 1 773 ? -46.790 9.408 25.882 1.00 67.50 773 ILE A C 1
ATOM 6321 O O . ILE A 1 773 ? -45.688 9.900 25.658 1.00 67.50 773 ILE A O 1
ATOM 6325 N N . GLY A 1 774 ? -47.407 8.572 25.039 1.00 55.41 774 GLY A N 1
ATOM 6326 C CA . GLY A 1 774 ? -46.817 8.005 23.817 1.00 55.41 774 GLY A CA 1
ATOM 6327 C C . GLY A 1 774 ? -46.509 9.024 22.713 1.00 55.41 774 GLY A C 1
ATOM 6328 O O . GLY A 1 774 ? -47.156 9.048 21.662 1.00 55.41 774 GLY A O 1
ATOM 6329 N N . VAL A 1 775 ? -45.507 9.868 22.943 1.00 57.69 775 VAL A N 1
ATOM 6330 C CA . VAL A 1 775 ? -44.786 10.624 21.918 1.00 57.69 775 VAL A CA 1
ATOM 6331 C C . VAL A 1 775 ? -43.723 9.689 21.360 1.00 57.69 775 VAL A C 1
ATOM 6333 O O . VAL A 1 775 ? -42.982 9.117 22.139 1.00 57.69 775 VAL A O 1
ATOM 6336 N N . TYR A 1 776 ? -43.665 9.533 20.035 1.00 57.62 776 TYR A N 1
ATOM 6337 C CA . TYR A 1 776 ? -42.585 8.873 19.284 1.00 57.62 776 TYR A CA 1
ATOM 6338 C C . TYR A 1 776 ? -41.487 8.168 20.111 1.00 57.62 776 TYR A C 1
ATOM 6340 O O . TYR A 1 776 ? -40.439 8.744 20.376 1.00 57.62 776 TYR A O 1
ATOM 6348 N N . GLU A 1 777 ? -41.719 6.905 20.471 1.00 64.75 777 GLU A N 1
ATOM 6349 C CA . GLU A 1 777 ? -40.806 6.094 21.297 1.00 64.75 777 GLU A CA 1
ATOM 6350 C C . GLU A 1 777 ? -39.859 5.247 20.427 1.00 64.75 777 GLU A C 1
ATOM 6352 O O . GLU A 1 777 ? -39.726 4.038 20.608 1.00 64.75 777 GLU A O 1
ATOM 6357 N N . GLN A 1 778 ? -39.261 5.848 19.396 1.00 74.88 778 GLN A N 1
ATOM 6358 C CA . GLN A 1 778 ? -38.201 5.181 18.636 1.00 74.88 778 GLN A CA 1
ATOM 6359 C C . GLN A 1 778 ? -36.851 5.748 19.064 1.00 74.88 778 GLN A C 1
ATOM 6361 O O . GLN A 1 778 ? -36.689 6.963 18.951 1.00 74.88 778 GLN A O 1
ATOM 6366 N N . PRO A 1 779 ? -35.898 4.896 19.485 1.00 83.12 779 PRO A N 1
ATOM 6367 C CA . PRO A 1 779 ? -34.604 5.372 19.930 1.00 83.12 779 PRO A CA 1
ATOM 6368 C C . PRO A 1 779 ? -33.825 6.014 18.777 1.00 83.12 779 PRO A C 1
ATOM 6370 O O . PRO A 1 779 ? -33.792 5.452 17.673 1.00 83.12 779 PRO A O 1
ATOM 6373 N N . ASP A 1 780 ? -33.179 7.155 19.029 1.00 86.44 780 ASP A N 1
ATOM 6374 C CA . ASP A 1 780 ? -32.375 7.873 18.029 1.00 86.44 780 ASP A CA 1
ATOM 6375 C C . ASP A 1 780 ? -31.180 7.006 17.564 1.00 86.44 780 ASP A C 1
ATOM 6377 O O . ASP A 1 780 ? -30.894 6.917 16.363 1.00 86.44 780 ASP A O 1
ATOM 6381 N N . TYR A 1 781 ? -30.510 6.320 18.503 1.00 89.31 781 TYR A N 1
ATOM 6382 C CA . TYR A 1 781 ? -29.399 5.397 18.233 1.00 89.31 781 TYR A CA 1
ATOM 6383 C C . TYR A 1 781 ? -29.588 4.050 18.931 1.00 89.31 781 TYR A C 1
ATOM 6385 O O . TYR A 1 781 ? -30.016 3.984 20.084 1.00 89.31 781 TYR A O 1
ATOM 6393 N N . ILE A 1 782 ? -29.190 2.976 18.242 1.00 91.00 782 ILE A N 1
ATOM 6394 C CA . ILE A 1 782 ? -29.123 1.622 18.798 1.00 91.00 782 ILE A CA 1
ATOM 6395 C C . ILE A 1 782 ? -27.689 1.117 18.687 1.00 91.00 782 ILE A C 1
ATOM 6397 O O . ILE A 1 782 ? -27.221 0.765 17.607 1.00 91.00 782 ILE A O 1
ATOM 6401 N N . TYR A 1 783 ? -27.011 1.044 19.826 1.00 92.31 783 TYR A N 1
ATOM 6402 C CA . TYR A 1 783 ? -25.664 0.504 19.928 1.00 92.31 783 TYR A CA 1
ATOM 6403 C C . TYR A 1 783 ? -25.726 -0.947 20.393 1.00 92.31 783 TYR A C 1
ATOM 6405 O O . TYR A 1 783 ? -26.010 -1.226 21.554 1.00 92.31 783 TYR A O 1
ATOM 6413 N N . GLN A 1 784 ? -25.426 -1.894 19.514 1.00 93.62 784 GLN A N 1
ATOM 6414 C CA . GLN A 1 784 ? -25.251 -3.287 19.910 1.00 93.62 784 GLN A CA 1
ATOM 6415 C C . GLN A 1 784 ? -23.889 -3.459 20.593 1.00 93.62 784 GLN A C 1
ATOM 6417 O O . GLN A 1 784 ? -22.862 -3.070 20.038 1.00 93.62 784 GLN A O 1
ATOM 6422 N N . CYS A 1 785 ? -23.845 -4.060 21.779 1.00 93.00 785 CYS A N 1
ATOM 6423 C CA . CYS A 1 785 ? -22.579 -4.361 22.441 1.00 93.00 785 CYS A CA 1
ATOM 6424 C C . CYS A 1 785 ? -21.864 -5.506 21.704 1.00 93.00 785 CYS A C 1
ATOM 6426 O O . CYS A 1 785 ? -22.433 -6.579 21.494 1.00 93.00 785 CYS A O 1
ATOM 6428 N N . ALA A 1 786 ? -20.621 -5.259 21.277 1.00 92.50 786 ALA A N 1
ATOM 6429 C CA . ALA A 1 786 ? -19.800 -6.229 20.550 1.00 92.50 786 ALA A CA 1
ATOM 6430 C C . ALA A 1 786 ? -18.786 -6.926 21.470 1.00 92.50 786 ALA A C 1
ATOM 6432 O O . ALA A 1 786 ? -18.540 -8.122 21.329 1.00 92.50 786 ALA A O 1
ATOM 6433 N N . GLY A 1 787 ? -18.207 -6.208 22.432 1.00 92.31 787 GLY A N 1
ATOM 6434 C CA . GLY A 1 787 ? -17.232 -6.767 23.371 1.00 92.31 787 GLY A CA 1
ATOM 6435 C C . GLY A 1 787 ? -16.680 -5.721 24.327 1.00 92.31 787 GLY A C 1
ATOM 6436 O O . GLY A 1 787 ? -16.596 -4.547 23.971 1.00 92.31 787 GLY A O 1
ATOM 6437 N N . TYR A 1 788 ? -16.269 -6.144 25.519 1.00 93.12 788 TYR A N 1
ATOM 6438 C CA . TYR A 1 788 ? -15.607 -5.282 26.496 1.00 93.12 788 TYR A CA 1
ATOM 6439 C C . TYR A 1 788 ? -14.446 -6.005 27.189 1.00 93.12 788 TYR A C 1
ATOM 6441 O O . TYR A 1 788 ? -14.423 -7.233 27.270 1.00 93.12 788 TYR A O 1
ATOM 6449 N N . TRP A 1 789 ? -13.435 -5.257 27.633 1.00 92.94 789 TRP A N 1
ATOM 6450 C CA . TRP A 1 789 ? -12.284 -5.802 28.363 1.00 92.94 789 TRP A CA 1
ATOM 6451 C C . TRP A 1 789 ? -11.556 -4.719 29.161 1.00 92.94 789 TRP A C 1
ATOM 6453 O O . TRP A 1 789 ? -11.615 -3.535 28.831 1.00 92.94 789 TRP A O 1
ATOM 6463 N N . ARG A 1 790 ? -10.793 -5.136 30.175 1.00 90.81 790 ARG A N 1
ATOM 6464 C CA . ARG A 1 790 ? -9.908 -4.259 30.946 1.00 90.81 790 ARG A CA 1
ATOM 6465 C C . ARG A 1 790 ? -8.449 -4.410 30.519 1.00 90.81 790 ARG A C 1
ATOM 6467 O O . ARG A 1 790 ? -7.923 -5.520 30.436 1.00 90.81 790 ARG A O 1
ATOM 6474 N N . GLU A 1 791 ? -7.765 -3.295 30.282 1.00 86.50 791 GLU A N 1
ATOM 6475 C CA . GLU A 1 791 ? -6.332 -3.246 29.969 1.00 86.50 791 GLU A CA 1
ATOM 6476 C C . GLU A 1 791 ? -5.715 -1.956 30.528 1.00 86.50 791 GLU A C 1
ATOM 6478 O O . GLU A 1 791 ? -6.319 -0.890 30.445 1.00 86.50 791 GLU A O 1
ATOM 6483 N N . ASP A 1 792 ? -4.531 -2.056 31.141 1.00 83.75 792 ASP A N 1
ATOM 6484 C CA . ASP A 1 792 ? -3.817 -0.925 31.759 1.00 83.75 792 ASP A CA 1
ATOM 6485 C C . ASP A 1 792 ? -4.706 -0.082 32.685 1.00 83.75 792 ASP A C 1
ATOM 6487 O O . ASP A 1 792 ? -4.803 1.131 32.536 1.00 83.75 792 ASP A O 1
ATOM 6491 N N . SER A 1 793 ? -5.415 -0.770 33.590 1.00 86.19 793 SER A N 1
ATOM 6492 C CA . SER A 1 793 ? -6.414 -0.234 34.528 1.00 86.19 793 SER A CA 1
ATOM 6493 C C . SER A 1 793 ? -7.639 0.463 33.918 1.00 86.19 793 SER A C 1
ATOM 6495 O O . SER A 1 793 ? -8.540 0.794 34.688 1.00 86.19 793 SER A O 1
ATOM 6497 N N . ARG A 1 794 ? -7.753 0.558 32.588 1.00 90.31 794 ARG A N 1
ATOM 6498 C CA . ARG A 1 794 ? -8.890 1.144 31.860 1.00 90.31 794 ARG A CA 1
ATOM 6499 C C . ARG A 1 794 ? -9.825 0.070 31.311 1.00 90.31 794 ARG A C 1
ATOM 6501 O O . ARG A 1 794 ? -9.362 -1.002 30.918 1.00 90.31 794 ARG A O 1
ATOM 6508 N N . SER A 1 795 ? -11.118 0.368 31.264 1.00 93.62 795 SER A N 1
ATOM 6509 C CA . SER A 1 795 ? -12.142 -0.525 30.719 1.00 93.62 795 SER A CA 1
ATOM 6510 C C . SER A 1 795 ? -12.589 -0.019 29.352 1.00 93.62 795 SER A C 1
ATOM 6512 O O . SER A 1 795 ? -12.936 1.151 29.189 1.00 93.62 795 SER A O 1
ATOM 6514 N N . TYR A 1 796 ? -12.525 -0.899 28.359 1.00 93.38 796 TYR A N 1
ATOM 6515 C CA . TYR A 1 796 ? -12.848 -0.609 26.969 1.00 93.38 796 TYR A CA 1
ATOM 6516 C C . TYR A 1 796 ? -14.112 -1.360 26.569 1.00 93.38 796 TYR A C 1
ATOM 6518 O O . TYR A 1 796 ? -14.299 -2.509 26.964 1.00 93.38 796 TYR A O 1
ATOM 6526 N N . LEU A 1 797 ? -14.947 -0.729 25.754 1.00 93.44 797 LEU A N 1
ATOM 6527 C CA . LEU A 1 797 ? -16.169 -1.288 25.190 1.00 93.44 797 LEU A CA 1
ATOM 6528 C C . LEU A 1 797 ? -16.212 -0.961 23.698 1.00 93.44 797 LEU A C 1
ATOM 6530 O O . LEU A 1 797 ? -16.017 0.183 23.303 1.00 93.44 797 LEU A O 1
ATOM 6534 N N . ILE A 1 798 ? -16.495 -1.953 22.863 1.00 93.31 798 ILE A N 1
ATOM 6535 C CA . ILE A 1 798 ? -16.773 -1.754 21.442 1.00 93.31 798 ILE A CA 1
ATOM 6536 C C . ILE A 1 798 ? -18.255 -1.989 21.201 1.00 93.31 798 ILE A C 1
ATOM 6538 O O . ILE A 1 798 ? -18.826 -2.993 21.636 1.00 93.31 798 ILE A O 1
ATOM 6542 N N . THR A 1 799 ? -18.865 -1.060 20.477 1.00 93.31 799 THR A N 1
ATOM 6543 C CA . THR A 1 799 ? -20.267 -1.122 20.075 1.00 93.31 799 THR A CA 1
ATOM 6544 C C . THR A 1 799 ? -20.396 -1.115 18.566 1.00 93.31 799 THR A C 1
ATOM 6546 O O . THR A 1 799 ? -19.577 -0.506 17.880 1.00 93.31 799 THR A O 1
ATOM 6549 N N . TYR A 1 800 ? -21.465 -1.722 18.072 1.00 92.31 800 TYR A N 1
ATOM 6550 C CA . TYR A 1 800 ? -21.825 -1.791 16.670 1.00 92.31 800 TYR A CA 1
ATOM 6551 C C . TYR A 1 800 ? -23.156 -1.074 16.425 1.00 92.31 800 TYR A C 1
ATOM 6553 O O . TYR A 1 800 ? -24.178 -1.447 16.999 1.00 92.31 800 TYR A O 1
ATOM 6561 N N . ASP A 1 801 ? -23.133 -0.036 15.595 1.00 89.75 801 ASP A N 1
ATOM 6562 C CA . ASP A 1 801 ? -24.309 0.652 15.067 1.00 89.75 801 ASP A CA 1
ATOM 6563 C C . ASP A 1 801 ? -24.511 0.206 13.615 1.00 89.75 801 ASP A C 1
ATOM 6565 O O . ASP A 1 801 ? -23.693 0.485 12.737 1.00 89.75 801 ASP A O 1
ATOM 6569 N N . ARG A 1 802 ? -25.605 -0.517 13.367 1.00 85.19 802 ARG A N 1
ATOM 6570 C CA . ARG A 1 802 ? -25.945 -1.039 12.038 1.00 85.19 802 ARG A CA 1
ATOM 6571 C C . ARG A 1 802 ? -26.390 0.063 11.071 1.00 85.19 802 ARG A C 1
ATOM 6573 O O . ARG A 1 802 ? -26.317 -0.135 9.861 1.00 85.19 802 ARG A O 1
ATOM 6580 N N . ASP A 1 803 ? -26.887 1.182 11.592 1.00 83.38 803 ASP A N 1
ATOM 6581 C CA . ASP A 1 803 ? -27.479 2.242 10.782 1.00 83.38 803 ASP A CA 1
ATOM 6582 C C . ASP A 1 803 ? -26.483 3.356 10.445 1.00 83.38 803 ASP A C 1
ATOM 6584 O O . ASP A 1 803 ? -26.824 4.251 9.669 1.00 83.38 803 ASP A O 1
ATOM 6588 N N . ASP A 1 804 ? -25.284 3.367 11.033 1.00 79.50 804 ASP A N 1
ATOM 6589 C CA . ASP A 1 804 ? -24.216 4.297 10.655 1.00 79.50 804 ASP A CA 1
ATOM 6590 C C . ASP A 1 804 ? -23.623 3.871 9.294 1.00 79.50 804 ASP A C 1
ATOM 6592 O O . ASP A 1 804 ? -23.114 2.761 9.182 1.00 79.50 804 ASP A O 1
ATOM 6596 N N . PRO A 1 805 ? -23.693 4.703 8.237 1.00 69.12 805 PRO A N 1
ATOM 6597 C CA . PRO A 1 805 ? -23.189 4.336 6.913 1.00 69.12 805 PRO A CA 1
ATOM 6598 C C . PRO A 1 805 ? -21.669 4.506 6.755 1.00 69.12 805 PRO A C 1
ATOM 6600 O O . PRO A 1 805 ? -21.122 4.068 5.744 1.00 69.12 805 PRO A O 1
ATOM 6603 N N . TYR A 1 806 ? -20.991 5.177 7.694 1.00 69.62 806 TYR A N 1
ATOM 6604 C CA . TYR A 1 806 ? -19.565 5.495 7.587 1.00 69.62 806 TYR A CA 1
ATOM 6605 C C . TYR A 1 806 ? -18.709 4.625 8.500 1.00 69.62 806 TYR A C 1
ATOM 6607 O O . TYR A 1 806 ? -17.684 4.098 8.069 1.00 69.62 806 TYR A O 1
ATOM 6615 N N . ILE A 1 807 ? -19.088 4.514 9.777 1.00 74.50 807 ILE A N 1
ATOM 6616 C CA . ILE A 1 807 ? -18.301 3.789 10.778 1.00 74.50 807 ILE A CA 1
ATOM 6617 C C . ILE A 1 807 ? -19.241 3.023 11.706 1.00 74.50 807 ILE A C 1
ATOM 6619 O O . ILE A 1 807 ? -19.670 3.548 12.736 1.00 74.50 807 ILE A O 1
ATOM 6623 N N . ASN A 1 808 ? -19.473 1.753 11.381 1.00 85.94 808 ASN A N 1
ATOM 6624 C CA . ASN A 1 808 ? -20.378 0.886 12.136 1.00 85.94 808 ASN A CA 1
ATOM 6625 C C . ASN A 1 808 ? -19.848 0.558 13.541 1.00 85.94 808 ASN A C 1
ATOM 6627 O O . ASN A 1 808 ? -20.627 0.241 14.426 1.00 85.94 808 ASN A O 1
ATOM 6631 N N . PHE A 1 809 ? -18.533 0.629 13.782 1.00 89.31 809 PHE A N 1
ATOM 6632 C CA . PHE A 1 809 ? -17.931 0.302 15.081 1.00 89.31 809 PHE A CA 1
ATOM 6633 C C . PHE A 1 809 ? -17.479 1.552 15.835 1.00 89.31 809 PHE A C 1
ATOM 6635 O O . PHE A 1 809 ? -16.699 2.345 15.310 1.00 89.31 809 PHE A O 1
ATOM 6642 N N . LYS A 1 810 ? -17.897 1.702 17.094 1.00 89.69 810 LYS A N 1
ATOM 6643 C CA . LYS A 1 810 ? -17.422 2.768 17.993 1.00 89.69 810 LYS A CA 1
ATOM 6644 C C . LYS A 1 810 ? -16.677 2.162 19.173 1.00 89.69 810 LYS A C 1
ATOM 6646 O O . LYS A 1 810 ? -17.120 1.154 19.726 1.00 89.69 810 LYS A O 1
ATOM 6651 N N . CYS A 1 811 ? -15.569 2.785 19.560 1.00 92.31 811 CYS A N 1
ATOM 6652 C CA . CYS A 1 811 ? -14.815 2.396 20.743 1.00 92.31 811 CYS A CA 1
ATOM 6653 C C . CYS A 1 811 ? -15.109 3.372 21.887 1.00 92.31 811 CYS A C 1
ATOM 6655 O O . CYS A 1 811 ? -15.158 4.589 21.696 1.00 92.31 811 CYS A O 1
ATOM 6657 N N . TRP A 1 812 ? -15.319 2.826 23.077 1.00 94.31 812 TRP A N 1
ATOM 6658 C CA . TRP A 1 812 ? -15.673 3.552 24.284 1.00 94.31 812 TRP A CA 1
ATOM 6659 C C . TRP A 1 812 ? -14.709 3.191 25.406 1.00 94.31 812 TRP A C 1
ATOM 6661 O O . TRP A 1 812 ? -14.375 2.022 25.595 1.00 94.31 812 TRP A O 1
ATOM 6671 N N . VAL A 1 813 ? -14.293 4.185 26.180 1.00 95.62 813 VAL A N 1
ATOM 6672 C CA . VAL A 1 813 ? -13.627 3.990 27.468 1.00 95.62 813 VAL A CA 1
ATOM 6673 C C . VAL A 1 813 ? -14.635 4.325 28.550 1.00 95.62 813 VAL A C 1
ATOM 6675 O O . VAL A 1 813 ? -15.154 5.440 28.576 1.00 95.62 813 VAL A O 1
ATOM 6678 N N . TYR A 1 814 ? -14.926 3.365 29.421 1.00 95.50 814 TYR A N 1
ATOM 6679 C CA . TYR A 1 814 ? -15.958 3.515 30.439 1.00 95.50 814 TYR A CA 1
ATOM 6680 C C . TYR A 1 814 ? -15.394 3.322 31.841 1.00 95.50 814 TYR A C 1
ATOM 6682 O O . TYR A 1 814 ? -14.433 2.582 32.049 1.00 95.50 814 TYR A O 1
ATOM 6690 N N . GLU A 1 815 ? -15.976 4.024 32.805 1.00 95.06 815 GLU A N 1
ATOM 6691 C CA . GLU A 1 815 ? -15.574 3.943 34.203 1.00 95.06 815 GLU A CA 1
ATOM 6692 C C . GLU A 1 815 ? -16.741 4.313 35.112 1.00 95.06 815 GLU A C 1
ATOM 6694 O O . GLU A 1 815 ? -17.428 5.313 34.895 1.00 95.06 815 GLU A O 1
ATOM 6699 N N . ARG A 1 816 ? -16.950 3.514 36.157 1.00 92.69 816 ARG A N 1
ATOM 6700 C CA . ARG A 1 816 ? -17.869 3.850 37.241 1.00 92.69 816 ARG A CA 1
ATOM 6701 C C . ARG A 1 816 ? -17.195 4.816 38.210 1.00 92.69 816 ARG A C 1
ATOM 6703 O O . ARG A 1 816 ? -16.160 4.480 38.780 1.00 92.69 816 ARG A O 1
ATOM 6710 N N . ILE A 1 817 ? -17.804 5.983 38.401 1.00 92.88 817 ILE A N 1
ATOM 6711 C CA . ILE A 1 817 ? -17.311 7.018 39.320 1.00 92.88 817 ILE A CA 1
ATOM 6712 C C . ILE A 1 817 ? -17.979 6.887 40.688 1.00 92.88 817 ILE A C 1
ATOM 6714 O O . ILE A 1 817 ? -17.304 7.000 41.708 1.00 92.88 817 ILE A O 1
ATOM 6718 N N . ASP A 1 818 ? -19.285 6.617 40.700 1.00 91.06 818 ASP A N 1
ATOM 6719 C CA . ASP A 1 818 ? -20.085 6.445 41.915 1.00 91.06 818 ASP A CA 1
ATOM 6720 C C . ASP A 1 818 ? -21.091 5.296 41.735 1.00 91.06 818 ASP A C 1
ATOM 6722 O O . ASP A 1 818 ? -21.134 4.631 40.692 1.00 91.06 818 ASP A O 1
ATOM 6726 N N . TYR A 1 819 ? -21.90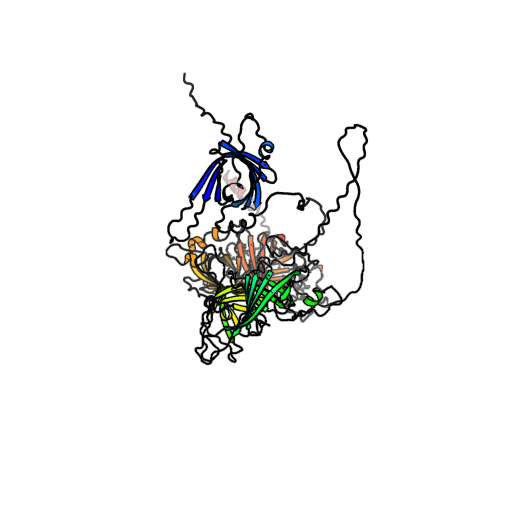3 5.016 42.749 1.00 85.25 819 TYR A N 1
ATOM 6727 C CA . TYR A 1 819 ? -22.912 3.969 42.677 1.00 85.25 819 TYR A CA 1
ATOM 6728 C C . TYR A 1 819 ? -23.960 4.235 41.590 1.00 85.25 819 TYR A C 1
ATOM 6730 O O . TYR A 1 819 ? -24.348 3.285 40.910 1.00 85.25 819 TYR A O 1
ATOM 6738 N N . ASP A 1 820 ? -24.313 5.500 41.384 1.00 89.19 820 ASP A N 1
ATOM 6739 C CA . ASP A 1 820 ? -25.346 6.027 40.488 1.00 89.19 820 ASP A CA 1
ATOM 6740 C C . ASP A 1 820 ? -24.769 6.764 39.260 1.00 89.19 820 ASP A C 1
ATOM 6742 O O . ASP A 1 820 ? -25.518 7.392 38.508 1.00 89.19 820 ASP A O 1
ATOM 6746 N N . LYS A 1 821 ? -23.439 6.727 39.046 1.00 93.25 821 LYS A N 1
ATOM 6747 C CA . LYS A 1 821 ? -22.761 7.505 37.989 1.00 93.25 821 LYS A CA 1
ATOM 6748 C C . LYS A 1 821 ? -21.709 6.732 37.207 1.00 93.25 821 LYS A C 1
ATOM 6750 O O . LYS A 1 821 ? -20.773 6.159 37.776 1.00 93.25 821 LYS A O 1
ATOM 6755 N N . ILE A 1 822 ? -21.807 6.810 35.879 1.00 95.19 822 ILE A N 1
ATOM 6756 C CA . ILE A 1 822 ? -20.877 6.182 34.929 1.00 95.19 822 ILE A CA 1
ATOM 6757 C C . ILE A 1 822 ? -20.413 7.219 33.906 1.00 95.19 822 ILE A C 1
ATOM 6759 O O . ILE A 1 822 ? -21.215 7.952 33.332 1.00 95.19 822 ILE A O 1
ATOM 6763 N N . TYR A 1 823 ? -19.110 7.270 33.647 1.00 96.38 823 TYR A N 1
ATOM 6764 C CA . TYR A 1 823 ? -18.545 8.067 32.563 1.00 96.38 823 TYR A CA 1
ATOM 6765 C C . TYR A 1 823 ? -18.213 7.190 31.364 1.00 96.38 823 TYR A C 1
ATOM 6767 O O . TYR A 1 823 ? -17.677 6.091 31.509 1.00 96.38 823 TYR A O 1
ATOM 6775 N N . LEU A 1 824 ? -18.505 7.711 30.177 1.00 95.62 824 LEU A N 1
ATOM 6776 C CA . LEU A 1 824 ? -18.225 7.105 28.886 1.00 95.62 824 LEU A CA 1
ATOM 6777 C C . LEU A 1 824 ? -17.496 8.126 28.020 1.00 95.62 824 LEU A C 1
ATOM 6779 O O . LEU A 1 824 ? -17.976 9.237 27.826 1.00 95.62 824 LEU A O 1
ATOM 6783 N N . SER A 1 825 ? -16.369 7.742 27.443 1.00 96.19 825 SER A N 1
ATOM 6784 C CA . SER A 1 825 ? -15.679 8.526 26.420 1.00 96.19 825 SER A CA 1
ATOM 6785 C C . SER A 1 825 ? -15.683 7.749 25.117 1.00 96.19 825 SER A C 1
ATOM 6787 O O . SER A 1 825 ? -15.210 6.616 25.087 1.00 96.19 825 SER A O 1
ATOM 6789 N N . ARG A 1 826 ? -16.191 8.344 24.042 1.00 94.12 826 ARG A N 1
ATOM 6790 C CA . ARG A 1 826 ? -16.157 7.784 22.693 1.00 94.12 826 ARG A CA 1
ATOM 6791 C C . ARG A 1 826 ? -14.907 8.246 21.958 1.00 94.12 826 ARG A C 1
ATOM 6793 O O . ARG A 1 826 ? -14.477 9.394 22.083 1.00 94.12 826 ARG A O 1
ATOM 6800 N N . SER A 1 827 ? -14.317 7.333 21.200 1.00 91.75 827 SER A N 1
ATOM 6801 C CA . SER A 1 827 ? -13.213 7.633 20.298 1.00 91.75 827 SER A CA 1
ATOM 6802 C C . SER A 1 827 ? -13.676 8.334 19.024 1.00 91.75 827 SER A C 1
ATOM 6804 O O . SER A 1 827 ? -14.751 8.048 18.501 1.00 91.75 827 SER A O 1
ATOM 6806 N N . ALA A 1 828 ? -12.799 9.158 18.445 1.00 87.25 828 ALA A N 1
ATOM 6807 C CA . ALA A 1 828 ? -13.061 9.820 17.164 1.00 87.25 828 ALA A CA 1
ATOM 6808 C C . ALA A 1 828 ? -13.192 8.849 15.967 1.00 87.25 828 ALA A C 1
ATOM 6810 O O . ALA A 1 828 ? -13.744 9.209 14.930 1.00 87.25 828 ALA A O 1
ATOM 6811 N N . GLY A 1 829 ? -12.677 7.622 16.091 1.00 83.44 829 GLY A N 1
ATOM 6812 C CA . GLY A 1 829 ? -12.779 6.564 15.080 1.00 83.44 829 GLY A CA 1
ATOM 6813 C C . GLY A 1 829 ? -13.278 5.241 15.661 1.00 83.44 829 GLY A C 1
ATOM 6814 O O . GLY A 1 829 ? -13.818 5.195 16.763 1.00 83.44 829 GLY A O 1
ATOM 6815 N N . SER A 1 830 ? -13.062 4.141 14.939 1.00 82.50 830 SER A N 1
ATOM 6816 C CA . SER A 1 830 ? -13.392 2.779 15.397 1.00 82.50 830 SER A CA 1
ATOM 6817 C C . SER A 1 830 ? -12.356 2.171 16.354 1.00 82.50 830 SER A C 1
ATOM 6819 O O . SER A 1 830 ? -12.571 1.082 16.885 1.00 82.50 830 SER A O 1
ATOM 6821 N N . PHE A 1 831 ? -11.242 2.866 16.601 1.00 85.00 831 PHE A N 1
ATOM 6822 C CA . PHE A 1 831 ? -10.207 2.474 17.556 1.00 85.00 831 PHE A CA 1
ATOM 6823 C C . PHE A 1 831 ? -10.182 3.435 18.748 1.00 85.00 831 PHE A C 1
ATOM 6825 O O . PHE A 1 831 ? -10.326 4.643 18.576 1.00 85.00 831 PHE A O 1
ATOM 6832 N N . CYS A 1 832 ? -9.941 2.912 19.950 1.00 86.31 832 CYS A N 1
ATOM 6833 C CA . CYS A 1 832 ? -9.756 3.746 21.136 1.00 86.31 832 CYS A CA 1
ATOM 6834 C C . CYS A 1 832 ? -8.396 4.460 21.107 1.00 86.31 832 CYS A C 1
ATOM 6836 O O . CYS A 1 832 ? -7.363 3.841 20.825 1.00 86.31 832 CYS A O 1
ATOM 6838 N N . GLY A 1 833 ? -8.395 5.752 21.439 1.00 83.31 833 GLY A N 1
ATOM 6839 C CA . GLY A 1 833 ? -7.197 6.585 21.478 1.00 83.31 833 GLY A CA 1
ATOM 6840 C C . GLY A 1 833 ? -6.163 6.084 22.491 1.00 83.31 833 GLY A C 1
ATOM 6841 O O . GLY A 1 833 ? -6.488 5.464 23.505 1.00 83.31 833 GLY A O 1
ATOM 6842 N N . PHE A 1 834 ? -4.880 6.361 22.239 1.00 81.38 834 PHE A N 1
ATOM 6843 C CA . PHE A 1 834 ? -3.810 5.910 23.136 1.00 81.38 834 PHE A CA 1
ATOM 6844 C C . PHE A 1 834 ? -3.909 6.573 24.521 1.00 81.38 834 PHE A C 1
ATOM 6846 O O . PHE A 1 834 ? -3.848 5.868 25.534 1.00 81.38 834 PHE A O 1
ATOM 6853 N N . ASN A 1 835 ? -4.099 7.897 24.550 1.00 87.94 835 ASN A N 1
ATOM 6854 C CA . ASN A 1 835 ? -4.218 8.701 25.770 1.00 87.94 835 ASN A CA 1
ATOM 6855 C C . ASN A 1 835 ? -5.652 8.796 26.300 1.00 87.94 835 ASN A C 1
ATOM 6857 O O . ASN A 1 835 ? -5.839 9.257 27.421 1.00 87.94 835 ASN A O 1
ATOM 6861 N N . GLN A 1 836 ? -6.631 8.290 25.551 1.00 91.19 836 GLN A N 1
ATOM 6862 C CA . GLN A 1 836 ? -8.043 8.369 25.893 1.00 91.19 836 GLN A CA 1
ATOM 6863 C C . GLN A 1 836 ? -8.342 7.778 27.278 1.00 91.19 836 GLN A C 1
ATOM 6865 O O . GLN A 1 836 ? -7.950 6.649 27.606 1.00 91.19 836 GLN A O 1
ATOM 6870 N N . THR A 1 837 ? -9.071 8.551 28.077 1.00 92.88 837 THR A N 1
ATOM 6871 C CA . THR A 1 837 ? -9.625 8.165 29.381 1.00 92.88 837 THR A CA 1
ATOM 6872 C C . THR A 1 837 ? -11.150 8.259 29.353 1.00 92.88 837 THR A C 1
ATOM 6874 O O . THR A 1 837 ? -11.712 8.811 28.413 1.00 92.88 837 THR A O 1
ATOM 6877 N N . SER A 1 838 ? -11.827 7.781 30.400 1.00 93.56 838 SER A N 1
ATOM 6878 C CA . SER A 1 838 ? -13.286 7.916 30.576 1.00 93.56 838 SER A CA 1
ATOM 6879 C C . SER A 1 838 ? -13.770 9.377 30.569 1.00 93.56 838 SER A C 1
ATOM 6881 O O . SER A 1 838 ? -14.935 9.649 30.289 1.00 93.56 838 SER A O 1
ATOM 6883 N N . GLN A 1 839 ? -12.876 10.333 30.850 1.00 94.38 839 GLN A N 1
ATOM 6884 C CA . GLN A 1 839 ? -13.170 11.767 30.899 1.00 94.38 839 GLN A CA 1
ATOM 6885 C C . GLN A 1 839 ? -12.738 12.535 29.647 1.00 94.38 839 GLN A C 1
ATOM 6887 O O . GLN A 1 839 ? -13.028 13.727 29.548 1.00 94.38 839 GLN A O 1
ATOM 6892 N N . SER A 1 840 ? -12.057 11.887 28.705 1.00 94.88 840 SER A N 1
ATOM 6893 C CA . SER A 1 840 ? -11.575 12.541 27.491 1.00 94.88 840 SER A CA 1
ATOM 6894 C C . SER A 1 840 ? -12.737 12.870 26.551 1.00 94.88 840 SER A C 1
ATOM 6896 O O . SER A 1 840 ? -13.620 12.044 26.323 1.00 94.88 840 SER A O 1
ATOM 6898 N N . TYR A 1 841 ? -12.721 14.071 25.982 1.00 93.31 841 TYR A N 1
ATOM 6899 C CA . TYR A 1 841 ? -13.708 14.542 24.999 1.00 93.31 841 TYR A CA 1
ATOM 6900 C C . TYR A 1 841 ? -13.068 15.265 23.804 1.00 93.31 841 TYR A C 1
ATOM 6902 O O . TYR A 1 841 ? -13.763 15.629 22.858 1.00 93.31 841 TYR A O 1
ATOM 6910 N N . GLU A 1 842 ? -11.753 15.493 23.848 1.00 91.75 842 GLU A N 1
ATOM 6911 C CA . GLU A 1 842 ? -11.010 16.211 22.817 1.00 91.75 842 GLU A CA 1
ATOM 6912 C C . GLU A 1 842 ? -10.267 15.263 21.873 1.00 91.75 842 GLU A C 1
ATOM 6914 O O . GLU A 1 842 ? -9.729 14.229 22.284 1.00 91.75 842 GLU A O 1
ATOM 6919 N N . ALA A 1 843 ? -10.130 15.683 20.612 1.00 88.06 843 ALA A N 1
ATOM 6920 C CA . ALA A 1 843 ? -9.408 14.919 19.594 1.00 88.06 843 ALA A CA 1
ATOM 6921 C C . ALA A 1 843 ? -7.917 14.739 19.912 1.00 88.06 843 ALA A C 1
ATOM 6923 O O . ALA A 1 843 ? -7.319 13.771 19.445 1.00 88.06 843 ALA A O 1
ATOM 6924 N N . GLN A 1 844 ? -7.321 15.621 20.725 1.00 88.75 844 GLN A N 1
ATOM 6925 C CA . GLN A 1 844 ? -5.925 15.498 21.169 1.00 88.75 844 GLN A CA 1
ATOM 6926 C C . GLN A 1 844 ? -5.692 14.211 21.974 1.00 88.75 844 GLN A C 1
ATOM 6928 O O . GLN A 1 844 ? -4.656 13.562 21.831 1.00 88.75 844 GLN A O 1
ATOM 6933 N N . ASP A 1 845 ? -6.696 13.793 22.747 1.00 88.75 845 ASP A N 1
ATOM 6934 C CA . ASP A 1 845 ? -6.677 12.542 23.507 1.00 88.75 845 ASP A CA 1
ATOM 6935 C C . ASP A 1 845 ? -7.073 11.323 22.653 1.00 88.75 845 ASP A C 1
ATOM 6937 O O . ASP A 1 845 ? -6.965 10.177 23.100 1.00 88.75 845 ASP A O 1
ATOM 6941 N N . GLY A 1 846 ? -7.537 11.553 21.421 1.00 88.25 846 GLY A N 1
ATOM 6942 C CA . GLY A 1 846 ? -8.160 10.551 20.555 1.00 88.25 846 GLY A CA 1
ATOM 6943 C C . GLY A 1 846 ? -9.644 10.298 20.855 1.00 88.25 846 GLY A C 1
ATOM 6944 O O . GLY A 1 846 ? -10.195 9.310 20.367 1.00 88.25 846 GLY A O 1
ATOM 6945 N N . ALA A 1 847 ? -10.285 11.169 21.639 1.00 93.00 847 ALA A N 1
ATOM 6946 C CA . ALA A 1 847 ? -11.717 11.142 21.926 1.00 93.00 847 ALA A CA 1
ATOM 6947 C C . ALA A 1 847 ? -12.475 12.189 21.098 1.00 93.00 847 ALA A C 1
ATOM 6949 O O . ALA A 1 847 ? -11.883 13.130 20.579 1.00 93.00 847 ALA A O 1
ATOM 6950 N N . ASP A 1 848 ? -13.791 12.051 20.983 1.00 93.88 848 ASP A N 1
ATOM 6951 C CA . ASP A 1 848 ? -14.641 13.061 20.339 1.00 93.88 848 ASP A CA 1
ATOM 6952 C C . ASP A 1 848 ? -15.867 13.462 21.170 1.00 93.88 848 ASP A C 1
ATOM 6954 O O . ASP A 1 848 ? -16.434 14.543 20.976 1.00 93.88 848 ASP A O 1
ATOM 6958 N N . LEU A 1 849 ? -16.263 12.602 22.107 1.00 94.38 849 LEU A N 1
ATOM 6959 C CA . LEU A 1 849 ? -17.455 12.753 22.922 1.00 94.38 849 LEU A CA 1
ATOM 6960 C C . LEU A 1 849 ? -17.221 12.152 24.308 1.00 94.38 849 LEU A C 1
ATOM 6962 O O . LEU A 1 849 ? -16.789 11.011 24.431 1.00 94.38 849 LEU A O 1
ATOM 6966 N N . LYS A 1 850 ? -17.590 12.889 25.349 1.00 95.88 850 LYS A N 1
ATOM 6967 C CA . LYS A 1 850 ? -17.775 12.384 26.708 1.00 95.88 850 LYS A CA 1
ATOM 6968 C C . LYS A 1 850 ? -19.255 12.418 27.058 1.00 95.88 850 LYS A C 1
ATOM 6970 O O . LYS A 1 850 ? -19.933 13.418 26.824 1.00 95.88 850 LYS A O 1
ATOM 6975 N N . ILE A 1 851 ? -19.723 11.346 27.676 1.00 96.06 851 ILE A N 1
ATOM 6976 C CA . ILE A 1 851 ? -21.061 11.193 28.220 1.00 96.06 851 ILE A CA 1
ATOM 6977 C C . ILE A 1 851 ? -20.942 10.897 29.716 1.00 96.06 851 ILE A C 1
ATOM 6979 O O . ILE A 1 851 ? -20.214 10.002 30.139 1.00 96.06 851 ILE A O 1
ATOM 6983 N N . GLU A 1 852 ? -21.660 11.671 30.515 1.00 96.44 852 GLU A N 1
ATOM 6984 C CA . GLU A 1 852 ? -21.883 11.428 31.934 1.00 96.44 852 GLU A CA 1
ATOM 6985 C C . GLU A 1 852 ? -23.286 10.855 32.102 1.00 96.44 852 GLU A C 1
ATOM 6987 O O . GLU A 1 852 ? -24.265 11.526 31.776 1.00 96.44 852 GLU A O 1
ATOM 6992 N N . LEU A 1 853 ? -23.361 9.613 32.574 1.00 95.69 853 LEU A N 1
ATOM 6993 C CA . LEU A 1 853 ? -24.592 8.910 32.904 1.00 95.69 853 LEU A CA 1
ATOM 6994 C C . LEU A 1 853 ? -24.880 9.060 34.396 1.00 95.69 853 LEU A C 1
ATOM 6996 O O . LEU A 1 853 ? -24.012 8.783 35.222 1.00 95.69 853 LEU A O 1
ATOM 7000 N N . GLU A 1 854 ? -26.102 9.468 34.717 1.00 94.69 854 GLU A N 1
ATOM 7001 C CA . GLU A 1 854 ? -26.641 9.603 36.071 1.00 94.69 854 GLU A CA 1
ATOM 7002 C C . GLU A 1 854 ? -27.928 8.778 36.159 1.00 94.69 854 GLU A C 1
ATOM 7004 O O . GLU A 1 854 ? -28.769 8.856 35.262 1.00 94.69 854 GLU A O 1
ATOM 7009 N N . GLU A 1 855 ? -28.057 7.937 37.182 1.00 90.94 855 GLU A N 1
ATOM 7010 C CA . GLU A 1 855 ? -29.198 7.032 37.343 1.00 90.94 855 GLU A CA 1
ATOM 7011 C C . GLU A 1 855 ? -30.530 7.796 37.300 1.00 90.94 855 GLU A C 1
ATOM 7013 O O . GLU A 1 855 ? -30.701 8.851 37.915 1.00 90.94 855 GLU A O 1
ATOM 7018 N N . ALA A 1 856 ? -31.491 7.264 36.544 1.00 87.56 856 ALA A N 1
ATOM 7019 C CA . ALA A 1 856 ? -32.781 7.910 36.326 1.00 87.56 856 ALA A CA 1
ATOM 7020 C C . ALA A 1 856 ? -33.978 6.952 36.397 1.00 87.56 856 ALA A C 1
ATOM 7022 O O . ALA A 1 856 ? -35.071 7.310 35.940 1.00 87.56 856 ALA A O 1
ATOM 7023 N N . GLU A 1 857 ? -33.796 5.767 36.977 1.00 82.56 857 GLU A N 1
ATOM 7024 C CA . GLU A 1 857 ? -34.867 4.796 37.195 1.00 82.56 857 GLU A CA 1
ATOM 7025 C C . GLU A 1 857 ? -35.998 5.390 38.062 1.00 82.56 857 GLU A C 1
ATOM 7027 O O . GLU A 1 857 ? -35.760 6.121 39.030 1.00 82.56 857 GLU A O 1
ATOM 7032 N N . ARG A 1 858 ? -37.264 5.153 37.686 1.00 79.38 858 ARG A N 1
ATOM 7033 C CA . ARG A 1 858 ? -38.422 5.478 38.539 1.00 79.38 858 ARG A CA 1
ATOM 7034 C C . ARG A 1 858 ? -38.769 4.268 39.397 1.00 79.38 858 ARG A C 1
ATOM 7036 O O . ARG A 1 858 ? -38.551 3.140 38.998 1.00 79.38 858 ARG A O 1
ATOM 7043 N N . ILE A 1 859 ? -39.453 4.511 40.515 1.00 72.94 859 ILE A N 1
ATOM 7044 C CA . ILE A 1 859 ? -39.884 3.484 41.488 1.00 72.94 859 ILE A CA 1
ATOM 7045 C C . ILE A 1 859 ? -40.632 2.290 40.850 1.00 72.94 859 ILE A C 1
ATOM 7047 O O . ILE A 1 859 ? -40.642 1.204 41.421 1.00 72.94 859 ILE A O 1
ATOM 7051 N N . HIS A 1 860 ? -41.300 2.499 39.713 1.00 73.88 860 HIS A N 1
ATOM 7052 C CA . HIS A 1 860 ? -42.088 1.475 39.017 1.00 73.88 860 HIS A CA 1
ATOM 7053 C C . HIS A 1 860 ? -41.467 0.982 37.711 1.00 73.88 860 HIS A C 1
ATOM 7055 O O . HIS A 1 860 ? -42.075 0.142 37.051 1.00 73.88 860 HIS A O 1
ATOM 7061 N N . ASP A 1 861 ? -40.314 1.514 37.321 1.00 74.94 861 ASP A N 1
ATOM 7062 C CA . ASP A 1 861 ? -39.581 0.931 36.212 1.00 74.94 861 ASP A CA 1
ATOM 7063 C C . ASP A 1 861 ? -38.768 -0.268 36.752 1.00 74.94 861 ASP A C 1
ATOM 7065 O O . ASP A 1 861 ? -38.384 -0.273 37.919 1.00 74.94 861 ASP A O 1
ATOM 7069 N N . ASP A 1 862 ? -38.572 -1.300 35.930 1.00 80.94 862 ASP A N 1
ATOM 7070 C CA . ASP A 1 862 ? -37.866 -2.536 36.304 1.00 80.94 862 ASP A CA 1
ATOM 7071 C C . ASP A 1 862 ? -36.612 -2.682 35.432 1.00 80.94 862 ASP A C 1
ATOM 7073 O O . ASP A 1 862 ? -36.628 -3.297 34.362 1.00 80.94 862 ASP A O 1
ATOM 7077 N N . CYS A 1 863 ? -35.542 -1.991 35.822 1.00 85.44 863 CYS A N 1
ATOM 7078 C CA . CYS A 1 863 ? -34.283 -1.948 35.093 1.00 85.44 863 CYS A CA 1
ATOM 7079 C C . CYS A 1 863 ? -33.073 -1.936 36.043 1.00 85.44 863 CYS A C 1
ATOM 7081 O O . CYS A 1 863 ? -32.427 -0.899 36.231 1.00 85.44 863 CYS A O 1
ATOM 7083 N N . PRO A 1 864 ? -32.705 -3.105 36.598 1.00 84.12 864 PRO A N 1
ATOM 7084 C CA . PRO A 1 864 ? -31.641 -3.201 37.585 1.00 84.12 864 PRO A CA 1
ATOM 7085 C C . PRO A 1 864 ? -30.281 -2.763 37.028 1.00 84.12 864 PRO A C 1
ATOM 7087 O O . PRO A 1 864 ? -29.912 -3.057 35.884 1.00 84.12 864 PRO A O 1
ATOM 7090 N N . ILE A 1 865 ? -29.494 -2.107 37.882 1.00 85.44 865 ILE A N 1
ATOM 7091 C CA . ILE A 1 865 ? -28.129 -1.684 37.563 1.00 85.44 865 ILE A CA 1
ATOM 7092 C C . ILE A 1 865 ? -27.154 -2.850 37.726 1.00 85.44 865 ILE A C 1
ATOM 7094 O O . ILE A 1 865 ? -26.923 -3.352 38.827 1.00 85.44 865 ILE A O 1
ATOM 7098 N N . ARG A 1 866 ? -26.488 -3.211 36.630 1.00 85.69 866 ARG A N 1
ATOM 7099 C CA . ARG A 1 866 ? -25.310 -4.085 36.599 1.00 85.69 866 ARG A CA 1
ATOM 7100 C C . ARG A 1 866 ? -24.098 -3.266 36.184 1.00 85.69 866 ARG A C 1
ATOM 7102 O O . ARG A 1 866 ? -24.223 -2.325 35.405 1.00 85.69 866 ARG A O 1
ATOM 7109 N N . TYR A 1 867 ? -22.922 -3.637 36.678 1.00 89.50 867 TYR A N 1
ATOM 7110 C CA . TYR A 1 867 ? -21.655 -3.078 36.219 1.00 89.50 867 TYR A CA 1
ATOM 7111 C C . TYR A 1 867 ? -20.553 -4.140 36.255 1.00 89.50 867 TYR A C 1
ATOM 7113 O O . TYR A 1 867 ? -20.304 -4.745 37.297 1.00 89.50 867 TYR A O 1
ATOM 7121 N N . ASP A 1 868 ? -19.869 -4.307 35.132 1.00 90.06 868 ASP A N 1
ATOM 7122 C CA . ASP A 1 868 ? -18.708 -5.161 34.928 1.00 90.06 868 ASP A CA 1
ATOM 7123 C C . ASP A 1 868 ? -17.566 -4.304 34.369 1.00 90.06 868 ASP A C 1
ATOM 7125 O O . ASP A 1 868 ? -17.704 -3.608 33.361 1.00 90.06 868 ASP A O 1
ATOM 7129 N N . ASP A 1 869 ? -16.413 -4.343 35.029 1.00 88.56 869 ASP A N 1
ATOM 7130 C CA . ASP A 1 869 ? -15.237 -3.579 34.630 1.00 88.56 869 ASP A CA 1
ATOM 7131 C C . ASP A 1 869 ? -14.398 -4.267 33.538 1.00 88.56 869 ASP A C 1
ATOM 7133 O O . ASP A 1 869 ? -13.391 -3.703 33.103 1.00 88.56 869 ASP A O 1
ATOM 7137 N N . GLY A 1 870 ? -14.777 -5.469 33.098 1.00 89.00 870 GLY A N 1
ATOM 7138 C CA . GLY A 1 870 ? -14.127 -6.209 32.022 1.00 89.00 870 GLY A CA 1
ATOM 7139 C C . GLY A 1 870 ? -12.838 -6.923 32.424 1.00 89.00 870 GLY A C 1
ATOM 7140 O O . GLY A 1 870 ? -12.049 -7.282 31.546 1.00 89.00 870 GLY A O 1
ATOM 7141 N N . ARG A 1 871 ? -12.573 -7.130 33.726 1.00 88.81 871 ARG A N 1
ATOM 7142 C CA . ARG A 1 871 ? -11.405 -7.916 34.185 1.00 88.81 871 ARG A CA 1
ATOM 7143 C C . ARG A 1 871 ? -11.440 -9.356 33.690 1.00 88.81 871 ARG A C 1
ATOM 7145 O O . ARG A 1 871 ? -10.393 -9.898 33.340 1.00 88.81 871 ARG A O 1
ATOM 7152 N N . ASN A 1 872 ? -12.622 -9.966 33.697 1.00 84.94 872 ASN A N 1
ATOM 7153 C CA . ASN A 1 872 ? -12.836 -11.305 33.175 1.00 84.94 872 ASN A CA 1
ATOM 7154 C C . ASN A 1 872 ? -14.170 -11.374 32.419 1.00 84.94 872 ASN A C 1
ATOM 7156 O O . ASN A 1 872 ? -15.178 -11.759 33.005 1.00 84.94 872 ASN A O 1
ATOM 7160 N N . PRO A 1 873 ? -14.175 -11.048 31.119 1.00 79.38 873 PRO A N 1
ATOM 7161 C CA . PRO A 1 873 ? -15.404 -11.013 30.327 1.00 79.38 873 PRO A CA 1
ATOM 7162 C C . PRO A 1 873 ? -16.032 -12.395 30.072 1.00 79.38 873 PRO A C 1
ATOM 7164 O O . PRO A 1 873 ? -17.109 -12.492 29.497 1.00 79.38 873 PRO A O 1
ATOM 7167 N N . TRP A 1 874 ? -15.357 -13.479 30.461 1.00 80.69 874 TRP A N 1
ATOM 7168 C CA . TRP A 1 874 ? -15.861 -14.848 30.315 1.00 80.69 874 TRP A CA 1
ATOM 7169 C C . TRP A 1 874 ? -16.643 -15.321 31.542 1.00 80.69 874 TRP A C 1
ATOM 7171 O O . TRP A 1 874 ? -17.249 -16.391 31.510 1.00 80.69 874 TRP A O 1
ATOM 7181 N N . GLN A 1 875 ? -16.601 -14.564 32.641 1.00 79.69 875 GLN A N 1
ATOM 7182 C CA . GLN A 1 875 ? -17.416 -14.846 33.814 1.00 79.69 875 GLN A CA 1
ATOM 7183 C C . GLN A 1 875 ? -18.814 -14.276 33.614 1.00 79.69 875 GLN A C 1
ATOM 7185 O O . GLN A 1 875 ? -18.984 -13.100 33.314 1.00 79.69 875 GLN A O 1
ATOM 7190 N N . VAL A 1 876 ? -19.820 -15.123 33.818 1.00 67.31 876 VAL A N 1
ATOM 7191 C CA . VAL A 1 876 ? -21.204 -14.670 33.935 1.00 67.31 876 VAL A CA 1
ATOM 7192 C C . VAL A 1 876 ? -21.320 -13.951 35.276 1.00 67.31 876 VAL A C 1
ATOM 7194 O O . VAL A 1 876 ? -21.051 -14.547 36.318 1.00 67.31 876 VAL A O 1
ATOM 7197 N N . VAL A 1 877 ? -21.638 -12.659 35.242 1.00 62.59 877 VAL A N 1
ATOM 7198 C CA . VAL A 1 877 ? -21.825 -11.848 36.449 1.00 62.59 877 VAL A CA 1
ATOM 7199 C C . VAL A 1 877 ? -23.269 -12.003 36.912 1.00 62.59 877 VAL A C 1
ATOM 7201 O O . VAL A 1 877 ? -24.190 -11.715 36.146 1.00 62.59 877 VAL A O 1
ATOM 7204 N N . ASP A 1 878 ? -23.459 -12.446 38.154 1.00 55.12 878 ASP A N 1
ATOM 7205 C CA . ASP A 1 878 ? -24.780 -12.529 38.778 1.00 55.12 878 ASP A CA 1
ATOM 7206 C C . ASP A 1 878 ? -25.372 -11.122 38.988 1.00 55.12 878 ASP A C 1
ATOM 7208 O O . ASP A 1 878 ? -24.660 -10.165 39.311 1.00 55.12 878 ASP A O 1
ATOM 7212 N N . GLU A 1 879 ? -26.686 -10.986 38.808 1.00 54.38 879 GLU A N 1
ATOM 7213 C CA . GLU A 1 879 ? -27.412 -9.736 39.042 1.00 54.38 879 GLU A CA 1
ATOM 7214 C C . GLU A 1 879 ? -27.316 -9.331 40.520 1.00 54.38 879 GLU A C 1
ATOM 7216 O O . GLU A 1 879 ? -27.790 -10.033 41.418 1.00 54.38 879 GLU A O 1
ATOM 7221 N N . PHE A 1 880 ? -26.719 -8.171 40.798 1.00 50.84 880 PHE A N 1
ATOM 7222 C CA . PHE A 1 880 ? -26.762 -7.589 42.136 1.00 50.84 880 PHE A CA 1
ATOM 7223 C C . PHE A 1 880 ? -28.136 -6.945 42.353 1.00 50.84 880 PHE A C 1
ATOM 7225 O O . PHE A 1 880 ? -28.334 -5.770 42.056 1.00 50.84 880 PHE A O 1
ATOM 7232 N N . LEU A 1 881 ? -29.095 -7.705 42.891 1.00 41.56 881 LEU A N 1
ATOM 7233 C CA . LEU A 1 881 ? -30.348 -7.134 43.389 1.00 41.56 881 LEU A CA 1
ATOM 7234 C C . LEU A 1 881 ? -30.053 -6.218 44.588 1.00 41.56 881 LEU A C 1
ATOM 7236 O O . LEU A 1 881 ? -29.765 -6.684 45.696 1.00 41.56 881 LEU A O 1
ATOM 7240 N N . PHE A 1 882 ? -30.168 -4.904 44.392 1.00 41.62 882 PHE A N 1
ATOM 7241 C CA . PHE A 1 882 ? -30.267 -3.962 45.500 1.00 41.62 882 PHE A CA 1
ATOM 7242 C C . PHE A 1 882 ? -31.631 -4.136 46.170 1.00 41.62 882 PHE A C 1
ATOM 7244 O O . PHE A 1 882 ? -32.635 -3.556 45.763 1.00 41.62 882 PHE A O 1
ATOM 7251 N N . TYR A 1 883 ? -31.684 -4.912 47.253 1.00 36.59 883 TYR A N 1
ATOM 7252 C CA . TYR A 1 883 ? -32.772 -4.750 48.205 1.00 36.59 883 TYR A CA 1
ATOM 7253 C C . TYR A 1 883 ? -32.617 -3.367 48.841 1.00 36.59 883 TYR A C 1
ATOM 7255 O O . TYR A 1 883 ? -31.762 -3.171 49.708 1.00 36.59 883 TYR A O 1
ATOM 7263 N N . TYR A 1 884 ? -33.473 -2.416 48.460 1.00 38.06 884 TYR A N 1
ATOM 7264 C CA . TYR A 1 884 ? -33.820 -1.318 49.354 1.00 38.06 884 TYR A CA 1
ATOM 7265 C C . TYR A 1 884 ? -34.399 -1.955 50.616 1.00 38.06 884 TYR A C 1
ATOM 7267 O O . TYR A 1 884 ? -35.595 -2.230 50.719 1.00 38.06 884 TYR A O 1
ATOM 7275 N N . ALA A 1 885 ? -33.542 -2.224 51.598 1.00 33.72 885 ALA A N 1
ATOM 7276 C CA . ALA A 1 885 ? -33.986 -2.426 52.956 1.00 33.72 885 ALA A CA 1
ATOM 7277 C C . ALA A 1 885 ? -34.594 -1.089 53.376 1.00 33.72 885 ALA A C 1
ATOM 7279 O O . ALA A 1 885 ? -33.895 -0.192 53.845 1.00 33.72 885 ALA A O 1
ATOM 7280 N N . SER A 1 886 ? -35.903 -0.928 53.149 1.00 36.41 886 SER A N 1
ATOM 7281 C CA . SER A 1 886 ? -36.665 0.145 53.765 1.00 36.41 886 SER A CA 1
ATOM 7282 C C . SER A 1 886 ? -36.299 0.085 55.237 1.00 36.41 886 SER A C 1
ATOM 7284 O O . SER A 1 886 ? -36.513 -0.954 55.874 1.00 36.41 886 SER A O 1
ATOM 7286 N N . ALA A 1 887 ? -35.680 1.143 55.750 1.00 39.12 887 ALA A N 1
ATOM 7287 C CA . ALA A 1 887 ? -35.376 1.271 57.157 1.00 39.12 887 ALA A CA 1
ATOM 7288 C C . ALA A 1 887 ? -36.709 1.338 57.913 1.00 39.12 887 ALA A C 1
ATOM 7290 O O . ALA A 1 887 ? -37.178 2.398 58.318 1.00 39.12 887 ALA A O 1
ATOM 7291 N N . ARG A 1 888 ? -37.352 0.183 58.114 1.00 42.03 888 ARG A N 1
ATOM 7292 C CA . ARG A 1 888 ? -38.213 -0.015 59.262 1.00 42.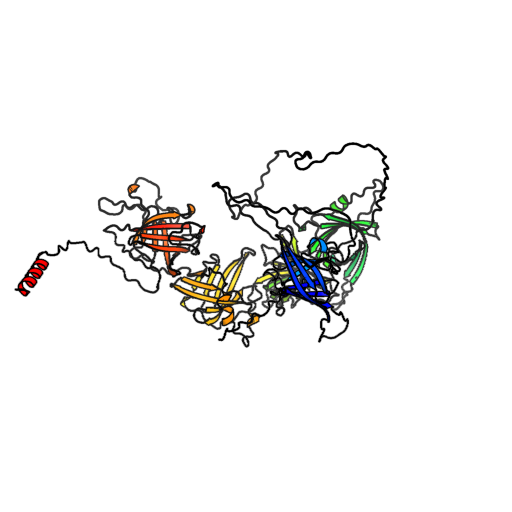03 888 ARG A CA 1
ATOM 7293 C C . ARG A 1 888 ? -37.271 0.107 60.434 1.00 42.03 888 ARG A C 1
ATOM 7295 O O . ARG A 1 888 ? -36.513 -0.814 60.710 1.00 42.03 888 ARG A O 1
ATOM 7302 N N . ILE A 1 889 ? -37.286 1.304 61.009 1.00 48.47 889 ILE A N 1
ATOM 7303 C CA . ILE A 1 889 ? -36.741 1.693 62.301 1.00 48.47 889 ILE A CA 1
ATOM 7304 C C . ILE A 1 889 ? -36.617 0.438 63.167 1.00 48.47 889 ILE A C 1
ATOM 7306 O O . ILE A 1 889 ? -37.585 -0.009 63.783 1.00 48.47 889 ILE A O 1
ATOM 7310 N N . ILE A 1 890 ? -35.423 -0.154 63.188 1.00 48.75 890 ILE A N 1
ATOM 7311 C CA . ILE A 1 890 ? -35.046 -1.055 64.261 1.00 48.75 890 ILE A CA 1
ATOM 7312 C C . ILE A 1 890 ? -34.845 -0.091 65.417 1.00 48.75 890 ILE A C 1
ATOM 7314 O O . ILE A 1 890 ? -33.756 0.441 65.605 1.00 48.75 890 ILE A O 1
ATOM 7318 N N . MET A 1 891 ? -35.925 0.230 66.136 1.00 48.66 891 MET A N 1
ATOM 7319 C CA . MET A 1 891 ? -35.767 0.732 67.489 1.00 48.66 891 MET A CA 1
ATOM 7320 C C . MET A 1 891 ? -34.957 -0.351 68.200 1.00 48.66 891 MET A C 1
ATOM 7322 O O . MET A 1 891 ? -35.470 -1.467 68.343 1.00 48.66 891 MET A O 1
ATOM 7326 N N . PRO A 1 892 ? -33.708 -0.094 68.621 1.00 49.97 892 PRO A N 1
ATOM 7327 C CA . PRO A 1 892 ? -33.060 -1.023 69.517 1.00 49.97 892 PRO A CA 1
ATOM 7328 C C . PRO A 1 892 ? -33.928 -1.009 70.771 1.00 49.97 892 PRO A C 1
ATOM 7330 O O . PRO A 1 892 ? -34.145 0.038 71.385 1.00 49.97 892 PRO A O 1
ATOM 7333 N N . SER A 1 893 ? -34.521 -2.151 71.103 1.00 58.38 893 SER A N 1
ATOM 7334 C CA . SER A 1 893 ? -35.315 -2.287 72.311 1.00 58.38 893 SER A CA 1
ATOM 7335 C C . SER A 1 893 ? -34.415 -1.945 73.496 1.00 58.38 893 SER A C 1
ATOM 7337 O O . SER A 1 893 ? -33.620 -2.772 73.930 1.00 58.38 893 SER A O 1
ATOM 7339 N N . PHE A 1 894 ? -34.551 -0.737 74.044 1.00 58.00 894 PHE A N 1
ATOM 7340 C CA . PHE A 1 894 ? -33.912 -0.314 75.297 1.00 58.00 894 PHE A CA 1
ATOM 7341 C C . PHE A 1 894 ? -34.084 -1.368 76.410 1.00 58.00 894 PHE A C 1
ATOM 7343 O O . PHE A 1 894 ? -33.235 -1.508 77.287 1.00 58.00 894 PHE A O 1
ATOM 7350 N N . PHE A 1 895 ? -35.145 -2.174 76.318 1.00 59.62 895 PHE A N 1
ATOM 7351 C CA . PHE A 1 895 ? -35.424 -3.318 77.176 1.00 59.62 895 PHE A CA 1
ATOM 7352 C C . PHE A 1 895 ? -34.338 -4.403 77.194 1.00 59.62 895 PHE A C 1
ATOM 7354 O O . PHE A 1 895 ? -34.075 -4.941 78.264 1.00 59.62 895 PHE A O 1
ATOM 7361 N N . THR A 1 896 ? -33.681 -4.727 76.074 1.00 67.19 896 THR A N 1
ATOM 7362 C CA . THR A 1 896 ? -32.670 -5.804 76.048 1.00 67.19 896 THR A CA 1
ATOM 7363 C C . THR A 1 896 ? -31.356 -5.368 76.685 1.00 67.19 896 THR A C 1
ATOM 7365 O O . THR A 1 896 ? -30.764 -6.142 77.433 1.00 67.19 896 THR A O 1
ATOM 7368 N N . TYR A 1 897 ? -30.947 -4.111 76.492 1.00 69.62 897 TYR A N 1
ATOM 7369 C CA . TYR A 1 897 ? -29.788 -3.539 77.184 1.00 69.62 897 TYR A CA 1
ATOM 7370 C C . TYR A 1 897 ? -30.036 -3.372 78.688 1.00 69.62 897 TYR A C 1
ATOM 7372 O O . TYR A 1 897 ? -29.153 -3.678 79.488 1.00 69.62 897 TYR A O 1
ATOM 7380 N N . PHE A 1 898 ? -31.243 -2.964 79.095 1.00 73.00 898 PHE A N 1
ATOM 7381 C CA . PHE A 1 898 ? -31.583 -2.834 80.515 1.00 73.00 898 PHE A CA 1
ATOM 7382 C C . PHE A 1 898 ? -31.631 -4.197 81.227 1.00 73.00 898 PHE A C 1
ATOM 7384 O O . PHE A 1 898 ? -31.141 -4.321 82.348 1.00 73.00 898 PHE A O 1
ATOM 7391 N N . PHE A 1 899 ? -32.138 -5.243 80.561 1.00 73.62 899 PHE A N 1
ATOM 7392 C CA . PHE A 1 899 ? -32.135 -6.608 81.103 1.00 73.62 899 PHE A CA 1
ATOM 7393 C C . PHE A 1 899 ? -30.723 -7.190 81.238 1.00 73.62 899 PHE A C 1
ATOM 7395 O O . PHE A 1 899 ? -30.432 -7.863 82.224 1.00 73.62 899 PHE A O 1
ATOM 7402 N N . LEU A 1 900 ? -29.832 -6.904 80.284 1.00 75.81 900 LEU A N 1
ATOM 7403 C CA . LEU A 1 900 ? -28.431 -7.330 80.340 1.00 75.81 900 LEU A CA 1
ATOM 7404 C C . LEU A 1 900 ? -27.668 -6.629 81.471 1.00 75.81 900 LEU A C 1
ATOM 7406 O O . LEU A 1 900 ? -26.908 -7.277 82.184 1.00 75.81 900 LEU A O 1
ATOM 7410 N N . ILE A 1 901 ? -27.924 -5.338 81.697 1.00 78.25 901 ILE A N 1
ATOM 7411 C CA . ILE A 1 901 ? -27.329 -4.586 82.812 1.00 78.25 901 ILE A CA 1
ATOM 7412 C C . ILE A 1 901 ? -27.846 -5.102 84.166 1.00 78.25 901 ILE A C 1
ATOM 7414 O O . ILE A 1 901 ? -27.057 -5.266 85.094 1.00 78.25 901 ILE A O 1
ATOM 7418 N N . LEU A 1 902 ? -29.137 -5.435 84.278 1.00 74.94 902 LEU A N 1
ATOM 7419 C CA . LEU A 1 902 ? -29.713 -6.052 85.484 1.00 74.94 902 LEU A CA 1
ATOM 7420 C C . LEU A 1 902 ? -29.168 -7.461 85.757 1.00 74.94 902 LEU A C 1
ATOM 7422 O O . LEU A 1 902 ? -28.943 -7.814 86.913 1.00 74.94 902 LEU A O 1
ATOM 7426 N N . LEU A 1 903 ? -28.922 -8.257 84.713 1.00 77.00 903 LEU A N 1
ATOM 7427 C CA . LEU A 1 903 ? -28.297 -9.577 84.838 1.00 77.00 903 LEU A CA 1
ATOM 7428 C C . LEU A 1 903 ? -26.838 -9.486 85.289 1.00 77.00 903 LEU A C 1
ATOM 7430 O O . LEU A 1 903 ? -26.413 -10.286 86.116 1.00 77.00 903 LEU A O 1
ATOM 7434 N N . ILE A 1 904 ? -26.092 -8.497 84.793 1.00 78.56 904 ILE A N 1
ATOM 7435 C CA . ILE A 1 904 ? -24.704 -8.264 85.209 1.00 78.56 904 ILE A CA 1
ATOM 7436 C C . ILE A 1 904 ? -24.659 -7.763 86.660 1.00 78.56 904 ILE A C 1
ATOM 7438 O O . ILE A 1 904 ? -23.841 -8.242 87.438 1.00 78.56 904 ILE A O 1
ATOM 7442 N N . LEU A 1 905 ? -25.568 -6.871 87.067 1.00 73.06 905 LEU A N 1
ATOM 7443 C CA . LEU A 1 905 ? -25.636 -6.381 88.450 1.00 73.06 905 LEU A CA 1
ATOM 7444 C C . LEU A 1 905 ? -26.049 -7.467 89.458 1.00 73.06 905 LEU A C 1
ATOM 7446 O O . LEU A 1 905 ? -25.541 -7.468 90.574 1.00 73.06 905 LEU A O 1
ATOM 7450 N N . ASN A 1 906 ? -26.897 -8.425 89.067 1.00 66.81 906 ASN A N 1
ATOM 7451 C CA . ASN A 1 906 ? -27.227 -9.592 89.898 1.00 66.81 906 ASN A CA 1
ATOM 7452 C C . ASN A 1 906 ? -26.121 -10.658 89.950 1.00 66.81 906 ASN A C 1
ATOM 7454 O O . ASN A 1 906 ? -26.209 -11.564 90.767 1.00 66.81 906 ASN A O 1
ATOM 7458 N N . PHE A 1 907 ? -25.103 -10.578 89.090 1.00 69.12 907 PHE A N 1
ATOM 7459 C CA . PHE A 1 907 ? -23.947 -11.478 89.134 1.00 69.12 907 PHE A CA 1
ATOM 7460 C C . PHE A 1 907 ? -22.825 -10.966 90.056 1.00 69.12 907 PHE A C 1
ATOM 7462 O O . PHE A 1 907 ? -21.901 -11.717 90.361 1.00 69.12 907 PHE A O 1
ATOM 7469 N N . PHE A 1 908 ? -22.885 -9.694 90.470 1.00 62.19 908 PHE A N 1
ATOM 7470 C CA . PHE A 1 908 ? -21.892 -9.039 91.334 1.00 62.19 908 PHE A CA 1
ATOM 7471 C C . PHE A 1 908 ? -22.376 -8.772 92.775 1.00 62.19 908 PHE A C 1
ATOM 7473 O O . PHE A 1 908 ? -21.582 -8.295 93.586 1.00 62.19 908 PHE A O 1
ATOM 7480 N N . ASN A 1 909 ? -23.633 -9.094 93.094 1.00 46.91 909 ASN A N 1
ATOM 7481 C CA . ASN A 1 909 ? -24.141 -9.267 94.464 1.00 46.91 909 ASN A CA 1
ATOM 7482 C C . ASN A 1 909 ? -24.212 -10.760 94.784 1.00 46.91 909 ASN A C 1
ATOM 7484 O O . ASN A 1 909 ? -24.024 -11.107 95.971 1.00 46.91 909 ASN A O 1
#

pLDDT: mean 70.49, std 23.7, range [20.09, 96.44]

Foldseek 3Di:
DDDDDDDDDDDPPPDFDFDDPLPAAWKWWQDPQWIKIWGQDRRQKIKIWTWHADDDDDDDDDDDDTDTPDIWIWGFPDWDDDPFWIWTWIQTPVVRFIKIWTWGCPDSFKIKIKIFDTDDDDDDDPPDDDPVVRRPGDIDIIMIGGDDPDPPPNPPPPVPPPDDDDDDDDDDDDDDDDDDDDDDDDPDDDDFDWDWDQDDDPDIDTDGDDDPDPDDDDDDDDDDDDDDDDDDDDDDDDDDDDDDDDDDDDDDDDDDDDDDDDDPPPPPPPQADFDDLLVAAWWWFQPPQWTWIWGQDRRQKIKIWTWHWDDDPDPPDDTDTDTPDIWIWGFRDKDWDDDPVDDLQPTWIWTWIATPVVRWTKTKTWGRFDSFKIKIDMADTDHDDDPDDPDDPVVVRNVRTDPPDFIIMIGGLPFDFDACVVQAAFKWQKWKDAPVQDDDIDRDRQFMKHQFADPDDPPPRGRQKIWTAFDADPVGPSGDGDIWIKGWRDWGADPVQKIKTKIFGPVDDSVCQFQGIKIWIDHQQQSQFIAIARGRGPRQCPDSPRHSMIMGIDFAFPDDDDAPAFDDPLPAAWWAWQVQNQWIWGDDGFWIWIWHQDPRRRDTWIKIWGFHDDDDQKTWTWIIIGGHNFIWTKIKGWDDQDSFKIWIAIFDTHTVVVCPPVVPDDCCCVRVPPVRRPPDPLDGTIMIGHVVFDQDADQKFAKWFKDKDFDPVPDQDQADFPPDDPDDPDPDDDDDQDPVQWTWMWHQFDPRSQKIFTARTDGNDADPVRHGDDDDPDGRFIWGWRDWADDPNWIKTWTATPRDPPARIWIWIKDDPDPFKIKIWIFPHNDQFSQDHSPDHYCVRRTGMMMIIGHDDDPPDHMAIHHHRHHPRPDDDDGDDPPPPPCPPPPVPPVVVVVVVVVVVVVVD

Radius of gyration: 41.43 Å; chains: 1; bounding box: 115×95×146 Å

InterPro domains:
  IPR055470 Domain of unknown function DUF7042 [PF23069] (419-553)
  IPR055470 Domain of unknown function DUF7042 [PF23069] (695-839)
  IPR055471 Domain of unknown function DUF7043 [PF23070] (562-674)
  IPR055472 Domain of unknown function DUF7044 [PF23071] (71-123)
  IPR055472 Domain of unknown function DUF7044 [PF23071] (272-398)

Secondary structure (DSSP, 8-state):
--PPP-PPP-------PPPPTTT-EEEEEEETTEEEEEEE-TTSEEEEEEEE----SS--SS--PPEEEEEEEEEEEEEEEETTEEEEEEEETTTTEEEEEEEEEEETTEEEEEE---B--SS--SS---GGGGTTS--EEEEEEE--S-TTTTTTSSTTSS---------PPPP-PPPPPP----S------EEEEEEETTEEEEEE---S------------------------------------------------------------PPPPTTT-EEEEEEETTEEEEEEE-TTSEEEEEEEEEE--SSTT---EEEEEEEEEEEEEEEEEE--TTS-GGG-EEEEEEEETTT--EEEEEEEEEETTEEEEEE---B----TT-S---HHHHHHTS-TTSPPEEEEESSPPP--GGGT--EEEEEEEEETTT-S--B--TT-EEEE-PPTT-TT-----EEEEEBPP-TT-TT---B--EEEEEEEEE-TTSEEEEEEEETTS-TT-HHHHEEEEEEESS-TTEEEE-SSS-STT--BTTBSSEEEEEEE--SS-PPP-S---GGG-EEEEETTSTT-EEEE-SSEEEEEEE-TTTS-EEEEEEEEEEEETTEEEEEEEETT-S--EEEEEEEEEEETTEEEEEEPPPEEGGGT--TTT--HHHHHTSGGGG---TT---EEEEESSPPP---SB-EEEEEEEEE-TTTS-----TTSS-SS-----SS-PPPGGGEEEEEEE-GGGTTEEEEEEEEE-PBPTTS-B--S----SEEEEEEEEEEETTEEEEEEE-TT-SS--EEEEEEEEEETTEEEEEEESSSS--SS--TT--SGGGTEEEEEEEEE---TT------B--SS-TTSPPPP--------------HHHHHHHHHHHHTT--

Sequence (909 aa):
MFIFLFGFPLLSLTGGCTFDRPLLGEFYSYENGLETHTSLKENGVVDRRSYRRESGAGATRKDGGDLLVTQDLGHCYQLTVRQNYYELIYRDEDKSCFQCYQMFNRTKNVIQIRKSSCGETTSLSTNQMNFDDLLMNKVNLLHFSRKVTQRKFAKSLFAECSSLSSPTDGPEKVIITPIIPEEVNDPYNNFKCWVYERIDYDKIHLSRSAGSFCGYNQTSQSYEAQDGVDLAITLAEAERIHDDCPIRYDDGQAFILFFIILINKTVKSQIGCTFDRPIMGEYYSYENGLESHTSFKENGDIDRLFYRRESGRGATANIITVLDNHALGECFRLIWRENPFDHISKNHFELIYRDKEKSCYQCYQIHNRTRNILQFRNSECNEITSISTNQMNFQDLCSSINQEADFDTLFSKTYSAEECRATIYGTYHFTYEFRQGGIGICDNPISRLVSCPDPGTPFEAVNERFWMTYGYCRDLVSSIDAQPLYQCLGYWINEKGDIFTAIANERVGSERWYDKFRCMLTRQDQPQWFAKSLFAECARLYSPTDGPEKVIITPIIPEVPTPTCFFPDNFTGEWVNTANVNARTIINATHIHEISQVNNRGWLRETYYVCQQISRQQFLVKTVTKGECFSYYICFDFKDRHHNILRYRKSKSFMSNVYDDLSKRDPLYEVCSWISFGNDANWKYQVFVLDPPAPIECPFTGMWMFKQVGQPNSLIQTRIRGGITPRPRDHGWYITCDPKYMVSQWTICGDQTKTMLADREYCRQLDPYGTPIGVYEQPDYIYQCAGYWREDSRSYLITYDRDDPYINFKCWVYERIDYDKIYLSRSAGSFCGFNQTSQSYEAQDGADLKIELEEAERIHDDCPIRYDDGRNPWQVVDEFLFYYASARIIMPSFFTYFFLILLILNFFN

Organism: NCBI:txid392032